Protein AF-A0A8T2W6U3-F1 (afdb_monomer_lite)

pLDDT: mean 84.53, std 18.84, range [21.73, 98.81]

Structure (mmCIF, N/CA/C/O backbone):
data_AF-A0A8T2W6U3-F1
#
_entry.id   AF-A0A8T2W6U3-F1
#
loop_
_atom_site.group_PDB
_atom_site.id
_atom_site.type_symbol
_atom_site.label_atom_id
_atom_site.label_alt_id
_atom_site.label_comp_id
_atom_site.label_asym_id
_atom_site.label_entity_id
_atom_site.label_seq_id
_atom_site.pdbx_PDB_ins_code
_atom_site.Cartn_x
_atom_site.Cartn_y
_atom_site.Cartn_z
_atom_site.occupancy
_atom_site.B_iso_or_equiv
_atom_site.auth_seq_id
_atom_site.auth_comp_id
_atom_site.auth_asym_id
_atom_site.auth_atom_id
_atom_site.pdbx_PDB_model_num
ATOM 1 N N . MET A 1 1 ? 49.501 7.247 -25.855 1.00 37.41 1 MET A N 1
ATOM 2 C CA . MET A 1 1 ? 49.713 7.485 -24.406 1.00 37.41 1 MET A CA 1
ATOM 3 C C . MET A 1 1 ? 48.364 7.408 -23.703 1.00 37.41 1 MET A C 1
ATOM 5 O O . MET A 1 1 ? 47.359 7.565 -24.384 1.00 37.41 1 MET A O 1
ATOM 9 N N . SER A 1 2 ? 48.318 7.166 -22.390 1.00 59.50 2 SER A N 1
ATOM 10 C CA . SER A 1 2 ? 47.102 7.402 -21.597 1.00 59.50 2 SER A CA 1
ATOM 11 C C . SER A 1 2 ? 46.832 8.908 -21.550 1.00 59.50 2 SER A C 1
ATOM 13 O O . SER A 1 2 ? 47.703 9.652 -21.095 1.00 59.50 2 SER A O 1
ATOM 15 N N . SER A 1 3 ? 45.672 9.353 -22.032 1.00 78.19 3 SER A N 1
ATOM 16 C CA . SER A 1 3 ? 45.240 10.744 -21.855 1.00 78.19 3 SER A CA 1
ATOM 17 C C . SER A 1 3 ? 45.003 11.037 -20.369 1.00 78.19 3 SER A C 1
ATOM 19 O O . SER A 1 3 ? 44.596 10.152 -19.619 1.00 78.19 3 SER A O 1
ATOM 21 N N . THR A 1 4 ? 45.242 12.278 -19.952 1.00 86.50 4 THR A N 1
ATOM 22 C CA . THR A 1 4 ? 44.777 12.844 -18.671 1.00 86.50 4 THR A CA 1
ATOM 23 C C . THR A 1 4 ? 43.730 13.945 -18.877 1.00 86.50 4 THR A C 1
ATOM 25 O O . THR A 1 4 ? 43.381 14.652 -17.934 1.00 86.50 4 THR A O 1
ATOM 28 N N . ASP A 1 5 ? 43.242 14.082 -20.112 1.00 91.81 5 ASP A N 1
ATOM 29 C CA . ASP A 1 5 ? 42.083 14.880 -20.496 1.00 91.81 5 ASP A CA 1
ATOM 30 C C . ASP A 1 5 ? 40.848 13.965 -20.565 1.00 91.81 5 ASP A C 1
ATOM 32 O O . ASP A 1 5 ? 40.813 13.018 -21.363 1.00 91.81 5 ASP A O 1
ATOM 36 N N . LEU A 1 6 ? 39.859 14.236 -19.708 1.00 92.06 6 LEU A N 1
ATOM 37 C CA . LEU A 1 6 ? 38.626 13.453 -19.583 1.00 92.06 6 LEU A CA 1
ATOM 38 C C . LEU A 1 6 ? 37.665 13.635 -20.767 1.00 92.06 6 LEU A C 1
ATOM 40 O O . LEU A 1 6 ? 36.980 12.682 -21.143 1.00 92.06 6 LEU A O 1
ATOM 44 N N . VAL A 1 7 ? 37.642 14.820 -21.383 1.00 91.06 7 VAL A N 1
ATOM 45 C CA . VAL A 1 7 ? 36.829 15.108 -22.574 1.00 91.06 7 VAL A CA 1
ATOM 46 C C . VAL A 1 7 ? 37.393 14.337 -23.763 1.00 91.06 7 VAL A C 1
ATOM 48 O O . VAL A 1 7 ? 36.640 13.682 -24.477 1.00 91.06 7 VAL A O 1
ATOM 51 N N . ALA A 1 8 ? 38.719 14.313 -23.927 1.00 91.62 8 ALA A N 1
ATOM 52 C CA . ALA A 1 8 ? 39.391 13.520 -24.953 1.00 91.62 8 ALA A CA 1
ATOM 53 C C . ALA A 1 8 ? 39.205 12.002 -24.753 1.00 91.62 8 ALA A C 1
ATOM 55 O O . ALA A 1 8 ? 39.053 11.274 -25.734 1.00 91.62 8 ALA A O 1
ATOM 56 N N . ILE A 1 9 ? 39.171 11.510 -23.505 1.00 92.25 9 ILE A N 1
ATOM 57 C CA . ILE A 1 9 ? 38.848 10.100 -23.206 1.00 92.25 9 ILE A CA 1
ATOM 58 C C . ILE A 1 9 ? 37.426 9.771 -23.669 1.00 92.25 9 ILE A C 1
ATOM 60 O O . ILE A 1 9 ? 37.243 8.844 -24.460 1.00 92.25 9 ILE A O 1
ATOM 64 N N . LEU A 1 10 ? 36.434 10.548 -23.230 1.00 91.56 10 LEU A N 1
ATOM 65 C CA . LEU A 1 10 ? 35.024 10.325 -23.553 1.00 91.56 10 LEU A CA 1
ATOM 66 C C . LEU A 1 10 ? 34.754 10.468 -25.063 1.00 91.56 10 LEU A C 1
ATOM 68 O O . LEU A 1 10 ? 34.147 9.584 -25.669 1.00 91.56 10 LEU A O 1
ATOM 72 N N . ARG A 1 11 ? 35.316 11.507 -25.696 1.00 91.88 11 ARG A N 1
ATOM 73 C CA . ARG A 1 11 ? 35.323 11.697 -27.155 1.00 91.88 11 ARG A CA 1
ATOM 74 C C . ARG A 1 11 ? 35.934 10.494 -27.878 1.00 91.88 11 ARG A C 1
ATOM 76 O O . ARG A 1 11 ? 35.353 10.046 -28.857 1.00 91.88 11 ARG A O 1
ATOM 83 N N . SER A 1 12 ? 37.031 9.908 -27.387 1.00 91.94 12 SER A N 1
ATOM 84 C CA . SER A 1 12 ? 37.654 8.745 -28.043 1.00 91.94 12 SER A CA 1
ATOM 85 C C . SER A 1 12 ? 36.781 7.481 -28.030 1.00 91.94 12 SER A C 1
ATOM 87 O O . SER A 1 12 ? 36.818 6.710 -28.990 1.00 91.94 12 SER A O 1
ATOM 89 N N . TYR A 1 13 ? 35.957 7.277 -26.994 1.00 92.62 13 TYR A N 1
ATOM 90 C CA . TYR A 1 13 ? 34.974 6.189 -26.974 1.00 92.62 13 TYR A CA 1
ATOM 91 C C . TYR A 1 13 ? 33.823 6.436 -27.958 1.00 92.62 13 TYR A C 1
ATOM 93 O O . TYR A 1 13 ? 33.434 5.512 -28.674 1.00 92.62 13 TYR A O 1
ATOM 101 N N . LEU A 1 14 ? 33.318 7.672 -28.021 1.00 92.69 14 LEU A N 1
ATOM 102 C CA . LEU A 1 14 ? 32.220 8.069 -28.907 1.00 92.69 14 LEU A CA 1
ATOM 103 C C . LEU A 1 14 ? 32.631 8.072 -30.386 1.00 92.69 14 LEU A C 1
ATOM 105 O O . LEU A 1 14 ? 31.943 7.480 -31.213 1.00 92.69 14 LEU A O 1
ATOM 109 N N . GLU A 1 15 ? 33.779 8.666 -30.722 1.00 91.81 15 GLU A N 1
ATOM 110 C CA . GLU A 1 15 ? 34.347 8.620 -32.075 1.00 91.81 15 GLU A CA 1
ATOM 111 C C . GLU A 1 15 ? 34.551 7.180 -32.545 1.00 91.81 15 GLU A C 1
ATOM 113 O O . GLU A 1 15 ? 34.224 6.863 -33.684 1.00 91.81 15 GLU A O 1
ATOM 118 N N . ARG A 1 16 ? 35.059 6.294 -31.675 1.00 91.06 16 ARG A N 1
ATOM 119 C CA . ARG A 1 16 ? 35.200 4.870 -31.994 1.00 91.06 16 ARG A CA 1
ATOM 120 C C . ARG A 1 16 ? 33.839 4.248 -32.324 1.00 91.06 16 ARG A C 1
ATOM 122 O O . ARG A 1 16 ? 33.692 3.681 -33.402 1.00 91.06 16 ARG A O 1
ATOM 129 N N . ALA A 1 17 ? 32.850 4.424 -31.446 1.00 92.31 17 ALA A N 1
ATOM 130 C CA . ALA A 1 17 ? 31.514 3.851 -31.611 1.00 92.31 17 ALA A CA 1
ATOM 131 C C . ALA A 1 17 ? 30.789 4.322 -32.886 1.00 92.31 17 ALA A C 1
ATOM 133 O O . ALA A 1 17 ? 30.080 3.547 -33.523 1.00 92.31 17 ALA A O 1
ATOM 134 N N . LEU A 1 18 ? 30.986 5.580 -33.290 1.00 94.06 18 LEU A N 1
ATOM 135 C CA . LEU A 1 18 ? 30.380 6.137 -34.503 1.00 94.06 18 LEU A CA 1
ATOM 136 C C . LEU A 1 18 ? 31.151 5.785 -35.791 1.00 94.06 18 LEU A C 1
ATOM 138 O O . LEU A 1 18 ? 30.539 5.675 -36.857 1.00 94.06 18 LEU A O 1
ATOM 142 N N . ARG A 1 19 ? 32.477 5.604 -35.707 1.00 91.56 19 ARG A N 1
ATOM 143 C CA . ARG A 1 19 ? 33.372 5.345 -36.852 1.00 91.56 19 ARG A CA 1
ATOM 144 C C . ARG A 1 19 ? 33.502 3.866 -37.213 1.00 91.56 19 ARG A C 1
ATOM 146 O O . ARG A 1 19 ? 33.702 3.552 -38.382 1.00 91.56 19 ARG A O 1
ATOM 153 N N . GLU A 1 20 ? 33.366 2.962 -36.244 1.00 89.81 20 GLU A N 1
ATOM 154 C CA . GLU A 1 20 ? 33.327 1.507 -36.482 1.00 89.81 20 GLU A CA 1
ATOM 155 C C . GLU A 1 20 ? 32.074 1.075 -37.278 1.00 89.81 20 GLU A C 1
ATOM 157 O O . GLU A 1 20 ? 32.047 -0.008 -37.861 1.00 89.81 20 GLU A O 1
ATOM 162 N N . VAL A 1 21 ? 31.062 1.947 -37.369 1.00 92.06 21 VAL A N 1
ATOM 163 C CA . VAL A 1 21 ? 29.782 1.710 -38.050 1.00 92.06 21 VAL A CA 1
ATOM 164 C C . VAL A 1 21 ? 29.672 2.601 -39.298 1.00 92.06 21 VAL A C 1
ATOM 166 O O . VAL A 1 21 ? 29.293 3.761 -39.169 1.00 92.06 21 VAL A O 1
ATOM 169 N N . PRO A 1 22 ? 29.986 2.118 -40.517 1.00 87.62 22 PRO A N 1
ATOM 170 C CA . PRO A 1 22 ? 29.985 2.951 -41.728 1.00 87.62 22 PRO A CA 1
ATOM 171 C C . PRO A 1 22 ? 28.589 3.125 -42.352 1.00 87.62 22 PRO A C 1
ATOM 173 O O . PRO A 1 22 ? 27.782 2.184 -42.335 1.00 87.62 22 PRO A O 1
ATOM 176 N N . GLY A 1 23 ? 28.348 4.277 -42.985 1.00 88.69 23 GLY A N 1
ATOM 177 C CA . GLY A 1 23 ? 27.086 4.658 -43.629 1.00 88.69 23 GLY A CA 1
ATOM 178 C C . GLY A 1 23 ? 26.101 5.330 -42.666 1.00 88.69 23 GLY A C 1
ATOM 179 O O . GLY A 1 23 ? 26.312 5.333 -41.456 1.00 88.69 23 GLY A O 1
ATOM 180 N N . MET A 1 24 ? 25.002 5.880 -43.196 1.00 92.69 24 MET A N 1
ATOM 181 C CA . MET A 1 24 ? 24.008 6.624 -42.404 1.00 92.69 24 MET A CA 1
ATOM 182 C C . MET A 1 24 ? 23.484 5.816 -41.202 1.00 92.69 24 MET A C 1
ATOM 184 O O . MET A 1 24 ? 23.013 4.683 -41.348 1.00 92.69 24 MET A O 1
ATOM 188 N N . LYS A 1 25 ? 23.554 6.416 -40.008 1.00 94.81 25 LYS A N 1
ATOM 189 C CA . LYS A 1 25 ? 23.233 5.762 -38.727 1.00 94.81 25 LYS A CA 1
ATOM 190 C C . LYS A 1 25 ? 22.375 6.636 -37.807 1.00 94.81 25 LYS A C 1
ATOM 192 O O . LYS A 1 25 ? 22.284 7.847 -37.990 1.00 94.81 25 LYS A O 1
ATOM 197 N N . VAL A 1 26 ? 21.764 6.020 -36.802 1.00 95.06 26 VAL A N 1
ATOM 198 C CA . VAL A 1 26 ? 20.996 6.665 -35.728 1.00 95.06 26 VAL A CA 1
ATOM 199 C C . VAL A 1 26 ? 21.716 6.437 -34.404 1.00 95.06 26 VAL A C 1
ATOM 201 O O . VAL A 1 26 ? 22.150 5.322 -34.124 1.00 95.06 26 VAL A O 1
ATOM 204 N N . LEU A 1 27 ? 21.848 7.480 -33.587 1.00 96.25 27 LEU A N 1
ATOM 205 C CA . LEU A 1 27 ? 22.480 7.414 -32.270 1.00 96.25 27 LEU A CA 1
ATOM 206 C C . LEU A 1 27 ? 21.404 7.320 -31.176 1.00 96.25 27 LEU A C 1
ATOM 208 O O . LEU A 1 27 ? 20.642 8.264 -30.964 1.00 96.25 27 LEU A O 1
ATOM 212 N N . LEU A 1 28 ? 21.336 6.176 -30.494 1.00 95.31 28 LEU A N 1
ATOM 213 C CA . LEU A 1 28 ? 20.403 5.911 -29.396 1.00 95.31 28 LEU A CA 1
ATOM 214 C C . LEU A 1 28 ? 21.106 6.141 -28.051 1.00 95.31 28 LEU A C 1
ATOM 216 O O . LEU A 1 28 ? 22.121 5.506 -27.767 1.00 95.31 28 LEU A O 1
ATOM 220 N N . LEU A 1 29 ? 20.558 7.043 -27.236 1.00 95.12 29 LEU A N 1
ATOM 221 C CA . LEU A 1 29 ? 21.126 7.499 -25.959 1.00 95.12 29 LEU A CA 1
ATOM 222 C C . LEU A 1 29 ? 20.099 7.382 -24.824 1.00 95.12 29 LEU A C 1
ATOM 224 O O . LEU A 1 29 ? 18.897 7.338 -25.064 1.00 95.12 29 LEU A O 1
ATOM 228 N N . ASP A 1 30 ? 20.548 7.398 -23.577 1.00 92.81 30 ASP A N 1
ATOM 229 C CA . ASP A 1 30 ? 19.705 7.600 -22.394 1.00 92.81 30 ASP A CA 1
ATOM 230 C C . ASP A 1 30 ? 19.841 9.038 -21.855 1.00 92.81 30 ASP A C 1
ATOM 232 O O . ASP A 1 30 ? 20.508 9.888 -22.447 1.00 92.81 30 ASP A O 1
ATOM 236 N N . THR A 1 31 ? 19.171 9.353 -20.744 1.00 88.00 31 THR A N 1
ATOM 237 C CA . THR A 1 31 ? 19.172 10.717 -20.185 1.00 88.00 31 THR A CA 1
ATOM 238 C C . THR A 1 31 ? 20.510 11.127 -19.546 1.00 88.00 31 THR A C 1
ATOM 240 O O . THR A 1 31 ? 20.814 12.318 -19.538 1.00 88.00 31 THR A O 1
ATOM 243 N N . GLU A 1 32 ? 21.337 10.199 -19.056 1.00 87.50 32 GLU A N 1
ATOM 244 C CA . GLU A 1 32 ? 22.705 10.500 -18.609 1.00 87.50 32 GLU A CA 1
ATOM 245 C C . GLU A 1 32 ? 23.675 10.542 -19.798 1.00 87.50 32 GLU A C 1
ATOM 247 O O . GLU A 1 32 ? 24.408 11.519 -19.958 1.00 87.50 32 GLU A O 1
ATOM 252 N N . THR A 1 33 ? 23.648 9.542 -20.686 1.00 92.06 33 THR A N 1
ATOM 253 C CA . THR A 1 33 ? 24.573 9.485 -21.834 1.00 92.06 33 THR A CA 1
ATOM 254 C C . THR A 1 33 ? 24.339 10.589 -22.857 1.00 92.06 33 THR A C 1
ATOM 256 O O . THR A 1 33 ? 25.305 11.080 -23.434 1.00 92.06 33 THR A O 1
ATOM 259 N N . MET A 1 34 ? 23.109 11.088 -23.019 1.00 89.62 34 MET A N 1
ATOM 260 C CA . MET A 1 34 ? 22.837 12.298 -23.805 1.00 89.62 34 MET A CA 1
ATOM 261 C C . MET A 1 34 ? 23.578 13.533 -23.266 1.00 89.62 34 MET A C 1
ATOM 263 O O . MET A 1 34 ? 24.044 14.356 -24.056 1.00 89.62 34 MET A O 1
ATOM 267 N N . ARG A 1 35 ? 23.758 13.641 -21.942 1.00 86.50 35 ARG A N 1
ATOM 268 C CA . ARG A 1 35 ? 24.527 14.727 -21.309 1.00 86.50 35 ARG A CA 1
ATOM 269 C C . ARG A 1 35 ? 26.023 14.531 -21.564 1.00 86.50 35 ARG A C 1
ATOM 271 O O . ARG A 1 35 ? 26.663 15.447 -22.074 1.00 86.50 35 ARG A O 1
ATOM 278 N N . SER A 1 36 ? 26.546 13.323 -21.332 1.00 87.38 36 SER A N 1
ATOM 279 C CA . SER A 1 36 ? 27.944 12.952 -21.624 1.00 87.38 36 SER A CA 1
ATOM 280 C C . SER A 1 36 ? 28.332 13.140 -23.100 1.00 87.38 36 SER A C 1
ATOM 282 O O . SER A 1 36 ? 29.425 13.621 -23.390 1.00 87.38 36 SER A O 1
ATOM 284 N N . VAL A 1 37 ? 27.443 12.827 -24.050 1.00 88.88 37 VAL A N 1
ATOM 285 C CA . VAL A 1 37 ? 27.660 13.120 -25.479 1.00 88.88 37 VAL A CA 1
ATOM 286 C C . VAL A 1 37 ? 27.727 14.626 -25.717 1.00 88.88 37 VAL A C 1
ATOM 288 O O . VAL A 1 37 ? 28.651 15.085 -26.382 1.00 88.88 37 VAL A O 1
ATOM 291 N N . SER A 1 38 ? 26.803 15.403 -25.140 1.00 84.50 38 SER A N 1
ATOM 292 C CA . SER A 1 38 ? 26.701 16.849 -25.389 1.00 84.50 38 SER A CA 1
ATOM 293 C C . SER A 1 38 ? 27.886 17.688 -24.893 1.00 84.50 38 SER A C 1
ATOM 295 O O . SER A 1 38 ? 28.074 18.803 -25.378 1.00 84.50 38 SER A O 1
ATOM 297 N N . THR A 1 39 ? 28.701 17.174 -23.963 1.00 83.50 39 THR A N 1
ATOM 298 C CA . THR A 1 39 ? 29.942 17.841 -23.533 1.00 83.50 39 THR A CA 1
ATOM 299 C C . THR A 1 39 ? 31.186 17.361 -24.289 1.00 83.50 39 THR A C 1
ATOM 301 O O . THR A 1 39 ? 32.190 18.072 -24.316 1.00 83.50 39 THR A O 1
ATOM 304 N N . ALA A 1 40 ? 31.132 16.189 -24.933 1.00 86.62 40 ALA A N 1
ATOM 305 C CA . ALA A 1 40 ? 32.263 15.591 -25.643 1.00 86.62 40 ALA A CA 1
ATOM 306 C C . ALA A 1 40 ? 32.225 15.790 -27.169 1.00 86.62 40 ALA A C 1
ATOM 308 O O . ALA A 1 40 ? 33.286 15.909 -27.788 1.00 86.62 40 ALA A O 1
ATOM 309 N N . LEU A 1 41 ? 31.037 15.845 -27.782 1.00 86.44 41 LEU A N 1
ATOM 310 C CA . LEU A 1 41 ? 30.820 16.029 -29.221 1.00 86.44 41 LEU A CA 1
ATOM 311 C C . LEU A 1 41 ? 29.821 17.161 -29.493 1.00 86.44 41 LEU A C 1
ATOM 313 O O . LEU A 1 41 ? 28.806 17.302 -28.815 1.00 86.44 41 LEU A O 1
ATOM 317 N N . SER A 1 42 ? 30.093 17.938 -30.537 1.00 81.81 42 SER A N 1
ATOM 318 C CA . SER A 1 42 ? 29.164 18.918 -31.094 1.00 81.81 42 SER A CA 1
ATOM 319 C C . SER A 1 42 ? 28.188 18.285 -32.089 1.00 81.81 42 SER A C 1
ATOM 321 O O . SER A 1 42 ? 28.404 17.181 -32.590 1.00 81.81 42 SER A O 1
ATOM 323 N N . GLN A 1 43 ? 27.132 19.021 -32.446 1.00 80.81 43 GLN A N 1
ATOM 324 C CA . GLN A 1 43 ? 26.220 18.614 -33.518 1.00 80.81 43 GLN A CA 1
ATOM 325 C C . GLN A 1 43 ? 26.947 18.460 -34.868 1.00 80.81 43 GLN A C 1
ATOM 327 O O . GLN A 1 43 ? 26.615 17.552 -35.624 1.00 80.81 43 GLN A O 1
ATOM 332 N N . SER A 1 44 ? 27.966 19.283 -35.146 1.00 82.75 44 SER A N 1
ATOM 333 C CA . SER A 1 44 ? 28.810 19.141 -36.340 1.00 82.75 44 SER A CA 1
ATOM 334 C C . SER A 1 44 ? 29.632 17.853 -36.300 1.00 82.75 44 SER A C 1
ATOM 336 O O . SER A 1 44 ? 29.567 17.086 -37.253 1.00 82.75 44 SER A O 1
ATOM 338 N N . ASP A 1 45 ? 30.317 17.563 -35.182 1.00 86.69 45 ASP A N 1
ATOM 339 C CA . ASP A 1 45 ? 31.090 16.316 -35.021 1.00 86.69 45 ASP A CA 1
ATOM 340 C C . ASP A 1 45 ? 30.187 15.078 -35.244 1.00 86.69 45 ASP A C 1
ATOM 342 O O . ASP A 1 45 ? 30.586 14.105 -35.881 1.00 86.69 45 ASP A O 1
ATOM 346 N N . ILE A 1 46 ? 28.946 15.120 -34.739 1.00 89.50 46 ILE A N 1
ATOM 347 C CA . ILE A 1 46 ? 27.943 14.050 -34.870 1.00 89.50 46 ILE A CA 1
ATOM 348 C C . ILE A 1 46 ? 27.489 13.876 -36.333 1.00 89.50 46 ILE A C 1
ATOM 350 O O . ILE A 1 46 ? 27.456 12.749 -36.832 1.00 89.50 46 ILE A O 1
ATOM 354 N N . LEU A 1 47 ? 27.193 14.972 -37.040 1.00 87.62 47 LEU A N 1
ATOM 355 C CA . LEU A 1 47 ? 26.806 14.948 -38.458 1.00 87.62 47 LEU A CA 1
ATOM 356 C C . LEU A 1 47 ? 27.961 14.492 -39.370 1.00 87.62 47 LEU A C 1
ATOM 358 O O . LEU A 1 47 ? 27.733 13.733 -40.311 1.00 87.62 47 LEU A O 1
ATOM 362 N N . GLU A 1 48 ? 29.201 14.887 -39.069 1.00 89.75 48 GLU A N 1
ATOM 363 C CA . GLU A 1 48 ? 30.405 14.436 -39.784 1.00 89.75 48 GLU A CA 1
ATOM 364 C C . GLU A 1 48 ? 30.662 12.929 -39.631 1.00 89.75 48 GLU A C 1
ATOM 366 O O . GLU A 1 48 ? 31.266 12.320 -40.513 1.00 89.75 48 GLU A O 1
ATOM 371 N N . GLN A 1 49 ? 30.175 12.295 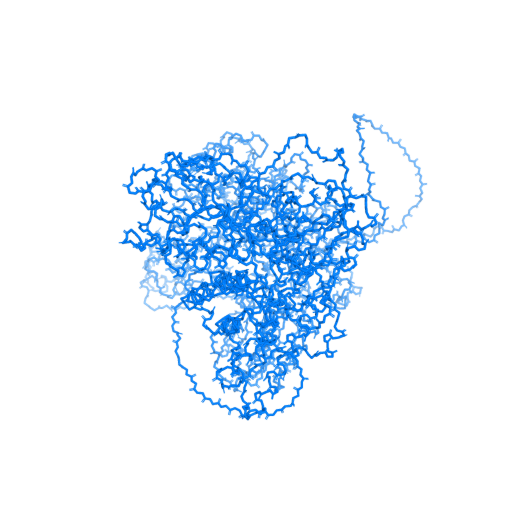-38.557 1.00 91.81 49 GLN A N 1
ATOM 372 C CA . GLN A 1 49 ? 30.169 10.833 -38.422 1.00 91.81 49 GLN A CA 1
ATOM 373 C C . GLN A 1 49 ? 28.908 10.169 -39.023 1.00 91.81 49 GLN A C 1
ATOM 375 O O . GLN A 1 49 ? 28.535 9.082 -38.588 1.00 91.81 49 GLN A O 1
ATOM 380 N N . GLU A 1 50 ? 28.252 10.776 -40.018 1.00 92.75 50 GLU A N 1
ATOM 381 C CA . GLU A 1 50 ? 27.077 10.237 -40.738 1.00 92.75 50 GLU A CA 1
ATOM 382 C C . GLU A 1 50 ? 25.859 9.902 -39.843 1.00 92.75 50 GLU A C 1
ATOM 384 O O . GLU A 1 50 ? 25.040 9.039 -40.183 1.00 92.75 50 GLU A O 1
ATOM 389 N N . VAL A 1 51 ? 25.722 10.553 -38.683 1.00 94.25 51 VAL A N 1
ATOM 390 C CA . VAL A 1 51 ? 24.555 10.367 -37.808 1.00 94.25 51 VAL A CA 1
ATOM 391 C C . VAL A 1 51 ? 23.384 11.194 -38.334 1.00 94.25 51 VAL A C 1
ATOM 393 O O . VAL A 1 51 ? 23.379 12.417 -38.240 1.00 94.25 51 VAL A O 1
ATOM 396 N N . TYR A 1 52 ? 22.375 10.512 -38.872 1.00 89.56 52 TYR A N 1
ATOM 397 C CA . TYR A 1 52 ? 21.158 11.119 -39.412 1.00 89.56 52 TYR A CA 1
ATOM 398 C C . TYR A 1 52 ? 20.223 11.640 -38.310 1.00 89.56 52 TYR A C 1
ATOM 400 O O . TYR A 1 52 ? 19.575 12.670 -38.475 1.00 89.56 52 TYR A O 1
ATOM 408 N N . LEU A 1 53 ? 20.148 10.928 -37.180 1.00 90.50 53 LEU A N 1
ATOM 409 C CA . LEU A 1 53 ? 19.218 11.232 -36.093 1.00 90.50 53 LEU A CA 1
ATOM 410 C C . LEU A 1 53 ? 19.796 10.818 -34.733 1.00 90.50 53 LEU A C 1
ATOM 412 O O . LEU A 1 53 ? 20.490 9.807 -34.628 1.00 90.50 53 LEU A O 1
ATOM 416 N N . VAL A 1 54 ? 19.469 11.576 -33.684 1.00 91.94 54 VAL A N 1
ATOM 417 C CA . VAL A 1 54 ? 19.772 11.240 -32.284 1.00 91.94 54 VAL A CA 1
ATOM 418 C C . VAL A 1 54 ? 18.448 11.072 -31.539 1.00 91.94 54 VAL A C 1
ATOM 420 O O . VAL A 1 54 ? 17.594 11.952 -31.616 1.00 91.94 54 VAL A O 1
ATOM 423 N N . GLN A 1 55 ? 18.256 9.958 -30.829 1.00 91.31 55 GLN A N 1
ATOM 424 C CA . GLN A 1 55 ? 17.012 9.657 -30.106 1.00 91.31 55 GLN A CA 1
ATOM 425 C C . GLN A 1 55 ? 17.280 9.134 -28.692 1.00 91.31 55 GLN A C 1
ATOM 427 O O . GLN A 1 55 ? 18.331 8.555 -28.415 1.00 91.31 55 GLN A O 1
ATOM 432 N N . LYS A 1 56 ? 16.293 9.282 -27.798 1.00 91.50 56 LYS A N 1
ATOM 433 C CA . LYS A 1 56 ? 16.310 8.621 -26.487 1.00 91.50 56 LYS A CA 1
ATOM 434 C C . LYS A 1 56 ? 15.824 7.175 -26.582 1.00 91.50 56 LYS A C 1
ATOM 436 O O . LYS A 1 56 ? 14.798 6.919 -27.214 1.00 91.50 56 LYS A O 1
ATOM 441 N N . ILE A 1 57 ? 16.508 6.243 -25.915 1.00 89.88 57 ILE A N 1
ATOM 442 C CA . ILE A 1 57 ? 16.139 4.819 -25.842 1.00 89.88 57 ILE A CA 1
ATOM 443 C C . ILE A 1 57 ? 14.836 4.599 -25.053 1.00 89.88 57 ILE A C 1
ATOM 445 O O . ILE A 1 57 ? 14.053 3.716 -25.403 1.00 89.88 57 ILE A O 1
ATOM 449 N N . ASN A 1 58 ? 14.557 5.463 -24.074 1.00 82.38 58 ASN A N 1
ATOM 450 C CA . ASN A 1 58 ? 13.358 5.452 -23.234 1.00 82.38 58 ASN A CA 1
ATOM 451 C C . ASN A 1 58 ? 12.314 6.523 -23.623 1.00 82.38 58 ASN A C 1
ATOM 453 O O . ASN A 1 58 ? 11.534 6.953 -22.781 1.00 82.38 58 ASN A O 1
ATOM 457 N N . SER A 1 59 ? 12.288 6.969 -24.888 1.00 79.75 59 SER A N 1
ATOM 458 C CA . SER A 1 59 ? 11.190 7.821 -25.377 1.00 79.75 59 SER A CA 1
ATOM 459 C C . SER A 1 59 ? 9.867 7.048 -25.427 1.00 79.75 59 SER A C 1
ATOM 461 O O . SER A 1 59 ? 9.841 5.894 -25.859 1.00 79.75 59 SER A O 1
ATOM 463 N N . GLU A 1 60 ? 8.771 7.700 -25.035 1.00 60.50 60 GLU A N 1
ATOM 464 C CA . GLU A 1 60 ? 7.400 7.193 -25.207 1.00 60.50 60 GLU A CA 1
ATOM 465 C C . GLU A 1 60 ? 6.885 7.391 -26.646 1.00 60.50 60 GLU A C 1
ATOM 467 O O . GLU A 1 60 ? 5.938 6.731 -27.076 1.00 60.50 60 GLU A O 1
ATOM 472 N N . GLU A 1 61 ? 7.526 8.274 -27.419 1.00 67.06 61 GLU A N 1
ATOM 473 C CA . GLU A 1 61 ? 7.206 8.500 -28.828 1.00 67.06 61 GLU A CA 1
ATOM 474 C C . GLU A 1 61 ? 7.612 7.293 -29.685 1.00 67.06 61 GLU A C 1
ATOM 476 O O . GLU A 1 61 ? 8.752 6.819 -29.642 1.00 67.06 61 GLU A O 1
ATOM 481 N N . LYS A 1 62 ? 6.680 6.803 -30.510 1.00 68.38 62 LYS A N 1
ATOM 482 C CA . LYS A 1 62 ? 6.925 5.664 -31.399 1.00 68.38 62 LYS A CA 1
ATOM 483 C C . LYS A 1 62 ? 7.960 6.029 -32.469 1.00 68.38 62 LYS A C 1
ATOM 485 O O . LYS A 1 62 ? 7.697 6.882 -33.314 1.00 68.38 62 LYS A O 1
ATOM 490 N N . ARG A 1 63 ? 9.101 5.332 -32.468 1.00 81.88 63 ARG A N 1
ATOM 491 C CA . ARG A 1 63 ? 10.155 5.484 -33.484 1.00 81.88 63 ARG A CA 1
ATOM 492 C C . ARG A 1 63 ? 9.639 5.168 -34.888 1.00 81.88 63 ARG A C 1
ATOM 494 O O . ARG A 1 63 ? 8.808 4.279 -35.085 1.00 81.88 63 ARG A O 1
ATOM 501 N N . GLU A 1 64 ? 10.181 5.882 -35.868 1.00 84.75 64 GLU A N 1
ATOM 502 C CA . GLU A 1 64 ? 9.997 5.561 -37.279 1.00 84.75 64 GLU A CA 1
ATOM 503 C C . GLU A 1 64 ? 10.759 4.278 -37.632 1.00 84.75 64 GLU A C 1
ATOM 505 O O . GLU A 1 64 ? 11.905 4.086 -37.225 1.00 84.75 64 GLU A O 1
ATOM 510 N N . HIS A 1 65 ? 10.131 3.399 -38.414 1.00 90.50 65 HIS A N 1
ATOM 511 C CA . HIS A 1 65 ? 10.766 2.174 -38.892 1.00 90.50 65 HIS A CA 1
ATOM 512 C C . HIS A 1 65 ? 11.647 2.500 -40.110 1.00 90.50 65 HIS A C 1
ATOM 514 O O . HIS A 1 65 ? 11.156 2.656 -41.230 1.00 90.50 65 HIS A O 1
ATOM 520 N N . LEU A 1 66 ? 12.955 2.614 -39.875 1.00 92.94 66 LEU A N 1
ATOM 521 C CA . LEU A 1 66 ? 13.992 3.011 -40.827 1.00 92.94 66 LEU A CA 1
ATOM 522 C C . LEU A 1 66 ? 15.010 1.862 -41.034 1.00 92.94 66 LEU A C 1
ATOM 524 O O . LEU A 1 66 ? 16.197 2.024 -40.743 1.00 92.94 66 LEU A O 1
ATOM 528 N N . PRO A 1 67 ? 14.596 0.695 -41.577 1.00 90.88 67 PRO A N 1
ATOM 529 C CA . PRO A 1 67 ? 15.427 -0.516 -41.664 1.00 90.88 67 PRO A CA 1
ATOM 530 C C . PRO A 1 67 ? 16.619 -0.404 -42.633 1.00 90.88 67 PRO A C 1
ATOM 532 O O . PRO A 1 67 ? 17.416 -1.329 -42.746 1.00 90.88 67 PRO A O 1
ATOM 535 N N . HIS A 1 68 ? 16.745 0.718 -43.345 1.00 91.38 68 HIS A N 1
ATOM 536 C CA . HIS A 1 68 ? 17.893 1.052 -44.189 1.00 91.38 68 HIS A CA 1
ATOM 537 C C . HIS A 1 68 ? 19.010 1.794 -43.424 1.00 91.38 68 HIS A C 1
ATOM 539 O O . HIS A 1 68 ? 20.090 1.992 -43.977 1.00 91.38 68 HIS A O 1
ATOM 545 N N . LEU A 1 69 ? 18.760 2.203 -42.174 1.00 94.94 69 LEU A N 1
ATOM 546 C CA . LEU A 1 69 ? 19.741 2.797 -41.264 1.00 94.94 69 LEU A CA 1
ATOM 547 C C . LEU A 1 69 ? 20.213 1.770 -40.228 1.00 94.94 69 LEU A C 1
ATOM 549 O O . LEU A 1 69 ? 19.520 0.795 -39.932 1.00 94.94 69 LEU A O 1
ATOM 553 N N . LYS A 1 70 ? 21.384 2.020 -39.639 1.00 95.81 70 LYS A N 1
ATOM 554 C CA . LYS A 1 70 ? 21.928 1.259 -38.499 1.00 95.81 70 LYS A CA 1
ATOM 555 C C . LYS A 1 70 ? 21.763 2.052 -37.207 1.00 95.81 70 LYS A C 1
ATOM 557 O O . LYS A 1 70 ? 21.871 3.275 -37.238 1.00 95.81 70 LYS A O 1
ATOM 562 N N . ALA A 1 71 ? 21.592 1.384 -36.075 1.00 96.12 71 ALA A N 1
ATOM 563 C CA . ALA A 1 71 ? 21.622 2.008 -34.758 1.00 96.12 71 ALA A CA 1
ATOM 564 C C . ALA A 1 71 ? 22.995 1.842 -34.090 1.00 96.12 71 ALA A C 1
ATOM 566 O O . ALA A 1 71 ? 23.543 0.741 -34.035 1.00 96.12 71 ALA A O 1
ATOM 567 N N . VAL A 1 72 ? 23.515 2.928 -33.521 1.00 97.69 72 VAL A N 1
ATOM 568 C CA . VAL A 1 72 ? 24.596 2.919 -32.529 1.00 97.69 72 VAL A CA 1
ATOM 569 C C . VAL A 1 72 ? 23.959 3.266 -31.190 1.00 97.69 72 VAL A C 1
ATOM 571 O O . VAL A 1 72 ? 23.480 4.383 -31.011 1.00 97.69 72 VAL A O 1
ATOM 574 N N . ALA A 1 73 ? 23.908 2.318 -30.260 1.00 96.50 73 ALA A N 1
ATOM 575 C CA . ALA A 1 73 ? 23.362 2.541 -28.926 1.00 96.50 73 ALA A CA 1
ATOM 576 C C . ALA A 1 73 ? 24.510 2.793 -27.946 1.00 96.50 73 ALA A C 1
ATOM 578 O O . ALA A 1 73 ? 25.280 1.878 -27.670 1.00 96.50 73 ALA A O 1
ATOM 579 N N . PHE A 1 74 ? 24.632 4.019 -27.432 1.00 96.44 74 PHE A N 1
ATOM 580 C CA . PHE A 1 74 ? 25.653 4.390 -26.448 1.00 96.44 74 PHE A CA 1
ATOM 581 C C . PHE A 1 74 ? 24.968 4.693 -25.112 1.00 96.44 74 PHE A C 1
ATOM 583 O O . PHE A 1 74 ? 24.458 5.792 -24.906 1.00 96.44 74 PHE A O 1
ATOM 590 N N . LEU A 1 75 ? 24.884 3.685 -24.241 1.00 95.75 75 LEU A N 1
ATOM 591 C CA . LEU A 1 75 ? 23.952 3.645 -23.105 1.00 95.75 75 LEU A CA 1
ATOM 592 C C . LEU A 1 75 ? 24.658 3.281 -21.797 1.00 95.75 75 LEU A C 1
ATOM 594 O O . LEU A 1 75 ? 25.589 2.478 -21.792 1.00 95.75 75 LEU A O 1
ATOM 598 N N . ARG A 1 76 ? 24.167 3.766 -20.653 1.00 93.88 76 ARG A N 1
ATOM 599 C CA . ARG A 1 76 ? 24.500 3.128 -19.368 1.00 93.88 76 ARG A CA 1
ATOM 600 C C . ARG A 1 76 ? 23.956 1.689 -19.362 1.00 93.88 76 ARG A C 1
ATOM 602 O O . ARG A 1 76 ? 22.834 1.491 -19.828 1.00 93.88 76 ARG A O 1
ATOM 609 N N . PRO A 1 77 ? 24.654 0.684 -18.801 1.00 91.56 77 PRO A N 1
ATOM 610 C CA . PRO A 1 77 ? 24.141 -0.689 -18.686 1.00 91.56 77 PRO A CA 1
ATOM 611 C C . PRO A 1 77 ? 23.058 -0.839 -17.594 1.00 91.56 77 PRO A C 1
ATOM 613 O O . PRO A 1 77 ? 22.938 -1.891 -16.961 1.00 91.56 77 PRO A O 1
ATOM 616 N N . THR A 1 78 ? 22.277 0.215 -17.325 1.00 87.88 78 THR A N 1
ATOM 617 C CA . THR A 1 78 ? 21.203 0.189 -16.331 1.00 87.88 78 THR A CA 1
ATOM 618 C C . THR A 1 78 ? 20.094 -0.753 -16.769 1.00 87.88 78 THR A C 1
ATOM 620 O O . THR A 1 78 ? 19.715 -0.811 -17.935 1.00 87.88 78 THR A O 1
ATOM 623 N N . ARG A 1 79 ? 19.531 -1.446 -15.786 1.00 81.19 79 ARG A N 1
ATOM 624 C CA . ARG A 1 79 ? 18.317 -2.256 -15.874 1.00 81.19 79 ARG A CA 1
ATOM 625 C C . ARG A 1 79 ? 17.225 -1.674 -16.807 1.00 81.19 79 ARG A C 1
ATOM 627 O O . ARG A 1 79 ? 16.856 -2.302 -17.795 1.00 81.19 79 ARG A O 1
ATOM 634 N N . GLU A 1 80 ? 16.819 -0.415 -16.598 1.00 83.88 80 GLU A N 1
ATOM 635 C CA . GLU A 1 80 ? 15.856 0.297 -17.467 1.00 83.88 80 GLU A CA 1
ATOM 636 C C . GLU A 1 80 ? 16.298 0.364 -18.943 1.00 83.88 80 GLU A C 1
ATOM 638 O O . GLU A 1 80 ? 15.505 0.070 -19.843 1.00 83.88 80 GLU A O 1
ATOM 643 N N . ASN A 1 81 ? 17.564 0.711 -19.206 1.00 90.75 81 ASN A N 1
ATOM 644 C CA . ASN A 1 81 ? 18.115 0.772 -20.560 1.00 90.75 81 ASN A CA 1
ATOM 645 C C . ASN A 1 81 ? 18.150 -0.612 -21.218 1.00 90.75 81 ASN A C 1
ATOM 647 O O . ASN A 1 81 ? 17.813 -0.723 -22.396 1.00 90.75 81 ASN A O 1
ATOM 651 N N . ILE A 1 82 ? 18.511 -1.663 -20.472 1.00 92.31 82 ILE A N 1
ATOM 652 C CA . ILE A 1 82 ? 18.493 -3.054 -20.951 1.00 92.31 82 ILE A CA 1
ATOM 653 C C . ILE A 1 82 ? 17.069 -3.456 -21.347 1.00 92.31 82 ILE A C 1
ATOM 655 O O . ILE A 1 82 ? 16.864 -3.958 -22.450 1.00 92.31 82 ILE A O 1
ATOM 659 N N . ALA A 1 83 ? 16.065 -3.165 -20.517 1.00 85.81 83 ALA A N 1
ATOM 660 C CA . ALA A 1 83 ? 14.671 -3.480 -20.821 1.00 85.81 83 ALA A CA 1
ATOM 661 C C . ALA A 1 83 ? 14.107 -2.670 -22.009 1.00 85.81 83 ALA A C 1
ATOM 663 O O . ALA A 1 83 ? 13.348 -3.209 -22.821 1.00 85.81 83 ALA A O 1
ATOM 664 N N . CYS A 1 84 ? 14.491 -1.396 -22.161 1.00 89.56 84 CYS A N 1
ATOM 665 C CA . CYS A 1 84 ? 14.119 -0.581 -23.324 1.00 89.56 84 CYS A CA 1
ATOM 666 C C . CYS A 1 84 ? 14.805 -1.066 -24.613 1.00 89.56 84 CYS A C 1
ATOM 668 O O . CYS A 1 84 ? 14.165 -1.144 -25.661 1.00 89.56 84 CYS A O 1
ATOM 670 N N . LEU A 1 85 ? 16.078 -1.458 -24.536 1.00 92.31 85 LEU A N 1
ATOM 671 C CA . LEU A 1 85 ? 16.837 -1.995 -25.663 1.00 92.31 85 LEU A CA 1
ATOM 672 C C . LEU A 1 85 ? 16.360 -3.402 -26.066 1.00 92.31 85 LEU A C 1
ATOM 674 O O . LEU A 1 85 ? 16.205 -3.675 -27.250 1.00 92.31 85 LEU A O 1
ATOM 678 N N . ARG A 1 86 ? 16.019 -4.271 -25.107 1.00 90.56 86 ARG A N 1
ATOM 679 C CA . ARG A 1 86 ? 15.391 -5.583 -25.356 1.00 90.56 86 ARG A CA 1
ATOM 680 C C . ARG A 1 86 ? 14.040 -5.449 -26.069 1.00 90.56 86 ARG A C 1
ATOM 682 O O . ARG A 1 86 ? 13.684 -6.304 -26.874 1.00 90.56 86 ARG A O 1
ATOM 689 N N . ARG A 1 87 ? 13.288 -4.378 -25.789 1.00 89.62 87 ARG A N 1
ATOM 690 C CA . ARG A 1 87 ? 12.031 -4.038 -26.481 1.00 89.62 87 ARG A CA 1
ATOM 691 C C . ARG A 1 87 ? 12.291 -3.600 -27.925 1.00 89.62 87 ARG A C 1
ATOM 693 O O . ARG A 1 87 ? 11.652 -4.118 -28.833 1.00 89.62 87 ARG A O 1
ATOM 700 N N . GLU A 1 88 ? 13.263 -2.710 -28.122 1.00 90.75 88 GLU A N 1
ATOM 701 C CA . GLU A 1 88 ? 13.723 -2.261 -29.443 1.00 90.75 88 GLU A CA 1
ATOM 702 C C . GLU A 1 88 ? 14.222 -3.436 -30.305 1.00 90.75 88 GLU A C 1
ATOM 704 O O . GLU A 1 88 ? 13.831 -3.543 -31.456 1.00 90.75 88 GLU A O 1
ATOM 709 N N . LEU A 1 89 ? 15.001 -4.373 -29.754 1.00 92.12 89 LEU A N 1
ATOM 710 C CA . LEU A 1 89 ? 15.513 -5.539 -30.494 1.00 92.12 89 LEU A CA 1
ATOM 711 C C . LEU A 1 89 ? 14.427 -6.571 -30.869 1.00 92.12 89 LEU A C 1
ATOM 713 O O . LEU A 1 89 ? 14.585 -7.302 -31.847 1.00 92.12 89 LEU A O 1
ATOM 717 N N . ARG A 1 90 ? 13.300 -6.610 -30.143 1.00 89.94 90 ARG A N 1
ATOM 718 C CA . ARG A 1 90 ? 12.133 -7.453 -30.480 1.00 89.94 90 ARG A CA 1
ATOM 719 C C . ARG A 1 90 ? 11.292 -6.867 -31.618 1.00 89.94 90 ARG A C 1
ATOM 721 O O . ARG A 1 90 ? 10.834 -7.609 -32.491 1.00 89.94 90 ARG A O 1
ATOM 728 N N . GLU A 1 91 ? 11.121 -5.546 -31.641 1.00 89.12 91 GLU A N 1
ATOM 729 C CA . GLU A 1 91 ? 10.433 -4.807 -32.710 1.00 89.12 91 GLU A CA 1
ATOM 730 C C . GLU A 1 91 ? 11.385 -3.804 -33.399 1.00 89.12 91 GLU A C 1
ATOM 732 O O . GLU A 1 91 ? 11.189 -2.591 -33.297 1.00 89.12 91 GLU A O 1
ATOM 737 N N . PRO A 1 92 ? 12.424 -4.291 -34.110 1.00 92.25 92 PRO A N 1
ATOM 738 C CA . PRO A 1 92 ? 13.526 -3.455 -34.572 1.00 92.25 92 PRO A CA 1
ATOM 739 C C . PRO A 1 92 ? 13.084 -2.395 -35.578 1.00 92.25 92 PRO A C 1
ATOM 741 O O . PRO A 1 92 ? 12.520 -2.694 -36.637 1.00 92.25 92 PRO A O 1
ATOM 744 N N . CYS A 1 93 ? 13.389 -1.140 -35.253 1.00 92.31 93 CYS A N 1
ATOM 745 C CA . CYS A 1 93 ? 13.219 0.005 -36.137 1.00 92.31 93 CYS A CA 1
ATOM 746 C C . CYS A 1 93 ? 14.376 0.165 -37.136 1.00 92.31 93 CYS A C 1
ATOM 748 O O . CYS A 1 93 ? 14.196 0.832 -38.151 1.00 92.31 93 CYS A O 1
ATOM 750 N N . PHE A 1 94 ? 15.531 -0.463 -36.894 1.00 94.25 94 PHE A N 1
ATOM 751 C CA . PHE A 1 94 ? 16.762 -0.292 -37.675 1.00 94.25 94 PHE A CA 1
ATOM 752 C C . PHE A 1 94 ? 17.300 -1.634 -38.200 1.00 94.25 94 PHE A C 1
ATOM 754 O O . PHE A 1 94 ? 16.968 -2.700 -37.687 1.00 94.25 94 PHE A O 1
ATOM 761 N N . GLY A 1 95 ? 18.123 -1.591 -39.253 1.00 92.94 95 GLY A N 1
ATOM 762 C CA . GLY A 1 95 ? 18.606 -2.784 -39.963 1.00 92.94 95 GLY A CA 1
ATOM 763 C C . GLY A 1 95 ? 19.789 -3.511 -39.310 1.00 92.94 95 GLY A C 1
ATOM 764 O O . GLY A 1 95 ? 20.117 -4.616 -39.728 1.00 92.94 95 GLY A O 1
ATOM 765 N N . ALA A 1 96 ? 20.441 -2.895 -38.321 1.00 96.06 96 ALA A N 1
ATOM 766 C CA . ALA A 1 96 ? 21.482 -3.489 -37.477 1.00 96.06 96 ALA A CA 1
ATOM 767 C C . ALA A 1 96 ? 21.681 -2.632 -36.216 1.00 96.06 96 ALA A C 1
ATOM 769 O O . ALA A 1 96 ? 21.454 -1.420 -36.261 1.00 96.06 96 ALA A O 1
ATOM 770 N N . TYR A 1 97 ? 22.157 -3.238 -35.128 1.00 97.12 97 TYR A N 1
ATOM 771 C CA . TYR A 1 97 ? 22.396 -2.593 -33.836 1.00 97.12 97 TYR A CA 1
ATOM 772 C C . TYR A 1 97 ? 23.836 -2.822 -33.372 1.00 97.12 97 TYR A C 1
ATOM 774 O O . TYR A 1 97 ? 24.316 -3.952 -33.317 1.00 97.12 97 TYR A O 1
ATOM 782 N N . HIS A 1 98 ? 24.518 -1.743 -33.002 1.00 97.44 98 HIS A N 1
ATOM 783 C CA . HIS A 1 98 ? 25.867 -1.764 -32.443 1.00 97.44 98 HIS A CA 1
ATOM 784 C C . HIS A 1 98 ? 25.812 -1.209 -31.018 1.00 97.44 98 HIS A C 1
ATOM 786 O O . HIS A 1 98 ? 25.452 -0.045 -30.821 1.00 97.44 98 HIS A O 1
ATOM 792 N N . LEU A 1 99 ? 26.096 -2.051 -30.023 1.00 96.88 99 LEU A N 1
ATOM 793 C CA . LEU A 1 99 ? 25.828 -1.756 -28.616 1.00 96.88 99 LEU A CA 1
ATOM 794 C C . LEU A 1 99 ? 27.117 -1.371 -27.882 1.00 96.88 99 LEU A C 1
ATOM 796 O O . LEU A 1 99 ? 28.056 -2.160 -27.804 1.00 96.88 99 LEU A O 1
ATOM 800 N N . TYR A 1 100 ? 27.153 -0.170 -27.312 1.00 96.56 100 TYR A N 1
ATOM 801 C CA . TYR A 1 100 ? 28.278 0.366 -26.552 1.00 96.56 100 TYR A CA 1
ATOM 802 C C . TYR A 1 100 ? 27.797 0.766 -25.152 1.00 96.56 100 TYR A C 1
ATOM 804 O O . TYR A 1 100 ? 27.140 1.792 -24.973 1.00 96.56 100 TYR A O 1
ATOM 812 N N . PHE A 1 101 ? 28.122 -0.045 -24.147 1.00 96.12 101 PHE A N 1
ATOM 813 C CA . PHE A 1 101 ? 27.760 0.229 -22.759 1.00 96.12 101 PHE A CA 1
ATOM 814 C C . PHE A 1 101 ? 28.825 1.082 -22.069 1.00 96.12 101 PHE A C 1
ATOM 816 O O . PHE A 1 101 ? 30.017 0.784 -22.148 1.00 96.12 101 PHE A O 1
ATOM 823 N N . THR A 1 102 ? 28.418 2.146 -21.371 1.00 93.44 102 THR A N 1
ATOM 824 C CA . THR A 1 102 ? 29.367 3.093 -20.750 1.00 93.44 102 THR A CA 1
ATOM 825 C C . THR A 1 102 ? 30.085 2.556 -19.515 1.00 93.44 102 THR A C 1
ATOM 827 O O . THR A 1 102 ? 30.994 3.207 -19.000 1.00 93.44 102 THR A O 1
ATOM 830 N N . ASN A 1 103 ? 29.702 1.370 -19.046 1.00 91.50 103 ASN A N 1
ATOM 831 C CA . ASN A 1 103 ? 30.295 0.667 -17.916 1.00 91.50 103 ASN A CA 1
ATOM 832 C C . ASN A 1 103 ? 30.237 -0.853 -18.147 1.00 91.50 103 ASN A C 1
ATOM 834 O O . ASN A 1 103 ? 29.705 -1.287 -19.172 1.00 91.50 103 ASN A O 1
ATOM 838 N N . ARG A 1 104 ? 30.745 -1.650 -17.196 1.00 87.50 104 ARG A N 1
ATOM 839 C CA . ARG A 1 104 ? 30.660 -3.119 -17.268 1.00 87.50 104 ARG A CA 1
ATOM 840 C C . ARG A 1 104 ? 29.201 -3.581 -17.361 1.00 87.50 104 ARG A C 1
ATOM 842 O O . ARG A 1 104 ? 28.369 -3.119 -16.578 1.00 87.50 104 ARG A O 1
ATOM 849 N N . ILE A 1 105 ? 28.900 -4.522 -18.251 1.00 87.50 105 ILE A N 1
ATOM 850 C CA . ILE A 1 105 ? 27.602 -5.212 -18.303 1.00 87.50 105 ILE A CA 1
ATOM 851 C C . ILE A 1 105 ? 27.699 -6.600 -17.646 1.00 87.50 105 ILE A C 1
ATOM 853 O O . ILE A 1 105 ? 28.729 -7.261 -17.691 1.00 87.50 105 ILE A O 1
ATOM 857 N N . GLU A 1 106 ? 26.635 -7.028 -16.968 1.00 82.81 106 GLU A N 1
ATOM 858 C CA . GLU A 1 106 ? 26.559 -8.349 -16.329 1.00 82.81 106 GLU A CA 1
ATOM 859 C C . GLU A 1 106 ? 26.106 -9.421 -17.329 1.00 82.81 106 GLU A C 1
ATOM 861 O O . GLU A 1 106 ? 25.208 -9.164 -18.132 1.00 82.81 106 GLU A O 1
ATOM 866 N N . ASP A 1 107 ? 26.639 -10.642 -17.217 1.00 81.62 107 ASP A N 1
ATOM 867 C CA . ASP A 1 107 ? 26.309 -11.779 -18.097 1.00 81.62 107 ASP A CA 1
ATOM 868 C C . ASP A 1 107 ? 24.795 -12.035 -18.214 1.00 81.62 107 ASP A C 1
ATOM 870 O O . ASP A 1 107 ? 24.285 -12.315 -19.297 1.00 81.62 107 ASP A O 1
ATOM 874 N N . MET A 1 108 ? 24.050 -11.862 -17.116 1.00 77.56 108 MET A N 1
ATOM 875 C CA . MET A 1 108 ? 22.586 -11.980 -17.101 1.00 77.56 108 MET A CA 1
ATOM 876 C C . MET A 1 108 ? 21.909 -10.924 -17.992 1.00 77.56 108 MET A C 1
ATOM 878 O O . MET A 1 108 ? 21.004 -11.247 -18.755 1.00 77.56 108 MET A O 1
ATOM 882 N N . ARG A 1 109 ? 22.396 -9.674 -17.966 1.00 82.00 109 ARG A N 1
ATOM 883 C CA . ARG A 1 109 ? 21.878 -8.575 -18.802 1.00 82.00 109 ARG A CA 1
ATOM 884 C C . ARG A 1 109 ? 22.277 -8.751 -20.273 1.00 82.00 109 ARG A C 1
ATOM 886 O O . ARG A 1 109 ? 21.521 -8.357 -21.156 1.00 82.00 109 ARG A O 1
ATOM 893 N N . LEU A 1 110 ? 23.429 -9.373 -20.549 1.00 85.62 110 LEU A N 1
ATOM 894 C CA . LEU A 1 110 ? 23.797 -9.820 -21.900 1.00 85.62 110 LEU A CA 1
ATOM 895 C C . LEU A 1 110 ? 22.853 -10.924 -22.403 1.00 85.62 110 LEU A C 1
ATOM 897 O O . LEU A 1 110 ? 22.409 -10.860 -23.550 1.00 85.62 110 LEU A O 1
ATOM 901 N N . GLN A 1 111 ? 22.496 -11.894 -21.553 1.00 83.62 111 GLN A N 1
ATOM 902 C CA . GLN A 1 111 ? 21.526 -12.935 -21.899 1.00 83.62 111 GLN A CA 1
ATOM 903 C C . GLN A 1 111 ? 20.132 -12.346 -22.178 1.00 83.62 111 GLN A C 1
ATOM 905 O O . GLN A 1 111 ? 19.532 -12.682 -23.197 1.00 83.62 111 GLN A O 1
ATOM 910 N N . ASP A 1 112 ? 19.640 -11.418 -21.348 1.00 78.31 112 ASP A N 1
ATOM 911 C CA . ASP A 1 112 ? 18.360 -10.729 -21.581 1.00 78.31 112 ASP A CA 1
ATOM 912 C C . ASP A 1 112 ? 18.301 -10.046 -22.961 1.00 78.31 112 ASP A C 1
ATOM 914 O O . ASP A 1 112 ? 17.265 -10.089 -23.632 1.00 78.31 112 ASP A O 1
ATOM 918 N N . LEU A 1 113 ? 19.408 -9.438 -23.406 1.00 86.50 113 LEU A N 1
ATOM 919 C CA . LEU A 1 113 ? 19.523 -8.821 -24.732 1.00 86.50 113 LEU A CA 1
ATOM 920 C C . LEU A 1 113 ? 19.575 -9.855 -25.862 1.00 86.50 113 LEU A C 1
ATOM 922 O O . LEU A 1 113 ? 18.901 -9.665 -26.875 1.00 86.50 113 LEU A O 1
ATOM 926 N N . ALA A 1 114 ? 20.304 -10.960 -25.683 1.00 87.00 114 ALA A N 1
ATOM 927 C CA . ALA A 1 114 ? 20.343 -12.061 -26.648 1.00 87.00 114 ALA A CA 1
ATOM 928 C C . ALA A 1 114 ? 18.959 -12.723 -26.828 1.00 87.00 114 ALA A C 1
ATOM 930 O O . ALA A 1 114 ? 18.560 -13.040 -27.943 1.00 87.00 114 ALA A O 1
ATOM 931 N N . GLU A 1 115 ? 18.169 -12.839 -25.755 1.00 84.12 115 GLU A N 1
ATOM 932 C CA . GLU A 1 115 ? 16.753 -13.244 -25.802 1.00 84.12 115 GLU A CA 1
ATOM 933 C C . GLU A 1 115 ? 15.806 -12.149 -26.353 1.00 84.12 115 GLU A C 1
ATOM 935 O O . GLU A 1 115 ? 14.604 -12.375 -26.543 1.00 84.12 115 GLU A O 1
ATOM 940 N N . GLY A 1 116 ? 16.307 -10.928 -26.544 1.00 82.12 116 GLY A N 1
ATOM 941 C CA . GLY A 1 116 ? 15.614 -9.839 -27.231 1.00 82.12 116 GLY A CA 1
ATOM 942 C C . GLY A 1 116 ? 15.808 -9.892 -28.745 1.00 82.12 116 GLY A C 1
ATOM 943 O O . GLY A 1 116 ? 14.838 -9.751 -29.491 1.00 82.12 116 GLY A O 1
ATOM 944 N N . ASP A 1 117 ? 17.042 -10.138 -29.191 1.00 91.19 117 ASP A N 1
ATOM 945 C CA . ASP A 1 117 ? 17.456 -10.113 -30.598 1.00 91.19 117 ASP A CA 1
ATOM 946 C C . ASP A 1 117 ? 17.064 -11.377 -31.385 1.00 91.19 117 ASP A C 1
ATOM 948 O O . ASP A 1 117 ? 17.876 -12.089 -31.970 1.00 91.19 117 ASP A O 1
ATOM 952 N N . SER A 1 118 ? 15.757 -11.623 -31.455 1.00 86.50 118 SER A N 1
ATOM 953 C CA . SER A 1 118 ? 15.128 -12.707 -32.228 1.00 86.50 118 SER A CA 1
ATOM 954 C C . SER A 1 118 ? 15.383 -12.680 -33.749 1.00 86.50 118 SER A C 1
ATOM 956 O O . SER A 1 118 ? 14.813 -13.497 -34.475 1.00 86.50 118 SER A O 1
ATOM 958 N N . ARG A 1 119 ? 16.181 -11.727 -34.249 1.00 89.56 119 ARG A N 1
ATOM 959 C CA . ARG A 1 119 ? 16.494 -11.528 -35.672 1.00 89.56 119 ARG A CA 1
ATOM 960 C C . ARG A 1 119 ? 17.997 -11.421 -35.969 1.00 89.56 119 ARG A C 1
ATOM 962 O O . ARG A 1 119 ? 18.335 -11.148 -37.117 1.00 89.56 119 ARG A O 1
ATOM 969 N N . GLU A 1 120 ? 18.861 -11.642 -34.975 1.00 92.94 120 GLU A N 1
ATOM 970 C CA . GLU A 1 120 ? 20.330 -11.615 -35.106 1.00 92.94 120 GLU A CA 1
ATOM 971 C C . GLU A 1 120 ? 20.865 -10.287 -35.700 1.00 92.94 120 GLU A C 1
ATOM 973 O O . GLU A 1 120 ? 21.755 -10.265 -36.553 1.00 92.94 120 GLU A O 1
ATOM 978 N N . LEU A 1 121 ? 20.289 -9.156 -35.270 1.00 94.50 121 LEU A N 1
ATOM 979 C CA . LEU A 1 121 ? 20.632 -7.805 -35.730 1.00 94.50 121 LEU A CA 1
ATOM 980 C C . LEU A 1 121 ? 21.688 -7.100 -34.862 1.00 94.50 121 LEU A C 1
ATOM 982 O O . LEU A 1 121 ? 22.197 -6.052 -35.272 1.00 94.50 121 LEU A O 1
ATOM 986 N N . VAL A 1 122 ? 22.030 -7.625 -33.680 1.00 96.75 122 VAL A N 1
ATOM 987 C CA . VAL A 1 122 ? 23.120 -7.115 -32.835 1.00 96.75 122 VAL A CA 1
ATOM 988 C C . VAL A 1 122 ? 24.464 -7.505 -33.450 1.00 96.75 122 VAL A C 1
ATOM 990 O O . VAL A 1 122 ? 24.967 -8.613 -33.288 1.00 96.75 122 VAL A O 1
ATOM 993 N N . ALA A 1 123 ? 25.074 -6.555 -34.155 1.00 94.31 123 ALA A N 1
ATOM 994 C CA . ALA A 1 123 ? 26.329 -6.749 -34.872 1.00 94.31 123 ALA A CA 1
ATOM 995 C C . ALA A 1 123 ? 27.564 -6.728 -33.952 1.00 94.31 123 ALA A C 1
ATOM 997 O O . ALA A 1 123 ? 28.585 -7.333 -34.281 1.00 94.31 123 ALA A O 1
ATOM 998 N N . CYS A 1 124 ? 27.498 -6.029 -32.814 1.00 93.00 124 CYS A N 1
ATOM 999 C CA . CYS A 1 124 ? 28.526 -6.074 -31.773 1.00 93.00 124 CYS A CA 1
ATOM 1000 C C . CYS A 1 124 ? 28.014 -5.583 -30.410 1.00 93.00 124 CYS A C 1
ATOM 1002 O O . CYS A 1 124 ? 27.056 -4.810 -30.329 1.00 93.00 124 CYS A O 1
ATOM 1004 N N . VAL A 1 125 ? 28.714 -5.999 -29.348 1.00 94.69 125 VAL A N 1
ATOM 1005 C CA . VAL A 1 125 ? 28.580 -5.456 -27.990 1.00 94.69 125 VAL A CA 1
ATOM 1006 C C . VAL A 1 125 ? 29.964 -5.080 -27.465 1.00 94.69 125 VAL A C 1
ATOM 1008 O O . VAL A 1 125 ? 30.908 -5.865 -27.566 1.00 94.69 125 VAL A O 1
ATOM 1011 N N . HIS A 1 126 ? 30.090 -3.879 -26.908 1.00 93.44 126 HIS A N 1
ATOM 1012 C CA . HIS A 1 126 ? 31.342 -3.329 -26.404 1.00 93.44 126 HIS A CA 1
ATOM 1013 C C . HIS A 1 126 ? 31.148 -2.592 -25.082 1.00 93.44 126 HIS A C 1
ATOM 1015 O O . HIS A 1 126 ? 30.180 -1.859 -24.897 1.00 93.44 126 HIS A O 1
ATOM 1021 N N . GLU A 1 127 ? 32.139 -2.700 -24.202 1.00 91.50 127 GLU A N 1
ATOM 1022 C CA . GLU A 1 127 ? 32.263 -1.844 -23.023 1.00 91.50 127 GLU A CA 1
ATOM 1023 C C . GLU A 1 127 ? 33.133 -0.617 -23.354 1.00 91.50 127 GLU A C 1
ATOM 1025 O O . GLU A 1 127 ? 34.123 -0.685 -24.100 1.00 91.50 127 GLU A O 1
ATOM 1030 N N . ALA A 1 128 ? 32.730 0.540 -22.835 1.00 89.44 128 ALA A N 1
ATOM 1031 C CA . ALA A 1 128 ? 33.290 1.845 -23.159 1.00 89.44 128 ALA A CA 1
ATOM 1032 C C . ALA A 1 128 ? 33.288 2.750 -21.915 1.00 89.44 128 ALA A C 1
ATOM 1034 O O . ALA A 1 128 ? 32.476 3.664 -21.817 1.00 89.44 128 ALA A O 1
ATOM 1035 N N . PHE A 1 129 ? 34.191 2.462 -20.969 1.00 90.12 129 PHE A N 1
ATOM 1036 C CA . PHE A 1 129 ? 34.275 3.047 -19.620 1.00 90.12 129 PHE A CA 1
ATOM 1037 C C . PHE A 1 129 ? 34.272 4.586 -19.594 1.00 90.12 129 PHE A C 1
ATOM 1039 O O . PHE A 1 129 ? 35.315 5.243 -19.611 1.00 90.12 129 PHE A O 1
ATOM 1046 N N . GLY A 1 130 ? 33.065 5.140 -19.552 1.00 89.81 130 GLY A N 1
ATOM 1047 C CA . GLY A 1 130 ? 32.720 6.541 -19.780 1.00 89.81 130 GLY A CA 1
ATOM 1048 C C . GLY A 1 130 ? 31.469 6.942 -19.001 1.00 89.81 130 GLY A C 1
ATOM 1049 O O . GLY A 1 130 ? 30.747 7.846 -19.409 1.00 89.81 130 GLY A O 1
ATOM 1050 N N . ASP A 1 131 ? 31.190 6.244 -17.897 1.00 92.56 131 ASP A N 1
ATOM 1051 C CA . ASP A 1 131 ? 30.034 6.445 -17.020 1.00 92.56 131 ASP A CA 1
ATOM 1052 C C . ASP A 1 131 ? 30.171 7.681 -16.100 1.00 92.56 131 ASP A C 1
ATOM 1054 O O . ASP A 1 131 ? 30.049 7.616 -14.873 1.00 92.56 131 ASP A O 1
ATOM 1058 N N . PHE A 1 132 ? 30.490 8.815 -16.721 1.00 92.81 132 PHE A N 1
ATOM 1059 C CA . PHE A 1 132 ? 30.649 10.132 -16.116 1.00 92.81 132 PHE A CA 1
ATOM 1060 C C . PHE A 1 132 ? 30.355 11.222 -17.159 1.00 92.81 132 PHE A C 1
ATOM 1062 O O . PHE A 1 132 ? 30.397 10.989 -18.369 1.00 92.81 132 PHE A O 1
ATOM 1069 N N . ILE A 1 133 ? 30.080 12.441 -16.697 1.00 91.38 133 ILE A N 1
ATOM 1070 C CA . ILE A 1 133 ? 30.000 13.633 -17.548 1.00 91.38 133 ILE A CA 1
ATOM 1071 C C . ILE A 1 133 ? 31.342 14.354 -17.438 1.00 91.38 133 ILE A C 1
ATOM 1073 O O . ILE A 1 133 ? 31.677 14.861 -16.367 1.00 91.38 133 ILE A O 1
ATOM 1077 N N . ALA A 1 134 ? 32.117 14.408 -18.523 1.00 91.12 134 ALA A N 1
ATOM 1078 C CA . ALA A 1 134 ? 33.297 15.268 -18.596 1.00 91.12 134 ALA A CA 1
ATOM 1079 C C . ALA A 1 134 ? 32.830 16.712 -18.833 1.00 91.12 134 ALA A C 1
ATOM 1081 O O . ALA A 1 134 ? 32.317 17.015 -19.905 1.00 91.12 134 ALA A O 1
ATOM 1082 N N . LEU A 1 135 ? 32.951 17.578 -17.828 1.00 88.94 135 LEU A N 1
ATOM 1083 C CA . LEU A 1 135 ? 32.547 18.987 -17.910 1.00 88.94 135 LEU A CA 1
ATOM 1084 C C . LEU A 1 135 ? 33.654 19.823 -18.564 1.00 88.94 135 LEU A C 1
ATOM 1086 O O . LEU A 1 135 ? 33.382 20.669 -19.414 1.00 88.94 135 LEU A O 1
ATOM 1090 N N . GLU A 1 136 ? 34.902 19.532 -18.190 1.00 88.44 136 GLU A N 1
ATOM 1091 C CA . GLU A 1 136 ? 36.138 20.117 -18.713 1.00 88.44 136 GLU A CA 1
ATOM 1092 C C . GLU A 1 136 ? 37.227 19.030 -18.761 1.00 88.44 136 GLU A C 1
ATOM 1094 O O . GLU A 1 136 ? 37.092 17.968 -18.147 1.00 88.44 136 GLU A O 1
ATOM 1099 N N . SER A 1 137 ? 38.354 19.296 -19.425 1.00 89.81 137 SER A N 1
ATOM 1100 C CA . SER A 1 137 ? 39.494 18.369 -19.527 1.00 89.81 137 SER A CA 1
ATOM 1101 C C . SER A 1 137 ? 39.974 17.793 -18.184 1.00 89.81 137 SER A C 1
ATOM 1103 O O . SER A 1 137 ? 40.477 16.671 -18.139 1.00 89.81 137 SER A O 1
ATOM 1105 N N . HIS A 1 138 ? 39.826 18.542 -17.087 1.00 92.81 138 HIS A N 1
ATOM 1106 C CA . HIS A 1 138 ? 40.211 18.163 -15.720 1.00 92.81 138 HIS A CA 1
ATOM 1107 C C . HIS A 1 138 ? 39.035 18.125 -14.729 1.00 92.81 138 HIS A C 1
ATOM 1109 O O . HIS A 1 138 ? 39.286 17.940 -13.539 1.00 92.81 138 HIS A O 1
ATOM 1115 N N . HIS A 1 139 ? 37.783 18.308 -15.171 1.00 93.56 139 HIS A N 1
ATOM 1116 C CA . HIS A 1 139 ? 36.604 18.376 -14.292 1.00 93.56 139 HIS A CA 1
ATOM 1117 C C . HIS A 1 139 ? 35.482 17.453 -14.776 1.00 93.56 139 HIS A C 1
ATOM 1119 O O . HIS A 1 139 ? 35.088 17.506 -15.940 1.00 93.56 139 HIS A O 1
ATOM 1125 N N . ALA A 1 140 ? 34.947 16.613 -13.888 1.00 93.75 140 ALA A N 1
ATOM 1126 C CA . ALA A 1 140 ? 33.855 15.697 -14.215 1.00 93.75 140 ALA A CA 1
ATOM 1127 C C . ALA A 1 140 ? 32.808 15.547 -13.103 1.00 93.75 140 ALA A C 1
ATOM 1129 O O . ALA A 1 140 ? 33.069 15.791 -11.925 1.00 93.75 140 ALA A O 1
ATOM 1130 N N . ALA A 1 141 ? 31.623 15.078 -13.487 1.00 92.38 141 ALA A N 1
ATOM 1131 C CA . ALA A 1 141 ? 30.544 14.708 -12.580 1.00 92.38 141 ALA A CA 1
ATOM 1132 C C . ALA A 1 141 ? 30.158 13.229 -12.738 1.00 92.38 141 ALA A C 1
ATOM 1134 O O . ALA A 1 141 ? 30.108 12.704 -13.850 1.00 92.38 141 ALA A O 1
ATOM 1135 N N . VAL A 1 142 ? 29.827 12.584 -11.620 1.00 92.12 142 VAL A N 1
ATOM 1136 C CA . VAL A 1 142 ? 29.172 11.270 -11.540 1.00 92.12 142 VAL A CA 1
ATOM 1137 C C . VAL A 1 142 ? 27.769 11.517 -10.972 1.00 92.12 142 VAL A C 1
ATOM 1139 O O . VAL A 1 142 ? 27.639 11.648 -9.754 1.00 92.12 142 VAL A O 1
ATOM 1142 N N . PRO A 1 143 ? 26.734 11.677 -11.822 1.00 83.12 143 PRO A N 1
ATOM 1143 C CA . PRO A 1 143 ? 25.424 12.137 -11.374 1.00 83.12 143 PRO A CA 1
ATOM 1144 C C . PRO A 1 143 ? 24.774 11.220 -10.333 1.00 83.12 143 PRO A C 1
ATOM 1146 O O . PRO A 1 143 ? 24.687 10.007 -10.521 1.00 83.12 143 PRO A O 1
ATOM 1149 N N . LEU A 1 144 ? 24.245 11.835 -9.274 1.00 79.06 144 LEU A N 1
ATOM 1150 C CA . LEU A 1 144 ? 23.296 11.219 -8.346 1.00 79.06 144 LEU A CA 1
ATOM 1151 C C . LEU A 1 144 ? 21.942 11.951 -8.397 1.00 79.06 144 LEU A C 1
ATOM 1153 O O . LEU A 1 144 ? 21.917 13.155 -8.681 1.00 79.06 144 LEU A O 1
ATOM 1157 N N . PRO A 1 145 ? 20.832 11.270 -8.050 1.00 70.31 145 PRO A N 1
ATOM 1158 C CA . PRO A 1 145 ? 19.614 11.930 -7.585 1.00 70.31 145 PRO A CA 1
ATOM 1159 C C . PRO A 1 145 ? 19.901 12.894 -6.422 1.00 70.31 145 PRO A C 1
ATOM 1161 O O . PRO A 1 145 ? 20.942 12.802 -5.764 1.00 70.31 145 PRO A O 1
ATOM 1164 N N . ARG A 1 146 ? 18.974 13.818 -6.159 1.00 66.06 146 ARG A N 1
ATOM 1165 C CA . ARG A 1 146 ? 19.056 14.713 -4.997 1.00 66.06 146 ARG A CA 1
ATOM 1166 C C . ARG A 1 146 ? 18.406 14.113 -3.743 1.00 66.06 146 ARG A C 1
ATOM 1168 O O . ARG A 1 146 ? 17.526 13.261 -3.897 1.00 66.06 146 ARG A O 1
ATOM 1175 N N . PRO A 1 147 ? 18.837 14.523 -2.533 1.00 63.34 147 PRO A N 1
ATOM 1176 C CA . PRO A 1 147 ? 19.892 15.513 -2.269 1.00 63.34 147 PRO A CA 1
ATOM 1177 C C . PRO A 1 147 ? 21.310 14.986 -2.562 1.00 63.34 147 PRO A C 1
ATOM 1179 O O . PRO A 1 147 ? 21.642 13.860 -2.202 1.00 63.34 147 PRO A O 1
ATOM 1182 N N . HIS A 1 148 ? 22.204 15.788 -3.153 1.00 66.50 148 HIS A N 1
ATOM 1183 C CA . HIS A 1 148 ? 23.588 15.338 -3.411 1.00 66.50 148 HIS A CA 1
ATOM 1184 C C . HIS A 1 148 ? 24.386 15.107 -2.109 1.00 66.50 148 HIS A C 1
ATOM 1186 O O . HIS A 1 148 ? 25.386 14.385 -2.099 1.00 66.50 148 HIS A O 1
ATOM 1192 N N . LEU A 1 149 ? 23.917 15.695 -1.002 1.00 66.62 149 LEU A N 1
ATOM 1193 C CA . LEU A 1 149 ? 24.434 15.546 0.362 1.00 66.62 149 LEU A CA 1
ATOM 1194 C C . LEU A 1 149 ? 23.702 14.462 1.189 1.00 66.62 149 LEU A C 1
ATOM 1196 O O . LEU A 1 149 ? 24.007 14.295 2.369 1.00 66.62 149 LEU A O 1
ATOM 1200 N N . ALA A 1 150 ? 22.754 13.710 0.606 1.00 54.03 150 ALA A N 1
ATOM 1201 C CA . ALA A 1 150 ? 21.829 12.796 1.308 1.00 54.03 150 ALA A CA 1
ATOM 1202 C C . ALA A 1 150 ? 22.472 11.647 2.109 1.00 54.03 150 ALA A C 1
ATOM 1204 O O . ALA A 1 150 ? 21.777 10.884 2.776 1.00 54.03 150 ALA A O 1
ATOM 1205 N N . LEU A 1 151 ? 23.791 11.486 2.037 1.00 53.66 151 LEU A N 1
ATOM 1206 C CA . LEU A 1 151 ? 24.527 10.340 2.567 1.00 53.66 151 LEU A CA 1
ATOM 1207 C C . LEU A 1 151 ? 25.037 10.569 4.003 1.00 53.66 151 LEU A C 1
ATOM 1209 O O . LEU A 1 151 ? 25.913 9.842 4.468 1.00 53.66 151 LEU A O 1
ATOM 1213 N N . ALA A 1 152 ? 24.474 11.549 4.718 1.00 47.31 152 ALA A N 1
ATOM 1214 C CA . ALA A 1 152 ? 24.757 11.818 6.127 1.00 47.31 152 ALA A CA 1
ATOM 1215 C C . ALA A 1 152 ? 24.333 10.645 7.052 1.00 47.31 152 ALA A C 1
ATOM 1217 O O . ALA A 1 152 ? 23.331 9.981 6.766 1.00 47.31 152 ALA A O 1
ATOM 1218 N N . PRO A 1 153 ? 24.996 10.418 8.211 1.00 45.22 153 PRO A N 1
ATOM 1219 C CA . PRO A 1 153 ? 24.864 9.175 8.996 1.00 45.22 153 PRO A CA 1
ATOM 1220 C C . PRO A 1 153 ? 23.485 8.829 9.579 1.00 45.22 153 PRO A C 1
ATOM 1222 O O . PRO A 1 153 ? 23.318 7.770 10.176 1.00 45.22 153 PRO A O 1
ATOM 1225 N N . MET A 1 154 ? 22.485 9.705 9.442 1.00 42.47 154 MET A N 1
ATOM 1226 C CA . MET A 1 154 ? 21.110 9.443 9.886 1.00 42.47 154 MET A CA 1
ATOM 1227 C C . MET A 1 154 ? 20.165 8.986 8.765 1.00 42.47 154 MET A C 1
ATOM 1229 O O . MET A 1 154 ? 19.045 8.574 9.072 1.00 42.47 154 MET A O 1
ATOM 1233 N N . ALA A 1 155 ? 20.597 9.015 7.501 1.00 41.31 155 ALA A N 1
ATOM 1234 C CA . ALA A 1 155 ? 19.814 8.563 6.348 1.00 41.31 155 ALA A CA 1
ATOM 1235 C C . ALA A 1 155 ? 19.986 7.062 6.025 1.00 41.31 155 ALA A C 1
ATOM 1237 O O . ALA A 1 155 ? 19.346 6.555 5.108 1.00 41.31 155 ALA A O 1
ATOM 1238 N N . TRP A 1 156 ? 20.833 6.337 6.763 1.00 44.19 156 TRP A N 1
ATOM 1239 C CA . TRP A 1 156 ? 21.113 4.920 6.512 1.00 44.19 156 TRP A CA 1
ATOM 1240 C C . TRP A 1 156 ? 20.128 3.998 7.234 1.00 44.19 156 TRP A C 1
ATOM 1242 O O . TRP A 1 156 ? 20.454 3.395 8.255 1.00 44.19 156 TRP A O 1
ATOM 1252 N N . ASP A 1 157 ? 18.936 3.870 6.662 1.00 35.19 157 ASP A N 1
ATOM 1253 C CA . ASP A 1 157 ? 18.166 2.630 6.770 1.00 35.19 157 ASP A CA 1
ATOM 1254 C C . ASP A 1 157 ? 18.263 1.842 5.447 1.00 35.19 157 ASP A C 1
ATOM 1256 O O . ASP A 1 157 ? 18.821 2.331 4.456 1.00 35.19 157 ASP A O 1
ATOM 1260 N N . TYR A 1 158 ? 17.838 0.579 5.460 1.00 41.62 158 TYR A N 1
ATOM 1261 C CA . TYR A 1 158 ? 18.203 -0.402 4.427 1.00 41.62 158 TYR A CA 1
ATOM 1262 C C . TYR A 1 158 ? 17.620 -0.099 3.030 1.00 41.62 158 TYR A C 1
ATOM 1264 O O . TYR A 1 158 ? 16.501 0.388 2.900 1.00 41.62 158 TYR A O 1
ATOM 1272 N N . GLY A 1 159 ? 18.380 -0.433 1.977 1.00 42.69 159 GLY A N 1
ATOM 1273 C CA . GLY A 1 159 ? 18.001 -0.229 0.571 1.00 42.69 159 GLY A CA 1
ATOM 1274 C C . GLY A 1 159 ? 18.864 0.829 -0.121 1.00 42.69 159 GLY A C 1
ATOM 1275 O O . GLY A 1 159 ? 20.062 0.615 -0.310 1.00 42.69 159 GLY A O 1
ATOM 1276 N N . ALA A 1 160 ? 18.268 1.982 -0.444 1.00 43.47 160 ALA A N 1
ATOM 1277 C CA . ALA A 1 160 ? 18.783 3.007 -1.370 1.00 43.47 160 ALA A CA 1
ATOM 1278 C C . ALA A 1 160 ? 20.220 3.527 -1.121 1.00 43.47 160 ALA A C 1
ATOM 1280 O O . ALA A 1 160 ? 20.859 4.064 -2.028 1.00 43.47 160 ALA A O 1
ATOM 1281 N N . SER A 1 161 ? 20.764 3.375 0.092 1.00 52.72 161 SER A N 1
ATOM 1282 C CA . SER A 1 161 ? 22.172 3.700 0.371 1.00 52.72 161 SER A CA 1
ATOM 1283 C C . SER A 1 161 ? 23.157 2.779 -0.366 1.00 52.72 161 SER A C 1
ATOM 1285 O O . SER A 1 161 ? 24.238 3.231 -0.742 1.00 52.72 161 SER A O 1
ATOM 1287 N N . SER A 1 162 ? 22.775 1.525 -0.634 1.00 61.34 162 SER A N 1
ATOM 1288 C CA . SER A 1 162 ? 23.553 0.576 -1.438 1.00 61.34 162 SER A CA 1
ATOM 1289 C C . SER A 1 162 ? 23.644 1.019 -2.900 1.00 61.34 162 SER A C 1
ATOM 1291 O O . SER A 1 162 ? 24.732 1.040 -3.472 1.00 61.34 162 SER A O 1
ATOM 1293 N N . ASP A 1 163 ? 22.525 1.452 -3.483 1.00 67.44 163 ASP A N 1
ATOM 1294 C CA . ASP A 1 163 ? 22.440 1.839 -4.896 1.00 67.44 163 ASP A CA 1
ATOM 1295 C C . ASP A 1 163 ? 23.226 3.126 -5.179 1.00 67.44 163 ASP A C 1
ATOM 1297 O O . ASP A 1 163 ? 23.940 3.221 -6.177 1.00 67.44 163 ASP A O 1
ATOM 1301 N N . MET A 1 164 ? 23.190 4.095 -4.254 1.00 76.50 164 MET A N 1
ATOM 1302 C CA . MET A 1 164 ? 24.025 5.300 -4.338 1.00 76.50 164 MET A CA 1
ATOM 1303 C C . MET A 1 164 ? 25.526 4.984 -4.236 1.00 76.50 164 MET A C 1
ATOM 1305 O O . MET A 1 164 ? 26.319 5.557 -4.981 1.00 76.50 164 MET A O 1
ATOM 1309 N N . ILE A 1 165 ? 25.933 4.057 -3.358 1.00 83.81 165 ILE A N 1
ATOM 1310 C CA . ILE A 1 165 ? 27.334 3.605 -3.276 1.00 83.81 165 ILE A CA 1
ATOM 1311 C C . ILE A 1 165 ? 27.733 2.871 -4.562 1.00 83.81 165 ILE A C 1
ATOM 1313 O O . ILE A 1 165 ? 28.819 3.118 -5.080 1.00 83.81 165 ILE A O 1
ATOM 1317 N N . SER A 1 166 ? 26.847 2.037 -5.114 1.00 84.88 166 SER A N 1
ATOM 1318 C CA . SER A 1 166 ? 27.063 1.348 -6.389 1.00 84.88 166 SER A CA 1
ATOM 1319 C C . SER A 1 166 ? 27.274 2.345 -7.534 1.00 84.88 166 SER A C 1
ATOM 1321 O O . SER A 1 166 ? 28.330 2.317 -8.161 1.00 84.88 166 SER A O 1
ATOM 1323 N N . ARG A 1 167 ? 26.372 3.322 -7.721 1.00 88.31 167 ARG A N 1
ATOM 1324 C CA . ARG A 1 167 ? 26.484 4.373 -8.755 1.00 88.31 167 ARG A CA 1
ATOM 1325 C C . ARG A 1 167 ? 27.781 5.186 -8.660 1.00 88.31 167 ARG A C 1
ATOM 1327 O O . ARG A 1 167 ? 28.361 5.546 -9.690 1.00 88.31 167 ARG A O 1
ATOM 1334 N N . LEU A 1 168 ? 28.237 5.477 -7.438 1.00 90.44 168 LEU A N 1
ATOM 1335 C CA . LEU A 1 168 ? 29.510 6.160 -7.186 1.00 90.44 168 LEU A CA 1
ATOM 1336 C C . LEU A 1 168 ? 30.716 5.282 -7.536 1.00 90.44 168 LEU A C 1
ATOM 1338 O O . LEU A 1 168 ? 31.649 5.762 -8.184 1.00 90.44 168 LEU A O 1
ATOM 1342 N N . THR A 1 169 ? 30.690 4.003 -7.157 1.00 91.88 169 THR A N 1
ATOM 1343 C CA . THR A 1 169 ? 31.727 3.028 -7.517 1.00 91.88 169 THR A CA 1
ATOM 1344 C C . THR A 1 169 ? 31.787 2.813 -9.030 1.00 91.88 169 THR A C 1
ATOM 1346 O O . THR A 1 169 ? 32.876 2.857 -9.594 1.00 91.88 169 THR A O 1
ATOM 1349 N N . GLU A 1 170 ? 30.641 2.669 -9.701 1.00 91.31 170 GLU A N 1
ATOM 1350 C CA . GLU A 1 170 ? 30.498 2.577 -11.160 1.00 91.31 170 GLU A CA 1
ATOM 1351 C C . GLU A 1 170 ? 31.184 3.753 -11.880 1.00 91.31 170 GLU A C 1
ATOM 1353 O O . GLU A 1 170 ? 32.012 3.545 -12.774 1.00 91.31 170 GLU A O 1
ATOM 1358 N N . GLY A 1 171 ? 30.867 4.992 -11.487 1.00 93.12 171 GLY A N 1
ATOM 1359 C CA . GLY A 1 171 ? 31.420 6.191 -12.124 1.00 93.12 171 GLY A CA 1
ATOM 1360 C C . GLY A 1 171 ? 32.913 6.385 -11.849 1.00 93.12 171 GLY A C 1
ATOM 1361 O O . GLY A 1 171 ? 33.682 6.686 -12.764 1.00 93.12 171 GLY A O 1
ATOM 1362 N N . LEU A 1 172 ? 33.359 6.144 -10.611 1.00 93.56 172 LEU A N 1
ATOM 1363 C CA . LEU A 1 172 ? 34.782 6.194 -10.261 1.00 93.56 172 LEU A CA 1
ATOM 1364 C C . LEU A 1 172 ? 35.596 5.094 -10.952 1.00 93.56 172 LEU A C 1
ATOM 1366 O O . LEU A 1 172 ? 36.700 5.368 -11.425 1.00 93.56 172 LEU A O 1
ATOM 1370 N N . ALA A 1 173 ? 35.052 3.880 -11.066 1.00 92.31 173 ALA A N 1
ATOM 1371 C CA . ALA A 1 173 ? 35.652 2.800 -11.841 1.00 92.31 173 ALA A CA 1
ATOM 1372 C C . ALA A 1 173 ? 35.829 3.218 -13.305 1.00 92.31 173 ALA A C 1
ATOM 1374 O O . ALA A 1 173 ? 36.925 3.069 -13.843 1.00 92.31 173 ALA A O 1
ATOM 1375 N N . SER A 1 174 ? 34.811 3.835 -13.919 1.00 93.00 174 SER A N 1
ATOM 1376 C CA . SER A 1 174 ? 34.917 4.356 -15.288 1.00 93.00 174 SER A CA 1
ATOM 1377 C C . SER A 1 174 ? 35.996 5.432 -15.449 1.00 93.00 174 SER A C 1
ATOM 1379 O O . SER A 1 174 ? 36.766 5.374 -16.406 1.00 93.00 174 SER A O 1
ATOM 1381 N N . ILE A 1 175 ? 36.131 6.371 -14.504 1.00 92.44 175 ILE A N 1
ATOM 1382 C CA . ILE A 1 175 ? 37.206 7.383 -14.533 1.00 92.44 175 ILE A CA 1
ATOM 1383 C C . ILE A 1 175 ? 38.593 6.717 -14.424 1.00 92.44 175 ILE A C 1
ATOM 1385 O O . ILE A 1 175 ? 39.502 7.040 -15.192 1.00 92.44 175 ILE A O 1
ATOM 1389 N N . VAL A 1 176 ? 38.763 5.748 -13.518 1.00 90.25 176 VAL A N 1
ATOM 1390 C CA . VAL A 1 176 ? 40.027 5.009 -13.329 1.00 90.25 176 VAL A CA 1
ATOM 1391 C C . VAL A 1 176 ? 40.394 4.169 -14.563 1.00 90.25 176 VAL A C 1
ATOM 1393 O O . VAL A 1 176 ? 41.543 4.206 -15.016 1.00 90.25 176 VAL A O 1
ATOM 1396 N N . LEU A 1 177 ? 39.424 3.452 -15.139 1.00 89.94 177 LEU A N 1
ATOM 1397 C CA . LEU A 1 177 ? 39.589 2.636 -16.347 1.00 89.94 177 LEU A CA 1
ATOM 1398 C C . LEU A 1 177 ? 39.857 3.503 -17.587 1.00 89.94 177 LEU A C 1
ATOM 1400 O O . LEU A 1 177 ? 40.726 3.164 -18.390 1.00 89.94 177 LEU A O 1
ATOM 1404 N N . GLY A 1 178 ? 39.194 4.657 -17.714 1.00 89.06 178 GLY A N 1
ATOM 1405 C CA . GLY A 1 178 ? 39.448 5.644 -18.766 1.00 89.06 178 GLY A CA 1
ATOM 1406 C C . GLY A 1 178 ? 40.868 6.222 -18.720 1.00 89.06 178 GLY A C 1
ATOM 1407 O O . GLY A 1 178 ? 41.537 6.299 -19.752 1.00 89.06 178 GLY A O 1
ATOM 1408 N N . LEU A 1 179 ? 41.369 6.545 -17.522 1.00 89.62 179 LEU A N 1
ATOM 1409 C CA . LEU A 1 179 ? 42.744 7.022 -17.304 1.00 89.62 179 LEU A CA 1
ATOM 1410 C C . LEU A 1 179 ? 43.810 5.917 -17.466 1.00 89.62 179 LEU A C 1
ATOM 1412 O O . LEU A 1 179 ? 44.989 6.231 -17.641 1.00 89.62 179 LEU A O 1
ATOM 1416 N N . ARG A 1 180 ? 43.418 4.633 -17.434 1.00 87.19 180 ARG A N 1
ATOM 1417 C CA . ARG A 1 180 ? 44.288 3.445 -17.592 1.00 87.19 180 ARG A CA 1
ATOM 1418 C C . ARG A 1 180 ? 45.498 3.441 -16.650 1.00 87.19 180 ARG A C 1
ATOM 1420 O O . ARG A 1 180 ? 46.635 3.181 -17.055 1.00 87.19 180 ARG A O 1
ATOM 1427 N N . LYS A 1 181 ? 45.255 3.767 -15.379 1.00 84.31 181 LYS A N 1
ATOM 1428 C CA . LYS A 1 181 ? 46.260 3.784 -14.307 1.00 84.31 181 LYS A CA 1
ATOM 1429 C C . LYS A 1 181 ? 45.692 3.128 -13.051 1.00 84.31 181 LYS A C 1
ATOM 1431 O O . LYS A 1 181 ? 44.533 3.333 -12.711 1.00 84.31 181 LYS A O 1
ATOM 1436 N N . ARG A 1 182 ? 46.527 2.384 -12.321 1.00 83.12 182 ARG A N 1
ATOM 1437 C CA . ARG A 1 182 ? 46.174 1.815 -11.013 1.00 83.12 182 ARG A CA 1
ATOM 1438 C C . ARG A 1 182 ? 46.447 2.842 -9.914 1.00 83.12 182 ARG A C 1
ATOM 1440 O O . ARG A 1 182 ? 47.596 3.232 -9.726 1.00 83.12 182 ARG A O 1
ATOM 1447 N N . PHE A 1 183 ? 45.407 3.268 -9.204 1.00 87.94 183 PHE A N 1
ATOM 1448 C CA . PHE A 1 183 ? 45.499 4.284 -8.152 1.00 87.94 183 PHE A CA 1
ATOM 1449 C C . PHE A 1 183 ? 45.711 3.665 -6.765 1.00 87.94 183 PHE A C 1
ATOM 1451 O O . PHE A 1 183 ? 45.185 2.593 -6.468 1.00 87.94 183 PHE A O 1
ATOM 1458 N N . SER A 1 184 ? 46.438 4.373 -5.898 1.00 88.50 184 SER A N 1
ATOM 1459 C CA . SER A 1 184 ? 46.299 4.224 -4.445 1.00 88.50 184 SER A CA 1
ATOM 1460 C C . SER A 1 184 ? 45.060 5.005 -4.005 1.00 88.50 184 SER A C 1
ATOM 1462 O O . SER A 1 184 ? 44.863 6.134 -4.460 1.00 88.50 184 SER A O 1
ATOM 1464 N N . ILE A 1 185 ? 44.213 4.410 -3.162 1.00 92.56 185 ILE A N 1
ATOM 1465 C CA . ILE A 1 185 ? 42.933 5.001 -2.750 1.00 92.56 185 ILE A CA 1
ATOM 1466 C C . ILE A 1 185 ? 43.032 5.454 -1.294 1.00 92.56 185 ILE A C 1
ATOM 1468 O O . ILE A 1 185 ? 43.233 4.638 -0.391 1.00 92.56 185 ILE A O 1
ATOM 1472 N N . LYS A 1 186 ? 42.834 6.756 -1.072 1.00 93.38 186 LYS A N 1
ATOM 1473 C CA . LYS A 1 186 ? 42.665 7.353 0.253 1.00 93.38 186 LYS A CA 1
ATOM 1474 C C . LYS A 1 186 ? 41.296 8.003 0.403 1.00 93.38 186 LYS A C 1
ATOM 1476 O O . LYS A 1 186 ? 40.738 8.516 -0.565 1.00 93.38 186 LYS A O 1
ATOM 1481 N N . TYR A 1 187 ? 40.787 8.034 1.629 1.00 93.00 187 TYR A N 1
ATOM 1482 C CA . TYR A 1 187 ? 39.519 8.678 1.963 1.00 93.00 187 TYR A CA 1
ATOM 1483 C C . TYR A 1 187 ? 39.622 9.515 3.240 1.00 93.00 187 TYR A C 1
ATOM 1485 O O . TYR A 1 187 ? 40.433 9.238 4.126 1.00 93.00 187 TYR A O 1
ATOM 1493 N N . GLN A 1 188 ? 38.799 10.557 3.320 1.00 89.56 188 GLN A N 1
ATOM 1494 C CA . GLN A 1 188 ? 38.710 11.442 4.477 1.00 89.56 188 GLN A CA 1
ATOM 1495 C C . GLN A 1 188 ? 38.104 10.724 5.691 1.00 89.56 188 GLN A C 1
ATOM 1497 O O . GLN A 1 188 ? 37.022 10.135 5.618 1.00 89.56 188 GLN A O 1
ATOM 1502 N N . ARG A 1 189 ? 38.798 10.792 6.829 1.00 84.50 189 ARG A N 1
ATOM 1503 C CA . ARG A 1 189 ? 38.306 10.294 8.118 1.00 84.50 189 ARG A CA 1
ATOM 1504 C C . ARG A 1 189 ? 37.049 11.058 8.545 1.00 84.50 189 ARG A C 1
ATOM 1506 O O . ARG A 1 189 ? 36.909 12.237 8.253 1.00 84.50 189 ARG A O 1
ATOM 1513 N N . GLY A 1 190 ? 36.125 10.376 9.222 1.00 76.94 190 GLY A N 1
ATOM 1514 C CA . GLY A 1 190 ? 34.826 10.950 9.599 1.00 76.94 190 GLY A CA 1
ATOM 1515 C C . GLY A 1 190 ? 33.810 10.997 8.450 1.00 76.94 190 GLY A C 1
ATOM 1516 O O . GLY A 1 190 ? 32.666 11.397 8.660 1.00 76.94 190 GLY A O 1
ATOM 1517 N N . SER A 1 191 ? 34.179 10.574 7.235 1.00 82.38 191 SER A N 1
ATOM 1518 C CA . SER A 1 191 ? 33.246 10.355 6.127 1.00 82.38 191 SER A CA 1
ATOM 1519 C C . SER A 1 191 ? 33.082 8.868 5.827 1.00 82.38 191 SER A C 1
ATOM 1521 O O . SER A 1 191 ? 33.770 8.298 4.980 1.00 82.38 191 SER A O 1
ATOM 1523 N N . ASP A 1 192 ? 32.115 8.244 6.494 1.00 79.75 192 ASP A N 1
ATOM 1524 C CA . ASP A 1 192 ? 31.799 6.825 6.302 1.00 79.75 192 ASP A CA 1
ATOM 1525 C C . ASP A 1 192 ? 31.305 6.537 4.871 1.00 79.75 192 ASP A C 1
ATOM 1527 O O . ASP A 1 192 ? 31.472 5.427 4.370 1.00 79.75 192 ASP A O 1
ATOM 1531 N N . ILE A 1 193 ? 30.732 7.531 4.177 1.00 81.12 193 ILE A N 1
ATOM 1532 C CA . ILE A 1 193 ? 30.412 7.414 2.749 1.00 81.12 193 ILE A CA 1
ATOM 1533 C C . ILE A 1 193 ? 31.684 7.390 1.895 1.00 81.12 193 ILE A C 1
ATOM 1535 O O . ILE A 1 193 ? 31.826 6.503 1.053 1.00 81.12 193 ILE A O 1
ATOM 1539 N N . SER A 1 194 ? 32.649 8.281 2.155 1.00 88.31 194 SER A N 1
ATOM 1540 C CA . SER A 1 194 ? 33.948 8.250 1.469 1.00 88.31 194 SER A CA 1
ATOM 1541 C C . SER A 1 194 ? 34.681 6.934 1.740 1.00 88.31 194 SER A C 1
ATOM 1543 O O . SER A 1 194 ? 35.259 6.356 0.822 1.00 88.31 194 SER A O 1
ATOM 1545 N N . GLN A 1 195 ? 34.587 6.410 2.968 1.00 88.62 195 GLN A N 1
ATOM 1546 C CA . GLN A 1 195 ? 35.097 5.091 3.337 1.00 88.62 195 GLN A CA 1
ATOM 1547 C C . GLN A 1 195 ? 34.426 3.964 2.543 1.00 88.62 195 GLN A C 1
ATOM 1549 O O . GLN A 1 195 ? 35.126 3.153 1.940 1.00 88.62 195 GLN A O 1
ATOM 1554 N N . ARG A 1 196 ? 33.088 3.899 2.521 1.00 87.19 196 ARG A N 1
ATOM 1555 C CA . ARG A 1 196 ? 32.339 2.829 1.837 1.00 87.19 196 ARG A CA 1
ATOM 1556 C C . ARG A 1 196 ? 32.597 2.818 0.332 1.00 87.19 196 ARG A C 1
ATOM 1558 O O . ARG A 1 196 ? 32.827 1.750 -0.226 1.00 87.19 196 ARG A O 1
ATOM 1565 N N . VAL A 1 197 ? 32.623 3.985 -0.315 1.00 90.12 197 VAL A N 1
ATOM 1566 C CA . VAL A 1 197 ? 32.936 4.104 -1.750 1.00 90.12 197 VAL A CA 1
ATOM 1567 C C . VAL A 1 197 ? 34.396 3.721 -2.023 1.00 90.12 197 VAL A C 1
ATOM 1569 O O . VAL A 1 197 ? 34.664 2.963 -2.953 1.00 90.12 197 VAL A O 1
ATOM 1572 N N . ALA A 1 198 ? 35.344 4.145 -1.177 1.00 91.94 198 ALA A N 1
ATOM 1573 C CA . ALA A 1 198 ? 36.748 3.741 -1.290 1.00 91.94 198 ALA A CA 1
ATOM 1574 C C . ALA A 1 198 ? 36.943 2.220 -1.137 1.00 91.94 198 ALA A C 1
ATOM 1576 O O . ALA A 1 198 ? 37.691 1.611 -1.902 1.00 91.94 198 ALA A O 1
ATOM 1577 N N . GLN A 1 199 ? 36.256 1.600 -0.172 1.00 91.12 199 GLN A N 1
ATOM 1578 C CA . GLN A 1 199 ? 36.278 0.153 0.063 1.00 91.12 199 GLN A CA 1
ATOM 1579 C C . GLN A 1 199 ? 35.618 -0.626 -1.083 1.00 91.12 199 GLN A C 1
ATOM 1581 O O . GLN A 1 199 ? 36.181 -1.618 -1.541 1.00 91.12 199 GLN A O 1
ATOM 1586 N N . SER A 1 200 ? 34.468 -0.161 -1.580 1.00 90.38 200 SER A N 1
ATOM 1587 C CA . SER A 1 200 ? 33.742 -0.766 -2.704 1.00 90.38 200 SER A CA 1
ATOM 1588 C C . SER A 1 200 ? 34.573 -0.739 -3.993 1.00 90.38 200 SER A C 1
ATOM 1590 O O . SER A 1 200 ? 34.784 -1.782 -4.611 1.00 90.38 200 SER A O 1
ATOM 1592 N N . LEU A 1 201 ? 35.153 0.414 -4.341 1.00 91.81 201 LEU A N 1
ATOM 1593 C CA . LEU A 1 201 ? 36.038 0.551 -5.501 1.00 91.81 201 LEU A CA 1
ATOM 1594 C C . LEU A 1 201 ? 37.326 -0.278 -5.365 1.00 91.81 201 LEU A C 1
ATOM 1596 O O . LEU A 1 201 ? 37.775 -0.877 -6.342 1.00 91.81 201 LEU A O 1
ATOM 1600 N N . HIS A 1 202 ? 37.908 -0.356 -4.164 1.00 90.00 202 HIS A N 1
ATOM 1601 C CA . HIS A 1 202 ? 39.057 -1.225 -3.898 1.00 90.00 202 HIS A CA 1
ATOM 1602 C C . HIS A 1 202 ? 38.699 -2.714 -4.048 1.00 90.00 202 HIS A C 1
ATOM 1604 O O . HIS A 1 202 ? 39.498 -3.474 -4.592 1.00 90.00 202 HIS A O 1
ATOM 1610 N N . HIS A 1 203 ? 37.510 -3.142 -3.612 1.00 87.94 203 HIS A N 1
ATOM 1611 C CA . HIS A 1 203 ? 37.051 -4.523 -3.778 1.00 87.94 203 HIS A CA 1
ATOM 1612 C C . HIS A 1 203 ? 36.851 -4.875 -5.258 1.00 87.94 203 HIS A C 1
ATOM 1614 O O . HIS A 1 203 ? 37.416 -5.860 -5.735 1.00 87.94 203 HIS A O 1
ATOM 1620 N N . LEU A 1 204 ? 36.152 -4.016 -6.006 1.00 87.06 204 LEU A N 1
ATOM 1621 C CA . LEU A 1 204 ? 35.941 -4.167 -7.446 1.00 87.06 204 LEU A CA 1
ATOM 1622 C C . LEU A 1 204 ? 37.276 -4.270 -8.207 1.00 87.06 204 LEU A C 1
ATOM 1624 O O . LEU A 1 204 ? 37.505 -5.229 -8.942 1.00 87.06 204 LEU A O 1
ATOM 1628 N N . ALA A 1 205 ? 38.193 -3.321 -7.990 1.00 84.62 205 ALA A N 1
ATOM 1629 C CA . ALA A 1 205 ? 39.469 -3.263 -8.708 1.00 84.62 205 ALA A CA 1
ATOM 1630 C C . ALA A 1 205 ? 40.529 -4.271 -8.214 1.00 84.62 205 ALA A C 1
ATOM 1632 O O . ALA A 1 205 ? 41.450 -4.617 -8.956 1.00 84.62 205 ALA A O 1
ATOM 1633 N N . GLY A 1 206 ? 40.445 -4.718 -6.957 1.00 78.50 206 GLY A N 1
ATOM 1634 C CA . GLY A 1 206 ? 41.430 -5.601 -6.324 1.00 78.50 206 GLY A CA 1
ATOM 1635 C C . GLY A 1 206 ? 41.060 -7.086 -6.328 1.00 78.50 206 GLY A C 1
ATOM 1636 O O . GLY A 1 206 ? 41.959 -7.928 -6.398 1.00 78.50 206 GLY A O 1
ATOM 1637 N N . VAL A 1 207 ? 39.761 -7.400 -6.260 1.00 75.56 207 VAL A N 1
ATOM 1638 C CA . VAL A 1 207 ? 39.220 -8.759 -6.102 1.00 75.56 207 VAL A CA 1
ATOM 1639 C C . VAL A 1 207 ? 38.373 -9.159 -7.309 1.00 75.56 207 VAL A C 1
ATOM 1641 O O . VAL A 1 207 ? 38.749 -10.097 -8.005 1.00 75.56 207 VAL A O 1
ATOM 1644 N N . GLU A 1 208 ? 37.269 -8.458 -7.584 1.00 75.81 208 GLU A N 1
ATOM 1645 C CA . GLU A 1 208 ? 36.280 -8.907 -8.582 1.00 75.81 208 GLU A CA 1
ATOM 1646 C C . GLU A 1 208 ? 36.764 -8.810 -10.033 1.00 75.81 208 GLU A C 1
ATOM 1648 O O . GLU A 1 208 ? 36.455 -9.675 -10.846 1.00 75.81 208 GLU A O 1
ATOM 1653 N N . GLN A 1 209 ? 37.457 -7.723 -10.383 1.00 78.94 209 GLN A N 1
ATOM 1654 C CA . GLN A 1 209 ? 37.771 -7.346 -11.769 1.00 78.94 209 GLN A CA 1
ATOM 1655 C C . GLN A 1 209 ? 39.260 -7.045 -11.962 1.00 78.94 209 GLN A C 1
ATOM 1657 O O . GLN A 1 209 ? 39.650 -6.259 -12.823 1.00 78.94 209 GLN A O 1
ATOM 1662 N N . ARG A 1 210 ? 40.113 -7.687 -11.157 1.00 80.94 210 ARG A N 1
ATOM 1663 C CA . ARG A 1 210 ? 41.560 -7.434 -11.085 1.00 80.94 210 ARG A CA 1
ATOM 1664 C C . ARG A 1 210 ? 42.262 -7.356 -12.448 1.00 80.94 210 ARG A C 1
ATOM 1666 O O . ARG A 1 210 ? 43.185 -6.560 -12.595 1.00 80.94 210 ARG A O 1
ATOM 1673 N N . GLU A 1 211 ? 41.845 -8.152 -13.430 1.00 82.50 211 GLU A N 1
ATOM 1674 C CA . GLU A 1 211 ? 42.453 -8.170 -14.767 1.00 82.50 211 GLU A CA 1
ATOM 1675 C C . GLU A 1 211 ? 42.202 -6.872 -15.556 1.00 82.50 211 GLU A C 1
ATOM 1677 O O . GLU A 1 211 ? 43.130 -6.361 -16.184 1.00 82.50 211 GLU A O 1
ATOM 1682 N N . LEU A 1 212 ? 41.012 -6.263 -15.434 1.00 82.81 212 LEU A N 1
ATOM 1683 C CA . LEU A 1 212 ? 40.696 -4.964 -16.049 1.00 82.81 212 LEU A CA 1
ATOM 1684 C C . LEU A 1 212 ? 41.554 -3.817 -15.477 1.00 82.81 212 LEU A C 1
ATOM 1686 O O . LEU A 1 212 ? 41.810 -2.834 -16.171 1.00 82.81 212 LEU A O 1
ATOM 1690 N N . PHE A 1 213 ? 42.025 -3.953 -14.231 1.00 84.00 213 PHE A N 1
ATOM 1691 C CA . PHE A 1 213 ? 42.778 -2.927 -13.495 1.00 84.00 213 PHE A CA 1
ATOM 1692 C C . PHE A 1 213 ? 44.289 -3.220 -13.336 1.00 84.00 213 PHE A C 1
ATOM 1694 O O . PHE A 1 213 ? 45.002 -2.423 -12.716 1.00 84.00 213 PHE A O 1
ATOM 1701 N N . ASP A 1 214 ? 44.825 -4.327 -13.872 1.00 75.75 214 ASP A N 1
ATOM 1702 C CA . ASP A 1 214 ? 46.263 -4.653 -13.735 1.00 75.75 214 ASP A CA 1
ATOM 1703 C C . ASP A 1 214 ? 47.147 -3.774 -14.651 1.00 75.75 214 ASP A C 1
ATOM 1705 O O . ASP A 1 214 ? 48.310 -3.506 -14.336 1.00 75.75 214 ASP A O 1
ATOM 1709 N N . PHE A 1 215 ? 46.584 -3.293 -15.772 1.00 77.38 215 PHE A N 1
ATOM 1710 C CA . PHE A 1 215 ? 47.175 -2.366 -16.760 1.00 77.38 215 PHE A CA 1
ATOM 1711 C C . PHE A 1 215 ? 48.611 -2.699 -17.233 1.00 77.38 215 PHE A C 1
ATOM 1713 O O . PHE A 1 215 ? 49.321 -1.828 -17.735 1.00 77.38 215 PHE A O 1
ATOM 1720 N N . GLY A 1 216 ? 49.071 -3.944 -17.057 1.00 61.56 216 GLY A N 1
ATOM 1721 C CA . GLY A 1 216 ? 50.453 -4.355 -17.329 1.00 61.56 216 GLY A CA 1
ATOM 1722 C C . GLY A 1 216 ? 51.504 -3.704 -16.416 1.00 61.56 216 GLY A C 1
ATOM 1723 O O . GLY A 1 216 ? 52.687 -3.715 -16.751 1.00 61.56 216 GLY A O 1
ATOM 1724 N N . SER A 1 217 ? 51.112 -3.124 -15.274 1.00 55.25 217 SER A N 1
ATOM 1725 C CA . SER A 1 217 ? 51.957 -2.235 -14.458 1.00 55.25 217 SER A CA 1
ATOM 1726 C C . SER A 1 217 ? 52.988 -2.965 -13.574 1.00 55.25 217 SER A C 1
ATOM 1728 O O . SER A 1 217 ? 53.122 -2.685 -12.378 1.00 55.25 217 SER A O 1
ATOM 1730 N N . ARG A 1 218 ? 53.773 -3.878 -14.158 1.00 48.97 218 ARG A N 1
ATOM 1731 C CA . ARG A 1 218 ? 54.970 -4.455 -13.531 1.00 48.97 218 ARG A CA 1
ATOM 1732 C C . ARG A 1 218 ? 56.231 -3.773 -14.079 1.00 48.97 218 ARG A C 1
ATOM 1734 O O . ARG A 1 218 ? 56.569 -3.924 -15.245 1.00 48.97 218 ARG A O 1
ATOM 1741 N N . HIS A 1 219 ? 56.956 -3.088 -13.190 1.00 48.59 219 HIS A N 1
ATOM 1742 C CA . HIS A 1 219 ? 58.328 -2.572 -13.375 1.00 48.59 219 HIS A CA 1
ATOM 1743 C C . HIS A 1 219 ? 58.554 -1.233 -14.118 1.00 48.59 219 HIS A C 1
ATOM 1745 O O . HIS A 1 219 ? 59.683 -0.952 -14.518 1.00 48.59 219 HIS A O 1
ATOM 1751 N N . THR A 1 220 ? 57.576 -0.323 -14.187 1.00 50.81 220 THR A N 1
ATOM 1752 C CA . THR A 1 220 ? 57.880 1.113 -14.389 1.00 50.81 220 THR A CA 1
ATOM 1753 C C . THR A 1 220 ? 58.162 1.792 -13.046 1.00 50.81 220 THR A C 1
ATOM 1755 O O . THR A 1 220 ? 57.305 1.788 -12.168 1.00 50.81 220 THR A O 1
ATOM 1758 N N . GLY A 1 221 ? 59.335 2.414 -12.875 1.00 55.91 221 GLY A N 1
ATOM 1759 C CA . GLY A 1 221 ? 59.764 3.065 -11.621 1.00 55.91 221 GLY A CA 1
ATOM 1760 C C . GLY A 1 221 ? 59.077 4.402 -11.280 1.00 55.91 221 GLY A C 1
ATOM 1761 O O . GLY A 1 221 ? 59.702 5.267 -10.652 1.00 55.91 221 GLY A O 1
ATOM 1762 N N . GLU A 1 222 ? 57.841 4.596 -11.737 1.00 62.47 222 GLU A N 1
ATOM 1763 C CA . GLU A 1 222 ? 56.993 5.765 -11.474 1.00 62.47 222 GLU A CA 1
ATOM 1764 C C . GLU A 1 222 ? 56.324 5.673 -10.090 1.00 62.47 222 GLU A C 1
ATOM 1766 O O . GLU A 1 222 ? 56.352 4.626 -9.447 1.00 62.47 222 GLU A O 1
ATOM 1771 N N . SER A 1 223 ? 55.734 6.774 -9.611 1.00 73.75 223 SER A N 1
ATOM 1772 C CA . SER A 1 223 ? 54.864 6.719 -8.428 1.00 73.75 223 SER A CA 1
ATOM 1773 C C . SER A 1 223 ? 53.442 6.327 -8.823 1.00 73.75 223 SER A C 1
ATOM 1775 O O . SER A 1 223 ? 52.956 6.758 -9.873 1.00 73.75 223 SER A O 1
ATOM 1777 N N . ALA A 1 224 ? 52.767 5.555 -7.970 1.00 81.81 224 ALA A N 1
ATOM 1778 C CA . ALA A 1 224 ? 51.346 5.280 -8.124 1.00 81.81 224 ALA A CA 1
ATOM 1779 C C . ALA A 1 224 ? 50.545 6.590 -7.976 1.00 81.81 224 ALA A C 1
ATOM 1781 O O . ALA A 1 224 ? 50.790 7.348 -7.034 1.00 81.81 224 ALA A O 1
ATOM 1782 N N . PRO A 1 225 ? 49.603 6.894 -8.884 1.00 90.19 225 PRO A N 1
ATOM 1783 C CA . PRO A 1 225 ? 48.736 8.053 -8.737 1.00 90.19 225 PRO A CA 1
ATOM 1784 C C . PRO A 1 225 ? 47.763 7.879 -7.564 1.00 90.19 225 PRO A C 1
ATOM 1786 O O . PRO A 1 225 ? 47.465 6.761 -7.140 1.00 90.19 225 PRO A O 1
ATOM 1789 N N . LEU A 1 226 ? 47.265 8.998 -7.043 1.00 92.31 226 LEU A N 1
ATOM 1790 C CA . LEU A 1 226 ? 46.409 9.042 -5.857 1.00 92.31 226 LEU A CA 1
ATOM 1791 C C . LEU A 1 226 ? 44.960 9.348 -6.246 1.00 92.31 226 LEU A C 1
ATOM 1793 O O . LEU A 1 226 ? 44.705 10.343 -6.918 1.00 92.31 226 LEU A O 1
ATOM 1797 N N . LEU A 1 227 ? 44.022 8.515 -5.798 1.00 95.50 227 LEU A N 1
ATOM 1798 C CA . LEU A 1 227 ? 42.600 8.843 -5.743 1.00 95.50 227 LEU A CA 1
ATOM 1799 C C . LEU A 1 227 ? 42.269 9.228 -4.299 1.00 95.50 227 LEU A C 1
ATOM 1801 O O . LEU A 1 227 ? 42.491 8.436 -3.382 1.00 95.50 227 LEU A O 1
ATOM 1805 N N . LEU A 1 228 ? 41.762 10.442 -4.102 1.00 95.44 228 LEU A N 1
ATOM 1806 C CA . LEU A 1 228 ? 41.406 10.989 -2.799 1.00 95.44 228 LEU A CA 1
ATOM 1807 C C . LEU A 1 228 ? 39.902 11.280 -2.752 1.00 95.44 228 LEU A C 1
ATOM 1809 O O . LEU A 1 228 ? 39.420 12.151 -3.472 1.00 95.44 228 LEU A O 1
ATOM 1813 N N . ILE A 1 229 ? 39.164 10.556 -1.913 1.00 95.38 229 ILE A N 1
ATOM 1814 C CA . ILE A 1 229 ? 37.713 10.727 -1.753 1.00 95.38 229 ILE A CA 1
ATOM 1815 C C . ILE A 1 229 ? 37.449 11.579 -0.504 1.00 95.38 229 ILE A C 1
ATOM 1817 O O . ILE A 1 229 ? 37.856 11.209 0.601 1.00 95.38 229 ILE A O 1
ATOM 1821 N N . ILE A 1 230 ? 36.811 12.735 -0.696 1.00 92.19 230 ILE A N 1
ATOM 1822 C CA . ILE A 1 230 ? 36.531 13.740 0.339 1.00 92.19 230 ILE A CA 1
ATOM 1823 C C . ILE A 1 230 ? 35.042 14.105 0.379 1.00 92.19 230 ILE A C 1
ATOM 1825 O O . ILE A 1 230 ? 34.286 13.829 -0.554 1.00 92.19 230 ILE A O 1
ATOM 1829 N N . ASP A 1 231 ? 34.625 14.728 1.476 1.00 88.56 231 ASP A N 1
ATOM 1830 C CA . ASP A 1 231 ? 33.229 14.974 1.830 1.00 88.56 231 ASP A CA 1
ATOM 1831 C C . ASP A 1 231 ? 32.943 16.478 1.903 1.00 88.56 231 ASP A C 1
ATOM 1833 O O . ASP A 1 231 ? 33.587 17.210 2.659 1.00 88.56 231 ASP A O 1
ATOM 1837 N N . ARG A 1 232 ? 31.958 16.951 1.133 1.00 89.50 232 ARG A N 1
ATOM 1838 C CA . ARG A 1 232 ? 31.580 18.369 1.081 1.00 89.50 232 ARG A CA 1
ATOM 1839 C C . ARG A 1 232 ? 31.165 18.929 2.445 1.00 89.50 232 ARG A C 1
ATOM 1841 O O . ARG A 1 232 ? 31.280 20.135 2.649 1.00 89.50 232 ARG A O 1
ATOM 1848 N N . LYS A 1 233 ? 30.730 18.104 3.404 1.00 83.50 233 LYS A N 1
ATOM 1849 C CA . LYS A 1 233 ? 30.354 18.602 4.741 1.00 83.50 233 LYS A CA 1
ATOM 1850 C C . LYS A 1 233 ? 31.516 19.268 5.501 1.00 83.50 233 LYS A C 1
ATOM 1852 O O . LYS A 1 233 ? 31.257 20.077 6.387 1.00 83.50 233 LYS A O 1
ATOM 1857 N N . ASP A 1 234 ? 32.764 18.952 5.150 1.00 83.44 234 ASP A N 1
ATOM 1858 C CA . ASP A 1 234 ? 33.968 19.536 5.752 1.00 83.44 234 ASP A CA 1
ATOM 1859 C C . ASP A 1 234 ? 34.416 20.836 5.051 1.00 83.44 234 ASP A C 1
ATOM 1861 O O . ASP A 1 234 ? 35.262 21.552 5.582 1.00 83.44 234 ASP A O 1
ATOM 1865 N N . ASP A 1 235 ? 33.813 21.183 3.905 1.00 88.56 235 ASP A N 1
ATOM 1866 C CA . ASP A 1 235 ? 33.902 22.510 3.280 1.00 88.56 235 ASP A CA 1
ATOM 1867 C C . ASP A 1 235 ? 32.524 23.002 2.780 1.00 88.56 235 ASP A C 1
ATOM 1869 O O . ASP A 1 235 ? 32.264 23.064 1.570 1.00 88.56 235 ASP A O 1
ATOM 1873 N N . PRO A 1 236 ? 31.626 23.382 3.709 1.00 90.12 236 PRO A N 1
ATOM 1874 C CA . PRO A 1 236 ? 30.366 24.041 3.396 1.00 90.12 236 PRO A CA 1
ATOM 1875 C C . PRO A 1 236 ? 30.550 25.519 3.025 1.00 90.12 236 PRO A C 1
ATOM 1877 O O . PRO A 1 236 ? 29.593 26.151 2.590 1.00 90.12 236 PRO A O 1
ATOM 1880 N N . VAL A 1 237 ? 31.741 26.100 3.226 1.00 91.50 237 VAL A N 1
ATOM 1881 C CA . VAL A 1 237 ? 31.978 27.535 3.014 1.00 91.50 237 VAL A CA 1
ATOM 1882 C C . VAL A 1 237 ? 32.099 27.831 1.525 1.00 91.50 237 VAL A C 1
ATOM 1884 O O . VAL A 1 237 ? 31.387 28.698 1.031 1.00 91.50 237 VAL A O 1
ATOM 1887 N N . THR A 1 238 ? 32.929 27.083 0.789 1.00 92.00 238 THR A N 1
ATOM 1888 C CA . THR A 1 238 ? 33.141 27.309 -0.651 1.00 92.00 238 THR A CA 1
ATOM 1889 C C . THR A 1 238 ? 31.849 27.342 -1.496 1.00 92.00 238 THR A C 1
ATOM 1891 O O . THR A 1 238 ? 31.735 28.258 -2.310 1.00 92.00 238 THR A O 1
ATOM 1894 N N . PRO A 1 239 ? 30.849 26.441 -1.341 1.00 92.69 239 PRO A N 1
ATOM 1895 C CA . PRO A 1 239 ? 29.590 26.541 -2.092 1.00 92.69 239 PRO A CA 1
ATOM 1896 C C . PRO A 1 239 ? 28.640 27.641 -1.592 1.00 92.69 239 PRO A C 1
ATOM 1898 O O . PRO A 1 239 ? 27.715 27.989 -2.315 1.00 92.69 239 PRO A O 1
ATOM 1901 N N . LEU A 1 240 ? 28.824 28.189 -0.385 1.00 93.06 240 LEU A N 1
ATOM 1902 C CA . LEU A 1 240 ? 27.985 29.269 0.157 1.00 93.06 240 LEU A CA 1
ATOM 1903 C C . LEU A 1 240 ? 28.461 30.678 -0.235 1.00 93.06 240 LEU A C 1
ATOM 1905 O O . LEU A 1 240 ? 27.824 31.649 0.158 1.00 93.06 240 LEU A O 1
ATOM 1909 N N . LEU A 1 241 ? 29.550 30.822 -0.990 1.00 91.44 241 LEU A N 1
ATOM 1910 C CA . LEU A 1 241 ? 30.044 32.124 -1.447 1.00 91.44 241 LEU A CA 1
ATOM 1911 C C . LEU A 1 241 ? 29.581 32.429 -2.875 1.00 91.44 241 LEU A C 1
ATOM 1913 O O . LEU A 1 241 ? 29.561 31.548 -3.734 1.00 91.44 241 LEU A O 1
ATOM 1917 N N . SER A 1 242 ? 29.284 33.699 -3.153 1.00 90.25 242 SER A N 1
ATOM 1918 C CA . SER A 1 242 ? 29.080 34.189 -4.520 1.00 90.25 242 SER A CA 1
ATOM 1919 C C . SER A 1 242 ? 30.327 33.935 -5.380 1.00 90.25 242 SER A C 1
ATOM 1921 O O . SER A 1 242 ? 31.417 34.415 -5.063 1.00 90.25 242 SER A O 1
ATOM 1923 N N . GLN A 1 243 ? 30.171 33.196 -6.481 1.00 88.50 243 GLN A N 1
ATOM 1924 C CA . GLN A 1 243 ? 31.258 32.879 -7.414 1.00 88.50 243 GLN A CA 1
ATOM 1925 C C . GLN A 1 243 ? 31.245 33.876 -8.588 1.00 88.50 243 GLN A C 1
ATOM 1927 O O . GLN A 1 243 ? 30.253 33.965 -9.308 1.00 88.50 243 GLN A O 1
ATOM 1932 N N . TRP A 1 244 ? 32.339 34.623 -8.783 1.00 88.69 244 TRP A N 1
ATOM 1933 C CA . TRP A 1 244 ? 32.392 35.810 -9.665 1.00 88.69 244 TRP A CA 1
ATOM 1934 C C . TRP A 1 244 ? 33.124 35.620 -11.003 1.00 88.69 244 TRP A C 1
ATOM 1936 O O . TRP A 1 244 ? 33.354 36.592 -11.728 1.00 88.69 244 TRP A O 1
ATOM 1946 N N . THR A 1 245 ? 33.492 34.384 -11.340 1.00 89.75 245 THR A N 1
ATOM 1947 C CA . THR A 1 245 ? 34.016 34.016 -12.663 1.00 89.75 245 THR A CA 1
ATOM 1948 C C . THR A 1 245 ? 32.882 33.712 -13.642 1.00 89.75 245 THR A C 1
ATOM 1950 O O . THR A 1 245 ? 31.818 33.257 -13.225 1.00 89.75 245 THR A O 1
ATOM 1953 N N . TYR A 1 246 ? 33.073 33.969 -14.941 1.00 92.56 246 TYR A N 1
ATOM 1954 C CA . TYR A 1 246 ? 31.976 33.961 -15.922 1.00 92.56 246 TYR A CA 1
ATOM 1955 C C . TYR A 1 246 ? 31.143 32.671 -15.918 1.00 92.56 246 TYR A C 1
ATOM 1957 O O . TYR A 1 246 ? 29.925 32.711 -15.757 1.00 92.56 246 TYR A O 1
ATOM 1965 N N . GLN A 1 247 ? 31.804 31.518 -16.023 1.00 92.12 247 GLN A N 1
ATOM 1966 C CA . GLN A 1 247 ? 31.179 30.195 -15.958 1.00 92.12 247 GLN A CA 1
ATOM 1967 C C . GLN A 1 247 ? 30.401 29.981 -14.655 1.00 92.12 247 GLN A C 1
ATOM 1969 O O . GLN A 1 247 ? 29.269 29.491 -14.672 1.00 92.12 247 GLN A O 1
ATOM 1974 N N . ALA A 1 248 ? 30.995 30.370 -13.527 1.00 90.88 248 ALA A N 1
ATOM 1975 C CA . ALA A 1 248 ? 30.397 30.182 -12.219 1.00 90.88 248 ALA A CA 1
ATOM 1976 C C . ALA A 1 248 ? 29.183 31.102 -12.010 1.00 90.88 248 ALA A C 1
ATOM 1978 O O . ALA A 1 248 ? 28.166 30.639 -11.507 1.00 90.88 248 ALA A O 1
ATOM 1979 N N . MET A 1 249 ? 29.221 32.350 -12.488 1.00 92.25 249 MET A N 1
ATOM 1980 C CA . MET A 1 249 ? 28.071 33.265 -12.470 1.00 92.25 249 MET A CA 1
ATOM 1981 C C . MET A 1 249 ? 26.911 32.763 -13.337 1.00 92.25 249 MET A C 1
ATOM 1983 O O . MET A 1 249 ? 25.752 32.854 -12.933 1.00 92.25 249 MET A O 1
ATOM 1987 N N . LEU A 1 250 ? 27.198 32.186 -14.507 1.00 92.06 250 LEU A N 1
ATOM 1988 C CA . LEU A 1 250 ? 26.176 31.580 -15.368 1.00 92.06 250 LEU A CA 1
ATOM 1989 C C . LEU A 1 250 ? 25.495 30.377 -14.684 1.00 92.06 250 LEU A C 1
ATOM 1991 O O . LEU A 1 250 ? 24.295 30.168 -14.863 1.00 92.06 250 LEU A O 1
ATOM 1995 N N . HIS A 1 251 ? 26.226 29.628 -13.853 1.00 90.81 251 HIS A N 1
ATOM 1996 C CA . HIS A 1 251 ? 25.690 28.537 -13.031 1.00 90.81 251 HIS A CA 1
ATOM 1997 C C . HIS A 1 251 ? 24.936 29.023 -11.776 1.00 90.81 251 HIS A C 1
ATOM 1999 O O . HIS A 1 251 ? 23.856 28.529 -11.461 1.00 90.81 251 HIS A O 1
ATOM 2005 N N . GLU A 1 252 ? 25.485 30.007 -11.068 1.00 88.88 252 GLU A N 1
ATOM 2006 C CA . GLU A 1 252 ? 24.983 30.535 -9.793 1.00 88.88 252 GLU A CA 1
ATOM 2007 C C . GLU A 1 252 ? 23.742 31.426 -9.973 1.00 88.88 252 GLU A C 1
ATOM 2009 O O . GLU A 1 252 ? 22.767 31.323 -9.228 1.00 88.88 252 GLU A O 1
ATOM 2014 N N . ILE A 1 253 ? 23.757 32.295 -10.988 1.00 89.75 253 ILE A N 1
ATOM 2015 C CA . ILE A 1 253 ? 22.764 33.360 -11.176 1.00 89.75 253 ILE A CA 1
ATOM 2016 C C . ILE A 1 253 ? 21.745 32.976 -12.255 1.00 89.75 253 ILE A C 1
ATOM 2018 O O . ILE A 1 253 ? 20.544 33.010 -11.985 1.00 89.75 253 ILE A O 1
ATOM 2022 N N . LEU A 1 254 ? 22.203 32.557 -13.444 1.00 88.69 254 LEU A N 1
ATOM 2023 C CA . LEU A 1 254 ? 21.322 32.144 -14.555 1.00 88.69 254 LEU A CA 1
ATOM 2024 C C . LEU A 1 254 ? 20.972 30.642 -14.546 1.00 88.69 254 LEU A C 1
ATOM 2026 O O . LEU A 1 254 ? 20.268 30.170 -15.439 1.00 88.69 254 LEU A O 1
ATOM 2030 N N . ARG A 1 255 ? 21.415 29.895 -13.523 1.00 82.88 255 ARG A N 1
ATOM 2031 C CA . ARG A 1 255 ? 21.111 28.467 -13.299 1.00 82.88 255 ARG A CA 1
ATOM 2032 C C . ARG A 1 255 ? 21.429 27.569 -14.502 1.00 82.88 255 ARG A C 1
ATOM 2034 O O . ARG A 1 255 ? 20.613 26.718 -14.868 1.00 82.88 255 ARG A O 1
ATOM 2041 N N . SER A 1 256 ? 22.604 27.755 -15.110 1.00 81.69 256 SER A N 1
ATOM 2042 C CA . SER A 1 256 ? 23.069 26.901 -16.208 1.00 81.69 256 SER A CA 1
ATOM 2043 C C . SER A 1 256 ? 23.049 25.411 -15.834 1.00 81.69 256 SER A C 1
ATOM 2045 O O . SER A 1 256 ? 23.244 25.034 -14.677 1.00 81.69 256 SER A O 1
ATOM 2047 N N . ARG A 1 257 ? 22.791 24.541 -16.813 1.00 72.81 257 ARG A N 1
ATOM 2048 C CA . ARG A 1 257 ? 22.824 23.077 -16.655 1.00 72.81 257 ARG A CA 1
ATOM 2049 C C . ARG A 1 257 ? 23.425 22.459 -17.904 1.00 72.81 257 ARG A C 1
ATOM 2051 O O . ARG A 1 257 ? 23.028 22.830 -19.001 1.00 72.81 257 ARG A O 1
ATOM 2058 N N . ASP A 1 258 ? 24.383 21.549 -17.736 1.00 70.00 258 ASP A N 1
ATOM 2059 C CA . ASP A 1 258 ? 25.062 20.847 -18.840 1.00 70.00 258 ASP A CA 1
ATOM 2060 C C . ASP A 1 258 ? 25.553 21.810 -19.942 1.00 70.00 258 ASP A C 1
ATOM 2062 O O . ASP A 1 258 ? 25.318 21.622 -21.133 1.00 70.00 258 ASP A O 1
ATOM 2066 N N . ASN A 1 259 ? 26.183 22.905 -19.503 1.00 75.38 259 ASN A N 1
ATOM 2067 C CA . ASN A 1 259 ? 26.666 24.022 -20.320 1.00 75.38 259 ASN A CA 1
ATOM 2068 C C . ASN A 1 259 ? 25.591 24.753 -21.165 1.00 75.38 259 ASN A C 1
ATOM 2070 O O . ASN A 1 259 ? 25.924 25.490 -22.093 1.00 75.38 259 ASN A O 1
ATOM 2074 N N . ARG A 1 260 ? 24.301 24.620 -20.827 1.00 80.75 260 ARG A N 1
ATOM 2075 C CA . ARG A 1 260 ? 23.183 25.376 -21.421 1.00 80.75 260 ARG A CA 1
ATOM 2076 C C . ARG A 1 260 ? 22.632 26.424 -20.460 1.00 80.75 260 ARG A C 1
ATOM 2078 O O . ARG A 1 260 ? 22.526 26.172 -19.260 1.00 80.75 260 ARG A O 1
ATOM 2085 N N . VAL A 1 261 ? 22.212 27.569 -20.997 1.00 87.56 261 VAL A N 1
ATOM 2086 C CA . VAL A 1 261 ? 21.466 28.620 -20.286 1.00 87.56 261 VAL A CA 1
ATOM 2087 C C . VAL A 1 261 ? 20.161 28.898 -21.030 1.00 87.56 261 VAL A C 1
ATOM 2089 O O . VAL A 1 261 ? 20.174 29.196 -22.222 1.00 87.56 261 VAL A O 1
ATOM 2092 N N . SER A 1 262 ? 19.027 28.829 -20.330 1.00 85.38 262 SER A N 1
ATOM 2093 C CA . SER A 1 262 ? 17.746 29.318 -20.855 1.00 85.38 262 SER A CA 1
ATOM 2094 C C . SER A 1 262 ? 17.665 30.828 -20.680 1.00 85.38 262 SER A C 1
ATOM 2096 O O . SER A 1 262 ? 17.834 31.319 -19.565 1.00 85.38 262 SER A O 1
ATOM 2098 N N . LEU A 1 263 ? 17.319 31.541 -21.751 1.00 86.44 263 LEU A N 1
ATOM 2099 C CA . LEU A 1 263 ? 16.901 32.944 -21.728 1.00 86.44 263 LEU A CA 1
ATOM 2100 C C . LEU A 1 263 ? 15.408 33.108 -22.079 1.00 86.44 263 LEU A C 1
ATOM 2102 O O . LEU A 1 263 ? 14.933 34.226 -22.204 1.00 86.44 263 LEU A O 1
ATOM 2106 N N . LYS A 1 264 ? 14.628 32.019 -22.186 1.00 85.44 264 LYS A N 1
ATOM 2107 C CA . LYS A 1 264 ? 13.183 32.023 -22.535 1.00 85.44 264 LYS A CA 1
ATOM 2108 C C . LYS A 1 264 ? 12.305 32.908 -21.632 1.00 85.44 264 LYS A C 1
ATOM 2110 O O . LYS A 1 264 ? 11.212 33.289 -22.031 1.00 85.44 264 LYS A O 1
ATOM 2115 N N . GLN A 1 265 ? 12.773 33.214 -20.424 1.00 81.12 265 GLN A N 1
ATOM 2116 C CA . GLN A 1 265 ? 12.132 34.101 -19.450 1.00 81.12 265 GLN A CA 1
ATOM 2117 C C . GLN A 1 265 ? 12.430 35.604 -19.649 1.00 81.12 265 GLN A C 1
ATOM 2119 O O . GLN A 1 265 ? 11.876 36.429 -18.926 1.00 81.12 265 GLN A O 1
ATOM 2124 N N . VAL A 1 266 ? 13.311 35.962 -20.588 1.00 81.56 266 VAL A N 1
ATOM 2125 C CA . VAL A 1 266 ? 13.727 37.343 -20.873 1.00 81.56 266 VAL A CA 1
ATOM 2126 C C . VAL A 1 266 ? 12.734 37.995 -21.833 1.00 81.56 266 VAL A C 1
ATOM 2128 O O . VAL A 1 266 ? 12.452 37.477 -22.915 1.00 81.56 266 VAL A O 1
ATOM 2131 N N . VAL A 1 267 ? 12.181 39.144 -21.444 1.00 77.75 267 VAL A N 1
ATOM 2132 C CA . VAL A 1 267 ? 11.156 39.839 -22.234 1.00 77.75 267 VAL A CA 1
ATOM 2133 C C . VAL A 1 267 ? 11.791 40.450 -23.484 1.00 77.75 267 VAL A C 1
ATOM 2135 O O . VAL A 1 267 ? 12.662 41.304 -23.381 1.00 77.75 267 VAL A O 1
ATOM 2138 N N . GLY A 1 268 ? 11.324 40.034 -24.663 1.00 75.62 268 GLY A N 1
ATOM 2139 C CA . GLY A 1 268 ? 11.802 40.542 -25.955 1.00 75.62 268 GLY A CA 1
ATOM 2140 C C . GLY A 1 268 ? 12.979 39.775 -26.569 1.00 75.62 268 GLY A C 1
ATOM 2141 O O . GLY A 1 268 ? 13.382 40.109 -27.681 1.00 75.62 268 GLY A O 1
ATOM 2142 N N . ILE A 1 269 ? 13.498 38.731 -25.908 1.00 83.19 269 ILE A N 1
ATOM 2143 C CA . ILE A 1 269 ? 14.623 37.945 -26.434 1.00 83.19 269 ILE A CA 1
ATOM 2144 C C . ILE A 1 269 ? 14.303 37.336 -27.809 1.00 83.19 269 ILE A C 1
ATOM 2146 O O . ILE A 1 269 ? 13.222 36.787 -28.042 1.00 83.19 269 ILE A O 1
ATOM 2150 N N . ARG A 1 270 ? 15.273 37.403 -28.726 1.00 80.19 270 ARG A N 1
ATOM 2151 C CA . ARG A 1 270 ? 15.183 36.749 -30.038 1.00 80.19 270 ARG A CA 1
ATOM 2152 C C . ARG A 1 270 ? 15.070 35.218 -29.877 1.00 80.19 270 ARG A C 1
ATOM 2154 O O . ARG A 1 270 ? 15.812 34.663 -29.060 1.00 80.19 270 ARG A O 1
ATOM 2161 N N . PRO A 1 271 ? 14.220 34.506 -30.649 1.00 82.06 271 PRO A N 1
ATOM 2162 C CA . PRO A 1 271 ? 14.046 33.053 -30.523 1.00 82.06 271 PRO A CA 1
ATOM 2163 C C . PRO A 1 271 ? 15.350 32.250 -30.626 1.00 82.06 271 PRO A C 1
ATOM 2165 O O . PRO A 1 271 ? 15.520 31.255 -29.926 1.00 82.06 271 PRO A O 1
ATOM 2168 N N . GLU A 1 272 ? 16.297 32.714 -31.442 1.00 80.00 272 GLU A N 1
ATOM 2169 C CA . GLU A 1 272 ? 17.599 32.079 -31.679 1.00 80.00 272 GLU A CA 1
ATOM 2170 C C . GLU A 1 272 ? 18.562 32.227 -30.485 1.00 80.00 272 GLU A C 1
ATOM 2172 O O . GLU A 1 272 ? 19.535 31.486 -30.379 1.00 80.00 272 GLU A O 1
ATOM 2177 N N . LEU A 1 273 ? 18.291 33.175 -29.579 1.00 82.12 273 LEU A N 1
ATOM 2178 C CA . LEU A 1 273 ? 19.057 33.424 -28.351 1.00 82.12 273 LEU A CA 1
ATOM 2179 C C . LEU A 1 273 ? 18.352 32.884 -27.096 1.00 82.12 273 LEU A C 1
ATOM 2181 O O . LEU A 1 273 ? 18.924 32.916 -26.009 1.00 82.12 273 LEU A O 1
ATOM 2185 N N . ALA A 1 274 ? 17.130 32.358 -27.228 1.00 84.56 274 ALA A N 1
ATOM 2186 C CA . ALA A 1 274 ? 16.328 31.877 -26.106 1.00 84.56 274 ALA A CA 1
ATOM 2187 C C . ALA A 1 274 ? 16.944 30.655 -25.385 1.00 84.56 274 ALA A C 1
ATOM 2189 O O . ALA A 1 274 ? 16.590 30.367 -24.240 1.00 84.56 274 ALA A O 1
ATOM 2190 N N . GLU A 1 275 ? 17.880 29.938 -26.013 1.00 84.81 275 GLU A N 1
ATOM 2191 C CA . GLU A 1 275 ? 18.683 28.897 -25.364 1.00 84.81 275 GLU A CA 1
ATOM 2192 C C . GLU A 1 275 ? 20.148 28.973 -25.816 1.00 84.81 275 GLU A C 1
ATOM 2194 O O . GLU A 1 275 ? 20.498 28.611 -26.938 1.00 84.81 275 GLU A O 1
ATOM 2199 N N . ALA A 1 276 ? 21.018 29.449 -24.927 1.00 85.12 276 ALA A N 1
ATOM 2200 C CA . ALA A 1 276 ? 22.436 29.624 -25.193 1.00 85.12 276 ALA A CA 1
ATOM 2201 C C . ALA A 1 276 ? 23.222 28.361 -24.811 1.00 85.12 276 ALA A C 1
ATOM 2203 O O . ALA A 1 276 ? 23.310 28.003 -23.634 1.00 85.12 276 ALA A O 1
ATOM 2204 N N . VAL A 1 277 ? 23.836 27.709 -25.801 1.00 81.94 277 VAL A N 1
ATOM 2205 C CA . VAL A 1 277 ? 24.809 26.626 -25.580 1.00 81.94 277 VAL A CA 1
ATOM 2206 C C . VAL A 1 277 ? 26.213 27.218 -25.444 1.00 81.94 277 VAL A C 1
ATOM 2208 O O . VAL A 1 277 ? 26.641 28.050 -26.253 1.00 81.94 277 VAL A O 1
ATOM 2211 N N . LEU A 1 278 ? 26.936 26.778 -24.420 1.00 84.75 278 LEU A N 1
ATOM 2212 C CA . LEU A 1 278 ? 28.318 27.136 -24.122 1.00 84.75 278 LEU A CA 1
ATOM 2213 C C . LEU A 1 278 ? 29.186 25.894 -24.347 1.00 84.75 278 LEU A C 1
ATOM 2215 O O . LEU A 1 278 ? 28.828 24.796 -23.930 1.00 84.75 278 LEU A O 1
ATOM 2219 N N . SER A 1 279 ? 30.327 26.034 -25.015 1.00 80.81 279 SER A N 1
ATOM 2220 C CA . SER A 1 279 ? 31.269 24.924 -25.181 1.00 80.81 279 SER A CA 1
ATOM 2221 C C . SER A 1 279 ? 32.668 25.472 -25.432 1.00 80.81 279 SER A C 1
ATOM 2223 O O . SER A 1 279 ? 32.860 26.134 -26.452 1.00 80.81 279 SER A O 1
ATOM 2225 N N . PRO A 1 280 ? 33.665 25.193 -24.573 1.00 82.25 280 PRO A N 1
ATOM 2226 C CA . PRO A 1 280 ? 35.029 25.670 -24.796 1.00 82.25 280 PRO A CA 1
ATOM 2227 C C . PRO A 1 280 ? 35.693 25.035 -26.035 1.00 82.25 280 PRO A C 1
ATOM 2229 O O . PRO A 1 280 ? 36.747 25.493 -26.462 1.00 82.25 280 PRO A O 1
ATOM 2232 N N . LEU A 1 281 ? 35.076 24.006 -26.633 1.00 76.56 281 LEU A N 1
ATOM 2233 C CA . LEU A 1 281 ? 35.537 23.360 -27.867 1.00 76.56 281 LEU A CA 1
ATOM 2234 C C . LEU A 1 281 ? 35.110 24.107 -29.141 1.00 76.56 281 LEU A C 1
ATOM 2236 O O . LEU A 1 281 ? 35.777 23.992 -30.165 1.00 76.56 281 LEU A O 1
ATOM 2240 N N . GLN A 1 282 ? 33.993 24.842 -29.097 1.00 76.56 282 GLN A N 1
ATOM 2241 C CA . GLN A 1 282 ? 33.421 25.540 -30.261 1.00 76.56 282 GLN A CA 1
ATOM 2242 C C . GLN A 1 282 ? 33.414 27.062 -30.106 1.00 76.56 282 GLN A C 1
ATOM 2244 O O . GLN A 1 282 ? 33.385 27.795 -31.092 1.00 76.56 282 GLN A O 1
ATOM 2249 N N . ASP A 1 283 ? 33.427 27.543 -28.867 1.00 87.06 283 ASP A N 1
ATOM 2250 C CA . ASP A 1 283 ? 33.277 28.945 -28.532 1.00 87.06 283 ASP A CA 1
ATOM 2251 C C . ASP A 1 283 ? 34.592 29.505 -27.990 1.00 87.06 283 ASP A C 1
ATOM 2253 O O . ASP A 1 283 ? 34.899 29.426 -26.799 1.00 87.06 283 ASP A O 1
ATOM 2257 N N . ALA A 1 284 ? 35.384 30.080 -28.894 1.00 89.31 284 ALA A N 1
ATOM 2258 C CA . ALA A 1 284 ? 36.673 30.677 -28.562 1.00 89.31 284 ALA A CA 1
ATOM 2259 C C . ALA A 1 284 ? 36.556 31.904 -27.635 1.00 89.31 284 ALA A C 1
ATOM 2261 O O . ALA A 1 284 ? 37.534 32.252 -26.969 1.00 89.31 284 ALA A O 1
ATOM 2262 N N . PHE A 1 285 ? 35.387 32.557 -27.561 1.00 92.38 285 PHE A N 1
ATOM 2263 C CA . PHE A 1 285 ? 35.162 33.627 -26.593 1.00 92.38 285 PHE A CA 1
ATOM 2264 C C . PHE A 1 285 ? 34.929 33.040 -25.200 1.00 92.38 285 PHE A C 1
ATOM 2266 O O . PHE A 1 285 ? 35.601 33.442 -24.248 1.00 92.38 285 PHE A O 1
ATOM 2273 N N . TYR A 1 286 ? 34.036 32.059 -25.074 1.00 91.75 286 TYR A N 1
ATOM 2274 C CA . TYR A 1 286 ? 33.784 31.378 -23.808 1.00 91.75 286 TYR A CA 1
ATOM 2275 C C . TYR A 1 286 ? 35.041 30.671 -23.284 1.00 91.75 286 TYR A C 1
ATOM 2277 O O . TYR A 1 286 ? 35.434 30.915 -22.148 1.00 91.75 286 TYR A O 1
ATOM 2285 N N . ALA A 1 287 ? 35.742 29.896 -24.119 1.00 89.31 287 ALA A N 1
ATOM 2286 C CA . ALA A 1 287 ? 36.975 29.191 -23.748 1.00 89.31 287 ALA A CA 1
ATOM 2287 C C . ALA A 1 287 ? 38.054 30.122 -23.167 1.00 89.31 287 ALA A C 1
ATOM 2289 O O . ALA A 1 287 ? 38.760 29.765 -22.228 1.00 89.31 287 ALA A O 1
ATOM 2290 N N . LYS A 1 288 ? 38.173 31.338 -23.716 1.00 91.19 288 LYS A N 1
ATOM 2291 C CA . LYS A 1 288 ? 39.142 32.345 -23.267 1.00 91.19 288 LYS A CA 1
ATOM 2292 C C . LYS A 1 288 ? 38.718 33.056 -21.976 1.00 91.19 288 LYS A C 1
ATOM 2294 O O . LYS A 1 288 ? 39.586 33.475 -21.215 1.00 91.19 288 LYS A O 1
ATOM 2299 N N . ASN A 1 289 ? 37.415 33.230 -21.746 1.00 92.69 289 ASN A N 1
ATOM 2300 C CA . ASN A 1 289 ? 36.883 34.101 -20.691 1.00 92.69 289 ASN A CA 1
ATOM 2301 C C . ASN A 1 289 ? 36.088 33.363 -19.592 1.00 92.69 289 ASN A C 1
ATOM 2303 O O . ASN A 1 289 ? 35.626 34.012 -18.660 1.00 92.69 289 ASN A O 1
ATOM 2307 N N . MET A 1 290 ? 35.937 32.034 -19.645 1.00 91.25 290 MET A N 1
ATOM 2308 C CA . MET A 1 290 ? 35.154 31.248 -18.671 1.00 91.25 290 MET A CA 1
ATOM 2309 C C . MET A 1 290 ? 35.595 31.453 -17.210 1.00 91.25 290 MET A C 1
ATOM 2311 O O . MET A 1 290 ? 34.747 31.529 -16.321 1.00 91.25 290 MET A O 1
ATOM 2315 N N . TYR A 1 291 ? 36.899 31.639 -16.979 1.00 90.19 291 TYR A N 1
ATOM 2316 C CA . TYR A 1 291 ? 37.487 31.933 -15.665 1.00 90.19 291 TYR A CA 1
ATOM 2317 C C . TYR A 1 291 ? 37.730 33.433 -15.399 1.00 90.19 291 TYR A C 1
ATOM 2319 O O . TYR A 1 291 ? 38.251 33.784 -14.341 1.00 90.19 291 TYR A O 1
ATOM 2327 N N . ALA A 1 292 ? 37.399 34.326 -16.338 1.00 89.38 292 ALA A N 1
ATOM 2328 C CA . ALA A 1 292 ? 37.568 35.767 -16.153 1.00 89.38 292 ALA A CA 1
ATOM 2329 C C . ALA A 1 292 ? 36.524 36.309 -15.162 1.00 89.38 292 ALA A C 1
ATOM 2331 O O . ALA A 1 292 ? 35.397 35.808 -15.111 1.00 89.38 292 ALA A O 1
ATOM 2332 N N . ASN A 1 293 ? 36.886 37.325 -14.371 1.00 86.81 293 ASN A N 1
ATOM 2333 C CA . ASN A 1 293 ? 35.968 37.918 -13.395 1.00 86.81 293 ASN A CA 1
ATOM 2334 C C . ASN A 1 293 ? 34.936 38.811 -14.097 1.00 86.81 293 ASN A C 1
ATOM 2336 O O . ASN A 1 293 ? 35.213 39.360 -15.160 1.00 86.81 293 ASN A O 1
ATOM 2340 N N . PHE A 1 294 ? 33.782 39.037 -13.469 1.00 84.94 294 PHE A N 1
ATOM 2341 C CA . PHE A 1 294 ? 32.683 39.867 -13.994 1.00 84.94 294 PHE A CA 1
ATOM 2342 C C . PHE A 1 294 ? 33.112 41.175 -14.704 1.00 84.94 294 PHE A C 1
ATOM 2344 O O . PHE A 1 294 ? 32.666 41.451 -15.817 1.00 84.94 294 PHE A O 1
ATOM 2351 N N . GLY A 1 295 ? 34.027 41.954 -14.112 1.00 82.44 295 GLY A N 1
ATOM 2352 C CA . GLY A 1 295 ? 34.545 43.189 -14.724 1.00 82.44 295 GLY A CA 1
ATOM 2353 C C . GLY A 1 295 ? 35.437 42.956 -15.954 1.00 82.44 295 GLY A C 1
ATOM 2354 O O . GLY A 1 295 ? 35.329 43.680 -16.945 1.00 82.44 295 GLY A O 1
ATOM 2355 N N . ASP A 1 296 ? 36.271 41.914 -15.926 1.00 86.31 296 ASP A N 1
ATOM 2356 C CA . ASP A 1 296 ? 37.124 41.513 -17.052 1.00 86.31 296 ASP A CA 1
ATOM 2357 C C . ASP A 1 296 ? 36.277 41.025 -18.238 1.00 86.31 296 ASP A C 1
ATOM 2359 O O . ASP A 1 296 ? 36.554 41.363 -19.390 1.00 86.31 296 ASP A O 1
ATOM 2363 N N . VAL A 1 297 ? 35.196 40.289 -17.952 1.00 89.06 297 VAL A N 1
ATOM 2364 C CA . VAL A 1 297 ? 34.206 39.832 -18.940 1.00 89.06 297 VAL A CA 1
ATOM 2365 C C . VAL A 1 297 ? 33.517 41.020 -19.609 1.00 89.06 297 VAL A C 1
ATOM 2367 O O . VAL A 1 297 ? 33.401 41.036 -20.832 1.00 89.06 297 VAL A O 1
ATOM 2370 N N . GLY A 1 298 ? 33.122 42.047 -18.848 1.00 86.69 298 GLY A N 1
ATOM 2371 C CA . GLY A 1 298 ? 32.548 43.276 -19.409 1.00 86.69 298 GLY A CA 1
ATOM 2372 C C . GLY A 1 298 ? 33.486 43.971 -20.407 1.00 86.69 298 GLY A C 1
ATOM 2373 O O . GLY A 1 298 ? 33.063 44.343 -21.503 1.00 86.69 298 GLY A O 1
ATOM 2374 N N . MET A 1 299 ? 34.782 44.068 -20.085 1.00 87.12 299 MET A N 1
ATOM 2375 C CA . MET A 1 299 ? 35.798 44.610 -21.002 1.00 87.12 299 MET A CA 1
ATOM 2376 C C . MET A 1 299 ? 36.032 43.713 -22.229 1.00 87.12 299 MET A C 1
ATOM 2378 O O . MET A 1 299 ? 36.199 44.215 -23.346 1.00 87.12 299 MET A O 1
ATOM 2382 N N . ALA A 1 300 ? 36.017 42.389 -22.050 1.00 90.88 300 ALA A N 1
ATOM 2383 C CA . ALA A 1 300 ? 36.127 41.429 -23.145 1.00 90.88 300 ALA A CA 1
ATOM 2384 C C . ALA A 1 300 ? 34.919 41.502 -24.098 1.00 90.88 300 ALA A C 1
ATOM 2386 O O . ALA A 1 300 ? 35.100 41.413 -25.312 1.00 90.88 300 ALA A O 1
ATOM 2387 N N . ILE A 1 301 ? 33.711 41.725 -23.571 1.00 90.50 301 ILE A N 1
ATOM 2388 C CA . ILE A 1 301 ? 32.487 41.893 -24.363 1.00 90.50 301 ILE A CA 1
ATOM 2389 C C . ILE A 1 301 ? 32.481 43.233 -25.099 1.00 90.50 301 ILE A C 1
ATOM 2391 O O . ILE A 1 301 ? 32.207 43.226 -26.297 1.00 90.50 301 ILE A O 1
ATOM 2395 N N . LYS A 1 302 ? 32.882 44.354 -24.473 1.00 88.38 302 LYS A N 1
ATOM 2396 C CA . LYS A 1 302 ? 33.063 45.611 -25.227 1.00 88.38 302 LYS A CA 1
ATOM 2397 C C . LYS A 1 302 ? 34.068 45.428 -26.368 1.00 88.38 302 LYS A C 1
ATOM 2399 O O . LYS A 1 302 ? 33.758 45.774 -27.499 1.00 88.38 302 LYS A O 1
ATOM 2404 N N . SER A 1 303 ? 35.197 44.760 -26.120 1.00 89.06 303 SER A N 1
ATOM 2405 C CA . SER A 1 303 ? 36.192 44.452 -27.165 1.00 89.06 303 SER A CA 1
ATOM 2406 C C . SER A 1 303 ? 35.625 43.602 -28.318 1.00 89.06 303 SER A C 1
ATOM 2408 O O . SER A 1 303 ? 36.038 43.759 -29.466 1.00 89.06 303 SER A O 1
ATOM 2410 N N . LEU A 1 304 ? 34.684 42.697 -28.025 1.00 88.12 304 LEU A N 1
ATOM 2411 C CA . LEU A 1 304 ? 34.010 41.843 -29.009 1.00 88.12 304 LEU A CA 1
ATOM 2412 C C . LEU A 1 304 ? 32.963 42.621 -29.833 1.00 88.12 304 LEU A C 1
ATOM 2414 O O . LEU A 1 304 ? 32.842 42.409 -31.039 1.00 88.12 304 LEU A O 1
ATOM 2418 N N . VAL A 1 305 ? 32.237 43.549 -29.204 1.00 87.69 305 VAL A N 1
ATOM 2419 C CA . VAL A 1 305 ? 31.275 44.438 -29.876 1.00 87.69 305 VAL A CA 1
ATOM 2420 C C . VAL A 1 305 ? 31.994 45.504 -30.711 1.00 87.69 305 VAL A C 1
ATOM 2422 O O . VAL A 1 305 ? 31.601 45.745 -31.852 1.00 87.69 305 VAL A O 1
ATOM 2425 N N . ASP A 1 306 ? 33.086 46.080 -30.203 1.00 86.31 306 ASP A N 1
ATOM 2426 C CA . ASP A 1 306 ? 33.930 47.051 -30.912 1.00 86.31 306 ASP A CA 1
ATOM 2427 C C . ASP A 1 306 ? 34.524 46.449 -32.204 1.00 86.31 306 ASP A C 1
ATOM 2429 O O . ASP A 1 306 ? 34.607 47.134 -33.226 1.00 86.31 306 ASP A O 1
ATOM 2433 N N . ALA A 1 307 ? 34.866 45.153 -32.207 1.00 84.00 307 ALA A N 1
ATOM 2434 C CA . ALA A 1 307 ? 35.315 44.443 -33.408 1.00 84.00 307 ALA A CA 1
ATOM 2435 C C . ALA A 1 307 ? 34.215 44.362 -34.487 1.00 84.00 307 ALA A C 1
ATOM 2437 O O . ALA A 1 307 ? 34.444 44.747 -35.635 1.00 84.00 307 ALA A O 1
ATOM 2438 N N . VAL A 1 308 ? 32.997 43.948 -34.114 1.00 83.44 308 VAL A N 1
ATOM 2439 C CA . VAL A 1 308 ? 31.834 43.891 -35.026 1.00 83.44 308 VAL A CA 1
ATOM 2440 C C . VAL A 1 308 ? 31.428 45.292 -35.515 1.00 83.44 308 VAL A C 1
ATOM 2442 O O . VAL A 1 308 ? 31.075 45.477 -36.680 1.00 83.44 308 VAL A O 1
ATOM 2445 N N . SER A 1 309 ? 31.523 46.299 -34.644 1.00 80.94 309 SER A N 1
ATOM 2446 C CA . SER A 1 309 ? 31.301 47.722 -34.946 1.00 80.94 309 SER A CA 1
ATOM 2447 C C . SER A 1 309 ? 32.277 48.250 -36.010 1.00 80.94 309 SER A C 1
ATOM 2449 O O . SER A 1 309 ? 31.866 48.921 -36.967 1.00 80.94 309 SER A O 1
ATOM 2451 N N . ALA A 1 310 ? 33.559 47.876 -35.906 1.00 79.38 310 ALA A N 1
ATOM 2452 C CA . ALA A 1 310 ? 34.589 48.212 -36.885 1.00 79.38 310 ALA A CA 1
ATOM 2453 C C . ALA A 1 310 ? 34.370 47.514 -38.242 1.00 79.38 310 ALA A C 1
ATOM 2455 O O . ALA A 1 310 ? 34.454 48.174 -39.282 1.00 79.38 310 ALA A O 1
ATOM 2456 N N . GLU A 1 311 ? 34.033 46.218 -38.252 1.00 74.38 311 GLU A N 1
ATOM 2457 C CA . GLU A 1 311 ? 33.690 45.474 -39.477 1.00 74.38 311 GLU A CA 1
ATOM 2458 C C . GLU A 1 311 ? 32.470 46.083 -40.191 1.00 74.38 311 GLU A C 1
ATOM 2460 O O . GLU A 1 311 ? 32.503 46.316 -41.403 1.00 74.38 311 GLU A O 1
ATOM 2465 N N . GLY A 1 312 ? 31.427 46.440 -39.433 1.00 67.25 312 GLY A N 1
ATOM 2466 C CA . GLY A 1 312 ? 30.214 47.095 -39.934 1.00 67.25 312 GLY A CA 1
ATOM 2467 C C . GLY A 1 312 ? 30.390 48.554 -40.383 1.00 67.25 312 GLY A C 1
ATOM 2468 O O . GLY A 1 312 ? 29.424 49.167 -40.837 1.00 67.25 312 GLY A O 1
ATOM 2469 N N . ARG A 1 313 ? 31.598 49.130 -40.265 1.00 61.00 313 ARG A N 1
ATOM 2470 C CA . ARG A 1 313 ? 31.925 50.547 -40.544 1.00 61.00 313 ARG A CA 1
ATOM 2471 C C . ARG A 1 313 ? 31.105 51.572 -39.741 1.00 61.00 313 ARG A C 1
ATOM 2473 O O . ARG A 1 313 ? 31.087 52.748 -40.102 1.00 61.00 313 ARG A O 1
ATOM 2480 N N . GLN A 1 314 ? 30.455 51.162 -38.652 1.00 63.44 314 GLN A N 1
ATOM 2481 C CA . GLN A 1 314 ? 29.652 52.033 -37.789 1.00 63.44 314 GLN A CA 1
ATOM 2482 C C . GLN A 1 314 ? 30.370 52.284 -36.462 1.00 63.44 314 GLN A C 1
ATOM 2484 O O . GLN A 1 314 ? 29.871 51.912 -35.406 1.00 63.44 314 GLN A O 1
ATOM 2489 N N . ALA A 1 315 ? 31.537 52.934 -36.522 1.00 59.56 315 ALA A N 1
ATOM 2490 C CA . ALA A 1 315 ? 32.312 53.292 -35.337 1.00 59.56 315 ALA A CA 1
ATOM 2491 C C . ALA A 1 315 ? 31.468 54.143 -34.367 1.00 59.56 315 ALA A C 1
ATOM 2493 O O . ALA A 1 315 ? 31.228 55.332 -34.592 1.00 59.56 315 ALA A O 1
ATOM 2494 N N . ARG A 1 316 ? 31.004 53.499 -33.296 1.00 69.75 316 ARG A N 1
ATOM 2495 C CA . ARG A 1 316 ? 30.083 54.024 -32.288 1.00 69.75 316 ARG A CA 1
ATOM 2496 C C . ARG A 1 316 ? 30.649 53.659 -30.922 1.00 69.75 316 ARG A C 1
ATOM 2498 O O . ARG A 1 316 ? 31.023 52.511 -30.717 1.00 69.75 316 ARG A O 1
ATOM 2505 N N . ASP A 1 317 ? 30.755 54.630 -30.021 1.00 75.50 317 ASP A N 1
ATOM 2506 C CA . ASP A 1 317 ? 31.275 54.383 -28.676 1.00 75.50 317 ASP A CA 1
ATOM 2507 C C . ASP A 1 317 ? 30.144 53.935 -27.744 1.00 75.50 317 ASP A C 1
ATOM 2509 O O . ASP A 1 317 ? 29.176 54.667 -27.532 1.00 75.50 317 ASP A O 1
ATOM 2513 N N . PHE A 1 318 ? 30.260 52.717 -27.218 1.00 81.00 318 PHE A N 1
ATOM 2514 C CA . PHE A 1 318 ? 29.272 52.113 -26.326 1.00 81.00 318 PHE A CA 1
ATOM 2515 C C . PHE A 1 318 ? 29.593 52.431 -24.864 1.00 81.00 318 PHE A C 1
ATOM 2517 O O . PHE A 1 318 ? 30.693 52.131 -24.391 1.00 81.00 318 PHE A O 1
ATOM 2524 N N . GLN A 1 319 ? 28.639 53.028 -24.148 1.00 77.19 319 GLN A N 1
ATOM 2525 C CA . GLN A 1 319 ? 28.824 53.497 -22.771 1.00 77.19 319 GLN A CA 1
ATOM 2526 C C . GLN A 1 319 ? 28.217 52.533 -21.734 1.00 77.19 319 GLN A C 1
ATOM 2528 O O . GLN A 1 319 ? 28.705 52.469 -20.608 1.00 77.19 319 GLN A O 1
ATOM 2533 N N . SER A 1 320 ? 27.214 51.735 -22.116 1.00 83.94 320 SER A N 1
ATOM 2534 C CA . SER A 1 320 ? 26.554 50.727 -21.272 1.00 83.94 320 SER A CA 1
ATOM 2535 C C . SER A 1 320 ? 26.420 49.354 -21.955 1.00 83.94 320 SER A C 1
ATOM 2537 O O . SER A 1 320 ? 26.641 49.212 -23.161 1.00 83.94 320 SER A O 1
ATOM 2539 N N . LEU A 1 321 ? 26.038 48.326 -21.185 1.00 83.31 321 LEU A N 1
ATOM 2540 C CA . LEU A 1 321 ? 25.656 47.010 -21.724 1.00 83.31 321 LEU A CA 1
ATOM 2541 C C . LEU A 1 321 ? 24.348 47.074 -22.525 1.00 83.31 321 LEU A C 1
ATOM 2543 O O . LEU A 1 321 ? 24.231 46.394 -23.543 1.00 83.31 321 LEU A O 1
ATOM 2547 N N . ASP A 1 322 ? 23.405 47.930 -22.128 1.00 84.25 322 ASP A N 1
ATOM 2548 C CA . ASP A 1 322 ? 22.127 48.094 -22.826 1.00 84.25 322 ASP A CA 1
ATOM 2549 C C . ASP A 1 322 ? 22.311 48.768 -24.202 1.00 84.25 322 ASP A C 1
ATOM 2551 O O . ASP A 1 322 ? 21.637 48.392 -25.163 1.00 84.25 322 ASP A O 1
ATOM 2555 N N . ASP A 1 323 ? 23.286 49.682 -24.352 1.00 84.31 323 ASP A N 1
ATOM 2556 C CA . ASP A 1 323 ? 23.699 50.220 -25.664 1.00 84.31 323 ASP A CA 1
ATOM 2557 C C . ASP A 1 323 ? 24.231 49.111 -26.587 1.00 84.31 323 ASP A C 1
ATOM 2559 O O . ASP A 1 323 ? 23.932 49.087 -27.784 1.00 84.31 323 ASP A O 1
ATOM 2563 N N . MET A 1 324 ? 25.039 48.195 -26.036 1.00 86.62 324 MET A N 1
ATOM 2564 C CA . MET A 1 324 ? 25.631 47.080 -26.782 1.00 86.62 324 MET A CA 1
ATOM 2565 C C . MET A 1 324 ? 24.575 46.047 -27.187 1.00 86.62 324 MET A C 1
ATOM 2567 O O . MET A 1 324 ? 24.578 45.602 -28.335 1.00 86.62 324 MET A O 1
ATOM 2571 N N . ALA A 1 325 ? 23.644 45.710 -26.289 1.00 84.75 325 ALA A N 1
ATOM 2572 C CA . ALA A 1 325 ? 22.500 44.854 -26.594 1.00 84.75 325 ALA A CA 1
ATOM 2573 C C . ALA A 1 325 ? 21.637 45.475 -27.702 1.00 84.75 325 ALA A C 1
ATOM 2575 O O . ALA A 1 325 ? 21.464 44.866 -28.759 1.00 84.75 325 ALA A O 1
ATOM 2576 N N . SER A 1 326 ? 21.230 46.737 -27.529 1.00 84.50 326 SER A N 1
ATOM 2577 C CA . SER A 1 326 ? 20.443 47.494 -28.513 1.00 84.50 326 SER A CA 1
ATOM 2578 C C . SER A 1 326 ? 21.123 47.575 -29.885 1.00 84.50 326 SER A C 1
ATOM 2580 O O . SER A 1 326 ? 20.454 47.549 -30.918 1.00 84.50 326 SER A O 1
ATOM 2582 N N . PHE A 1 327 ? 22.454 47.678 -29.935 1.00 84.31 327 PHE A N 1
ATOM 2583 C CA . PHE A 1 327 ? 23.204 47.668 -31.193 1.00 84.31 327 PHE A CA 1
ATOM 2584 C C . PHE A 1 327 ? 23.166 46.299 -31.879 1.00 84.31 327 PHE A C 1
ATOM 2586 O O . PHE A 1 327 ? 22.855 46.222 -33.068 1.00 84.31 327 PHE A O 1
ATOM 2593 N N . VAL A 1 328 ? 23.434 45.220 -31.140 1.00 82.38 328 VAL A N 1
ATOM 2594 C CA . VAL A 1 328 ? 23.461 43.860 -31.697 1.00 82.38 328 VAL A CA 1
ATOM 2595 C C . VAL A 1 328 ? 22.060 43.391 -32.121 1.00 82.38 328 VAL A C 1
ATOM 2597 O O . VAL A 1 328 ? 21.912 42.751 -33.164 1.00 82.38 328 VAL A O 1
ATOM 2600 N N . GLU A 1 329 ? 21.013 43.808 -31.407 1.00 77.81 329 GLU A N 1
ATOM 2601 C CA . GLU A 1 329 ? 19.606 43.607 -31.788 1.00 77.81 329 GLU A CA 1
ATOM 2602 C C . GLU A 1 329 ? 19.194 44.307 -33.093 1.00 77.81 329 GLU A C 1
ATOM 2604 O O . GLU A 1 329 ? 18.168 43.946 -33.675 1.00 77.81 329 GLU A O 1
ATOM 2609 N N . ASN A 1 330 ? 19.990 45.255 -33.594 1.00 77.94 330 ASN A N 1
ATOM 2610 C CA . ASN A 1 330 ? 19.736 45.980 -34.842 1.00 77.94 330 ASN A CA 1
ATOM 2611 C C . ASN A 1 330 ? 20.691 45.592 -35.990 1.00 77.94 330 ASN A C 1
ATOM 2613 O O . ASN A 1 330 ? 20.668 46.226 -37.046 1.00 77.94 330 ASN A O 1
ATOM 2617 N N . LEU A 1 331 ? 21.510 44.541 -35.833 1.00 74.00 331 LEU A N 1
ATOM 2618 C CA . LEU A 1 331 ? 22.375 44.050 -36.913 1.00 74.00 331 LEU A CA 1
ATOM 2619 C C . LEU A 1 331 ? 21.569 43.306 -38.004 1.00 74.00 331 LEU A C 1
ATOM 2621 O O . LEU A 1 331 ? 20.849 42.353 -37.677 1.00 74.00 331 LEU A O 1
ATOM 2625 N N . PRO A 1 332 ? 21.699 43.693 -39.293 1.00 64.94 332 PRO A N 1
ATOM 2626 C CA . PRO A 1 332 ? 21.055 43.008 -40.410 1.00 64.94 332 PRO A CA 1
ATOM 2627 C C . PRO A 1 332 ? 21.862 41.770 -40.831 1.00 64.94 332 PRO A C 1
ATOM 2629 O O . PRO A 1 332 ? 22.959 41.903 -41.367 1.00 64.94 332 PRO A O 1
ATOM 2632 N N . GLU A 1 333 ? 21.273 40.592 -40.608 1.00 60.53 333 GLU A N 1
ATOM 2633 C CA . GLU A 1 333 ? 21.851 39.249 -40.807 1.00 60.53 333 GLU A CA 1
ATOM 2634 C C . GLU A 1 333 ? 23.105 38.954 -39.950 1.00 60.53 333 GLU A C 1
ATOM 2636 O O . GLU A 1 333 ? 24.025 39.759 -39.814 1.00 60.53 333 GLU A O 1
ATOM 2641 N N . MET A 1 334 ? 23.134 37.776 -39.311 1.00 61.44 334 MET A N 1
ATOM 2642 C CA . MET A 1 334 ? 24.211 37.396 -38.388 1.00 61.44 334 MET A CA 1
ATOM 2643 C C . MET A 1 334 ? 25.153 36.370 -39.016 1.00 61.44 334 MET A C 1
ATOM 2645 O O . MET A 1 334 ? 24.809 35.199 -39.170 1.00 61.44 334 MET A O 1
ATOM 2649 N N . SER A 1 335 ? 26.385 36.793 -39.295 1.00 73.88 335 SER A N 1
ATOM 2650 C CA . SER A 1 335 ? 27.524 35.883 -39.434 1.00 73.88 335 SER A CA 1
ATOM 2651 C C . SER A 1 335 ? 27.824 35.159 -38.111 1.00 73.88 335 SER A C 1
ATOM 2653 O O . SER A 1 335 ? 27.370 35.564 -37.038 1.00 73.88 335 SER A O 1
ATOM 2655 N N . HIS A 1 336 ? 28.658 34.115 -38.165 1.00 76.31 336 HIS A N 1
ATOM 2656 C CA . HIS A 1 336 ? 29.067 33.352 -36.979 1.00 76.31 336 HIS A CA 1
ATOM 2657 C C . HIS A 1 336 ? 29.637 34.240 -35.856 1.00 76.31 336 HIS A C 1
ATOM 2659 O O . HIS A 1 336 ? 29.300 34.041 -34.691 1.00 76.31 336 HIS A O 1
ATOM 2665 N N . GLN A 1 337 ? 30.464 35.242 -36.187 1.00 77.69 337 GLN A N 1
ATOM 2666 C CA . GLN A 1 337 ? 31.009 36.174 -35.190 1.00 77.69 337 GLN A CA 1
ATOM 2667 C C . GLN A 1 337 ? 29.897 37.000 -34.534 1.00 77.69 337 GLN A C 1
ATOM 2669 O O . GLN A 1 337 ? 29.804 37.037 -33.312 1.00 77.69 337 GLN A O 1
ATOM 2674 N N . GLN A 1 338 ? 28.993 37.582 -35.329 1.00 82.00 338 GLN A N 1
ATOM 2675 C CA . GLN A 1 338 ? 27.861 38.361 -34.810 1.00 82.00 338 GLN A CA 1
ATOM 2676 C C . GLN A 1 338 ? 26.932 37.514 -33.923 1.00 82.00 338 GLN A C 1
ATOM 2678 O O . GLN A 1 338 ? 26.450 38.015 -32.910 1.00 82.00 338 GLN A O 1
ATOM 2683 N N . GLY A 1 339 ? 26.731 36.229 -34.243 1.00 83.19 339 GLY A N 1
ATOM 2684 C CA . GLY A 1 339 ? 25.974 35.293 -33.404 1.00 83.19 339 GLY A CA 1
ATOM 2685 C C . GLY A 1 339 ? 26.640 34.998 -32.051 1.00 83.19 339 GLY A C 1
ATOM 2686 O O . GLY A 1 339 ? 25.962 34.998 -31.022 1.00 83.19 339 GLY A O 1
ATOM 2687 N N . VAL A 1 340 ? 27.966 34.811 -32.022 1.00 85.75 340 VAL A N 1
ATOM 2688 C CA . VAL A 1 340 ? 28.737 34.668 -30.768 1.00 85.75 340 VAL A CA 1
ATOM 2689 C C . VAL A 1 340 ? 28.656 35.956 -29.939 1.00 85.75 340 VAL A C 1
ATOM 2691 O O . VAL A 1 340 ? 28.366 35.892 -28.742 1.00 85.75 340 VAL A O 1
ATOM 2694 N N . THR A 1 341 ? 28.815 37.125 -30.568 1.00 88.56 341 THR A N 1
ATOM 2695 C CA . THR A 1 341 ? 28.659 38.432 -29.911 1.00 88.56 341 THR A CA 1
ATOM 2696 C C . THR A 1 341 ? 27.263 38.604 -29.315 1.00 88.56 341 THR A C 1
ATOM 2698 O O . THR A 1 341 ? 27.149 38.933 -28.137 1.00 88.56 341 THR A O 1
ATOM 2701 N N . ALA A 1 342 ? 26.201 38.311 -30.073 1.00 87.56 342 ALA A N 1
ATOM 2702 C CA . ALA A 1 342 ? 24.817 38.400 -29.605 1.00 87.56 342 ALA A CA 1
ATOM 2703 C C . ALA A 1 342 ? 24.548 37.513 -28.385 1.00 87.56 342 ALA A C 1
ATOM 2705 O O . ALA A 1 342 ? 23.978 37.977 -27.397 1.00 87.56 342 ALA A O 1
ATOM 2706 N N . LYS A 1 343 ? 25.025 36.263 -28.419 1.00 89.94 343 LYS A N 1
ATOM 2707 C CA . LYS A 1 343 ? 24.901 35.324 -27.302 1.00 89.94 343 LYS A CA 1
ATOM 2708 C C . LYS A 1 343 ? 25.578 35.850 -26.034 1.00 89.94 343 LYS A C 1
ATOM 2710 O O . LYS A 1 343 ? 24.965 35.839 -24.970 1.00 89.94 343 LYS A O 1
ATOM 2715 N N . HIS A 1 344 ? 26.822 36.322 -26.125 1.00 92.31 344 HIS A N 1
ATOM 2716 C CA . HIS A 1 344 ? 27.560 36.767 -24.938 1.00 92.31 344 HIS A CA 1
ATOM 2717 C C . HIS A 1 344 ? 27.108 38.126 -24.403 1.00 92.31 344 HIS A C 1
ATOM 2719 O O . HIS A 1 344 ? 27.068 38.288 -23.184 1.00 92.31 344 HIS A O 1
ATOM 2725 N N . VAL A 1 345 ? 26.692 39.055 -25.270 1.00 91.50 345 VAL A N 1
ATOM 2726 C CA . VAL A 1 345 ? 26.058 40.315 -24.851 1.00 91.50 345 VAL A CA 1
ATOM 2727 C C . VAL A 1 345 ? 24.762 40.027 -24.088 1.00 91.50 345 VAL A C 1
ATOM 2729 O O . VAL A 1 345 ? 24.649 40.452 -22.943 1.00 91.50 345 VAL A O 1
ATOM 2732 N N . ALA A 1 346 ? 23.842 39.226 -24.642 1.00 89.81 346 ALA A N 1
ATOM 2733 C CA . ALA A 1 346 ? 22.576 38.894 -23.978 1.00 89.81 346 ALA A CA 1
ATOM 2734 C C . ALA A 1 346 ? 22.781 38.217 -22.607 1.00 89.81 346 ALA A C 1
ATOM 2736 O O . ALA A 1 346 ? 22.162 38.607 -21.617 1.00 89.81 346 ALA A O 1
ATOM 2737 N N . LEU A 1 347 ? 23.707 37.251 -22.521 1.00 92.44 347 LEU A N 1
ATOM 2738 C CA . LEU A 1 347 ? 24.068 36.600 -21.256 1.00 92.44 347 LEU A CA 1
ATOM 2739 C C . LEU A 1 347 ? 24.657 37.578 -20.223 1.00 92.44 347 LEU A C 1
ATOM 2741 O O . LEU A 1 347 ? 24.436 37.400 -19.028 1.00 92.44 347 LEU A O 1
ATOM 2745 N N . MET A 1 348 ? 25.418 38.587 -20.655 1.00 91.69 348 MET A N 1
ATOM 2746 C CA . MET A 1 348 ? 26.041 39.564 -19.756 1.00 91.69 348 MET A CA 1
ATOM 2747 C C . MET A 1 348 ? 25.064 40.645 -19.286 1.00 91.69 348 MET A C 1
ATOM 2749 O O . MET A 1 348 ? 25.105 41.016 -18.114 1.00 91.69 348 MET A O 1
ATOM 2753 N N . THR A 1 349 ? 24.170 41.118 -20.157 1.00 90.38 349 THR A N 1
ATOM 2754 C CA . THR A 1 349 ? 23.102 42.059 -19.788 1.00 90.38 349 THR A CA 1
ATOM 2755 C C . THR A 1 349 ? 22.213 41.456 -18.698 1.00 90.38 349 THR A C 1
ATOM 2757 O O . THR A 1 349 ? 22.059 42.055 -17.636 1.00 90.38 349 THR A O 1
ATOM 2760 N N . GLU A 1 350 ? 21.752 40.213 -18.879 1.00 91.25 350 GLU A N 1
ATOM 2761 C CA . GLU A 1 350 ? 20.969 39.493 -17.862 1.00 91.25 350 GLU A CA 1
ATOM 2762 C C . GLU A 1 350 ? 21.742 39.250 -16.557 1.00 91.25 350 GLU A C 1
ATOM 2764 O O . GLU A 1 350 ? 21.171 39.363 -15.469 1.00 91.25 350 GLU A O 1
ATOM 2769 N N . LEU A 1 351 ? 23.049 38.961 -16.631 1.00 91.81 351 LEU A N 1
ATOM 2770 C CA . LEU A 1 351 ? 23.894 38.883 -15.437 1.00 91.81 351 LEU A CA 1
ATOM 2771 C C . LEU A 1 351 ? 23.974 40.230 -14.703 1.00 91.81 351 LEU A C 1
ATOM 2773 O O . LEU A 1 351 ? 23.843 40.237 -13.480 1.00 91.81 351 LEU A O 1
ATOM 2777 N N . SER A 1 352 ? 24.141 41.355 -15.409 1.00 91.75 352 SER A N 1
ATOM 2778 C CA . SER A 1 352 ? 24.189 42.691 -14.790 1.00 91.75 352 SER A CA 1
ATOM 2779 C C . SER A 1 352 ? 22.858 43.044 -14.133 1.00 91.75 352 SER A C 1
ATOM 2781 O O . SER A 1 352 ? 22.810 43.290 -12.926 1.00 91.75 352 SER A O 1
ATOM 2783 N N . HIS A 1 353 ? 21.750 42.923 -14.873 1.00 91.50 353 HIS A N 1
ATOM 2784 C CA . HIS A 1 353 ? 20.405 43.181 -14.353 1.00 91.50 353 HIS A CA 1
ATOM 2785 C C . HIS A 1 353 ? 20.070 42.279 -13.152 1.00 91.50 353 HIS A C 1
ATOM 2787 O O . HIS A 1 353 ? 19.384 42.706 -12.223 1.00 91.50 353 HIS A O 1
ATOM 2793 N N . ALA A 1 354 ? 20.554 41.031 -13.114 1.00 90.19 354 ALA A N 1
ATOM 2794 C CA . ALA A 1 354 ? 20.397 40.143 -11.960 1.00 90.19 354 ALA A CA 1
ATOM 2795 C C . ALA A 1 354 ? 21.289 40.525 -10.759 1.00 90.19 354 ALA A C 1
ATOM 2797 O O . ALA A 1 354 ? 20.807 40.485 -9.623 1.00 90.19 354 ALA A O 1
ATOM 2798 N N . VAL A 1 355 ? 22.548 40.916 -10.993 1.00 91.50 355 VAL A N 1
ATOM 2799 C CA . VAL A 1 355 ? 23.492 41.394 -9.962 1.00 91.50 355 VAL A CA 1
ATOM 2800 C C . VAL A 1 355 ? 22.985 42.673 -9.297 1.00 91.50 355 VAL A C 1
ATOM 2802 O O . VAL A 1 355 ? 23.006 42.774 -8.069 1.00 91.50 355 VAL A O 1
ATOM 2805 N N . GLU A 1 356 ? 22.486 43.621 -10.088 1.00 91.06 356 GLU A N 1
ATOM 2806 C CA . GLU A 1 356 ? 21.945 44.900 -9.625 1.00 91.06 356 GLU A CA 1
ATOM 2807 C C . GLU A 1 356 ? 20.645 44.702 -8.833 1.00 91.06 356 GLU A C 1
ATOM 2809 O O . GLU A 1 356 ? 20.561 45.096 -7.666 1.00 91.06 356 GLU A O 1
ATOM 2814 N N . ARG A 1 357 ? 19.662 44.002 -9.421 1.00 90.19 357 ARG A N 1
ATOM 2815 C CA . ARG A 1 357 ? 18.342 43.723 -8.821 1.00 90.19 357 ARG A CA 1
ATOM 2816 C C . ARG A 1 357 ? 18.421 43.033 -7.457 1.00 90.19 357 ARG A C 1
ATOM 2818 O O . ARG A 1 357 ? 17.621 43.353 -6.586 1.00 90.19 357 ARG A O 1
ATOM 2825 N N . ARG A 1 358 ? 19.364 42.102 -7.267 1.00 88.69 358 ARG A N 1
ATOM 2826 C CA . ARG A 1 358 ? 19.572 41.363 -6.001 1.00 88.69 358 ARG A CA 1
ATOM 2827 C C . ARG A 1 358 ? 20.641 41.989 -5.088 1.00 88.69 358 ARG A C 1
ATOM 2829 O O . ARG A 1 358 ? 20.932 41.439 -4.030 1.00 88.69 358 ARG A O 1
ATOM 2836 N N . GLN A 1 359 ? 21.238 43.121 -5.478 1.00 91.31 359 GLN A N 1
ATOM 2837 C CA . GLN A 1 359 ? 22.364 43.771 -4.785 1.00 91.31 359 GLN A CA 1
ATOM 2838 C C . GLN A 1 359 ? 23.561 42.829 -4.514 1.00 91.31 359 GLN A C 1
ATOM 2840 O O . GLN A 1 359 ? 24.226 42.943 -3.480 1.00 91.31 359 GLN A O 1
ATOM 2845 N N . LEU A 1 360 ? 23.869 41.907 -5.438 1.00 91.75 360 LEU A N 1
ATOM 2846 C CA . LEU A 1 360 ? 24.827 40.814 -5.200 1.00 91.75 360 LEU A CA 1
ATOM 2847 C C . LEU A 1 360 ? 26.242 41.296 -4.859 1.00 91.75 360 LEU A C 1
ATOM 2849 O O . LEU A 1 360 ? 26.910 40.664 -4.046 1.00 91.75 360 LEU A O 1
ATOM 2853 N N . MET A 1 361 ? 26.675 42.446 -5.386 1.00 90.00 361 MET A N 1
ATOM 2854 C CA . MET A 1 361 ? 27.952 43.074 -5.007 1.00 90.00 361 MET A CA 1
ATOM 2855 C C . MET A 1 361 ? 28.028 43.343 -3.493 1.00 90.00 361 MET A C 1
ATOM 2857 O O . MET A 1 361 ? 29.039 43.080 -2.846 1.00 90.00 361 MET A O 1
ATOM 2861 N N . ARG A 1 362 ? 26.941 43.859 -2.905 1.00 91.38 362 ARG A N 1
ATOM 2862 C CA . ARG A 1 362 ? 26.863 44.208 -1.480 1.00 91.38 362 ARG A CA 1
ATOM 2863 C C . ARG A 1 362 ? 26.754 42.960 -0.608 1.00 91.38 362 ARG A C 1
ATOM 2865 O O . ARG A 1 362 ? 27.450 42.856 0.397 1.00 91.38 362 ARG A O 1
ATOM 2872 N N . VAL A 1 363 ? 25.908 42.018 -1.024 1.00 93.56 363 VAL A N 1
ATOM 2873 C CA . VAL A 1 363 ? 25.740 40.708 -0.383 1.00 93.56 363 VAL A CA 1
ATOM 2874 C C . VAL A 1 363 ? 27.084 39.968 -0.337 1.00 93.56 363 VAL A C 1
ATOM 2876 O O . VAL A 1 363 ? 27.556 39.621 0.743 1.00 93.56 363 VAL A O 1
ATOM 2879 N N . SER A 1 364 ? 27.770 39.841 -1.476 1.00 91.19 364 SER A N 1
ATOM 2880 C CA . SER A 1 364 ? 29.067 39.164 -1.571 1.00 91.19 364 SER A CA 1
ATOM 2881 C C . SER A 1 364 ? 30.187 39.845 -0.780 1.00 91.19 364 SER A C 1
ATOM 2883 O O . SER A 1 364 ? 31.081 39.151 -0.298 1.00 91.19 364 SER A O 1
ATOM 2885 N N . GLY A 1 365 ? 30.145 41.169 -0.599 1.00 90.69 365 GLY A N 1
ATOM 2886 C CA . GLY A 1 365 ? 31.089 41.866 0.280 1.00 90.69 365 GLY A CA 1
ATOM 2887 C C . GLY A 1 365 ? 31.028 41.345 1.721 1.00 90.69 365 GLY A C 1
ATOM 2888 O O . GLY A 1 365 ? 32.063 41.033 2.305 1.00 90.69 365 GLY A O 1
ATOM 2889 N N . VAL A 1 366 ? 29.818 41.161 2.261 1.00 93.50 366 VAL A N 1
ATOM 2890 C CA . VAL A 1 366 ? 29.603 40.630 3.621 1.00 93.50 366 VAL A CA 1
ATOM 2891 C C . VAL A 1 366 ? 29.925 39.131 3.702 1.00 93.50 366 VAL A C 1
ATOM 2893 O O . VAL A 1 366 ? 30.470 38.674 4.703 1.00 93.50 366 VAL A O 1
ATOM 2896 N N . GLU A 1 367 ? 29.676 38.359 2.641 1.00 93.38 367 GLU A N 1
ATOM 2897 C CA . GLU A 1 367 ? 30.089 36.947 2.554 1.00 93.38 367 GLU A CA 1
ATOM 2898 C C . GLU A 1 367 ? 31.612 36.782 2.671 1.00 93.38 367 GLU A C 1
ATOM 2900 O O . GLU A 1 367 ? 32.099 35.975 3.470 1.00 93.38 367 GLU A O 1
ATOM 2905 N N . GLN A 1 368 ? 32.369 37.579 1.910 1.00 87.94 368 GLN A N 1
ATOM 2906 C CA . GLN A 1 368 ? 33.831 37.573 1.952 1.00 87.94 368 GLN A CA 1
ATOM 2907 C C . GLN A 1 368 ? 34.355 38.170 3.269 1.00 87.94 368 GLN A C 1
ATOM 2909 O O . GLN A 1 368 ? 35.363 37.691 3.774 1.00 87.94 368 GLN A O 1
ATOM 2914 N N . GLU A 1 369 ? 33.667 39.125 3.905 1.00 89.06 369 GLU A N 1
ATOM 2915 C CA . GLU A 1 369 ? 34.018 39.565 5.266 1.00 89.06 369 GLU A CA 1
ATOM 2916 C C . GLU A 1 369 ? 33.862 38.408 6.278 1.00 89.06 369 GLU A C 1
ATOM 2918 O O . GLU A 1 369 ? 34.794 38.083 7.017 1.00 89.06 369 GLU A O 1
ATOM 2923 N N . ILE A 1 370 ? 32.736 37.687 6.256 1.00 90.00 370 ILE A N 1
ATOM 2924 C CA . ILE A 1 370 ? 32.473 36.565 7.175 1.00 90.00 370 ILE A CA 1
ATOM 2925 C C . ILE A 1 370 ? 33.444 35.394 6.972 1.00 90.00 370 ILE A C 1
ATOM 2927 O O . ILE A 1 370 ? 33.837 34.763 7.956 1.00 90.00 370 ILE A O 1
ATOM 2931 N N . ALA A 1 371 ? 33.865 35.103 5.739 1.00 86.88 371 ALA A N 1
ATOM 2932 C CA . ALA A 1 371 ? 34.872 34.078 5.465 1.00 86.88 371 ALA A CA 1
ATOM 2933 C C . ALA A 1 371 ? 36.305 34.578 5.751 1.00 86.88 371 ALA A C 1
ATOM 2935 O O . ALA A 1 371 ? 37.067 33.951 6.501 1.00 86.88 371 ALA A O 1
ATOM 2936 N N . CYS A 1 372 ? 36.673 35.737 5.202 1.00 82.94 372 CYS A N 1
ATOM 2937 C CA . CYS A 1 372 ? 38.057 36.176 5.017 1.00 82.94 372 CYS A CA 1
ATOM 2938 C C . CYS A 1 372 ? 38.516 37.306 5.953 1.00 82.94 372 CYS A C 1
ATOM 2940 O O . CYS A 1 372 ? 39.725 37.496 6.097 1.00 82.94 372 CYS A O 1
ATOM 2942 N N . ALA A 1 373 ? 37.641 37.971 6.710 1.00 81.44 373 ALA A N 1
ATOM 2943 C CA . ALA A 1 373 ? 38.071 38.877 7.781 1.00 81.44 373 ALA A CA 1
ATOM 2944 C C . ALA A 1 373 ? 38.492 38.120 9.061 1.00 81.44 373 ALA A C 1
ATOM 2946 O O . ALA A 1 373 ? 38.413 36.882 9.158 1.00 81.44 373 ALA A O 1
ATOM 2947 N N . ALA A 1 374 ? 38.971 38.871 10.057 1.00 79.12 374 ALA A N 1
ATOM 2948 C CA . ALA A 1 374 ? 39.093 38.399 11.437 1.00 79.12 374 ALA A CA 1
ATOM 2949 C C . ALA A 1 374 ? 37.694 38.170 12.049 1.00 79.12 374 ALA A C 1
ATOM 2951 O O . ALA A 1 374 ? 36.697 38.647 11.522 1.00 79.12 374 ALA A O 1
ATOM 2952 N N . ALA A 1 375 ? 37.587 37.406 13.139 1.00 81.00 375 ALA A N 1
ATOM 2953 C CA . ALA A 1 375 ? 36.283 37.155 13.756 1.00 81.00 375 ALA A CA 1
ATOM 2954 C C . ALA A 1 375 ? 35.829 38.374 14.584 1.00 81.00 375 ALA A C 1
ATOM 2956 O O . ALA A 1 375 ? 36.362 38.616 15.665 1.00 81.00 375 ALA A O 1
ATOM 2957 N N . ASN A 1 376 ? 34.849 39.128 14.083 1.00 89.38 376 ASN A N 1
ATOM 2958 C CA . ASN A 1 376 ? 34.179 40.209 14.803 1.00 89.38 376 ASN A CA 1
ATOM 2959 C C . ASN A 1 376 ? 32.658 39.978 14.807 1.00 89.38 376 ASN A C 1
ATOM 2961 O O . ASN A 1 376 ? 31.957 40.302 13.849 1.00 89.38 376 ASN A O 1
ATOM 2965 N N . LEU A 1 377 ? 32.153 39.392 15.899 1.00 91.06 377 LEU A N 1
ATOM 2966 C CA . LEU A 1 377 ? 30.742 39.016 16.037 1.00 91.06 377 LEU A CA 1
ATOM 2967 C C . LEU A 1 377 ? 29.795 40.219 15.906 1.00 91.06 377 LEU A C 1
ATOM 2969 O O . LEU A 1 377 ? 28.708 40.061 15.363 1.00 91.06 377 LEU A O 1
ATOM 2973 N N . GLY A 1 378 ? 30.202 41.401 16.383 1.00 91.56 378 GLY A N 1
ATOM 2974 C CA . GLY A 1 378 ? 29.381 42.614 16.346 1.00 91.56 378 GLY A CA 1
ATOM 2975 C C . GLY A 1 378 ? 29.191 43.139 14.925 1.00 91.56 378 GLY A C 1
ATOM 2976 O O . GLY A 1 378 ? 28.072 43.150 14.423 1.00 91.56 378 GLY A O 1
ATOM 2977 N N . THR A 1 379 ? 30.284 43.500 14.243 1.00 92.56 379 THR A N 1
ATOM 2978 C CA . THR A 1 379 ? 30.192 44.107 12.901 1.00 92.56 379 THR A CA 1
ATOM 2979 C C . THR A 1 379 ? 29.588 43.153 11.876 1.00 92.56 379 THR A C 1
ATOM 2981 O O . THR A 1 379 ? 28.754 43.571 11.076 1.00 92.56 379 THR A O 1
ATOM 2984 N N . HIS A 1 380 ? 29.930 41.859 11.936 1.00 94.38 380 HIS A N 1
ATOM 2985 C CA . HIS A 1 380 ? 29.352 40.866 11.030 1.00 94.38 380 HIS A CA 1
ATOM 2986 C C . HIS A 1 380 ? 27.860 40.634 11.330 1.00 94.38 380 HIS A C 1
ATOM 2988 O O . HIS A 1 380 ? 27.090 40.393 10.402 1.00 94.38 380 HIS A O 1
ATOM 2994 N N . TYR A 1 381 ? 27.429 40.712 12.599 1.00 96.38 381 TYR A N 1
ATOM 2995 C CA . TYR A 1 381 ? 26.007 40.620 12.938 1.00 96.38 381 TYR A CA 1
ATOM 2996 C C . TYR A 1 381 ? 25.250 41.820 12.385 1.00 96.38 381 TYR A C 1
ATOM 2998 O O . TYR A 1 381 ? 24.267 41.615 11.683 1.00 96.38 381 TYR A O 1
ATOM 3006 N N . ASP A 1 382 ? 25.717 43.045 12.638 1.00 94.94 382 ASP A N 1
ATOM 3007 C CA . ASP A 1 382 ? 25.038 44.264 12.192 1.00 94.94 382 ASP A CA 1
ATOM 3008 C C . ASP A 1 382 ? 24.904 44.301 10.658 1.00 94.94 382 ASP A C 1
ATOM 3010 O O . ASP A 1 382 ? 23.804 44.521 10.145 1.00 94.94 382 ASP A O 1
ATOM 3014 N N . ALA A 1 383 ? 25.974 43.969 9.923 1.00 94.81 383 ALA A N 1
ATOM 3015 C CA . ALA A 1 383 ? 25.976 43.907 8.459 1.00 94.81 383 ALA A CA 1
ATOM 3016 C C . ALA A 1 383 ? 24.982 42.871 7.890 1.00 94.81 383 ALA A C 1
ATOM 3018 O O . ALA A 1 383 ? 24.231 43.170 6.956 1.00 94.81 383 ALA A O 1
ATOM 3019 N N . VAL A 1 384 ? 24.918 41.663 8.467 1.00 96.44 384 VAL A N 1
ATOM 3020 C CA . VAL A 1 384 ? 23.929 40.648 8.056 1.00 96.44 384 VAL A CA 1
ATOM 3021 C C . VAL A 1 384 ? 22.517 41.050 8.486 1.00 96.44 384 VAL A C 1
ATOM 3023 O O . VAL A 1 384 ? 21.572 40.875 7.721 1.00 96.44 384 VAL A O 1
ATOM 3026 N N . SER A 1 385 ? 22.351 41.635 9.673 1.00 96.00 385 SER A N 1
ATOM 3027 C CA . SER A 1 385 ? 21.057 42.078 10.210 1.00 96.00 385 SER A CA 1
ATOM 3028 C C . SER A 1 385 ? 20.438 43.204 9.371 1.00 96.00 385 SER A C 1
ATOM 3030 O O . SER A 1 385 ? 19.213 43.287 9.257 1.00 96.00 385 SER A O 1
ATOM 3032 N N . GLU A 1 386 ? 21.260 44.054 8.751 1.00 94.88 386 GLU A N 1
ATOM 3033 C CA . GLU A 1 386 ? 20.812 45.071 7.797 1.00 94.88 386 GLU A CA 1
ATOM 3034 C C . GLU A 1 386 ? 20.327 44.439 6.477 1.00 94.88 386 GLU A C 1
ATOM 3036 O O . GLU A 1 386 ? 19.226 44.734 6.008 1.00 94.88 386 GLU A O 1
ATOM 3041 N N . LEU A 1 387 ? 21.104 43.510 5.903 1.00 94.50 387 LEU A N 1
ATOM 3042 C CA . LEU A 1 387 ? 20.762 42.825 4.648 1.00 94.50 387 LEU A CA 1
ATOM 3043 C C . LEU A 1 387 ? 19.541 41.900 4.785 1.00 94.50 387 LEU A C 1
ATOM 3045 O O . LEU A 1 387 ? 18.690 41.872 3.896 1.00 94.50 387 LEU A O 1
ATOM 3049 N N . VAL A 1 388 ? 19.398 41.195 5.909 1.00 94.44 388 VAL A N 1
ATOM 3050 C CA . VAL A 1 388 ? 18.246 40.318 6.189 1.00 94.44 388 VAL A CA 1
ATOM 3051 C C . VAL A 1 388 ? 16.941 41.114 6.306 1.00 94.44 388 VAL A C 1
ATOM 3053 O O . VAL A 1 388 ? 15.906 40.664 5.807 1.00 94.44 388 VAL A O 1
ATOM 3056 N N . ARG A 1 389 ? 16.982 42.326 6.878 1.00 91.81 389 ARG A N 1
ATOM 3057 C CA . ARG A 1 389 ? 15.819 43.233 6.942 1.00 91.81 389 ARG A CA 1
ATOM 3058 C C . ARG A 1 389 ? 15.533 43.982 5.636 1.00 91.81 389 ARG A C 1
ATOM 3060 O O . ARG A 1 389 ? 14.472 44.587 5.517 1.00 91.81 389 ARG A O 1
ATOM 3067 N N . SER A 1 390 ? 16.432 43.948 4.651 1.00 89.69 390 SER A N 1
ATOM 3068 C CA . SER A 1 390 ? 16.203 44.596 3.355 1.00 89.69 390 SER A CA 1
ATOM 3069 C C . SER A 1 390 ? 15.047 43.940 2.596 1.00 89.69 390 SER A C 1
ATOM 3071 O O . SER A 1 390 ? 15.011 42.719 2.434 1.00 89.69 390 SER A O 1
ATOM 3073 N N . GLY A 1 391 ? 14.130 44.752 2.067 1.00 85.81 391 GLY A N 1
ATOM 3074 C CA . GLY A 1 391 ? 13.080 44.303 1.144 1.00 85.81 391 GLY A CA 1
ATOM 3075 C C . GLY A 1 391 ? 13.559 44.071 -0.297 1.00 85.81 391 GLY A C 1
ATOM 3076 O O . GLY A 1 391 ? 12.754 43.690 -1.137 1.00 85.81 391 GLY A O 1
ATOM 3077 N N . VAL A 1 392 ? 14.841 44.328 -0.595 1.00 87.31 392 VAL A N 1
ATOM 3078 C CA . VAL A 1 392 ? 15.429 44.213 -1.949 1.00 87.31 392 VAL A CA 1
ATOM 3079 C C . VAL A 1 392 ? 16.274 42.940 -2.115 1.00 87.31 392 VAL A C 1
ATOM 3081 O O . VAL A 1 392 ? 16.435 42.442 -3.224 1.00 87.31 392 VAL A O 1
ATOM 3084 N N . VAL A 1 393 ? 16.822 42.402 -1.022 1.00 89.81 393 VAL A N 1
ATOM 3085 C CA . VAL A 1 393 ? 17.645 41.180 -1.046 1.00 89.81 393 VAL A CA 1
ATOM 3086 C C . VAL A 1 393 ? 16.729 39.954 -1.119 1.00 89.81 393 VAL A C 1
ATOM 3088 O O . VAL A 1 393 ? 15.764 39.867 -0.360 1.00 89.81 393 VAL A O 1
ATOM 3091 N N . ASP A 1 394 ? 17.032 39.002 -2.004 1.00 89.19 394 ASP A N 1
ATOM 3092 C CA . ASP A 1 394 ? 16.239 37.776 -2.173 1.00 89.19 394 ASP A CA 1
ATOM 3093 C C . ASP A 1 394 ? 16.346 36.842 -0.953 1.00 89.19 394 ASP A C 1
ATOM 3095 O O . ASP A 1 394 ? 17.386 36.766 -0.293 1.00 89.19 394 ASP A O 1
ATOM 3099 N N . SER A 1 395 ? 15.286 36.080 -0.671 1.00 89.88 395 SER A N 1
ATOM 3100 C CA . SER A 1 395 ? 15.241 35.120 0.440 1.00 89.88 395 SER A CA 1
ATOM 3101 C C . SER A 1 395 ? 16.406 34.121 0.435 1.00 89.88 395 SER A C 1
ATOM 3103 O O . SER A 1 395 ? 16.915 33.780 1.503 1.00 89.88 395 SER A O 1
ATOM 3105 N N . ARG A 1 396 ? 16.889 33.688 -0.739 1.00 87.75 396 ARG A N 1
ATOM 3106 C CA . ARG A 1 396 ? 18.038 32.774 -0.863 1.00 87.75 396 ARG A CA 1
ATOM 3107 C C . ARG A 1 396 ? 19.361 33.448 -0.506 1.00 87.75 396 ARG A C 1
ATOM 3109 O O . ARG A 1 396 ? 20.182 32.839 0.177 1.00 87.75 396 ARG A O 1
ATOM 3116 N N . ASP A 1 397 ? 19.545 34.708 -0.896 1.00 91.88 397 ASP A N 1
ATOM 3117 C CA . ASP A 1 397 ? 20.727 35.497 -0.525 1.00 91.88 397 ASP A CA 1
ATOM 3118 C C . ASP A 1 397 ? 20.748 35.773 0.994 1.00 91.88 397 ASP A C 1
ATOM 3120 O O . ASP A 1 397 ? 21.795 35.662 1.636 1.00 91.88 397 ASP A O 1
ATOM 3124 N N . LYS A 1 398 ? 19.578 36.017 1.610 1.00 93.31 398 LYS A N 1
ATOM 3125 C CA . LYS A 1 398 ? 19.436 36.108 3.078 1.00 93.31 398 LYS A CA 1
ATOM 3126 C C . LYS A 1 398 ? 19.817 34.798 3.774 1.00 93.31 398 LYS A C 1
ATOM 3128 O O . LYS A 1 398 ? 20.619 34.817 4.705 1.00 93.31 398 LYS A O 1
ATOM 3133 N N . LEU A 1 399 ? 19.277 33.663 3.321 1.00 92.19 399 LEU A N 1
ATOM 3134 C CA . LEU A 1 399 ? 19.583 32.335 3.877 1.00 92.19 399 LEU A CA 1
ATOM 3135 C C . LEU A 1 399 ? 21.084 32.024 3.824 1.00 92.19 399 LEU A C 1
ATOM 3137 O O . LEU A 1 399 ? 21.642 31.532 4.804 1.00 92.19 399 LEU A O 1
ATOM 3141 N N . ARG A 1 400 ? 21.745 32.367 2.713 1.00 92.31 400 ARG A N 1
ATOM 3142 C CA . ARG A 1 400 ? 23.184 32.173 2.497 1.00 92.31 400 ARG A CA 1
ATOM 3143 C C . ARG A 1 400 ? 24.050 32.979 3.466 1.00 92.31 400 ARG A C 1
ATOM 3145 O O . ARG A 1 400 ? 24.937 32.411 4.104 1.00 92.31 400 ARG A O 1
ATOM 3152 N N . LEU A 1 401 ? 23.745 34.266 3.647 1.00 94.75 401 LEU A N 1
ATOM 3153 C CA . LEU A 1 401 ? 24.415 35.122 4.635 1.00 94.75 401 LEU A CA 1
ATOM 3154 C C . LEU A 1 401 ? 24.263 34.579 6.062 1.00 94.75 401 LEU A C 1
ATOM 3156 O O . LEU A 1 401 ? 25.237 34.533 6.815 1.00 94.75 401 LEU A O 1
ATOM 3160 N N . ILE A 1 402 ? 23.059 34.129 6.433 1.00 95.25 402 ILE A N 1
ATOM 3161 C CA . ILE A 1 402 ? 22.801 33.585 7.772 1.00 95.25 402 ILE A CA 1
ATOM 3162 C C . ILE A 1 402 ? 23.503 32.232 7.963 1.00 95.25 402 ILE A C 1
ATOM 3164 O O . ILE A 1 402 ? 24.044 31.983 9.038 1.00 95.25 402 ILE A O 1
ATOM 3168 N N . ALA A 1 403 ? 23.566 31.384 6.931 1.00 94.19 403 ALA A N 1
ATOM 3169 C CA . ALA A 1 403 ? 24.307 30.123 6.955 1.00 94.19 403 ALA A CA 1
ATOM 3170 C C . ALA A 1 403 ? 25.815 30.336 7.190 1.00 94.19 403 ALA A C 1
ATOM 3172 O O . ALA A 1 403 ? 26.390 29.710 8.082 1.00 94.19 403 ALA A O 1
ATOM 3173 N N . LEU A 1 404 ? 26.441 31.265 6.457 1.00 93.69 404 LEU A N 1
ATOM 3174 C CA . LEU A 1 404 ? 27.849 31.637 6.647 1.00 93.69 404 LEU A CA 1
ATOM 3175 C C . LEU A 1 404 ? 28.107 32.230 8.036 1.00 93.69 404 LEU A C 1
ATOM 3177 O O . LEU A 1 404 ? 29.041 31.811 8.722 1.00 93.69 404 LEU A O 1
ATOM 3181 N N . PHE A 1 405 ? 27.272 33.180 8.472 1.00 95.06 405 PHE A N 1
ATOM 3182 C CA . PHE A 1 405 ? 27.375 33.783 9.801 1.00 95.06 405 PHE A CA 1
ATOM 3183 C C . PHE A 1 405 ? 27.263 32.722 10.901 1.00 95.06 405 PHE A C 1
ATOM 3185 O O . PHE A 1 405 ? 28.055 32.710 11.844 1.00 95.06 405 PHE A O 1
ATOM 3192 N N . ALA A 1 406 ? 26.311 31.798 10.766 1.00 92.81 406 ALA A N 1
ATOM 3193 C CA . ALA A 1 406 ? 26.083 30.765 11.758 1.00 92.81 406 ALA A CA 1
ATOM 3194 C C . ALA A 1 406 ? 27.220 29.737 11.815 1.00 92.81 406 ALA A C 1
ATOM 3196 O O . ALA A 1 406 ? 27.608 29.354 12.914 1.00 92.81 406 ALA A O 1
ATOM 3197 N N . LEU A 1 407 ? 27.796 29.338 10.673 1.00 90.19 407 LEU A N 1
ATOM 3198 C CA . LEU A 1 407 ? 29.003 28.502 10.638 1.00 90.19 407 LEU A CA 1
ATOM 3199 C C . LEU A 1 407 ? 30.197 29.213 11.295 1.00 90.19 407 LEU A C 1
ATOM 3201 O O . LEU A 1 407 ? 30.945 28.592 12.046 1.00 90.19 407 LEU A O 1
ATOM 3205 N N . ARG A 1 408 ? 30.371 30.520 11.051 1.00 89.88 408 ARG A N 1
ATOM 3206 C CA . ARG A 1 408 ? 31.479 31.311 11.615 1.00 89.88 408 ARG A CA 1
ATOM 3207 C C . ARG A 1 408 ? 31.367 31.531 13.126 1.00 89.88 408 ARG A C 1
ATOM 3209 O O . ARG A 1 408 ? 32.394 31.661 13.788 1.00 89.88 408 ARG A O 1
ATOM 3216 N N . TYR A 1 409 ? 30.149 31.564 13.664 1.00 90.38 409 TYR A N 1
ATOM 3217 C CA . TYR A 1 409 ? 29.872 31.857 15.074 1.00 90.38 409 TYR A CA 1
ATOM 3218 C C . TYR A 1 409 ? 29.103 30.736 15.794 1.00 90.38 409 TYR A C 1
ATOM 3220 O O . TYR A 1 409 ? 28.378 30.987 16.758 1.00 90.38 409 TYR A O 1
ATOM 3228 N N . GLU A 1 410 ? 29.306 29.487 15.362 1.00 85.38 410 GLU A N 1
ATOM 3229 C CA . GLU A 1 410 ? 28.615 28.279 15.846 1.00 85.38 410 GLU A CA 1
ATOM 3230 C C . GLU A 1 410 ? 28.715 28.049 17.371 1.00 85.38 410 GLU A C 1
ATOM 3232 O O . GLU A 1 410 ? 27.817 27.467 17.993 1.00 85.38 410 GLU A O 1
ATOM 3237 N N . ARG A 1 411 ? 29.789 28.553 17.993 1.00 82.62 411 ARG A N 1
ATOM 3238 C CA . ARG A 1 411 ? 30.019 28.511 19.445 1.00 82.62 411 ARG A CA 1
ATOM 3239 C C . ARG A 1 411 ? 29.453 29.751 20.141 1.00 82.62 411 ARG A C 1
ATOM 3241 O O . ARG A 1 411 ? 28.554 29.634 20.970 1.00 82.62 411 ARG A O 1
ATOM 3248 N N . ASP A 1 412 ? 29.946 30.928 19.761 1.00 84.31 412 ASP A N 1
ATOM 3249 C CA . ASP A 1 412 ? 29.814 32.150 20.568 1.00 84.31 412 ASP A CA 1
ATOM 3250 C C . ASP A 1 412 ? 28.643 33.063 20.153 1.00 84.31 412 ASP A C 1
ATOM 3252 O O . ASP A 1 412 ? 28.235 33.936 20.916 1.00 84.31 412 ASP A O 1
ATOM 3256 N N . GLY A 1 413 ? 28.073 32.867 18.958 1.00 85.19 413 GLY A N 1
ATOM 3257 C CA . GLY A 1 413 ? 27.021 33.716 18.381 1.00 85.19 413 GLY A CA 1
ATOM 3258 C C . GLY A 1 413 ? 25.606 33.141 18.447 1.00 85.19 413 GLY A C 1
ATOM 3259 O O . GLY A 1 413 ? 24.730 33.622 17.730 1.00 85.19 413 GLY A O 1
ATOM 3260 N N . ARG A 1 414 ? 25.350 32.105 19.263 1.00 86.69 414 ARG A N 1
ATOM 3261 C CA . ARG A 1 414 ? 24.066 31.361 19.291 1.00 86.69 414 ARG A CA 1
ATOM 3262 C C . ARG A 1 414 ? 22.826 32.273 19.418 1.00 86.69 414 ARG A C 1
ATOM 3264 O O . ARG A 1 414 ? 21.812 32.014 18.769 1.00 86.69 414 ARG A O 1
ATOM 3271 N N . GLY A 1 415 ? 22.908 33.359 20.194 1.00 89.88 415 GLY A N 1
ATOM 3272 C CA . GLY A 1 415 ? 21.825 34.345 20.335 1.00 89.88 415 GLY A CA 1
ATOM 3273 C C . GLY A 1 415 ? 21.612 35.203 19.080 1.00 89.88 415 GLY A C 1
ATOM 3274 O O . GLY A 1 415 ? 20.486 35.336 18.604 1.00 89.88 415 GLY A O 1
ATOM 3275 N N . GLN A 1 416 ? 22.698 35.725 18.507 1.00 94.88 416 GLN A N 1
ATOM 3276 C CA . GLN A 1 416 ? 22.714 36.501 17.263 1.00 94.88 416 GLN A CA 1
ATOM 3277 C C . GLN A 1 416 ? 22.171 35.681 16.089 1.00 94.88 416 GLN A C 1
ATOM 3279 O O . GLN A 1 416 ? 21.332 36.174 15.340 1.00 94.88 416 GLN A O 1
ATOM 3284 N N . ILE A 1 417 ? 22.581 34.411 15.975 1.00 93.31 417 ILE A N 1
ATOM 3285 C CA . ILE A 1 417 ? 22.042 33.467 14.989 1.00 93.31 417 ILE A CA 1
ATOM 3286 C C . ILE A 1 417 ? 20.520 33.390 15.146 1.00 93.31 417 ILE A C 1
ATOM 3288 O O . ILE A 1 417 ? 19.800 33.644 14.186 1.00 93.31 417 ILE A O 1
ATOM 3292 N N . SER A 1 418 ? 20.009 33.132 16.356 1.00 92.44 418 SER A N 1
ATOM 3293 C CA . SER A 1 418 ? 18.560 33.062 16.589 1.00 92.44 418 SER A CA 1
ATOM 3294 C C . SER A 1 418 ? 17.826 34.358 16.212 1.00 92.44 418 SER A C 1
ATOM 3296 O O . SER A 1 418 ? 16.742 34.284 15.639 1.00 92.44 418 SER A O 1
ATOM 3298 N N . ALA A 1 419 ? 18.408 35.530 16.486 1.00 94.19 419 ALA A N 1
ATOM 3299 C CA . ALA A 1 419 ? 17.821 36.820 16.122 1.00 94.19 419 ALA A CA 1
ATOM 3300 C C . ALA A 1 419 ? 17.765 37.044 14.598 1.00 94.19 419 ALA A C 1
ATOM 3302 O O . ALA A 1 419 ? 16.750 37.521 14.090 1.00 94.19 419 ALA A O 1
ATOM 3303 N N . LEU A 1 420 ? 18.809 36.649 13.855 1.00 95.62 420 LEU A N 1
ATOM 3304 C CA . LEU A 1 420 ? 18.808 36.690 12.387 1.00 95.62 420 LEU A CA 1
ATOM 3305 C C . LEU A 1 420 ? 17.768 35.734 11.787 1.00 95.62 420 LEU A C 1
ATOM 3307 O O . LEU A 1 420 ? 17.066 36.108 10.852 1.00 95.62 420 LEU A O 1
ATOM 3311 N N . MET A 1 421 ? 17.629 34.527 12.349 1.00 93.81 421 MET A N 1
ATOM 3312 C CA . MET A 1 421 ? 16.622 33.551 11.912 1.00 93.81 421 MET A CA 1
ATOM 3313 C C . MET A 1 421 ? 15.189 34.080 12.088 1.00 93.81 421 MET A C 1
ATOM 3315 O O . MET A 1 421 ? 14.355 33.874 11.209 1.00 93.81 421 MET A O 1
ATOM 3319 N N . THR A 1 422 ? 14.902 34.777 13.195 1.00 93.31 422 THR A N 1
ATOM 3320 C CA . THR A 1 422 ? 13.596 35.417 13.424 1.00 93.31 422 THR A CA 1
ATOM 3321 C C . THR A 1 422 ? 13.366 36.579 12.457 1.00 93.31 422 THR A C 1
ATOM 3323 O O . THR A 1 422 ? 12.344 36.599 11.778 1.00 93.31 422 THR A O 1
ATOM 3326 N N . ALA A 1 423 ? 14.335 37.490 12.312 1.00 92.31 423 ALA A N 1
ATOM 3327 C CA . ALA A 1 423 ? 14.224 38.633 11.401 1.00 92.31 423 ALA A CA 1
ATOM 3328 C C . ALA A 1 423 ? 14.060 38.212 9.924 1.00 92.31 423 ALA A C 1
ATOM 3330 O O . ALA A 1 423 ? 13.419 38.913 9.145 1.00 92.31 423 ALA A O 1
ATOM 3331 N N . ALA A 1 424 ? 14.610 37.058 9.532 1.00 92.31 424 ALA A N 1
ATOM 3332 C CA . ALA A 1 424 ? 14.396 36.478 8.211 1.00 92.31 424 ALA A CA 1
ATOM 3333 C C . ALA A 1 424 ? 12.964 35.945 8.026 1.00 92.31 424 ALA A C 1
ATOM 3335 O O . ALA A 1 424 ? 12.364 36.190 6.982 1.00 92.31 424 ALA A O 1
ATOM 3336 N N . ALA A 1 425 ? 12.400 35.269 9.034 1.00 91.00 425 ALA A N 1
ATOM 3337 C CA . ALA A 1 425 ? 11.014 34.794 8.999 1.00 91.00 425 ALA A CA 1
ATOM 3338 C C . ALA A 1 425 ? 10.009 35.961 8.959 1.00 91.00 425 ALA A C 1
ATOM 3340 O O . ALA A 1 425 ? 9.084 35.956 8.151 1.00 91.00 425 ALA A O 1
ATOM 3341 N N . GLU A 1 426 ? 10.233 36.998 9.774 1.00 88.38 426 GLU A N 1
ATOM 3342 C CA . GLU A 1 426 ? 9.482 38.265 9.727 1.00 88.38 426 GLU A CA 1
ATOM 3343 C C . GLU A 1 426 ? 9.617 38.953 8.356 1.00 88.38 426 GLU A C 1
ATOM 3345 O O . GLU A 1 426 ? 8.658 39.519 7.838 1.00 88.38 426 GLU A O 1
ATOM 3350 N N . GLY A 1 427 ? 10.799 38.852 7.739 1.00 82.00 427 GLY A N 1
ATOM 3351 C CA . GLY A 1 427 ? 11.105 39.326 6.389 1.00 82.00 427 GLY A CA 1
ATOM 3352 C C . GLY A 1 427 ? 10.640 38.419 5.241 1.00 82.00 427 GLY A C 1
ATOM 3353 O O . GLY A 1 427 ? 11.123 38.604 4.123 1.00 82.00 427 GLY A O 1
ATOM 3354 N N . GLY A 1 428 ? 9.750 37.451 5.494 1.00 82.12 428 GLY A N 1
ATOM 3355 C CA . GLY A 1 428 ? 9.104 36.622 4.467 1.00 82.12 428 GLY A CA 1
ATOM 3356 C C . GLY A 1 428 ? 9.892 35.397 3.982 1.00 82.12 428 GLY A C 1
ATOM 3357 O O . GLY A 1 428 ? 9.507 34.795 2.981 1.00 82.12 428 GLY A O 1
ATOM 3358 N N . VAL A 1 429 ? 10.981 35.010 4.654 1.00 87.31 429 VAL A N 1
ATOM 3359 C CA . VAL A 1 429 ? 11.712 33.767 4.347 1.00 87.31 429 VAL A CA 1
ATOM 3360 C C . VAL A 1 429 ? 10.980 32.568 4.958 1.00 87.31 429 VAL A C 1
ATOM 3362 O O . VAL A 1 429 ? 10.659 32.570 6.146 1.00 87.31 429 VAL A O 1
ATOM 3365 N N . ASP A 1 430 ? 10.741 31.524 4.162 1.00 83.25 430 ASP A N 1
ATOM 3366 C CA . ASP A 1 430 ? 9.983 30.340 4.581 1.00 83.25 430 ASP A CA 1
ATOM 3367 C C . ASP A 1 430 ? 10.665 29.602 5.768 1.00 83.25 430 ASP A C 1
ATOM 3369 O O . ASP A 1 430 ? 11.845 29.230 5.685 1.00 83.25 430 ASP A O 1
ATOM 3373 N N . PRO A 1 431 ? 9.939 29.336 6.879 1.00 80.62 431 PRO A N 1
ATOM 3374 C CA . PRO A 1 431 ? 10.408 28.519 8.001 1.00 80.62 431 PRO A CA 1
ATOM 3375 C C . PRO A 1 431 ? 10.965 27.134 7.630 1.00 80.62 431 PRO A C 1
ATOM 3377 O O . PRO A 1 431 ? 11.802 26.601 8.367 1.00 80.62 431 PRO A O 1
ATOM 3380 N N . ALA A 1 432 ? 10.534 26.535 6.515 1.00 71.94 432 ALA A N 1
ATOM 3381 C CA . ALA A 1 432 ? 11.117 25.305 5.992 1.00 71.94 432 ALA A CA 1
ATOM 3382 C C . ALA A 1 432 ? 12.560 25.531 5.524 1.00 71.94 432 ALA A C 1
ATOM 3384 O O . ALA A 1 432 ? 13.452 24.808 5.977 1.00 71.94 432 ALA A O 1
ATOM 3385 N N . GLN A 1 433 ? 12.805 26.574 4.728 1.00 82.25 433 GLN A N 1
ATOM 3386 C CA . GLN A 1 433 ? 14.144 26.935 4.259 1.00 82.25 433 GLN A CA 1
ATOM 3387 C C . GLN A 1 433 ? 15.069 27.329 5.414 1.00 82.25 433 GLN A C 1
ATOM 3389 O O . GLN A 1 433 ? 16.203 26.865 5.518 1.00 82.25 433 GLN A O 1
ATOM 3394 N N . LEU A 1 434 ? 14.552 28.100 6.374 1.00 87.62 434 LEU A N 1
ATOM 3395 C CA . LEU A 1 434 ? 15.280 28.464 7.592 1.00 87.62 434 LEU A CA 1
ATOM 3396 C C . LEU A 1 434 ? 15.723 27.235 8.413 1.00 87.62 434 LEU A C 1
ATOM 3398 O O . LEU A 1 434 ? 16.731 27.275 9.120 1.00 87.62 434 LEU A O 1
ATOM 3402 N N . SER A 1 435 ? 15.031 26.100 8.320 1.00 85.00 435 SER A N 1
ATOM 3403 C CA . SER A 1 435 ? 15.479 24.891 9.016 1.00 85.00 435 SER A CA 1
ATOM 3404 C C . SER A 1 435 ? 16.700 24.208 8.374 1.00 85.00 435 SER A C 1
ATOM 3406 O O . SER A 1 435 ? 17.421 23.512 9.092 1.00 85.00 435 SER A O 1
ATOM 3408 N N . ALA A 1 436 ? 17.016 24.487 7.101 1.00 86.50 436 ALA A N 1
ATOM 3409 C CA . ALA A 1 436 ? 18.231 24.011 6.430 1.00 86.50 436 ALA A CA 1
ATOM 3410 C C . ALA A 1 436 ? 19.503 24.485 7.144 1.00 86.50 436 ALA A C 1
ATOM 3412 O O . ALA A 1 436 ? 20.398 23.685 7.406 1.00 86.50 436 ALA A O 1
ATOM 3413 N N . VAL A 1 437 ? 19.535 25.754 7.577 1.00 89.50 437 VAL A N 1
ATOM 3414 C CA . VAL A 1 437 ? 20.639 26.331 8.369 1.00 89.50 437 VAL A CA 1
ATOM 3415 C C . VAL A 1 437 ? 20.894 25.516 9.644 1.00 89.50 437 VAL A C 1
ATOM 3417 O O . VAL A 1 437 ? 22.038 25.311 10.040 1.00 89.50 437 VAL A O 1
ATOM 3420 N N . ARG A 1 438 ? 19.840 24.988 10.282 1.00 86.19 438 ARG A N 1
ATOM 3421 C CA . ARG A 1 438 ? 19.962 24.186 11.512 1.00 86.19 438 ARG A CA 1
ATOM 3422 C C . ARG A 1 438 ? 20.507 22.779 11.244 1.00 86.19 438 ARG A C 1
ATOM 3424 O O . ARG A 1 438 ? 21.257 22.271 12.074 1.00 86.19 438 ARG A O 1
ATOM 3431 N N . SER A 1 439 ? 20.160 22.163 10.112 1.00 83.69 439 SER A N 1
ATOM 3432 C CA . SER A 1 439 ? 20.748 20.883 9.686 1.00 83.69 439 SER A CA 1
ATOM 3433 C C . SER A 1 439 ? 22.202 21.052 9.239 1.00 83.69 439 SER A C 1
ATOM 3435 O O . SER A 1 439 ? 23.059 20.306 9.704 1.00 83.69 439 SER A O 1
ATOM 3437 N N . LEU A 1 440 ? 22.512 22.084 8.452 1.00 87.00 440 LEU A N 1
ATOM 3438 C CA . LEU A 1 440 ? 23.879 22.455 8.071 1.00 87.00 440 LEU A CA 1
ATOM 3439 C C . LEU A 1 440 ? 24.803 22.558 9.300 1.00 87.00 440 LEU A C 1
ATOM 3441 O O . LEU A 1 440 ? 25.824 21.879 9.361 1.00 87.00 440 LEU A O 1
ATOM 3445 N N . LEU A 1 441 ? 24.414 23.327 10.325 1.00 85.00 441 LEU A N 1
ATOM 3446 C CA . LEU A 1 441 ? 25.183 23.441 11.576 1.00 85.00 441 LEU A CA 1
ATOM 3447 C C . LEU A 1 441 ? 25.341 22.106 12.314 1.00 85.00 441 LEU A C 1
ATOM 3449 O O . LEU A 1 441 ? 26.371 21.863 12.935 1.00 85.00 441 LEU A O 1
ATOM 3453 N N . LYS A 1 442 ? 24.331 21.233 12.264 1.00 81.56 442 LYS A N 1
ATOM 3454 C CA . LYS A 1 442 ? 24.368 19.934 12.943 1.00 81.56 442 LYS A CA 1
ATOM 3455 C C . LYS A 1 442 ? 25.390 18.976 12.315 1.00 81.56 442 LYS A C 1
ATOM 3457 O O . LYS A 1 442 ? 26.025 18.230 13.055 1.00 81.56 442 LYS A O 1
ATOM 3462 N N . HIS A 1 443 ? 25.523 18.956 10.985 1.00 78.62 443 HIS A N 1
ATOM 3463 C CA . HIS A 1 443 ? 26.377 17.981 10.279 1.00 78.62 443 HIS A CA 1
ATOM 3464 C C . HIS A 1 443 ? 27.740 18.538 9.846 1.00 78.62 443 HIS A C 1
ATOM 3466 O O . HIS A 1 443 ? 28.685 17.763 9.729 1.00 78.62 443 HIS A O 1
ATOM 3472 N N . CYS A 1 444 ? 27.857 19.853 9.637 1.00 81.62 444 CYS A N 1
ATOM 3473 C CA . CYS A 1 444 ? 29.108 20.529 9.270 1.00 81.62 444 CYS A CA 1
ATOM 3474 C C . CYS A 1 444 ? 29.776 21.270 10.442 1.00 81.62 444 CYS A C 1
ATOM 3476 O O . CYS A 1 444 ? 30.861 21.829 10.272 1.00 81.62 444 CYS A O 1
ATOM 3478 N N . GLY A 1 445 ? 29.130 21.343 11.610 1.00 74.25 445 GLY A N 1
ATOM 3479 C CA . GLY A 1 445 ? 29.582 22.142 12.751 1.00 74.25 445 GLY A CA 1
ATOM 3480 C C . GLY A 1 445 ? 30.341 21.381 13.846 1.00 74.25 445 GLY A C 1
ATOM 3481 O O . GLY A 1 445 ? 30.432 20.154 13.861 1.00 74.25 445 GLY A O 1
ATOM 3482 N N . CYS A 1 446 ? 30.874 22.128 14.811 1.00 66.44 446 CYS A N 1
ATOM 3483 C CA . CYS A 1 446 ? 31.540 21.627 16.015 1.00 66.44 446 CYS A CA 1
ATOM 3484 C C . CYS A 1 446 ? 30.535 21.166 17.090 1.00 66.44 446 CYS A C 1
ATOM 3486 O O . CYS A 1 446 ? 30.389 21.813 18.129 1.00 66.44 446 CYS A O 1
ATOM 3488 N N . GLY A 1 447 ? 29.852 20.043 16.852 1.00 54.53 447 GLY A N 1
ATOM 3489 C CA . GLY A 1 447 ? 28.968 19.404 17.835 1.00 54.53 447 GLY A CA 1
ATOM 3490 C C . GLY A 1 447 ? 29.702 18.880 19.083 1.00 54.53 447 GLY A C 1
ATOM 3491 O O . GLY A 1 447 ? 30.829 18.397 18.997 1.00 54.53 447 GLY A O 1
ATOM 3492 N N . GLU A 1 448 ? 29.046 18.953 20.246 1.00 46.22 448 GLU A N 1
ATOM 3493 C CA . GLU A 1 448 ? 29.683 18.792 21.570 1.00 46.22 448 GLU A CA 1
ATOM 3494 C C . GLU A 1 448 ? 30.011 17.334 21.987 1.00 46.22 448 GLU A C 1
ATOM 3496 O O . GLU A 1 448 ? 30.714 17.151 22.976 1.00 46.22 448 GLU A O 1
ATOM 3501 N N . GLU A 1 449 ? 29.580 16.301 21.243 1.00 46.72 449 GLU A N 1
ATOM 3502 C CA . GLU A 1 449 ? 29.782 14.880 21.627 1.00 46.72 449 GLU A CA 1
ATOM 3503 C C . GLU A 1 449 ? 30.607 14.014 20.651 1.00 46.72 449 GLU A C 1
ATOM 3505 O O . GLU A 1 449 ? 31.002 12.911 21.019 1.00 46.72 449 GLU A O 1
ATOM 3510 N N . ASN A 1 450 ? 30.907 14.474 19.430 1.00 45.03 450 ASN A N 1
ATOM 3511 C CA . ASN A 1 450 ? 31.888 13.839 18.531 1.00 45.03 450 ASN A CA 1
ATOM 3512 C C . ASN A 1 450 ? 32.268 14.805 17.395 1.00 45.03 450 ASN A C 1
ATOM 3514 O O . ASN A 1 450 ? 31.429 15.139 16.559 1.00 45.03 450 ASN A O 1
ATOM 3518 N N . SER A 1 451 ? 33.533 15.233 17.326 1.00 46.75 451 SER A N 1
ATOM 3519 C CA . SER A 1 451 ? 34.013 16.100 16.238 1.00 46.75 451 SER A CA 1
ATOM 3520 C C . SER A 1 451 ? 34.214 15.290 14.957 1.00 46.75 451 SER A C 1
ATOM 3522 O O . SER A 1 451 ? 35.241 14.637 14.789 1.00 46.75 451 SER A O 1
ATOM 3524 N N . VAL A 1 452 ? 33.228 15.332 14.058 1.00 55.75 452 VAL A N 1
ATOM 3525 C CA . VAL A 1 452 ? 33.268 14.631 12.758 1.00 55.75 452 VAL A CA 1
ATOM 3526 C C . VAL A 1 452 ? 34.197 15.331 11.757 1.00 55.75 452 VAL A C 1
ATOM 3528 O O . VAL A 1 452 ? 34.853 14.660 10.963 1.00 55.75 452 VAL A O 1
ATOM 3531 N N . ARG A 1 453 ? 34.261 16.668 11.815 1.00 65.25 453 ARG A N 1
ATOM 3532 C CA . ARG A 1 453 ? 35.029 17.524 10.901 1.00 65.25 453 ARG A CA 1
ATOM 3533 C C . ARG A 1 453 ? 36.534 17.418 11.178 1.00 65.25 453 ARG A C 1
ATOM 3535 O O . ARG A 1 453 ? 36.960 17.547 12.327 1.00 65.25 453 ARG A O 1
ATOM 3542 N N . VAL A 1 454 ? 37.327 17.212 10.128 1.00 60.25 454 VAL A N 1
ATOM 3543 C CA . VAL A 1 454 ? 38.789 17.008 10.180 1.00 60.25 454 VAL A CA 1
ATOM 3544 C C . VAL A 1 454 ? 39.547 18.317 10.413 1.00 60.25 454 VAL A C 1
ATOM 3546 O O . VAL A 1 454 ? 40.571 18.332 11.095 1.00 60.25 454 VAL A O 1
ATOM 3549 N N . SER A 1 455 ? 39.055 19.425 9.858 1.00 61.69 455 SER A N 1
ATOM 3550 C CA . SER A 1 455 ? 39.689 20.744 9.946 1.00 61.69 455 SER A CA 1
ATOM 3551 C C . SER A 1 455 ? 38.776 21.810 10.547 1.00 61.69 455 SER A C 1
ATOM 3553 O O . SER A 1 455 ? 37.551 21.694 10.591 1.00 61.69 455 SER A O 1
ATOM 3555 N N . ASP A 1 456 ? 39.383 22.904 10.992 1.00 69.19 456 ASP A N 1
ATOM 3556 C CA . ASP A 1 456 ? 38.668 24.161 11.187 1.00 69.19 456 ASP A CA 1
ATOM 3557 C C . ASP A 1 456 ? 38.235 24.729 9.821 1.00 69.19 456 ASP A C 1
ATOM 3559 O O . ASP A 1 456 ? 38.944 24.557 8.829 1.00 69.19 456 ASP A O 1
ATOM 3563 N N . LEU A 1 457 ? 37.084 25.401 9.769 1.00 74.38 457 LEU A N 1
ATOM 3564 C CA . LEU A 1 457 ? 36.599 26.080 8.564 1.00 74.38 457 LEU A CA 1
ATOM 3565 C C . LEU A 1 457 ? 37.277 27.440 8.346 1.00 74.38 457 LEU A C 1
ATOM 3567 O O . LEU A 1 457 ? 37.289 27.939 7.223 1.00 74.38 457 LEU A O 1
ATOM 3571 N N . PHE A 1 458 ? 37.821 28.057 9.404 1.00 75.25 458 PHE A N 1
ATOM 3572 C CA . PHE A 1 458 ? 38.255 29.458 9.368 1.00 75.25 458 PHE A CA 1
ATOM 3573 C C . PHE A 1 458 ? 39.671 29.722 9.912 1.00 75.25 458 PHE A C 1
ATOM 3575 O O . PHE A 1 458 ? 40.133 30.866 9.815 1.00 75.25 458 PHE A O 1
ATOM 3582 N N . SER A 1 459 ? 40.377 28.724 10.467 1.00 61.75 459 SER A N 1
ATOM 3583 C CA . SER A 1 459 ? 41.704 28.919 11.083 1.00 61.75 459 SER A CA 1
ATOM 3584 C C . SER A 1 459 ? 42.915 28.438 10.259 1.00 61.75 459 SER A C 1
ATOM 3586 O O . SER A 1 459 ? 42.802 27.847 9.191 1.00 61.75 459 SER A O 1
ATOM 3588 N N . ASP A 1 460 ? 44.088 28.855 10.746 1.00 47.53 460 ASP A N 1
ATOM 3589 C CA . ASP A 1 460 ? 45.437 28.838 10.158 1.00 47.53 460 ASP A CA 1
ATOM 3590 C C . ASP A 1 460 ? 45.593 29.179 8.656 1.00 47.53 460 ASP A C 1
ATOM 3592 O O . ASP A 1 460 ? 45.800 28.353 7.764 1.00 47.53 460 ASP A O 1
ATOM 3596 N N . ARG A 1 461 ? 45.651 30.489 8.403 1.00 48.50 461 ARG A N 1
ATOM 3597 C CA . ARG A 1 461 ? 45.885 31.101 7.089 1.00 48.50 461 ARG A CA 1
ATOM 3598 C C . ARG A 1 461 ? 47.353 31.097 6.619 1.00 48.50 461 ARG A C 1
ATOM 3600 O O . ARG A 1 461 ? 47.643 31.720 5.594 1.00 48.50 461 ARG A O 1
ATOM 3607 N N . SER A 1 462 ? 48.260 30.366 7.283 1.00 44.59 462 SER A N 1
ATOM 3608 C CA . SER A 1 462 ? 49.699 30.240 6.951 1.00 44.59 462 SER A CA 1
ATOM 3609 C C . SER A 1 462 ? 50.002 29.816 5.501 1.00 44.59 462 SER A C 1
ATOM 3611 O O . SER A 1 462 ? 51.081 30.121 4.977 1.00 44.59 462 SER A O 1
ATOM 3613 N N . PHE A 1 463 ? 49.064 29.141 4.825 1.00 47.41 463 PHE A N 1
ATOM 3614 C CA . PHE A 1 463 ? 49.165 28.807 3.396 1.00 47.41 463 PHE A CA 1
ATOM 3615 C C . PHE A 1 463 ? 48.446 29.792 2.466 1.00 47.41 463 PHE A C 1
ATOM 3617 O O . PHE A 1 463 ? 48.986 30.119 1.408 1.00 47.41 463 PHE A O 1
ATOM 3624 N N . SER A 1 464 ? 47.278 30.315 2.853 1.00 47.94 464 SER A N 1
ATOM 3625 C CA . SER A 1 464 ? 46.490 31.218 1.994 1.00 47.94 464 SER A CA 1
ATOM 3626 C C . SER A 1 464 ? 47.240 32.505 1.625 1.00 47.94 464 SER A C 1
ATOM 3628 O O . SER A 1 464 ? 47.145 32.954 0.488 1.00 47.94 464 SER A O 1
ATOM 3630 N N . SER A 1 465 ? 48.096 33.031 2.510 1.00 46.62 465 SER A N 1
ATOM 3631 C CA . SER A 1 465 ? 48.981 34.168 2.209 1.00 46.62 465 SER A CA 1
ATOM 3632 C C . SER A 1 465 ? 49.946 33.898 1.042 1.00 46.62 465 SER A C 1
ATOM 3634 O O . SER A 1 465 ? 50.259 34.799 0.260 1.00 46.62 465 SER A O 1
ATOM 3636 N N . ARG A 1 466 ? 50.391 32.646 0.879 1.00 48.31 466 ARG A N 1
ATOM 3637 C CA . ARG A 1 466 ? 51.312 32.223 -0.189 1.00 48.31 466 ARG A CA 1
ATOM 3638 C C . ARG A 1 466 ? 50.568 32.019 -1.501 1.00 48.31 466 ARG A C 1
ATOM 3640 O O . ARG A 1 466 ? 51.049 32.461 -2.539 1.00 48.31 466 ARG A O 1
ATOM 3647 N N . PHE A 1 467 ? 49.382 31.412 -1.457 1.00 44.75 467 PHE A N 1
ATOM 3648 C CA . PHE A 1 467 ? 48.569 31.218 -2.659 1.00 44.75 467 PHE A CA 1
ATOM 3649 C C . PHE A 1 467 ? 47.982 32.539 -3.174 1.00 44.75 467 PHE A C 1
ATOM 3651 O O . PHE A 1 467 ? 48.043 32.807 -4.370 1.00 44.75 467 PHE A O 1
ATOM 3658 N N . ALA A 1 468 ? 47.577 33.443 -2.276 1.00 47.25 468 ALA A N 1
ATOM 3659 C CA . ALA A 1 468 ? 47.247 34.826 -2.623 1.00 47.25 468 ALA A CA 1
ATOM 3660 C C . ALA A 1 468 ? 48.424 35.556 -3.300 1.00 47.25 468 ALA A C 1
ATOM 3662 O O . ALA A 1 468 ? 48.202 36.417 -4.144 1.00 47.25 468 ALA A O 1
ATOM 3663 N N . THR A 1 469 ? 49.676 35.203 -2.985 1.00 44.00 469 THR A N 1
ATOM 3664 C CA . THR A 1 469 ? 50.861 35.762 -3.664 1.00 44.00 469 THR A CA 1
ATOM 3665 C C . THR A 1 469 ? 51.037 35.215 -5.090 1.00 44.00 469 THR A C 1
ATOM 3667 O O . THR A 1 469 ? 51.510 35.951 -5.951 1.00 44.00 469 THR A O 1
ATOM 3670 N N . LEU A 1 470 ? 50.606 33.979 -5.377 1.00 40.91 470 LEU A N 1
ATOM 3671 C CA . LEU A 1 470 ? 50.570 33.421 -6.740 1.00 40.91 470 LEU A CA 1
ATOM 3672 C C . LEU A 1 470 ? 49.401 33.986 -7.565 1.00 40.91 470 LEU A C 1
ATOM 3674 O O . LEU A 1 470 ? 49.609 34.402 -8.703 1.00 40.91 470 LEU A O 1
ATOM 3678 N N . ALA A 1 471 ? 48.205 34.109 -6.980 1.00 42.56 471 ALA A N 1
ATOM 3679 C CA . ALA A 1 471 ? 47.068 34.779 -7.621 1.00 42.56 471 ALA A CA 1
ATOM 3680 C C . ALA A 1 471 ? 47.413 36.238 -8.005 1.00 42.56 471 ALA A C 1
ATOM 3682 O O . ALA A 1 471 ? 47.170 36.674 -9.132 1.00 42.56 471 ALA A O 1
ATOM 3683 N N . LYS A 1 472 ? 48.112 36.960 -7.114 1.00 42.62 472 LYS A N 1
ATOM 3684 C CA . LYS A 1 472 ? 48.665 38.308 -7.364 1.00 42.62 472 LYS A CA 1
ATOM 3685 C C . LYS A 1 472 ? 49.717 38.389 -8.479 1.00 42.62 472 LYS A C 1
ATOM 3687 O O . LYS A 1 472 ? 50.057 39.499 -8.876 1.00 42.62 472 LYS A O 1
ATOM 3692 N N . GLN A 1 473 ? 50.253 37.272 -8.981 1.00 41.06 473 GLN A N 1
ATOM 3693 C CA . GLN A 1 473 ? 51.185 37.283 -10.118 1.00 41.06 473 GLN A CA 1
ATOM 3694 C C . GLN A 1 473 ? 50.488 37.189 -11.482 1.00 41.06 473 GLN A C 1
ATOM 3696 O O . GLN A 1 473 ? 51.064 37.648 -12.466 1.00 41.06 473 GLN A O 1
ATOM 3701 N N . HIS A 1 474 ? 49.263 36.655 -11.553 1.00 37.84 474 HIS A N 1
ATOM 3702 C CA . HIS A 1 474 ? 48.474 36.624 -12.794 1.00 37.84 474 HIS A CA 1
ATOM 3703 C C . HIS A 1 474 ? 47.409 37.734 -12.868 1.00 37.84 474 HIS A C 1
ATOM 3705 O O . HIS A 1 474 ? 47.095 38.196 -13.965 1.00 37.84 474 HIS A O 1
ATOM 3711 N N . ILE A 1 475 ? 46.907 38.236 -11.732 1.00 38.94 475 ILE A N 1
ATOM 3712 C CA . ILE A 1 475 ? 45.979 39.379 -11.705 1.00 38.94 475 ILE A CA 1
ATOM 3713 C C . ILE A 1 475 ? 46.761 40.700 -11.797 1.00 38.94 475 ILE A C 1
ATOM 3715 O O . ILE A 1 475 ? 47.443 41.111 -10.856 1.00 38.94 475 ILE A O 1
ATOM 3719 N N . ARG A 1 476 ? 46.630 41.413 -12.925 1.00 33.69 476 ARG A N 1
ATOM 3720 C CA . ARG A 1 476 ? 47.163 42.777 -13.098 1.00 33.69 476 ARG A CA 1
ATOM 3721 C C . ARG A 1 476 ? 46.307 43.825 -12.368 1.00 33.69 476 ARG A C 1
ATOM 3723 O O . ARG A 1 476 ? 45.611 44.614 -12.997 1.00 33.69 476 ARG A O 1
ATOM 3730 N N . GLY A 1 477 ? 46.477 43.899 -11.050 1.00 36.88 477 GLY A N 1
ATOM 3731 C CA . GLY A 1 477 ? 46.045 45.032 -10.222 1.00 36.88 477 GLY A CA 1
ATOM 3732 C C . GLY A 1 477 ? 44.844 44.759 -9.314 1.00 36.88 477 GLY A C 1
ATOM 3733 O O . GLY A 1 477 ? 43.998 43.944 -9.642 1.00 36.88 477 GLY A O 1
ATOM 3734 N N . VAL A 1 478 ? 44.820 45.498 -8.193 1.00 40.69 478 VAL A N 1
ATOM 3735 C CA . VAL A 1 478 ? 43.777 45.606 -7.145 1.00 40.69 478 VAL A CA 1
ATOM 3736 C C . VAL A 1 478 ? 43.275 44.277 -6.552 1.00 40.69 478 VAL A C 1
ATOM 3738 O O . VAL A 1 478 ? 42.765 43.403 -7.239 1.00 40.69 478 VAL A O 1
ATOM 3741 N N . GLU A 1 479 ? 43.357 44.134 -5.226 1.00 47.84 479 GLU A N 1
ATOM 3742 C CA . GLU A 1 479 ? 42.750 42.990 -4.534 1.00 47.84 479 GLU A CA 1
ATOM 3743 C C . GLU A 1 479 ? 41.224 43.012 -4.709 1.00 47.84 479 GLU A C 1
ATOM 3745 O O . GLU A 1 479 ? 40.543 43.900 -4.194 1.00 47.84 479 GLU A O 1
ATOM 3750 N N . ASN A 1 480 ? 40.682 42.036 -5.443 1.00 66.00 480 ASN A N 1
ATOM 3751 C CA . ASN A 1 480 ? 39.244 41.909 -5.642 1.00 66.00 480 ASN A CA 1
ATOM 3752 C C . ASN A 1 480 ? 38.565 41.509 -4.322 1.00 66.00 480 ASN A C 1
ATOM 3754 O O . ASN A 1 480 ? 38.684 40.372 -3.861 1.00 66.00 480 ASN A O 1
ATOM 3758 N N . VAL A 1 481 ? 37.828 42.451 -3.729 1.00 70.00 481 VAL A N 1
ATOM 3759 C CA . VAL A 1 481 ? 37.120 42.273 -2.450 1.00 70.00 481 VAL A CA 1
ATOM 3760 C C . VAL A 1 481 ? 36.113 41.117 -2.504 1.00 70.00 481 VAL A C 1
ATOM 3762 O O . VAL A 1 481 ? 35.855 40.488 -1.483 1.00 70.00 481 VAL A O 1
ATOM 3765 N N . TYR A 1 482 ? 35.600 40.789 -3.691 1.00 77.38 482 TYR A N 1
ATOM 3766 C CA . TYR A 1 482 ? 34.562 39.777 -3.894 1.00 77.38 482 TYR A CA 1
ATOM 3767 C C . TYR A 1 482 ? 35.105 38.346 -4.078 1.00 77.38 482 TYR A C 1
ATOM 3769 O O . TYR A 1 482 ? 34.319 37.403 -4.129 1.00 77.38 482 TYR A O 1
ATOM 3777 N N . THR A 1 483 ? 36.431 38.158 -4.148 1.00 76.12 483 THR A N 1
ATOM 3778 C CA . THR A 1 483 ? 37.082 36.847 -4.357 1.00 76.12 483 THR A CA 1
ATOM 3779 C C . THR A 1 483 ? 38.329 36.687 -3.473 1.00 76.12 483 THR A C 1
ATOM 3781 O O . THR A 1 483 ? 39.447 36.554 -3.976 1.00 76.12 483 THR A O 1
ATOM 3784 N N . GLN A 1 484 ? 38.160 36.749 -2.148 1.00 81.06 484 GLN A N 1
ATOM 3785 C CA . GLN A 1 484 ? 39.259 36.598 -1.177 1.00 81.06 484 GLN A CA 1
ATOM 3786 C C . GLN A 1 484 ? 39.433 35.156 -0.673 1.00 81.06 484 GLN A C 1
ATOM 3788 O O . GLN A 1 484 ? 40.538 34.767 -0.283 1.00 81.06 484 GLN A O 1
ATOM 3793 N N . HIS A 1 485 ? 38.355 34.368 -0.652 1.00 83.94 485 HIS A N 1
ATOM 3794 C CA . HIS A 1 485 ? 38.376 32.974 -0.204 1.00 83.94 485 HIS A CA 1
ATOM 3795 C C . HIS A 1 485 ? 39.193 32.081 -1.140 1.00 83.94 485 HIS A C 1
ATOM 3797 O O . HIS A 1 485 ? 39.097 32.183 -2.360 1.00 83.94 485 HIS A O 1
ATOM 3803 N N . VAL A 1 486 ? 39.963 31.161 -0.556 1.00 83.00 486 VAL A N 1
ATOM 3804 C CA . VAL A 1 486 ? 40.719 30.133 -1.282 1.00 83.00 486 VAL A CA 1
ATOM 3805 C C . VAL A 1 486 ? 40.197 28.769 -0.826 1.00 83.00 486 VAL A C 1
ATOM 3807 O O . VAL A 1 486 ? 40.346 28.460 0.360 1.00 83.00 486 VAL A O 1
ATOM 3810 N N . PRO A 1 487 ? 39.620 27.939 -1.718 1.00 87.56 487 PRO A N 1
ATOM 3811 C CA . PRO A 1 487 ? 39.053 26.648 -1.337 1.00 87.56 487 PRO A CA 1
ATOM 3812 C C . PRO A 1 487 ? 40.057 25.752 -0.580 1.00 87.56 487 PRO A C 1
ATOM 3814 O O . PRO A 1 487 ? 41.178 25.545 -1.068 1.00 87.56 487 PRO A O 1
ATOM 3817 N N . PRO A 1 488 ? 39.674 25.160 0.573 1.00 86.25 488 PRO A N 1
ATOM 3818 C CA . PRO A 1 488 ? 40.508 24.240 1.354 1.00 86.25 488 PRO A CA 1
ATOM 3819 C C . PRO A 1 488 ? 41.169 23.128 0.528 1.00 86.25 488 PRO A C 1
ATOM 3821 O O . PRO A 1 488 ? 42.310 22.752 0.819 1.00 86.25 488 PRO A O 1
ATOM 3824 N N . LEU A 1 489 ? 40.497 22.678 -0.542 1.00 90.31 489 LEU A N 1
ATOM 3825 C CA . LEU A 1 489 ? 40.987 21.763 -1.580 1.00 90.31 489 LEU A CA 1
ATOM 3826 C C . LEU A 1 489 ? 42.438 22.039 -2.006 1.00 90.31 489 LEU A C 1
ATOM 3828 O O . LEU A 1 489 ? 43.237 21.108 -2.093 1.00 90.31 489 LEU A O 1
ATOM 3832 N N . ILE A 1 490 ? 42.822 23.302 -2.212 1.00 88.62 490 ILE A N 1
ATOM 3833 C CA . ILE A 1 490 ? 44.170 23.668 -2.678 1.00 88.62 490 ILE A CA 1
ATOM 3834 C C . ILE A 1 490 ? 45.240 23.310 -1.636 1.00 88.62 490 ILE A C 1
ATOM 3836 O O . ILE A 1 490 ? 46.298 22.779 -1.978 1.00 88.62 490 ILE A O 1
ATOM 3840 N N . SER A 1 491 ? 44.938 23.490 -0.347 1.00 84.81 491 SER A N 1
ATOM 3841 C CA . SER A 1 491 ? 45.829 23.080 0.748 1.00 84.81 491 SER A CA 1
ATOM 3842 C C . SER A 1 491 ? 45.913 21.555 0.914 1.00 84.81 491 SER A C 1
ATOM 3844 O O . SER A 1 491 ? 46.908 21.040 1.431 1.00 84.81 491 SER A O 1
ATOM 3846 N N . ILE A 1 492 ? 44.869 20.826 0.507 1.00 88.56 492 ILE A N 1
ATOM 3847 C CA . ILE A 1 492 ? 44.813 19.359 0.531 1.00 88.56 492 ILE A CA 1
ATOM 3848 C C . ILE A 1 492 ? 45.645 18.811 -0.635 1.00 88.56 492 ILE A C 1
ATOM 3850 O O . ILE A 1 492 ? 46.495 17.948 -0.419 1.00 88.56 492 ILE A O 1
ATOM 3854 N N . LEU A 1 493 ? 45.494 19.378 -1.837 1.00 90.81 493 LEU A N 1
ATOM 3855 C CA . LEU A 1 493 ? 46.307 19.061 -3.014 1.00 90.81 493 LEU A CA 1
ATOM 3856 C C . LEU A 1 493 ? 47.797 19.364 -2.799 1.00 90.81 493 LEU A C 1
ATOM 3858 O O . LEU A 1 493 ? 48.634 18.531 -3.146 1.00 90.81 493 LEU A O 1
ATOM 3862 N N . GLU A 1 494 ? 48.146 20.490 -2.164 1.00 88.44 494 GLU A N 1
ATOM 3863 C CA . GLU A 1 494 ? 49.544 20.814 -1.838 1.00 88.44 494 GLU A CA 1
ATOM 3864 C C . GLU A 1 494 ? 50.152 19.805 -0.853 1.00 88.44 494 GLU A C 1
ATOM 3866 O O . GLU A 1 494 ? 51.296 19.368 -1.020 1.00 88.44 494 GLU A O 1
ATOM 3871 N N . ARG A 1 495 ? 49.381 19.390 0.161 1.00 87.56 495 ARG A N 1
ATOM 3872 C CA . ARG A 1 495 ? 49.778 18.326 1.093 1.00 87.56 495 ARG A CA 1
ATOM 3873 C C . ARG A 1 495 ? 49.919 16.981 0.374 1.00 87.56 495 ARG A C 1
ATOM 3875 O O . ARG A 1 495 ? 50.904 16.283 0.605 1.00 87.56 495 ARG A O 1
ATOM 3882 N N . ALA A 1 496 ? 49.009 16.644 -0.535 1.00 88.44 496 ALA A N 1
ATOM 3883 C CA . ALA A 1 496 ? 49.022 15.397 -1.297 1.00 88.44 496 ALA A CA 1
ATOM 3884 C C . ALA A 1 496 ? 50.219 15.294 -2.257 1.00 88.44 496 ALA A C 1
ATOM 3886 O O . ALA A 1 496 ? 50.986 14.333 -2.175 1.00 88.44 496 ALA A O 1
ATOM 3887 N N . ALA A 1 497 ? 50.449 16.316 -3.086 1.00 87.25 497 ALA A N 1
ATOM 3888 C CA . ALA A 1 497 ? 51.578 16.381 -4.017 1.00 87.25 497 ALA A CA 1
ATOM 3889 C C . ALA A 1 497 ? 52.944 16.345 -3.305 1.00 87.25 497 ALA A C 1
ATOM 3891 O O . ALA A 1 497 ? 53.929 15.868 -3.861 1.00 87.25 497 ALA A O 1
ATOM 3892 N N . LYS A 1 498 ? 53.017 16.805 -2.048 1.00 86.56 498 LYS A N 1
ATOM 3893 C CA . LYS A 1 498 ? 54.249 16.784 -1.239 1.00 86.56 498 LYS A CA 1
ATOM 3894 C C . LYS A 1 498 ? 54.446 15.508 -0.416 1.00 86.56 498 LYS A C 1
ATOM 3896 O O . LYS A 1 498 ? 55.444 15.426 0.297 1.00 86.56 498 LYS A O 1
ATOM 3901 N N . GLY A 1 499 ? 53.522 14.543 -0.469 1.00 82.00 499 GLY A N 1
ATOM 3902 C CA . GLY A 1 499 ? 53.552 13.358 0.400 1.00 82.00 499 GLY A CA 1
ATOM 3903 C C . GLY A 1 499 ? 53.364 13.697 1.887 1.00 82.00 499 GLY A C 1
ATOM 3904 O O . GLY A 1 499 ? 53.940 13.042 2.748 1.00 82.00 499 GLY A O 1
ATOM 3905 N N . LYS A 1 500 ? 52.611 14.765 2.183 1.00 84.00 500 LYS A N 1
ATOM 3906 C CA . LYS A 1 500 ? 52.359 15.330 3.522 1.00 84.00 500 LYS A CA 1
ATOM 3907 C C . LYS A 1 500 ? 50.864 15.444 3.851 1.00 84.00 500 LYS A C 1
ATOM 3909 O O . LYS A 1 500 ? 50.466 16.306 4.635 1.00 84.00 500 LYS A O 1
ATOM 3914 N N . LEU A 1 501 ? 50.025 14.595 3.251 1.00 84.00 501 LEU A N 1
ATOM 3915 C CA . LEU A 1 501 ? 48.709 14.305 3.826 1.00 84.00 501 LEU A CA 1
ATOM 3916 C C . LEU A 1 501 ? 48.926 13.642 5.186 1.00 84.00 501 LEU A C 1
ATOM 3918 O O . LEU A 1 501 ? 49.766 12.756 5.311 1.00 84.00 501 LEU A O 1
ATOM 3922 N N . VAL A 1 502 ? 48.170 14.068 6.191 1.00 82.69 502 VAL A N 1
ATOM 3923 C CA . VAL A 1 502 ? 48.203 13.451 7.516 1.00 82.69 502 VAL A CA 1
ATOM 3924 C C . VAL A 1 502 ? 47.471 12.112 7.422 1.00 82.69 502 VAL A C 1
ATOM 3926 O O . VAL A 1 502 ? 46.277 12.080 7.132 1.00 82.69 502 VAL A O 1
ATOM 3929 N N . ASP A 1 503 ? 48.167 10.995 7.644 1.00 79.38 503 ASP A N 1
ATOM 3930 C CA . ASP A 1 503 ? 47.565 9.654 7.545 1.00 79.38 503 ASP A CA 1
ATOM 3931 C C . ASP A 1 503 ? 46.440 9.425 8.569 1.00 79.38 503 ASP A C 1
ATOM 3933 O O . ASP A 1 503 ? 45.518 8.659 8.310 1.00 79.38 503 ASP A O 1
ATOM 3937 N N . ALA A 1 504 ? 46.478 10.134 9.703 1.00 79.56 504 ALA A N 1
ATOM 3938 C CA . ALA A 1 504 ? 45.414 10.131 10.707 1.00 79.56 504 ALA A CA 1
ATOM 3939 C C . ALA A 1 504 ? 44.142 10.893 10.276 1.00 79.56 504 ALA A C 1
ATOM 3941 O O . ALA A 1 504 ? 43.114 10.738 10.936 1.00 79.56 504 ALA A O 1
ATOM 3942 N N . ASP A 1 505 ? 44.206 11.665 9.187 1.00 83.19 505 ASP A N 1
ATOM 3943 C CA . ASP A 1 505 ? 43.109 12.465 8.621 1.00 83.19 505 ASP A CA 1
ATOM 3944 C C . ASP A 1 505 ? 42.615 11.871 7.286 1.00 83.19 505 ASP A C 1
ATOM 3946 O O . ASP A 1 505 ? 41.428 11.933 6.968 1.00 83.19 505 ASP A O 1
ATOM 3950 N N . TYR A 1 506 ? 43.528 11.267 6.512 1.00 89.44 506 TYR A N 1
ATOM 3951 C CA . TYR A 1 506 ? 43.284 10.685 5.188 1.00 89.44 506 TYR A CA 1
ATOM 3952 C C . TYR A 1 506 ? 43.807 9.244 5.130 1.00 89.44 506 TYR A C 1
ATOM 3954 O O . TYR A 1 506 ? 44.974 8.984 4.794 1.00 89.44 506 TYR A O 1
ATOM 3962 N N . LEU A 1 507 ? 42.912 8.317 5.468 1.00 89.56 507 LEU A N 1
ATOM 3963 C CA . LEU A 1 507 ? 43.167 6.889 5.651 1.00 89.56 507 LEU A CA 1
ATOM 3964 C C . LEU A 1 507 ? 43.365 6.184 4.300 1.00 89.56 507 LEU A C 1
ATOM 3966 O O . LEU A 1 507 ? 42.708 6.530 3.321 1.00 89.56 507 LEU A O 1
ATOM 3970 N N . SER A 1 508 ? 44.246 5.177 4.248 1.00 87.06 508 SER A N 1
ATOM 3971 C CA . SER A 1 508 ? 44.395 4.291 3.079 1.00 87.06 508 SER A CA 1
ATOM 3972 C C . SER A 1 508 ? 43.545 3.032 3.231 1.00 87.06 508 SER A C 1
ATOM 3974 O O . SER A 1 508 ? 43.475 2.465 4.323 1.00 87.06 508 SER A O 1
ATOM 3976 N N . VAL A 1 509 ? 42.940 2.557 2.139 1.00 82.25 509 VAL A N 1
ATOM 3977 C CA . VAL A 1 509 ? 42.124 1.326 2.153 1.00 82.25 509 VAL A CA 1
ATOM 3978 C C . VAL A 1 509 ? 42.980 0.075 2.398 1.00 82.25 509 VAL A C 1
ATOM 3980 O O . VAL A 1 509 ? 42.551 -0.827 3.115 1.00 82.25 509 VAL A O 1
ATOM 3983 N N . ASP A 1 510 ? 44.217 0.054 1.887 1.00 64.69 510 ASP A N 1
ATOM 3984 C CA . ASP A 1 510 ? 45.128 -1.102 1.965 1.00 64.69 510 ASP A CA 1
ATOM 3985 C C . ASP A 1 510 ? 45.487 -1.515 3.412 1.00 64.69 510 ASP A C 1
ATOM 3987 O O . ASP A 1 510 ? 45.909 -2.642 3.655 1.00 64.69 510 ASP A O 1
ATOM 3991 N N . GLY A 1 511 ? 45.333 -0.613 4.391 1.00 47.91 511 GLY A N 1
ATOM 3992 C CA . GLY A 1 511 ? 45.739 -0.840 5.786 1.00 47.91 511 GLY A CA 1
ATOM 3993 C C . GLY A 1 511 ? 44.781 -1.695 6.626 1.00 47.91 511 GLY A C 1
ATOM 3994 O O . GLY A 1 511 ? 45.085 -1.985 7.780 1.00 47.91 511 GLY A O 1
ATOM 3995 N N . ILE A 1 512 ? 43.620 -2.080 6.088 1.00 43.78 512 ILE A N 1
ATOM 3996 C CA . ILE A 1 512 ? 42.538 -2.722 6.861 1.00 43.78 512 ILE A CA 1
ATOM 3997 C C . ILE A 1 512 ? 42.697 -4.258 6.923 1.00 43.78 512 ILE A C 1
ATOM 3999 O O . ILE A 1 512 ? 42.135 -4.911 7.800 1.00 43.78 512 ILE A O 1
ATOM 4003 N N . SER A 1 513 ? 43.505 -4.866 6.047 1.00 30.06 513 SER A N 1
ATOM 4004 C CA . SER A 1 513 ? 43.593 -6.330 5.891 1.00 30.06 513 SER A CA 1
ATOM 4005 C C . SER A 1 513 ? 44.465 -7.074 6.920 1.00 30.06 513 SER A C 1
ATOM 4007 O O . SER A 1 513 ? 44.687 -8.273 6.764 1.00 30.06 513 SER A O 1
ATOM 4009 N N . SER A 1 514 ? 44.984 -6.410 7.959 1.00 28.53 514 SER A N 1
ATOM 4010 C CA . SER A 1 514 ? 45.881 -7.025 8.957 1.00 28.53 514 SER A CA 1
ATOM 4011 C C . SER A 1 514 ? 45.561 -6.595 10.396 1.00 28.53 514 SER A C 1
ATOM 4013 O O . SER A 1 514 ? 46.347 -5.892 11.031 1.00 28.53 514 SER A O 1
ATOM 4015 N N . GLY A 1 515 ? 44.402 -7.009 10.920 1.00 26.22 515 GLY A N 1
ATOM 4016 C CA . GLY A 1 515 ? 43.963 -6.608 12.265 1.00 26.22 515 GLY A CA 1
ATOM 4017 C C . GLY A 1 515 ? 42.673 -7.267 12.759 1.00 26.22 515 GLY A C 1
ATOM 4018 O O . GLY A 1 515 ? 41.742 -6.575 13.158 1.00 26.22 515 GLY A O 1
ATOM 4019 N N . GLY A 1 516 ? 42.585 -8.599 12.723 1.00 27.31 516 GLY A N 1
ATOM 4020 C CA . GLY A 1 516 ? 41.437 -9.310 13.295 1.00 27.31 516 GLY A CA 1
ATOM 4021 C C . GLY A 1 516 ? 41.401 -9.244 14.830 1.00 27.31 516 GLY A C 1
ATOM 4022 O O . GLY A 1 516 ? 42.412 -9.487 15.480 1.00 27.31 516 GLY A O 1
ATOM 4023 N N . SER A 1 517 ? 40.214 -9.004 15.397 1.00 30.91 517 SER A N 1
ATOM 4024 C CA . SER A 1 517 ? 39.887 -9.173 16.826 1.00 30.91 517 SER A CA 1
ATOM 4025 C C . SER A 1 517 ? 40.631 -8.289 17.851 1.00 30.91 517 SER A C 1
ATOM 4027 O O . SER A 1 517 ? 41.351 -8.800 18.709 1.00 30.91 517 SER A O 1
ATOM 4029 N N . SER A 1 518 ? 40.313 -6.990 17.892 1.00 27.31 518 SER A N 1
ATOM 4030 C CA . SER A 1 518 ? 40.008 -6.312 19.170 1.00 27.31 518 SER A CA 1
ATOM 4031 C C . SER A 1 518 ? 39.337 -4.952 18.956 1.00 27.31 518 SER A C 1
ATOM 4033 O O . SER A 1 518 ? 39.945 -4.072 18.354 1.00 27.31 518 SER A O 1
ATOM 4035 N N . LEU A 1 519 ? 38.109 -4.787 19.468 1.00 28.34 519 LEU A N 1
ATOM 4036 C CA . LEU A 1 519 ? 37.595 -3.568 20.123 1.00 28.34 519 LEU A CA 1
ATOM 4037 C C . LEU A 1 519 ? 36.123 -3.768 20.521 1.00 28.34 519 LEU A C 1
ATOM 4039 O O . LEU A 1 519 ? 35.195 -3.255 19.901 1.00 28.34 519 LEU A O 1
ATOM 4043 N N . MET A 1 520 ? 35.912 -4.521 21.599 1.00 24.36 520 MET A N 1
ATOM 4044 C CA . MET A 1 520 ? 34.664 -4.489 22.357 1.00 24.36 520 MET A CA 1
ATOM 4045 C C . MET A 1 520 ? 35.019 -4.232 23.822 1.00 24.36 520 MET A C 1
ATOM 4047 O O . MET A 1 520 ? 35.991 -4.790 24.319 1.00 24.36 520 MET A O 1
ATOM 4051 N N . MET A 1 521 ? 34.206 -3.416 24.497 1.00 26.70 521 MET A N 1
ATOM 4052 C CA . MET A 1 521 ? 34.265 -3.148 25.939 1.00 26.70 521 MET A CA 1
ATOM 4053 C C . MET A 1 521 ? 35.508 -2.387 26.459 1.00 26.70 521 MET A C 1
ATOM 4055 O O . MET A 1 521 ? 36.546 -2.964 26.765 1.00 26.70 521 MET A O 1
ATOM 4059 N N . SER A 1 522 ? 35.332 -1.089 26.729 1.00 23.20 522 SER A N 1
ATOM 4060 C CA . SER A 1 522 ? 35.694 -0.533 28.042 1.00 23.20 522 SER A CA 1
ATOM 4061 C C . SER A 1 522 ? 34.928 0.764 28.324 1.00 23.20 522 SER A C 1
ATOM 4063 O O . SER A 1 522 ? 35.020 1.726 27.566 1.00 23.20 522 SER A O 1
ATOM 4065 N N . MET A 1 523 ? 34.190 0.790 29.434 1.00 27.09 523 MET A N 1
ATOM 4066 C CA . MET A 1 523 ? 33.697 2.007 30.085 1.00 27.09 523 MET A CA 1
ATOM 4067 C C . MET A 1 523 ? 34.174 1.985 31.538 1.00 27.09 523 MET A C 1
ATOM 4069 O O . MET A 1 523 ? 33.674 1.184 32.324 1.00 27.09 523 MET A O 1
ATOM 4073 N N . THR A 1 524 ? 35.076 2.893 31.911 1.00 26.66 524 THR A N 1
ATOM 4074 C CA . THR A 1 524 ? 35.362 3.249 33.312 1.00 26.66 524 THR A CA 1
ATOM 4075 C C . THR A 1 524 ? 35.839 4.700 33.407 1.00 26.66 524 THR A C 1
ATOM 4077 O O . THR A 1 524 ? 36.535 5.188 32.519 1.00 26.66 524 THR A O 1
ATOM 4080 N N . ASN A 1 525 ? 35.473 5.378 34.496 1.00 26.80 525 ASN A N 1
ATOM 4081 C CA . ASN A 1 525 ? 35.829 6.774 34.788 1.00 26.80 525 ASN A CA 1
ATOM 4082 C C . ASN A 1 525 ? 37.308 6.937 35.198 1.00 26.80 525 ASN A C 1
ATOM 4084 O O . ASN A 1 525 ? 37.884 5.996 35.741 1.00 26.80 525 ASN A O 1
ATOM 4088 N N . GLY A 1 526 ? 37.865 8.158 35.114 1.00 23.83 526 GLY A N 1
ATOM 4089 C CA . GLY A 1 526 ? 39.003 8.531 35.980 1.00 23.83 526 GLY A CA 1
ATOM 4090 C C . GLY A 1 526 ? 39.982 9.609 35.490 1.00 23.83 526 GLY A C 1
ATOM 4091 O O . GLY A 1 526 ? 41.037 9.285 34.969 1.00 23.83 526 GLY A O 1
ATOM 4092 N N . SER A 1 527 ? 39.650 10.879 35.740 1.00 24.80 527 SER A N 1
ATOM 4093 C CA . SER A 1 527 ? 40.540 11.976 36.193 1.00 24.80 527 SER A CA 1
ATOM 4094 C C . SER A 1 527 ? 42.070 12.008 35.915 1.00 24.80 527 SER A C 1
ATOM 4096 O O . SER A 1 527 ? 42.828 11.140 36.335 1.00 24.80 527 SER A O 1
ATOM 4098 N N . SER A 1 528 ? 42.506 13.210 35.499 1.00 25.55 528 SER A N 1
ATOM 4099 C CA . SER A 1 528 ? 43.709 13.962 35.945 1.00 25.55 528 SER A CA 1
ATOM 4100 C C . SER A 1 528 ? 45.144 13.588 35.497 1.00 25.55 528 SER A C 1
ATOM 4102 O O . SER A 1 528 ? 45.763 12.657 35.991 1.00 25.55 528 SER A O 1
ATOM 4104 N N . SER A 1 529 ? 45.715 14.520 34.714 1.00 26.92 529 SER A N 1
ATOM 4105 C CA . SER A 1 529 ? 47.060 15.131 34.839 1.00 26.92 529 SER A CA 1
ATOM 4106 C C . SER A 1 529 ? 48.362 14.300 34.791 1.00 26.92 529 SER A C 1
ATOM 4108 O O . SER A 1 529 ? 48.812 13.783 35.807 1.00 26.92 529 SER A O 1
ATOM 4110 N N . GLY A 1 530 ? 49.113 14.509 33.699 1.00 24.58 530 GLY A N 1
ATOM 4111 C CA . GLY A 1 530 ? 50.479 15.063 33.769 1.00 24.58 530 GLY A CA 1
ATOM 4112 C C . GLY A 1 530 ? 51.679 14.102 33.751 1.00 24.58 530 GLY A C 1
ATOM 4113 O O . GLY A 1 530 ? 51.638 13.012 34.302 1.00 24.58 530 GLY A O 1
ATOM 4114 N N . GLY A 1 531 ? 52.804 14.584 33.201 1.00 24.16 531 GLY A N 1
ATOM 4115 C CA . GLY A 1 531 ? 54.141 14.083 33.557 1.00 24.16 531 GLY A CA 1
ATOM 4116 C C . GLY A 1 531 ? 54.929 13.339 32.472 1.00 24.16 531 GLY A C 1
ATOM 4117 O O . GLY A 1 531 ? 54.697 12.173 32.186 1.00 24.16 531 GLY A O 1
ATOM 4118 N N . LEU A 1 532 ? 55.944 14.030 31.950 1.00 26.39 532 LEU A N 1
ATOM 4119 C CA . LEU A 1 532 ? 57.123 13.507 31.248 1.00 26.39 532 LEU A CA 1
ATOM 4120 C C . LEU A 1 532 ? 57.707 12.207 31.850 1.00 26.39 532 LEU A C 1
ATOM 4122 O O . LEU A 1 532 ? 57.894 12.124 33.061 1.00 26.39 532 LEU A O 1
ATOM 4126 N N . GLY A 1 533 ? 58.163 11.277 31.003 1.00 25.23 533 GLY A N 1
ATOM 4127 C CA . GLY A 1 533 ? 59.018 10.163 31.432 1.00 25.23 533 GLY A CA 1
ATOM 4128 C C . GLY A 1 533 ? 59.535 9.315 30.267 1.00 25.23 533 GLY A C 1
ATOM 4129 O O . GLY A 1 533 ? 58.747 8.737 29.527 1.00 25.23 533 GLY A O 1
ATOM 4130 N N . SER A 1 534 ? 60.856 9.235 30.092 1.00 26.53 534 SER A N 1
ATOM 4131 C CA . SER A 1 534 ? 61.503 8.419 29.056 1.00 26.53 534 SER A CA 1
ATOM 4132 C C . SER A 1 534 ? 62.203 7.194 29.646 1.00 26.53 534 SER A C 1
ATOM 4134 O O . SER A 1 534 ? 62.792 7.252 30.721 1.00 26.53 534 SER A O 1
ATOM 4136 N N . SER A 1 535 ? 62.199 6.082 28.912 1.00 26.09 535 SER A N 1
ATOM 4137 C CA . SER A 1 535 ? 63.317 5.125 28.848 1.00 26.09 535 SER A CA 1
ATOM 4138 C C . SER A 1 535 ? 63.062 4.094 27.744 1.00 26.09 535 SER A C 1
ATOM 4140 O O . SER A 1 535 ? 61.950 3.970 27.236 1.00 26.09 535 SER A O 1
ATOM 4142 N N . SER A 1 536 ? 64.124 3.422 27.303 1.00 26.84 536 SER A N 1
ATOM 4143 C CA . SER A 1 536 ? 64.122 2.533 26.137 1.00 26.84 536 SER A CA 1
ATOM 4144 C C . SER A 1 536 ? 64.406 1.084 26.526 1.00 26.84 536 SER A C 1
ATOM 4146 O O . SER A 1 536 ? 65.023 0.806 27.553 1.00 26.84 536 SER A O 1
ATOM 4148 N N . THR A 1 537 ? 64.028 0.151 25.657 1.00 26.78 537 THR A N 1
ATOM 4149 C CA . THR A 1 537 ? 64.753 -1.116 25.482 1.00 26.78 537 THR A CA 1
ATOM 4150 C C . THR A 1 537 ? 64.556 -1.602 24.045 1.00 26.78 537 THR A C 1
ATOM 4152 O O . THR A 1 537 ? 63.498 -1.396 23.456 1.00 26.78 537 THR A O 1
ATOM 4155 N N . ASN A 1 538 ? 65.606 -2.167 23.446 1.00 27.56 538 ASN A N 1
ATOM 4156 C CA . ASN A 1 538 ? 65.679 -2.394 22.000 1.00 27.56 538 ASN A CA 1
ATOM 4157 C C . ASN A 1 538 ? 65.291 -3.821 21.591 1.00 27.56 538 ASN A C 1
ATOM 4159 O O . ASN A 1 538 ? 65.719 -4.786 22.219 1.00 27.56 538 ASN A O 1
ATOM 4163 N N . VAL A 1 539 ? 64.645 -3.936 20.429 1.00 26.88 539 VAL A N 1
ATOM 4164 C CA . VAL A 1 539 ? 64.697 -5.112 19.543 1.00 26.88 539 VAL A CA 1
ATOM 4165 C C . VAL A 1 539 ? 65.029 -4.580 18.132 1.00 26.88 539 VAL A C 1
ATOM 4167 O O . VAL A 1 539 ? 64.471 -3.550 17.749 1.00 26.88 539 VAL A O 1
ATOM 4170 N N . PRO A 1 540 ? 65.986 -5.168 17.385 1.00 30.73 540 PRO A N 1
ATOM 4171 C CA . PRO A 1 540 ? 66.506 -4.574 16.146 1.00 30.73 540 PRO A CA 1
ATOM 4172 C C . PRO A 1 540 ? 65.529 -4.685 14.962 1.00 30.73 540 PRO A C 1
ATOM 4174 O O . PRO A 1 540 ? 64.717 -5.605 14.905 1.00 30.73 540 PRO A O 1
ATOM 4177 N N . GLY A 1 541 ? 65.618 -3.744 14.013 1.00 25.91 541 GLY A N 1
ATOM 4178 C CA . GLY A 1 541 ? 64.631 -3.565 12.935 1.00 25.91 541 GLY A CA 1
ATOM 4179 C C . GLY A 1 541 ? 65.155 -3.727 11.499 1.00 25.91 541 GLY A C 1
ATOM 4180 O O . GLY A 1 541 ? 66.112 -4.453 11.244 1.00 25.91 541 GLY A O 1
ATOM 4181 N N . ASN A 1 542 ? 64.521 -2.987 10.578 1.00 26.95 542 ASN A N 1
ATOM 4182 C CA . ASN A 1 542 ? 64.712 -2.954 9.117 1.00 26.95 542 ASN A CA 1
ATOM 4183 C C . ASN A 1 542 ? 64.225 -4.174 8.307 1.00 26.95 542 ASN A C 1
ATOM 4185 O O . ASN A 1 542 ? 65.010 -4.918 7.723 1.00 26.95 542 ASN A O 1
ATOM 4189 N N . ALA A 1 543 ? 62.911 -4.214 8.071 1.00 26.41 543 ALA A N 1
ATOM 4190 C CA . ALA A 1 543 ? 62.437 -4.201 6.683 1.00 26.41 543 ALA A CA 1
ATOM 4191 C C . ALA A 1 543 ? 62.209 -2.729 6.274 1.00 26.41 543 ALA A C 1
ATOM 4193 O O . ALA A 1 543 ? 61.783 -1.922 7.099 1.00 26.41 543 ALA A O 1
ATOM 4194 N N . SER A 1 544 ? 62.565 -2.348 5.045 1.00 28.20 544 SER A N 1
ATOM 4195 C CA . SER A 1 544 ? 62.644 -0.934 4.644 1.00 28.20 544 SER A CA 1
ATOM 4196 C C . SER A 1 544 ? 61.273 -0.252 4.552 1.00 28.20 544 SER A C 1
ATOM 4198 O O . SER A 1 544 ? 60.415 -0.682 3.782 1.00 28.20 544 SER A O 1
ATOM 4200 N N . LEU A 1 545 ? 61.117 0.884 5.244 1.00 35.41 545 LEU A N 1
ATOM 4201 C CA . LEU A 1 545 ? 60.170 1.928 4.847 1.00 35.41 545 LEU A CA 1
ATOM 4202 C C . LEU A 1 545 ? 60.631 2.504 3.501 1.00 35.41 545 LEU A C 1
ATOM 4204 O O . LEU A 1 545 ? 61.462 3.412 3.448 1.00 35.41 545 LEU A O 1
ATOM 4208 N N . THR A 1 546 ? 60.113 1.951 2.405 1.00 35.75 546 THR A N 1
ATOM 4209 C CA . THR A 1 546 ? 60.362 2.478 1.062 1.00 35.75 546 THR A CA 1
ATOM 4210 C C . THR A 1 546 ? 59.838 3.905 0.974 1.00 35.75 546 THR A C 1
ATOM 4212 O O . THR A 1 546 ? 58.645 4.135 1.179 1.00 35.75 546 THR A O 1
ATOM 4215 N N . SER A 1 547 ? 60.701 4.860 0.628 1.00 40.62 547 SER A N 1
ATOM 4216 C CA . SER A 1 547 ? 60.291 6.234 0.351 1.00 40.62 547 SER A CA 1
ATOM 4217 C C . SER A 1 547 ? 59.440 6.274 -0.920 1.00 40.62 547 SER A C 1
ATOM 4219 O O . SER A 1 547 ? 59.946 6.373 -2.040 1.00 40.62 547 SER A O 1
ATOM 4221 N N . LEU A 1 548 ? 58.120 6.174 -0.739 1.00 54.94 548 LEU A N 1
ATOM 4222 C CA . LEU A 1 548 ? 57.149 6.369 -1.807 1.00 54.94 548 LEU A CA 1
ATOM 4223 C C . LEU A 1 548 ? 57.386 7.754 -2.415 1.00 54.94 548 LEU A C 1
ATOM 4225 O O . LEU A 1 548 ? 57.219 8.781 -1.755 1.00 54.94 548 LEU A O 1
ATOM 4229 N N . LYS A 1 549 ? 57.818 7.775 -3.680 1.00 63.97 549 LYS A N 1
ATOM 4230 C CA . LYS A 1 549 ? 57.913 9.009 -4.466 1.00 63.97 549 LYS A CA 1
ATOM 4231 C C . LYS A 1 549 ? 56.535 9.688 -4.448 1.00 63.97 549 LYS A C 1
ATOM 4233 O O . LYS A 1 549 ? 55.539 8.968 -4.538 1.00 63.97 549 LYS A O 1
ATOM 4238 N N . PRO A 1 550 ? 56.437 11.025 -4.382 1.00 70.19 550 PRO A N 1
ATOM 4239 C CA . PRO A 1 550 ? 55.139 11.691 -4.452 1.00 70.19 550 PRO A CA 1
ATOM 4240 C C . PRO A 1 550 ? 54.374 11.286 -5.729 1.00 70.19 550 PRO A C 1
ATOM 4242 O O . PRO A 1 550 ? 55.011 11.061 -6.768 1.00 70.19 550 PRO A O 1
ATOM 4245 N N . PRO A 1 551 ? 53.035 11.152 -5.666 1.00 84.81 551 PRO A N 1
ATOM 4246 C CA . PRO A 1 551 ? 52.218 10.853 -6.839 1.00 84.81 551 PRO A CA 1
ATOM 4247 C C . PRO A 1 551 ? 52.369 11.980 -7.866 1.00 84.81 551 PRO A C 1
ATOM 4249 O O . PRO A 1 551 ? 52.457 13.140 -7.483 1.00 84.81 551 PRO A O 1
ATOM 4252 N N . LYS A 1 552 ? 52.373 11.661 -9.167 1.00 87.50 552 LYS A N 1
ATOM 4253 C CA . LYS A 1 552 ? 52.387 12.679 -10.243 1.00 87.50 552 LYS A CA 1
ATOM 4254 C C . LYS A 1 552 ? 51.001 13.063 -10.759 1.00 87.50 552 LYS A C 1
ATOM 4256 O O . LYS A 1 552 ? 50.843 14.124 -11.349 1.00 87.50 552 LYS A O 1
ATOM 4261 N N . LEU A 1 553 ? 50.011 12.199 -10.559 1.00 91.81 553 LEU A N 1
ATOM 4262 C CA . LEU A 1 553 ? 48.616 12.424 -10.925 1.00 91.81 553 LEU A CA 1
ATOM 4263 C C . LEU A 1 553 ? 47.766 12.223 -9.671 1.00 91.81 553 LEU A C 1
ATOM 4265 O O . LEU A 1 553 ? 47.927 11.217 -8.974 1.00 91.81 553 LEU A O 1
ATOM 4269 N N . ILE A 1 554 ? 46.887 13.183 -9.392 1.00 94.69 554 ILE A N 1
ATOM 4270 C CA . ILE A 1 554 ? 45.956 13.145 -8.265 1.00 94.69 554 ILE A CA 1
ATOM 4271 C C . ILE A 1 554 ? 44.542 13.402 -8.788 1.00 94.69 554 ILE A C 1
ATOM 4273 O O . ILE A 1 554 ? 44.283 14.436 -9.402 1.00 94.69 554 ILE A O 1
ATOM 4277 N N . VAL A 1 555 ? 43.638 12.460 -8.532 1.00 96.56 555 VAL A N 1
ATOM 4278 C CA . VAL A 1 555 ? 42.194 12.614 -8.728 1.00 96.56 555 VAL A CA 1
ATOM 4279 C C . VAL A 1 555 ? 41.579 12.884 -7.358 1.00 96.56 555 VAL A C 1
ATOM 4281 O O . VAL A 1 555 ? 41.814 12.117 -6.424 1.00 96.56 555 VAL A O 1
ATOM 4284 N N . VAL A 1 556 ? 40.792 13.950 -7.225 1.00 97.06 556 VAL A N 1
ATOM 4285 C CA . VAL A 1 556 ? 39.983 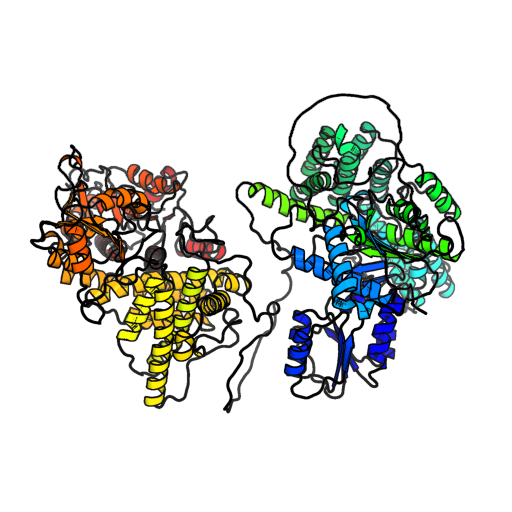14.210 -6.026 1.00 97.06 556 VAL A CA 1
ATOM 4286 C C . VAL A 1 556 ? 38.515 14.027 -6.376 1.00 97.06 556 VAL A C 1
ATOM 4288 O O . VAL A 1 556 ? 38.043 14.645 -7.326 1.00 97.06 556 VAL A O 1
ATOM 4291 N N . PHE A 1 557 ? 37.797 13.207 -5.609 1.00 96.62 557 PHE A N 1
ATOM 4292 C CA . PHE A 1 557 ? 36.348 13.063 -5.724 1.00 96.62 557 PHE A CA 1
ATOM 4293 C C . PHE A 1 557 ? 35.652 13.678 -4.510 1.00 96.62 557 PHE A C 1
ATOM 4295 O O . PHE A 1 557 ? 35.910 13.256 -3.384 1.00 96.62 557 PHE A O 1
ATOM 4302 N N . ILE A 1 558 ? 34.756 14.639 -4.739 1.00 94.19 558 ILE A N 1
ATOM 4303 C CA . ILE A 1 558 ? 33.979 15.301 -3.687 1.00 94.19 558 ILE A CA 1
ATOM 4304 C C . ILE A 1 558 ? 32.555 14.730 -3.643 1.00 94.19 558 ILE A C 1
ATOM 4306 O O . ILE A 1 558 ? 31.699 15.037 -4.485 1.00 94.19 558 ILE A O 1
ATOM 4310 N N . VAL A 1 559 ? 32.284 13.907 -2.628 1.00 89.88 559 VAL A N 1
ATOM 4311 C CA . VAL A 1 559 ? 30.920 13.498 -2.260 1.00 89.88 559 VAL A CA 1
ATOM 4312 C C . VAL A 1 559 ? 30.166 14.752 -1.811 1.00 89.88 559 VAL A C 1
ATOM 4314 O O . VAL A 1 559 ? 30.698 15.540 -1.034 1.00 89.88 559 VAL A O 1
ATOM 4317 N N . GLY A 1 560 ? 28.959 14.985 -2.333 1.00 86.25 560 GLY A N 1
ATOM 4318 C CA . GLY A 1 560 ? 28.247 16.260 -2.154 1.00 86.25 560 GLY A CA 1
ATOM 4319 C C . GLY A 1 560 ? 28.546 17.352 -3.189 1.00 86.25 560 GLY A C 1
ATOM 4320 O O . GLY A 1 560 ? 27.854 18.366 -3.205 1.00 86.25 560 GLY A O 1
ATOM 4321 N N . GLY A 1 561 ? 29.515 17.140 -4.087 1.00 90.19 561 GLY A N 1
ATOM 4322 C CA . GLY A 1 561 ? 29.676 17.939 -5.306 1.00 90.19 561 GLY A CA 1
ATOM 4323 C C . GLY A 1 561 ? 30.765 19.011 -5.245 1.00 90.19 561 GLY A C 1
ATOM 4324 O O . GLY A 1 561 ? 31.382 19.254 -4.208 1.00 90.19 561 GLY A O 1
ATOM 4325 N N . THR A 1 562 ? 31.019 19.630 -6.395 1.00 93.19 562 THR A N 1
ATOM 4326 C CA . THR A 1 562 ? 32.162 20.520 -6.694 1.00 93.19 562 THR A CA 1
ATOM 4327 C C . THR A 1 562 ? 31.683 21.907 -7.110 1.00 93.19 562 THR A C 1
ATOM 4329 O O . THR A 1 562 ? 30.670 21.996 -7.798 1.00 93.19 562 THR A O 1
ATOM 4332 N N . THR A 1 563 ? 32.412 22.976 -6.805 1.00 93.25 563 THR A N 1
ATOM 4333 C CA . THR A 1 563 ? 32.108 24.315 -7.349 1.00 93.25 563 THR A CA 1
ATOM 4334 C C . THR A 1 563 ? 32.913 24.606 -8.623 1.00 93.25 563 THR A C 1
ATOM 4336 O O . THR A 1 563 ? 33.912 23.942 -8.904 1.00 93.25 563 THR A O 1
ATOM 4339 N N . TYR A 1 564 ? 32.501 25.605 -9.413 1.00 91.94 564 TYR A N 1
ATOM 4340 C CA . TYR A 1 564 ? 33.292 26.029 -10.577 1.00 91.94 564 TYR A CA 1
ATOM 4341 C C . TYR A 1 564 ? 34.521 26.852 -10.168 1.00 91.94 564 TYR A C 1
ATOM 4343 O O . TYR A 1 564 ? 35.538 26.800 -10.853 1.00 91.94 564 TYR A O 1
ATOM 4351 N N . GLU A 1 565 ? 34.493 27.521 -9.012 1.00 88.56 565 GLU A N 1
ATOM 4352 C CA . GLU A 1 565 ? 35.687 28.166 -8.450 1.00 88.56 565 GLU A CA 1
ATOM 4353 C C . GLU A 1 565 ? 36.769 27.138 -8.039 1.00 88.56 565 GLU A C 1
ATOM 4355 O O . GLU A 1 565 ? 37.963 27.393 -8.195 1.00 88.56 565 GLU A O 1
ATOM 4360 N N . GLU A 1 566 ? 36.385 25.928 -7.608 1.00 93.38 566 GLU A N 1
ATOM 4361 C CA . GLU A 1 566 ? 37.323 24.807 -7.423 1.00 93.38 566 GLU A CA 1
ATOM 4362 C C . GLU A 1 566 ? 37.859 24.265 -8.756 1.00 93.38 566 GLU A C 1
ATOM 4364 O O . GLU A 1 566 ? 39.058 23.999 -8.864 1.00 93.38 566 GLU A O 1
ATOM 4369 N N . ALA A 1 567 ? 37.003 24.122 -9.775 1.00 93.12 567 ALA A N 1
ATOM 4370 C CA . ALA A 1 567 ? 37.408 23.670 -11.110 1.00 93.12 567 ALA A CA 1
ATOM 4371 C C . ALA A 1 567 ? 38.419 24.638 -11.752 1.00 93.12 567 ALA A C 1
ATOM 4373 O O . ALA A 1 567 ? 39.468 24.205 -12.234 1.00 93.12 567 ALA A O 1
ATOM 4374 N N . LYS A 1 568 ? 38.162 25.947 -11.648 1.00 90.69 568 LYS A N 1
ATOM 4375 C CA . LYS A 1 568 ? 39.086 27.040 -11.979 1.00 90.69 568 LYS A CA 1
ATOM 4376 C C . LYS A 1 568 ? 40.408 26.920 -11.220 1.00 90.69 568 LYS A C 1
ATOM 4378 O O . LYS A 1 568 ? 41.466 26.919 -11.840 1.00 90.69 568 LYS A O 1
ATOM 4383 N N . ALA A 1 569 ? 40.382 26.790 -9.893 1.00 90.19 569 ALA A N 1
ATOM 4384 C CA . ALA A 1 569 ? 41.614 26.725 -9.105 1.00 90.19 569 ALA A CA 1
ATOM 4385 C C . ALA A 1 569 ? 42.449 25.460 -9.426 1.00 90.19 569 ALA A C 1
ATOM 4387 O O . ALA A 1 569 ? 43.681 25.496 -9.402 1.00 90.19 569 ALA A O 1
ATOM 4388 N N . VAL A 1 570 ? 41.803 24.355 -9.816 1.00 93.50 570 VAL A N 1
ATOM 4389 C CA . VAL A 1 570 ? 42.466 23.162 -10.374 1.00 93.50 570 VAL A CA 1
ATOM 4390 C C . VAL A 1 570 ? 43.018 23.416 -11.787 1.00 93.50 570 VAL A C 1
ATOM 4392 O O . VAL A 1 570 ? 44.122 22.958 -12.093 1.00 93.50 570 VAL A O 1
ATOM 4395 N N . ALA A 1 571 ? 42.329 24.192 -12.629 1.00 91.31 571 ALA A N 1
ATOM 4396 C CA . ALA A 1 571 ? 42.832 24.628 -13.935 1.00 91.31 571 ALA A CA 1
ATOM 4397 C C . ALA A 1 571 ? 44.069 25.540 -13.813 1.00 91.31 571 ALA A C 1
ATOM 4399 O O . ALA A 1 571 ? 45.034 25.372 -14.560 1.00 91.31 571 ALA A O 1
ATOM 4400 N N . GLU A 1 572 ? 44.087 26.458 -12.843 1.00 89.44 572 GLU A N 1
ATOM 4401 C CA . GLU A 1 572 ? 45.233 27.322 -12.523 1.00 89.44 572 GLU A CA 1
ATOM 4402 C C . GLU A 1 572 ? 46.435 26.510 -12.011 1.00 89.44 572 GLU A C 1
ATOM 4404 O O . GLU A 1 572 ? 47.570 26.743 -12.444 1.00 89.44 572 GLU A O 1
ATOM 4409 N N . LEU A 1 573 ? 46.200 25.514 -11.144 1.00 89.88 573 LEU A N 1
ATOM 4410 C CA . LEU A 1 573 ? 47.234 24.575 -10.695 1.00 89.88 573 LEU A CA 1
ATOM 4411 C C . LEU A 1 573 ? 47.809 23.756 -11.855 1.00 89.88 573 LEU A C 1
ATOM 4413 O O . LEU A 1 573 ? 49.029 23.663 -11.969 1.00 89.88 573 LEU A O 1
ATOM 4417 N N . ASN A 1 574 ? 46.961 23.200 -12.726 1.00 93.00 574 ASN A N 1
ATOM 4418 C CA . ASN A 1 574 ? 47.395 22.461 -13.915 1.00 93.00 574 ASN A CA 1
ATOM 4419 C C . ASN A 1 574 ? 48.182 23.362 -14.882 1.00 93.00 574 ASN A C 1
ATOM 4421 O O . ASN A 1 574 ? 49.289 23.017 -15.278 1.00 93.00 574 ASN A O 1
ATOM 4425 N N . SER A 1 575 ? 47.680 24.562 -15.175 1.00 89.44 575 SER A N 1
ATOM 4426 C CA . SER A 1 575 ? 48.363 25.533 -16.044 1.00 89.44 575 SER A CA 1
ATOM 4427 C C . SER A 1 575 ? 49.734 25.939 -15.495 1.00 89.44 575 SER A C 1
ATOM 4429 O O . SER A 1 575 ? 50.680 26.139 -16.253 1.00 89.44 575 SER A O 1
ATOM 4431 N N . SER A 1 576 ? 49.861 26.048 -14.171 1.00 86.00 576 SER A N 1
ATOM 4432 C CA . SER A 1 576 ? 51.136 26.333 -13.504 1.00 86.00 576 SER A CA 1
ATOM 4433 C C . SER A 1 576 ? 52.058 25.107 -13.492 1.00 86.00 576 SER A C 1
ATOM 4435 O O . SER A 1 576 ? 53.260 25.246 -13.705 1.00 86.00 576 SER A O 1
ATOM 4437 N N . ALA A 1 577 ? 51.507 23.899 -13.328 1.00 86.06 577 ALA A N 1
ATOM 4438 C CA . ALA A 1 577 ? 52.240 22.640 -13.438 1.00 86.06 577 ALA A CA 1
ATOM 4439 C C . ALA A 1 577 ? 52.864 22.448 -14.828 1.00 86.06 577 ALA A C 1
ATOM 4441 O O . ALA A 1 577 ? 54.037 22.074 -14.915 1.00 86.06 577 ALA A O 1
ATOM 4442 N N . ASP A 1 578 ? 52.101 22.765 -15.879 1.00 87.06 578 ASP A N 1
ATOM 4443 C CA . ASP A 1 578 ? 52.498 22.684 -17.287 1.00 87.06 578 ASP A CA 1
ATOM 4444 C C . ASP A 1 578 ? 53.562 23.747 -17.650 1.00 87.06 578 ASP A C 1
ATOM 4446 O O . ASP A 1 578 ? 54.447 23.481 -18.465 1.00 87.06 578 ASP A O 1
ATOM 4450 N N . ARG A 1 579 ? 53.562 24.918 -16.986 1.00 87.50 579 ARG A N 1
ATOM 4451 C CA . ARG A 1 579 ? 54.663 25.911 -17.050 1.00 87.50 579 ARG A CA 1
ATOM 4452 C C . ARG A 1 579 ? 55.883 25.557 -16.182 1.00 87.50 579 ARG A C 1
ATOM 4454 O O . ARG A 1 579 ? 56.913 26.218 -16.285 1.00 87.50 579 ARG A O 1
ATOM 4461 N N . GLY A 1 580 ? 55.797 24.528 -15.333 1.00 82.75 580 GLY A N 1
ATOM 4462 C CA . GLY A 1 580 ? 56.860 24.152 -14.392 1.00 82.75 580 GLY A CA 1
ATOM 4463 C C . GLY A 1 580 ? 56.973 25.066 -13.163 1.00 82.75 580 GLY A C 1
ATOM 4464 O O . GLY A 1 580 ? 58.035 25.140 -12.546 1.00 82.75 580 GLY A O 1
ATOM 4465 N N . GLU A 1 581 ? 55.900 25.769 -12.803 1.00 80.12 581 GLU A N 1
ATOM 4466 C CA . GLU A 1 581 ? 55.870 26.782 -11.747 1.00 80.12 581 GLU A CA 1
ATOM 4467 C C . GLU A 1 581 ? 55.370 26.242 -10.393 1.00 80.12 581 GLU A C 1
ATOM 4469 O O . GLU A 1 581 ? 54.502 25.369 -10.295 1.00 80.12 581 GLU A O 1
ATOM 4474 N N . GLY A 1 582 ? 55.891 26.827 -9.309 1.00 80.38 582 GLY A N 1
ATOM 4475 C CA . GLY A 1 582 ? 55.425 26.575 -7.945 1.00 80.38 582 GLY A CA 1
ATOM 4476 C C . GLY A 1 582 ? 55.643 25.139 -7.454 1.00 80.38 582 GLY A C 1
ATOM 4477 O O . GLY A 1 582 ? 56.559 24.436 -7.874 1.00 80.38 582 GLY A O 1
ATOM 4478 N N . TRP A 1 583 ? 54.804 24.698 -6.513 1.00 83.88 583 TRP A N 1
ATOM 4479 C CA . TRP A 1 583 ? 54.847 23.326 -5.988 1.00 83.88 583 TRP A CA 1
ATOM 4480 C C . TRP A 1 583 ? 54.146 22.300 -6.886 1.00 83.88 583 TRP A C 1
ATOM 4482 O O . TRP A 1 583 ? 54.271 21.102 -6.641 1.00 83.88 583 TRP A O 1
ATOM 4492 N N . ALA A 1 584 ? 53.408 22.770 -7.893 1.00 83.31 584 ALA A N 1
ATOM 4493 C CA . ALA A 1 584 ? 52.649 21.954 -8.829 1.00 83.31 584 ALA A CA 1
ATOM 4494 C C . ALA A 1 584 ? 53.484 21.486 -10.037 1.00 83.31 584 ALA A C 1
ATOM 4496 O O . ALA A 1 584 ? 53.014 20.651 -10.796 1.00 83.31 584 ALA A O 1
ATOM 4497 N N . ALA A 1 585 ? 54.708 21.992 -10.228 1.00 85.00 585 ALA A N 1
ATOM 4498 C CA . ALA A 1 585 ? 55.567 21.691 -11.376 1.00 85.00 585 ALA A CA 1
ATOM 4499 C C . ALA A 1 585 ? 55.633 20.184 -11.729 1.00 85.00 585 ALA A C 1
ATOM 4501 O O . ALA A 1 585 ? 56.140 19.370 -10.954 1.00 85.00 585 ALA A O 1
ATOM 4502 N N . GLY A 1 586 ? 55.141 19.811 -12.917 1.00 83.56 586 GLY A N 1
ATOM 4503 C CA . GLY A 1 586 ? 55.127 18.419 -13.395 1.00 83.56 586 GLY A CA 1
ATOM 4504 C C . GLY A 1 586 ? 54.089 17.487 -12.743 1.00 83.56 586 GLY A C 1
ATOM 4505 O O . GLY A 1 586 ? 54.210 16.265 -12.883 1.00 83.56 586 GLY A O 1
ATOM 4506 N N . MET A 1 587 ? 53.098 18.041 -12.039 1.00 88.56 587 MET A N 1
ATOM 4507 C CA . MET A 1 587 ? 51.902 17.349 -11.543 1.00 88.56 587 MET A CA 1
ATOM 4508 C C . MET A 1 587 ? 50.751 17.394 -12.557 1.00 88.56 587 MET A C 1
ATOM 4510 O O . MET A 1 587 ? 50.714 18.247 -13.438 1.00 88.56 587 MET A O 1
ATOM 4514 N N . ARG A 1 588 ? 49.744 16.537 -12.367 1.00 93.44 588 ARG A N 1
ATOM 4515 C CA . ARG A 1 588 ? 48.406 16.702 -12.949 1.00 93.44 588 ARG A CA 1
ATOM 4516 C C . ARG A 1 588 ? 47.331 16.494 -11.885 1.00 93.44 588 ARG A C 1
ATOM 4518 O O . ARG A 1 588 ? 47.403 15.544 -11.103 1.00 93.44 588 ARG A O 1
ATOM 4525 N N . PHE A 1 589 ? 46.322 17.353 -11.895 1.00 95.25 589 PHE A N 1
ATOM 4526 C CA . PHE A 1 589 ? 45.177 17.314 -10.993 1.00 95.25 589 PHE A CA 1
ATOM 4527 C C . PHE A 1 589 ? 43.885 17.128 -11.787 1.00 95.25 589 PHE A C 1
ATOM 4529 O O . PHE A 1 589 ? 43.708 17.730 -12.847 1.00 95.25 589 PHE A O 1
ATOM 4536 N N . ILE A 1 590 ? 42.988 16.294 -11.266 1.00 97.00 590 ILE A N 1
ATOM 4537 C CA . ILE A 1 590 ? 41.643 16.071 -11.799 1.00 97.00 590 ILE A CA 1
ATOM 4538 C C . ILE A 1 590 ? 40.649 16.226 -10.648 1.00 97.00 590 ILE A C 1
ATOM 4540 O O . ILE A 1 590 ? 40.833 15.637 -9.581 1.00 97.00 590 ILE A O 1
ATOM 4544 N N . LEU A 1 591 ? 39.600 17.009 -10.879 1.00 97.12 591 LEU A N 1
ATOM 4545 C CA . LEU A 1 591 ? 38.494 17.227 -9.958 1.00 97.12 591 LEU A CA 1
ATOM 4546 C C . LEU A 1 591 ? 37.269 16.435 -10.423 1.00 97.12 591 LEU A C 1
ATOM 4548 O O . LEU A 1 591 ? 36.876 16.499 -11.586 1.00 97.12 591 LEU A O 1
ATOM 4552 N N . ALA A 1 592 ? 36.640 15.713 -9.508 1.00 95.81 592 ALA A N 1
ATOM 4553 C CA . ALA A 1 592 ? 35.394 15.007 -9.747 1.00 95.81 592 ALA A CA 1
ATOM 4554 C C . ALA A 1 592 ? 34.448 15.144 -8.546 1.00 95.81 592 ALA A C 1
ATOM 4556 O O . ALA A 1 592 ? 34.868 15.484 -7.440 1.00 95.81 592 ALA A O 1
ATOM 4557 N N . GLY A 1 593 ? 33.164 14.860 -8.741 1.00 93.50 593 GLY A N 1
ATOM 4558 C CA . GLY A 1 593 ? 32.184 14.814 -7.656 1.00 93.50 593 GLY A CA 1
ATOM 4559 C C . GLY A 1 593 ? 30.805 14.375 -8.132 1.00 93.50 593 GLY A C 1
ATOM 4560 O O . GLY A 1 593 ? 30.632 13.976 -9.281 1.00 93.50 593 GLY A O 1
ATOM 4561 N N . THR A 1 594 ? 29.809 14.469 -7.254 1.00 90.06 594 THR A N 1
ATOM 4562 C CA . THR A 1 594 ? 28.406 14.102 -7.563 1.00 90.06 594 THR A CA 1
ATOM 4563 C C . THR A 1 594 ? 27.709 15.051 -8.551 1.00 90.06 594 THR A C 1
ATOM 4565 O O . THR A 1 594 ? 26.721 14.679 -9.183 1.00 90.06 594 THR A O 1
ATOM 4568 N N . GLY A 1 595 ? 28.235 16.268 -8.714 1.00 88.44 595 GLY A N 1
ATOM 4569 C CA . GLY A 1 595 ? 27.746 17.286 -9.642 1.00 88.44 595 GLY A CA 1
ATOM 4570 C C . GLY A 1 595 ? 28.301 18.682 -9.321 1.00 88.44 595 GLY A C 1
ATOM 4571 O O . GLY A 1 595 ? 28.873 18.876 -8.242 1.00 88.44 595 GLY A O 1
ATOM 4572 N N . PRO A 1 596 ? 28.146 19.662 -10.231 1.00 88.69 596 PRO A N 1
ATOM 4573 C CA . PRO A 1 596 ? 28.362 21.073 -9.926 1.00 88.69 596 PRO A CA 1
ATOM 4574 C C . PRO A 1 596 ? 27.381 21.587 -8.863 1.00 88.69 596 PRO A C 1
ATOM 4576 O O . PRO A 1 596 ? 26.189 21.292 -8.925 1.00 88.69 596 PRO A O 1
ATOM 4579 N N . GLN A 1 597 ? 27.874 22.389 -7.921 1.00 88.50 597 GLN A N 1
ATOM 4580 C CA . GLN A 1 597 ? 27.083 23.046 -6.878 1.00 88.50 597 GLN A CA 1
ATOM 4581 C C . GLN A 1 597 ? 27.142 24.574 -7.019 1.00 88.50 597 GLN A C 1
ATOM 4583 O O . GLN A 1 597 ? 28.209 25.161 -7.223 1.00 88.50 597 GLN A O 1
ATOM 4588 N N . SER A 1 598 ? 25.980 25.212 -6.902 1.00 89.44 598 SER A N 1
ATOM 4589 C CA . SER A 1 598 ? 25.811 26.639 -6.605 1.00 89.44 598 SER A CA 1
ATOM 4590 C C . SER A 1 598 ? 25.310 26.798 -5.171 1.00 89.44 598 SER A C 1
ATOM 4592 O O . SER A 1 598 ? 24.859 25.826 -4.556 1.00 89.4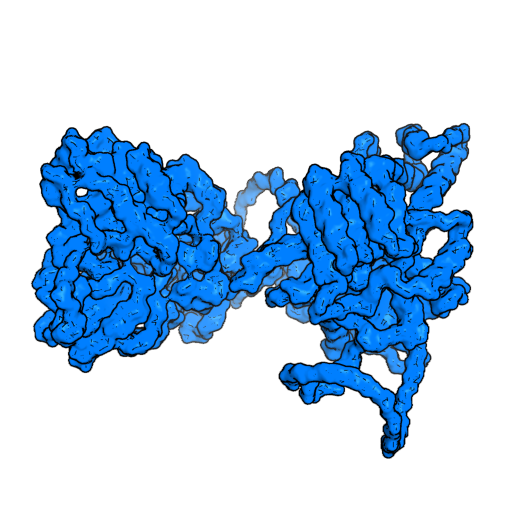4 598 SER A O 1
ATOM 4594 N N . SER A 1 599 ? 25.329 28.012 -4.621 1.00 89.62 599 SER A N 1
ATOM 4595 C CA . SER A 1 599 ? 24.829 28.216 -3.256 1.00 89.62 599 SER A CA 1
ATOM 4596 C C . SER A 1 599 ? 23.341 27.890 -3.143 1.00 89.62 599 SER A C 1
ATOM 4598 O O . SER A 1 599 ? 22.877 27.386 -2.124 1.00 89.62 599 SER A O 1
ATOM 4600 N N . ALA A 1 600 ? 22.598 28.153 -4.221 1.00 86.38 600 ALA A N 1
ATOM 4601 C CA . ALA A 1 600 ? 21.205 27.763 -4.374 1.00 86.38 600 ALA A CA 1
ATOM 4602 C C . ALA A 1 600 ? 21.000 26.247 -4.223 1.00 86.38 600 ALA A C 1
ATOM 4604 O O . ALA A 1 600 ? 20.116 25.832 -3.480 1.00 86.38 600 ALA A O 1
ATOM 4605 N N . THR A 1 601 ? 21.805 25.427 -4.903 1.00 87.06 601 THR A N 1
ATOM 4606 C CA . THR A 1 601 ? 21.620 23.969 -4.919 1.00 87.06 601 THR A CA 1
ATOM 4607 C C . THR A 1 601 ? 22.173 23.290 -3.673 1.00 87.06 601 THR A C 1
ATOM 4609 O O . THR A 1 601 ? 21.583 22.331 -3.186 1.00 87.06 601 THR A O 1
ATOM 4612 N N . PHE A 1 602 ? 23.245 23.842 -3.103 1.00 89.75 602 PHE A N 1
ATOM 4613 C CA . PHE A 1 602 ? 23.782 23.411 -1.818 1.00 89.75 602 PHE A CA 1
ATOM 4614 C C . PHE A 1 602 ? 22.792 23.669 -0.669 1.00 89.75 602 PHE A C 1
ATOM 4616 O O . PHE A 1 602 ? 22.637 22.822 0.207 1.00 89.75 602 PHE A O 1
ATOM 4623 N N . LEU A 1 603 ? 22.085 24.807 -0.677 1.00 87.94 603 LEU A N 1
ATOM 4624 C CA . LEU A 1 603 ? 21.011 25.067 0.287 1.00 87.94 603 LEU A CA 1
ATOM 4625 C C . LEU A 1 603 ? 19.785 24.174 0.038 1.00 87.94 603 LEU A C 1
ATOM 4627 O O . LEU A 1 603 ? 19.275 23.621 1.004 1.00 87.94 603 LEU A O 1
ATOM 4631 N N . GLU A 1 604 ? 19.368 23.960 -1.218 1.00 87.25 604 GLU A N 1
ATOM 4632 C CA . GLU A 1 604 ? 18.298 23.003 -1.575 1.00 87.25 604 GLU A CA 1
ATOM 4633 C C . GLU A 1 604 ? 18.580 21.590 -1.018 1.00 87.25 604 GLU A C 1
ATOM 4635 O O . GLU A 1 604 ? 17.698 20.985 -0.410 1.00 87.25 604 GLU A O 1
ATOM 4640 N N . ASP A 1 605 ? 19.821 21.096 -1.118 1.00 85.31 605 ASP A N 1
ATOM 4641 C CA . ASP A 1 605 ? 20.199 19.799 -0.537 1.00 85.31 605 ASP A CA 1
ATOM 4642 C C . ASP A 1 605 ? 20.012 19.765 1.001 1.00 85.31 605 ASP A C 1
ATOM 4644 O O . ASP A 1 605 ? 19.551 18.765 1.560 1.00 85.31 605 ASP A O 1
ATOM 4648 N N . TRP A 1 606 ? 20.333 20.858 1.711 1.00 86.06 606 TRP A N 1
ATOM 4649 C CA . TRP A 1 606 ? 20.106 20.969 3.161 1.00 86.06 606 TRP A CA 1
ATOM 4650 C C . TRP A 1 606 ? 18.641 21.210 3.536 1.00 86.06 606 TRP A C 1
ATOM 4652 O O . TRP A 1 606 ? 18.227 20.810 4.627 1.00 86.06 606 TRP A O 1
ATOM 4662 N N . GLU A 1 607 ? 17.842 21.827 2.665 1.00 84.62 607 GLU A N 1
ATOM 4663 C CA . GLU A 1 607 ? 16.390 21.938 2.825 1.00 84.62 607 GLU A CA 1
ATOM 4664 C C . GLU A 1 607 ? 15.765 20.539 2.833 1.00 84.62 607 GLU A C 1
ATOM 4666 O O . GLU A 1 607 ? 15.096 20.181 3.806 1.00 84.62 607 GLU A O 1
ATOM 4671 N N . GLU A 1 608 ? 16.076 19.705 1.838 1.00 78.75 608 GLU A N 1
ATOM 4672 C CA . GLU A 1 608 ? 15.605 18.317 1.751 1.00 78.75 608 GLU A CA 1
ATOM 4673 C C . GLU A 1 608 ? 16.077 17.467 2.950 1.00 78.75 608 GLU A C 1
ATOM 4675 O O . GLU A 1 608 ? 15.259 16.807 3.604 1.00 78.75 608 GLU A O 1
ATOM 4680 N N . ILE A 1 609 ? 17.358 17.558 3.340 1.00 77.81 609 ILE A N 1
ATOM 4681 C CA . ILE A 1 609 ? 17.882 16.888 4.548 1.00 77.81 609 ILE A CA 1
ATOM 4682 C C . ILE A 1 609 ? 17.170 17.375 5.819 1.00 77.81 609 ILE A C 1
ATOM 4684 O O . ILE A 1 609 ? 16.858 16.566 6.694 1.00 77.81 609 ILE A O 1
ATOM 4688 N N . SER A 1 610 ? 16.850 18.667 5.937 1.00 77.31 610 SER A N 1
ATOM 4689 C CA . SER A 1 610 ? 16.124 19.196 7.101 1.00 77.31 610 SER A CA 1
ATOM 4690 C C . SER A 1 610 ? 14.679 18.694 7.177 1.00 77.31 610 SER A C 1
ATOM 4692 O O . SER A 1 610 ? 14.137 18.546 8.278 1.00 77.31 610 SER A O 1
ATOM 4694 N N . VAL A 1 611 ? 14.035 18.443 6.029 1.00 71.38 611 VAL A N 1
ATOM 4695 C CA . VAL A 1 611 ? 12.706 17.822 5.962 1.00 71.38 611 VAL A CA 1
ATOM 4696 C C . VAL A 1 611 ? 12.819 16.382 6.444 1.00 71.38 611 VAL A C 1
ATOM 4698 O O . VAL A 1 611 ? 12.153 16.037 7.422 1.00 71.38 611 VAL A O 1
ATOM 4701 N N . MET A 1 612 ? 13.728 15.594 5.851 1.00 68.69 612 MET A N 1
ATOM 4702 C CA . MET A 1 612 ? 14.033 14.226 6.284 1.00 68.69 612 MET A CA 1
ATOM 4703 C C . MET A 1 612 ? 14.328 14.155 7.788 1.00 68.69 612 MET A C 1
ATOM 4705 O O . MET A 1 612 ? 13.785 13.299 8.475 1.00 68.69 612 MET A O 1
ATOM 4709 N N . GLU A 1 613 ? 15.126 15.074 8.334 1.00 69.69 613 GLU A N 1
ATOM 4710 C CA . GLU A 1 613 ? 15.491 15.105 9.753 1.00 69.69 613 GLU A CA 1
ATOM 4711 C C . GLU A 1 613 ? 14.346 15.452 10.704 1.00 69.69 613 GLU A C 1
ATOM 4713 O O . GLU A 1 613 ? 14.203 14.802 11.738 1.00 69.69 613 GLU A O 1
ATOM 4718 N N . ARG A 1 614 ? 13.556 16.497 10.424 1.00 65.38 614 ARG A N 1
ATOM 4719 C CA . ARG A 1 614 ? 12.421 16.894 11.288 1.00 65.38 614 ARG A CA 1
ATOM 4720 C C . ARG A 1 614 ? 11.396 15.770 11.365 1.00 65.38 614 ARG A C 1
ATOM 4722 O O . ARG A 1 614 ? 10.890 15.425 12.436 1.00 65.38 614 ARG A O 1
ATOM 4729 N N . TYR A 1 615 ? 11.155 15.177 10.208 1.00 55.38 615 TYR A N 1
ATOM 4730 C CA . TYR A 1 615 ? 10.329 14.010 10.019 1.00 55.38 615 TYR A CA 1
ATOM 4731 C C . TYR A 1 615 ? 10.893 12.768 10.746 1.00 55.38 615 TYR A C 1
ATOM 4733 O O . TYR A 1 615 ? 10.200 12.133 11.539 1.00 55.38 615 TYR A O 1
ATOM 4741 N N . GLN A 1 616 ? 12.187 12.474 10.598 1.00 52.78 616 GLN A N 1
ATOM 4742 C CA . GLN A 1 616 ? 12.846 11.399 11.343 1.00 52.78 616 GLN A CA 1
ATOM 4743 C C . GLN A 1 616 ? 12.839 11.638 12.859 1.00 52.78 616 GLN A C 1
ATOM 4745 O O . GLN A 1 616 ? 12.703 10.667 13.591 1.00 52.78 616 GLN A O 1
ATOM 4750 N N . LYS A 1 617 ? 12.970 12.885 13.341 1.00 52.44 617 LYS A N 1
ATOM 4751 C CA . LYS A 1 617 ? 12.952 13.252 14.773 1.00 52.44 617 LYS A CA 1
ATOM 4752 C C . LYS A 1 617 ? 11.579 13.061 15.405 1.00 52.44 617 LYS A C 1
ATOM 4754 O O . LYS A 1 617 ? 11.479 12.465 16.475 1.00 52.44 617 LYS A O 1
ATOM 4759 N N . THR A 1 618 ? 10.518 13.502 14.726 1.00 46.31 618 THR A N 1
ATOM 4760 C CA . THR A 1 618 ? 9.128 13.229 15.146 1.00 46.31 618 THR A CA 1
ATOM 4761 C C . THR A 1 618 ? 8.798 11.732 15.144 1.00 46.31 618 THR A C 1
ATOM 4763 O O . THR A 1 618 ? 7.839 11.313 15.789 1.00 46.31 618 THR A O 1
ATOM 4766 N N . HIS A 1 619 ? 9.627 10.908 14.498 1.00 47.66 619 HIS A N 1
ATOM 4767 C CA . HIS A 1 619 ? 9.547 9.446 14.481 1.00 47.66 619 HIS A CA 1
ATOM 4768 C C . HIS A 1 619 ? 10.815 8.774 15.055 1.00 47.66 619 HIS A C 1
ATOM 4770 O O . HIS A 1 619 ? 11.140 7.638 14.715 1.00 47.66 619 HIS A O 1
ATOM 4776 N N . GLN A 1 620 ? 11.543 9.450 15.958 1.00 36.59 620 GLN A N 1
ATOM 4777 C CA . GLN A 1 620 ? 12.746 8.894 16.605 1.00 36.59 620 GLN A CA 1
ATOM 4778 C C . GLN A 1 620 ? 12.444 8.223 17.954 1.00 36.59 620 GLN A C 1
ATOM 4780 O O . GLN A 1 620 ? 13.280 7.491 18.473 1.00 36.59 620 GLN A O 1
ATOM 4785 N N . GLY A 1 621 ? 11.224 8.400 18.478 1.00 34.44 621 GLY A N 1
ATOM 4786 C CA . GLY A 1 621 ? 10.637 7.527 19.503 1.00 34.44 621 GLY A CA 1
ATOM 4787 C C . GLY A 1 621 ? 9.847 6.335 18.932 1.00 34.44 621 GLY A C 1
ATOM 4788 O O . GLY A 1 621 ? 9.486 5.436 19.685 1.00 34.44 621 GLY A O 1
ATOM 4789 N N . GLN A 1 622 ? 9.562 6.322 17.621 1.00 38.81 622 GLN A N 1
ATOM 4790 C CA . GLN A 1 622 ? 8.792 5.286 16.909 1.00 38.81 622 GLN A CA 1
ATOM 4791 C C . GLN A 1 622 ? 9.225 5.233 15.426 1.00 38.81 622 GLN A C 1
ATOM 4793 O O . GLN A 1 622 ? 8.741 6.019 14.619 1.00 38.81 622 GLN A O 1
ATOM 4798 N N . GLY A 1 623 ? 10.152 4.337 15.067 1.00 26.47 623 GLY A N 1
ATOM 4799 C CA . GLY A 1 623 ? 10.922 4.404 13.808 1.00 26.47 623 GLY A CA 1
ATOM 4800 C C . GLY A 1 623 ? 10.153 4.357 12.466 1.00 26.47 623 GLY A C 1
ATOM 4801 O O . GLY A 1 623 ? 9.391 3.427 12.212 1.00 26.47 623 GLY A O 1
ATOM 4802 N N . ARG A 1 624 ? 10.418 5.366 11.617 1.00 28.72 624 ARG A N 1
ATOM 4803 C CA . ARG A 1 624 ? 10.838 5.347 10.181 1.00 28.72 624 ARG A CA 1
ATOM 4804 C C . ARG A 1 624 ? 10.436 4.152 9.259 1.00 28.72 624 ARG A C 1
ATOM 4806 O O . ARG A 1 624 ? 10.777 3.026 9.588 1.00 28.72 624 ARG A O 1
ATOM 4813 N N . LEU A 1 625 ? 9.772 4.279 8.084 1.00 30.23 625 LEU A N 1
ATOM 4814 C CA . LEU A 1 625 ? 8.994 5.392 7.464 1.00 30.23 625 LEU A CA 1
ATOM 4815 C C . LEU A 1 625 ? 9.874 6.556 6.863 1.00 30.23 625 LEU A C 1
ATOM 4817 O O . LEU A 1 625 ? 10.794 6.968 7.558 1.00 30.23 625 LEU A O 1
ATOM 4821 N N . ARG A 1 626 ? 9.745 7.196 5.660 1.00 40.81 626 ARG A N 1
ATOM 4822 C CA . ARG A 1 626 ? 8.722 7.461 4.579 1.00 40.81 626 ARG A CA 1
ATOM 4823 C C . ARG A 1 626 ? 9.373 7.727 3.184 1.00 40.81 626 ARG A C 1
ATOM 4825 O O . ARG A 1 626 ? 10.579 7.924 3.105 1.00 40.81 626 ARG A O 1
ATOM 4832 N N . HIS A 1 627 ? 8.521 7.966 2.169 1.00 31.30 627 HIS A N 1
ATOM 4833 C CA . HIS A 1 627 ? 8.743 8.764 0.935 1.00 31.30 627 HIS A CA 1
ATOM 4834 C C . HIS A 1 627 ? 9.280 10.213 1.088 1.00 31.30 627 HIS A C 1
ATOM 4836 O O . HIS A 1 627 ? 8.968 10.889 2.070 1.00 31.30 627 HIS A O 1
ATOM 4842 N N . MET A 1 628 ? 9.794 10.775 -0.024 1.00 29.39 628 MET A N 1
ATOM 4843 C CA . MET A 1 628 ? 9.273 12.052 -0.564 1.00 29.39 628 MET A CA 1
ATOM 4844 C C . MET A 1 628 ? 9.561 12.252 -2.070 1.00 29.39 628 MET A C 1
ATOM 4846 O O . MET A 1 628 ? 10.710 12.172 -2.481 1.00 29.39 628 MET A O 1
ATOM 4850 N N . SER A 1 629 ? 8.550 12.615 -2.874 1.00 27.05 629 SER A N 1
ATOM 4851 C CA . SER A 1 629 ? 8.695 13.630 -3.939 1.00 27.05 629 SER A CA 1
ATOM 4852 C C . SER A 1 629 ? 7.322 14.194 -4.345 1.00 27.05 629 SER A C 1
ATOM 4854 O O . SER A 1 629 ? 6.375 13.453 -4.592 1.00 27.05 629 SER A O 1
ATOM 4856 N N . LEU A 1 630 ? 7.206 15.522 -4.372 1.00 28.23 630 LEU A N 1
ATOM 4857 C CA . LEU A 1 630 ? 6.032 16.280 -4.815 1.00 28.23 630 LEU A CA 1
ATOM 4858 C C . LEU A 1 630 ? 6.560 17.596 -5.393 1.00 28.23 630 LEU A C 1
ATOM 4860 O O . LEU A 1 630 ? 6.922 18.463 -4.606 1.00 28.23 630 LEU A O 1
ATOM 4864 N N . LEU A 1 631 ? 6.663 17.706 -6.728 1.00 27.28 631 LEU A N 1
ATOM 4865 C CA . LEU A 1 631 ? 6.786 18.976 -7.488 1.00 27.28 631 LEU A CA 1
ATOM 4866 C C . LEU A 1 631 ? 6.946 18.810 -9.020 1.00 27.28 631 LEU A C 1
ATOM 4868 O O . LEU A 1 631 ? 6.896 19.803 -9.737 1.00 27.28 631 LEU A O 1
ATOM 4872 N N . THR A 1 632 ? 7.116 17.593 -9.556 1.00 27.31 632 THR A N 1
ATOM 4873 C CA . THR A 1 632 ? 7.473 17.369 -10.983 1.00 27.31 632 THR A CA 1
ATOM 4874 C C . THR A 1 632 ? 6.328 16.824 -11.858 1.00 27.31 632 THR A C 1
ATOM 4876 O O . THR A 1 632 ? 6.571 16.124 -12.836 1.00 27.31 632 THR A O 1
ATOM 4879 N N . ARG A 1 633 ? 5.062 17.125 -11.530 1.00 25.70 633 ARG A N 1
ATOM 4880 C CA . ARG A 1 633 ? 3.885 16.766 -12.354 1.00 25.70 633 ARG A CA 1
ATOM 4881 C C . ARG A 1 633 ? 3.106 18.005 -12.806 1.00 25.70 633 ARG A C 1
ATOM 4883 O O . ARG A 1 633 ? 2.034 18.309 -12.296 1.00 25.70 633 ARG A O 1
ATOM 4890 N N . ALA A 1 634 ? 3.660 18.690 -13.800 1.00 23.94 634 ALA A N 1
ATOM 4891 C CA . ALA A 1 634 ? 2.959 19.650 -14.646 1.00 23.94 634 ALA A CA 1
ATOM 4892 C C . ALA A 1 634 ? 3.392 19.407 -16.101 1.00 23.94 634 ALA A C 1
ATOM 4894 O O . ALA A 1 634 ? 4.557 19.095 -16.335 1.00 23.94 634 ALA A O 1
ATOM 4895 N N . ASN A 1 635 ? 2.461 19.559 -17.049 1.00 25.52 635 ASN A N 1
ATOM 4896 C CA . ASN A 1 635 ? 2.579 19.178 -18.466 1.00 25.52 635 ASN A CA 1
ATOM 4897 C C . ASN A 1 635 ? 2.700 17.659 -18.716 1.00 25.52 635 ASN A C 1
ATOM 4899 O O . ASN A 1 635 ? 3.802 17.135 -18.760 1.00 25.52 635 ASN A O 1
ATOM 4903 N N . PHE A 1 636 ? 1.567 16.983 -18.950 1.00 24.44 636 PHE A N 1
ATOM 4904 C CA . PHE A 1 636 ? 1.394 15.957 -20.000 1.00 24.44 636 PHE A CA 1
ATOM 4905 C C . PHE A 1 636 ? -0.084 15.536 -20.058 1.00 24.44 636 PHE A C 1
ATOM 4907 O O . PHE A 1 636 ? -0.545 14.725 -19.259 1.00 24.44 636 PHE A O 1
ATOM 4914 N N . LEU A 1 637 ? -0.854 16.141 -20.971 1.00 22.84 637 LEU A N 1
ATOM 4915 C CA . LEU A 1 637 ? -2.264 15.800 -21.193 1.00 22.84 637 LEU A CA 1
ATOM 4916 C C . LEU A 1 637 ? -2.743 16.336 -22.555 1.00 22.84 637 LEU A C 1
ATOM 4918 O O . LEU A 1 637 ? -3.050 17.519 -22.661 1.00 22.84 637 LEU A O 1
ATOM 4922 N N . VAL A 1 638 ? -2.782 15.485 -23.591 1.00 23.67 638 VAL A N 1
ATOM 4923 C CA . VAL A 1 638 ? -3.605 15.602 -24.822 1.00 23.67 638 VAL A CA 1
ATOM 4924 C C . VAL A 1 638 ? -3.346 14.389 -25.741 1.00 23.67 638 VAL A C 1
ATOM 4926 O O . VAL A 1 638 ? -2.284 13.786 -25.680 1.00 23.67 638 VAL A O 1
ATOM 4929 N N . ALA A 1 639 ? -4.316 14.078 -26.613 1.00 23.30 639 ALA A N 1
ATOM 4930 C CA . ALA A 1 639 ? -4.235 13.149 -27.755 1.00 23.30 639 ALA A CA 1
ATOM 4931 C C . ALA A 1 639 ? -4.107 11.632 -27.470 1.00 23.30 639 ALA A C 1
ATOM 4933 O O . ALA A 1 639 ? -3.041 11.035 -27.561 1.00 23.30 639 ALA A O 1
ATOM 4934 N N . ALA A 1 640 ? -5.263 10.972 -27.337 1.00 23.42 640 ALA A N 1
ATOM 4935 C CA . ALA A 1 640 ? -5.434 9.548 -27.644 1.00 23.42 640 ALA A CA 1
ATOM 4936 C C . ALA A 1 640 ? -6.648 9.354 -28.574 1.00 23.42 640 ALA A C 1
ATOM 4938 O O . ALA A 1 640 ? -7.685 9.979 -28.333 1.00 23.42 640 ALA A O 1
ATOM 4939 N N . LYS A 1 641 ? -6.551 8.499 -29.613 1.00 24.38 641 LYS A N 1
ATOM 4940 C CA . LYS A 1 641 ? -7.711 7.938 -30.355 1.00 24.38 641 LYS A CA 1
ATOM 4941 C C . LYS A 1 641 ? -7.354 6.811 -31.350 1.00 24.38 641 LYS A C 1
ATOM 4943 O O . LYS A 1 641 ? -6.417 6.951 -32.121 1.00 24.38 641 LYS A O 1
ATOM 4948 N N . THR A 1 642 ? -8.204 5.768 -31.375 1.00 25.28 642 THR A N 1
ATOM 4949 C CA . THR A 1 642 ? -8.509 4.817 -32.490 1.00 25.28 642 THR A CA 1
ATOM 4950 C C . THR A 1 642 ? -7.343 4.073 -33.180 1.00 25.28 642 THR A C 1
ATOM 4952 O O . THR A 1 642 ? -6.590 4.670 -33.935 1.00 25.28 642 THR A O 1
ATOM 4955 N N . SER A 1 643 ? -7.236 2.734 -33.147 1.00 24.05 643 SER A N 1
ATOM 4956 C CA . SER A 1 643 ? -8.176 1.777 -33.789 1.00 24.05 643 SER A CA 1
ATOM 4957 C C . SER A 1 643 ? -7.699 0.295 -33.670 1.00 24.05 643 SER A C 1
ATOM 4959 O O . SER A 1 643 ? -6.680 0.016 -33.047 1.00 24.05 643 SER A O 1
ATOM 4961 N N . SER A 1 644 ? -8.461 -0.664 -34.224 1.00 22.66 644 SER A N 1
ATOM 4962 C CA . SER A 1 644 ? -8.271 -2.143 -34.217 1.00 22.66 644 SER A CA 1
ATOM 4963 C C . SER A 1 644 ? -9.118 -2.759 -35.373 1.00 22.66 644 SER A C 1
ATOM 4965 O O . SER A 1 644 ? -9.828 -1.959 -35.992 1.00 22.66 644 SER A O 1
ATOM 4967 N N . PRO A 1 645 ? -9.198 -4.089 -35.670 1.00 44.38 645 PRO A N 1
ATOM 4968 C CA . PRO A 1 645 ? -8.441 -5.278 -35.210 1.00 44.38 645 PRO A CA 1
ATOM 4969 C C . PRO A 1 645 ? -7.973 -6.254 -36.346 1.00 44.38 645 PRO A C 1
ATOM 4971 O O . PRO A 1 645 ? -8.350 -6.097 -37.503 1.00 44.38 645 PRO A O 1
ATOM 4974 N N . ALA A 1 646 ? -7.237 -7.332 -36.008 1.00 22.17 646 ALA A N 1
ATOM 4975 C CA . ALA A 1 646 ? -7.119 -8.607 -36.769 1.00 22.17 646 ALA A CA 1
ATOM 4976 C C . ALA A 1 646 ? -6.528 -9.729 -35.865 1.00 22.17 646 ALA A C 1
ATOM 4978 O O . ALA A 1 646 ? -5.982 -9.402 -34.811 1.00 22.17 646 ALA A O 1
ATOM 4979 N N . ALA A 1 647 ? -6.644 -11.033 -36.200 1.00 21.73 647 ALA A N 1
ATOM 4980 C CA . ALA A 1 647 ? -6.365 -12.113 -35.224 1.00 21.73 647 ALA A CA 1
ATOM 4981 C C . ALA A 1 647 ? -5.871 -13.490 -35.750 1.00 21.73 647 ALA A C 1
ATOM 4983 O O . ALA A 1 647 ? -6.395 -13.993 -36.739 1.00 21.73 647 ALA A O 1
ATOM 4984 N N . ARG A 1 648 ? -5.033 -14.150 -34.911 1.00 25.00 648 ARG A N 1
ATOM 4985 C CA . ARG A 1 648 ? -4.773 -15.619 -34.769 1.00 25.00 648 ARG A CA 1
ATOM 4986 C C . ARG A 1 648 ? -4.035 -16.341 -35.934 1.00 25.00 648 ARG A C 1
ATOM 4988 O O . ARG A 1 648 ? -3.992 -15.781 -37.024 1.00 25.00 648 ARG A O 1
ATOM 4995 N N . PRO A 1 649 ? -3.428 -17.548 -35.731 1.00 25.23 649 PRO A N 1
ATOM 4996 C CA . PRO A 1 649 ? -3.595 -18.515 -34.622 1.00 25.23 649 PRO A CA 1
ATOM 4997 C C . PRO A 1 649 ? -2.319 -18.972 -33.853 1.00 25.23 649 PRO A C 1
ATOM 4999 O O . PRO A 1 649 ? -1.208 -18.532 -34.117 1.00 25.23 649 PRO A O 1
ATOM 5002 N N . LEU A 1 650 ? -2.540 -19.863 -32.872 1.00 23.14 650 LEU A N 1
ATOM 5003 C CA . LEU A 1 650 ? -1.589 -20.650 -32.046 1.00 23.14 650 LEU A CA 1
ATOM 5004 C C . LEU A 1 650 ? -1.419 -22.091 -32.637 1.00 23.14 650 LEU A C 1
ATOM 5006 O O . LEU A 1 650 ? -2.156 -22.363 -33.590 1.00 23.14 650 LEU A O 1
ATOM 5010 N N . PRO A 1 651 ? -0.562 -23.036 -32.134 1.00 36.66 651 PRO A N 1
ATOM 5011 C CA . PRO A 1 651 ? -0.074 -23.190 -30.742 1.00 36.66 651 PRO A CA 1
ATOM 5012 C C . PRO A 1 651 ? 1.375 -23.736 -30.517 1.00 36.66 651 PRO A C 1
ATOM 5014 O O . PRO A 1 651 ? 2.155 -23.887 -31.448 1.00 36.66 651 PRO A O 1
ATOM 5017 N N . LEU A 1 652 ? 1.652 -24.111 -29.249 1.00 22.72 652 LEU A N 1
ATOM 5018 C CA . LEU A 1 652 ? 2.714 -25.005 -28.721 1.00 22.72 652 LEU A CA 1
ATOM 5019 C C . LEU A 1 652 ? 4.156 -24.471 -28.544 1.00 22.72 652 LEU A C 1
ATOM 5021 O O . LEU A 1 652 ? 5.034 -24.754 -29.351 1.00 22.72 652 LEU A O 1
ATOM 5025 N N . LEU A 1 653 ? 4.450 -23.915 -27.357 1.00 23.64 653 LEU A N 1
ATOM 5026 C CA . LEU A 1 653 ? 5.159 -24.638 -26.272 1.00 23.64 653 LEU A CA 1
ATOM 5027 C C . LEU A 1 653 ? 5.164 -23.828 -24.952 1.00 23.64 653 LEU A C 1
ATOM 5029 O O . LEU A 1 653 ? 4.850 -22.641 -24.951 1.00 23.64 653 LEU A O 1
ATOM 5033 N N . LEU A 1 654 ? 5.458 -24.473 -23.812 1.00 23.19 654 LEU A N 1
ATOM 5034 C CA . LEU A 1 654 ? 5.404 -23.843 -22.480 1.00 23.19 654 LEU A CA 1
ATOM 5035 C C . LEU A 1 654 ? 6.757 -23.251 -22.047 1.00 23.19 654 LEU A C 1
ATOM 5037 O O . LEU A 1 654 ? 7.690 -24.025 -21.834 1.00 23.19 654 LEU A O 1
ATOM 5041 N N . ARG A 1 655 ? 6.805 -21.940 -21.749 1.00 23.72 655 ARG A N 1
ATOM 5042 C CA . ARG A 1 655 ? 7.241 -21.343 -20.454 1.00 23.72 655 ARG A CA 1
ATOM 5043 C C . ARG A 1 655 ? 7.390 -19.811 -20.530 1.00 23.72 655 ARG A C 1
ATOM 5045 O O . ARG A 1 655 ? 7.409 -19.252 -21.614 1.00 23.72 655 ARG A O 1
ATOM 5052 N N . ALA A 1 656 ? 7.532 -19.200 -19.346 1.00 22.78 656 ALA A N 1
ATOM 5053 C CA . ALA A 1 656 ? 7.897 -17.803 -19.066 1.00 22.78 656 ALA A CA 1
ATOM 5054 C C . ALA A 1 656 ? 6.923 -16.705 -19.552 1.00 22.78 656 ALA A C 1
ATOM 5056 O O . ALA A 1 656 ? 6.819 -16.393 -20.735 1.00 22.78 656 ALA A O 1
ATOM 5057 N N . ALA A 1 657 ? 6.264 -16.061 -18.585 1.00 24.50 657 ALA A N 1
ATOM 5058 C CA . ALA A 1 657 ? 5.695 -14.722 -18.739 1.00 24.50 657 ALA A CA 1
ATOM 5059 C C . ALA A 1 657 ? 6.825 -13.673 -18.528 1.00 24.50 657 ALA A C 1
ATOM 5061 O O . ALA A 1 657 ? 7.850 -14.015 -17.943 1.00 24.50 657 ALA A O 1
ATOM 5062 N N . SER A 1 658 ? 6.811 -12.523 -19.220 1.00 24.25 658 SER A N 1
ATOM 5063 C CA . SER A 1 658 ? 6.542 -11.166 -18.668 1.00 24.25 658 SER A CA 1
ATOM 5064 C C . SER A 1 658 ? 7.310 -10.809 -17.374 1.00 24.25 658 SER A C 1
ATOM 5066 O O . SER A 1 658 ? 7.196 -11.562 -16.416 1.00 24.25 658 SER A O 1
ATOM 5068 N N . ASN A 1 659 ? 8.018 -9.676 -17.244 1.00 30.77 659 ASN A N 1
ATOM 5069 C CA . ASN A 1 659 ? 8.008 -8.418 -18.029 1.00 30.77 659 ASN A CA 1
ATOM 5070 C C . ASN A 1 659 ? 9.454 -7.887 -18.289 1.00 30.77 659 ASN A C 1
ATOM 5072 O O . ASN A 1 659 ? 10.392 -8.675 -18.213 1.00 30.77 659 ASN A O 1
ATOM 5076 N N . ALA A 1 660 ? 9.791 -6.700 -18.827 1.00 23.33 660 ALA A N 1
ATOM 5077 C CA . ALA A 1 660 ? 9.175 -5.371 -19.049 1.00 23.33 660 ALA A CA 1
ATOM 5078 C C . ALA A 1 660 ? 9.186 -4.394 -17.846 1.00 23.33 660 ALA A C 1
ATOM 5080 O O . ALA A 1 660 ? 9.588 -4.763 -16.751 1.00 23.33 660 ALA A O 1
ATOM 5081 N N . THR A 1 661 ? 8.852 -3.115 -18.088 1.00 25.19 661 THR A N 1
ATOM 5082 C CA . THR A 1 661 ? 9.056 -1.985 -17.146 1.00 25.19 661 THR A CA 1
ATOM 5083 C C . THR A 1 661 ? 7.731 -1.339 -16.702 1.00 25.19 661 THR A C 1
ATOM 5085 O O . THR A 1 661 ? 6.852 -1.283 -17.559 1.00 25.19 661 THR A O 1
ATOM 5088 N N . MET A 1 662 ? 7.439 -0.735 -15.531 1.00 29.81 662 MET A N 1
ATOM 5089 C CA . MET A 1 662 ? 8.073 -0.249 -14.260 1.00 29.81 662 MET A CA 1
ATOM 5090 C C . MET A 1 662 ? 9.361 -0.943 -13.710 1.00 29.81 662 MET A C 1
ATOM 5092 O O . MET A 1 662 ? 9.743 -1.969 -14.243 1.00 29.81 662 MET A O 1
ATOM 5096 N N . PRO A 1 663 ? 10.140 -0.380 -12.748 1.00 32.28 663 PRO A N 1
ATOM 5097 C CA . PRO A 1 663 ? 11.612 -0.497 -12.721 1.00 32.28 663 PRO A CA 1
ATOM 5098 C C . PRO A 1 663 ? 12.152 -1.938 -12.637 1.00 32.28 663 PRO A C 1
ATOM 5100 O O . PRO A 1 663 ? 12.285 -2.507 -11.558 1.00 32.28 663 PRO A O 1
ATOM 5103 N N . ASP A 1 664 ? 12.527 -2.481 -13.799 1.00 42.62 664 ASP A N 1
ATOM 5104 C CA . ASP A 1 664 ? 13.131 -3.810 -13.983 1.00 42.62 664 ASP A CA 1
ATOM 5105 C C . ASP A 1 664 ? 12.344 -4.985 -13.382 1.00 42.62 664 ASP A C 1
ATOM 5107 O O . ASP A 1 664 ? 12.904 -5.920 -12.804 1.00 42.62 664 ASP A O 1
ATOM 5111 N N . LEU A 1 665 ? 11.018 -4.909 -13.474 1.00 39.66 665 LEU A N 1
ATOM 5112 C CA . LEU A 1 665 ? 10.127 -5.768 -12.708 1.00 39.66 665 LEU A CA 1
ATOM 5113 C C . LEU A 1 665 ? 10.004 -7.188 -13.277 1.00 39.66 665 LEU A C 1
ATOM 5115 O O . LEU A 1 665 ? 9.096 -7.510 -14.039 1.00 39.66 665 LEU A O 1
ATOM 5119 N N . ASN A 1 666 ? 10.890 -8.052 -12.780 1.00 50.66 666 ASN A N 1
ATOM 5120 C CA . ASN A 1 666 ? 10.641 -9.483 -12.566 1.00 50.66 666 ASN A CA 1
ATOM 5121 C C . ASN A 1 666 ? 10.585 -9.845 -11.057 1.00 50.66 666 ASN A C 1
ATOM 5123 O O . ASN A 1 666 ? 10.536 -11.019 -10.697 1.00 50.66 666 ASN A O 1
ATOM 5127 N N . GLU A 1 667 ? 10.588 -8.845 -10.167 1.00 69.12 667 GLU A N 1
ATOM 5128 C CA . GLU A 1 667 ? 10.506 -8.966 -8.701 1.00 69.12 667 GLU A CA 1
ATOM 5129 C C . GLU A 1 667 ? 9.532 -7.903 -8.143 1.00 69.12 667 GLU A C 1
ATOM 5131 O O . GLU A 1 667 ? 9.419 -6.836 -8.745 1.00 69.12 667 GLU A O 1
ATOM 5136 N N . PRO A 1 668 ? 8.836 -8.141 -7.013 1.00 80.69 668 PRO A N 1
ATOM 5137 C CA . PRO A 1 668 ? 7.895 -7.181 -6.423 1.00 80.69 668 PRO A CA 1
ATOM 5138 C C . PRO A 1 668 ? 8.552 -5.928 -5.838 1.00 80.69 668 PRO A C 1
ATOM 5140 O O . PRO A 1 668 ? 9.587 -6.007 -5.172 1.00 80.69 668 PRO A O 1
ATOM 5143 N N . ILE A 1 669 ? 7.887 -4.776 -5.989 1.00 81.94 669 ILE A N 1
ATOM 5144 C CA . ILE A 1 669 ? 8.253 -3.552 -5.268 1.00 81.94 669 ILE A CA 1
ATOM 5145 C C . ILE A 1 669 ? 7.816 -3.707 -3.807 1.00 81.94 669 ILE A C 1
ATOM 5147 O O . ILE A 1 669 ? 6.631 -3.632 -3.492 1.00 81.94 669 ILE A O 1
ATOM 5151 N N . MET A 1 670 ? 8.786 -3.916 -2.917 1.00 84.38 670 MET A N 1
ATOM 5152 C CA . MET A 1 670 ? 8.567 -4.107 -1.482 1.00 84.38 670 MET A CA 1
ATOM 5153 C C . MET A 1 670 ? 9.393 -3.085 -0.682 1.00 84.38 670 MET A C 1
ATOM 5155 O O . MET A 1 670 ? 10.531 -3.361 -0.304 1.00 84.38 670 MET A O 1
ATOM 5159 N N . GLU A 1 671 ? 8.836 -1.901 -0.398 1.00 82.56 671 GLU A N 1
ATOM 5160 C CA . GLU A 1 671 ? 9.445 -0.957 0.563 1.00 82.56 671 GLU A CA 1
ATOM 5161 C C . GLU A 1 671 ? 9.293 -1.455 2.017 1.00 82.56 671 GLU A C 1
ATOM 5163 O O . GLU A 1 671 ? 10.011 -1.029 2.922 1.00 82.56 671 GLU A O 1
ATOM 5168 N N . ASN A 1 672 ? 8.328 -2.346 2.255 1.00 88.19 672 ASN A N 1
ATOM 5169 C CA . ASN A 1 672 ? 7.937 -2.889 3.550 1.00 88.19 672 ASN A CA 1
ATOM 5170 C C . ASN A 1 672 ? 7.841 -4.424 3.471 1.00 88.19 672 ASN A C 1
ATOM 5172 O O . ASN A 1 672 ? 7.770 -4.996 2.387 1.00 88.19 672 ASN A O 1
ATOM 5176 N N . LYS A 1 673 ? 7.816 -5.130 4.612 1.00 88.00 673 LYS A N 1
ATOM 5177 C CA . LYS A 1 673 ? 7.710 -6.608 4.603 1.00 88.00 673 LYS A CA 1
ATOM 5178 C C . LYS A 1 673 ? 6.333 -7.099 4.151 1.00 88.00 673 LYS A C 1
ATOM 5180 O O . LYS A 1 673 ? 6.215 -8.195 3.615 1.00 88.00 673 LYS A O 1
ATOM 5185 N N . LEU A 1 674 ? 5.302 -6.300 4.408 1.00 94.38 674 LEU A N 1
ATOM 5186 C CA . LEU A 1 674 ? 3.934 -6.484 3.936 1.00 94.38 674 LEU A CA 1
ATOM 5187 C C . LEU A 1 674 ? 3.253 -5.116 3.823 1.00 94.38 674 LEU A C 1
ATOM 5189 O O . LEU A 1 674 ? 3.763 -4.135 4.363 1.00 94.38 674 LEU A O 1
ATOM 5193 N N . LEU A 1 675 ? 2.063 -5.077 3.229 1.00 96.06 675 LEU A N 1
ATOM 5194 C CA . LEU A 1 675 ? 1.097 -4.012 3.478 1.00 96.06 675 LEU A CA 1
ATOM 5195 C C . LEU A 1 675 ? -0.276 -4.622 3.717 1.00 96.06 675 LEU A C 1
ATOM 5197 O O . LEU A 1 675 ? -0.756 -5.446 2.944 1.00 96.06 675 LEU A O 1
ATOM 5201 N N . CYS A 1 676 ? -0.890 -4.226 4.825 1.00 96.44 676 CYS A N 1
ATOM 5202 C CA . CYS A 1 676 ? -2.235 -4.625 5.202 1.00 96.44 676 CYS A CA 1
ATOM 5203 C C . CYS A 1 676 ? -2.923 -3.432 5.860 1.00 96.44 676 CYS A C 1
ATOM 5205 O O . CYS A 1 676 ? -2.476 -2.956 6.905 1.00 96.44 676 CYS A O 1
ATOM 5207 N N . MET A 1 677 ? -4.015 -2.960 5.259 1.00 95.56 677 MET A N 1
ATOM 5208 C CA . MET A 1 677 ? -4.785 -1.807 5.745 1.00 95.56 677 MET A CA 1
ATOM 5209 C C . MET A 1 677 ? -6.271 -2.114 5.985 1.00 95.56 677 MET A C 1
ATOM 5211 O O . MET A 1 677 ? -7.036 -1.210 6.297 1.00 95.56 677 MET A O 1
ATOM 5215 N N . GLN A 1 678 ? -6.678 -3.388 5.899 1.00 95.75 678 GLN A N 1
ATOM 5216 C CA . GLN A 1 678 ? -8.088 -3.804 5.941 1.00 95.75 678 GLN A CA 1
ATOM 5217 C C . GLN A 1 678 ? -8.828 -3.588 7.276 1.00 95.75 678 GLN A C 1
ATOM 5219 O O . GLN A 1 678 ? -10.006 -3.925 7.363 1.00 95.75 678 GLN A O 1
ATOM 5224 N N . CYS A 1 679 ? -8.169 -3.086 8.326 1.00 95.94 679 CYS A N 1
ATOM 5225 C CA . CYS A 1 679 ? -8.778 -2.885 9.641 1.00 95.94 679 CYS A CA 1
ATOM 5226 C C . CYS A 1 679 ? -8.421 -1.548 10.296 1.00 95.94 679 CYS A C 1
ATOM 5228 O O . CYS A 1 679 ? -7.354 -0.985 10.064 1.00 95.94 679 CYS A O 1
ATOM 5230 N N . GLU A 1 680 ? -9.307 -1.080 11.175 1.00 95.12 680 GLU A N 1
ATOM 5231 C CA . GLU A 1 680 ? -9.191 0.195 11.902 1.00 95.12 680 GLU A CA 1
ATOM 5232 C C . GLU A 1 680 ? -7.898 0.303 12.727 1.00 95.12 680 GLU A C 1
ATOM 5234 O O . GLU A 1 680 ? -7.223 1.334 12.728 1.00 95.12 680 GLU A O 1
ATOM 5239 N N . GLN A 1 681 ? -7.509 -0.797 13.377 1.00 93.19 681 GLN A N 1
ATOM 5240 C CA . GLN A 1 681 ? -6.282 -0.887 14.174 1.00 93.19 681 GLN A CA 1
ATOM 5241 C C . GLN A 1 681 ? -5.015 -1.084 13.326 1.00 93.19 681 GLN A C 1
ATOM 5243 O O . GLN A 1 681 ? -3.978 -1.497 13.847 1.00 93.19 681 GLN A O 1
ATOM 5248 N N . THR A 1 682 ? -5.070 -0.814 12.019 1.00 90.75 682 THR A N 1
ATOM 5249 C CA . THR A 1 682 ? -3.866 -0.787 11.189 1.00 90.75 682 THR A CA 1
ATOM 5250 C C . THR A 1 682 ? -2.877 0.262 11.702 1.00 90.75 682 THR A C 1
ATOM 5252 O O . THR A 1 682 ? -3.259 1.322 12.211 1.00 90.75 682 THR A O 1
ATOM 5255 N N . LYS A 1 683 ? -1.577 -0.044 11.617 1.00 87.12 683 LYS A N 1
ATOM 5256 C CA . LYS A 1 683 ? -0.533 0.749 12.279 1.00 87.12 683 LYS A CA 1
ATOM 5257 C C . LYS A 1 683 ? -0.589 2.204 11.798 1.00 87.12 683 LYS A C 1
ATOM 5259 O O . LYS A 1 683 ? -0.648 2.475 10.600 1.00 87.12 683 LYS A O 1
ATOM 5264 N N . ASN A 1 684 ? -0.598 3.126 12.763 1.00 81.00 684 ASN A N 1
ATOM 5265 C CA . ASN A 1 684 ? -0.715 4.578 12.583 1.00 81.00 684 ASN A CA 1
ATOM 5266 C C . ASN A 1 684 ? -1.959 5.055 11.798 1.00 81.00 684 ASN A C 1
ATOM 5268 O O . ASN A 1 684 ? -2.003 6.217 11.404 1.00 81.00 684 ASN A O 1
ATOM 5272 N N . GLY A 1 685 ? -2.962 4.197 11.569 1.00 83.75 685 GLY A N 1
ATOM 5273 C CA . GLY A 1 685 ? -4.100 4.510 10.700 1.00 83.75 685 GLY A CA 1
ATOM 5274 C C . GLY A 1 685 ? -3.753 4.562 9.207 1.00 83.75 685 GLY A C 1
ATOM 5275 O O . GLY A 1 685 ? -4.522 5.132 8.442 1.00 83.75 685 GLY A O 1
ATOM 5276 N N . THR A 1 686 ? -2.613 3.997 8.784 1.00 84.94 686 THR A N 1
ATOM 5277 C CA . THR A 1 686 ? -2.179 3.997 7.372 1.00 84.94 686 THR A CA 1
ATOM 5278 C C . THR A 1 686 ? -1.880 2.602 6.826 1.00 84.94 686 THR A C 1
ATOM 5280 O O . THR A 1 686 ? -2.223 2.309 5.687 1.00 84.94 686 THR A O 1
ATOM 5283 N N . GLY A 1 687 ? -1.247 1.719 7.603 1.00 91.06 687 GLY A N 1
ATOM 5284 C CA . GLY A 1 687 ? -0.832 0.411 7.095 1.00 91.06 687 GLY A CA 1
ATOM 5285 C C . GLY A 1 687 ? 0.083 -0.357 8.042 1.00 91.06 687 GLY A C 1
ATOM 5286 O O . GLY A 1 687 ? 1.069 0.178 8.549 1.00 91.06 687 GLY A O 1
ATOM 5287 N N . CYS A 1 688 ? -0.195 -1.643 8.251 1.00 93.81 688 CYS A N 1
ATOM 5288 C CA . CYS A 1 688 ? 0.735 -2.560 8.898 1.00 93.81 688 CYS A CA 1
ATOM 5289 C C . CYS A 1 688 ? 1.840 -2.955 7.911 1.00 93.81 688 CYS A C 1
ATOM 5291 O O . CYS A 1 688 ? 1.539 -3.541 6.876 1.00 93.81 688 CYS A O 1
ATOM 5293 N N . THR A 1 689 ? 3.096 -2.644 8.249 1.00 93.00 689 THR A N 1
ATOM 5294 C CA . THR A 1 689 ? 4.244 -2.734 7.325 1.00 93.00 689 THR A CA 1
ATOM 5295 C C . THR A 1 689 ? 5.296 -3.797 7.663 1.00 93.00 689 THR A C 1
ATOM 5297 O O . THR A 1 689 ? 6.073 -4.213 6.805 1.00 93.00 689 THR A O 1
ATOM 5300 N N . THR A 1 690 ? 5.356 -4.251 8.916 1.00 89.00 690 THR A N 1
ATOM 5301 C CA . THR A 1 690 ? 6.364 -5.223 9.390 1.00 89.00 690 THR A CA 1
ATOM 5302 C C . THR A 1 690 ? 5.734 -6.483 9.971 1.00 89.00 690 THR A C 1
ATOM 5304 O O . THR A 1 690 ? 6.217 -7.585 9.732 1.00 89.00 690 THR A O 1
ATOM 5307 N N . VAL A 1 691 ? 4.646 -6.300 10.717 1.00 92.88 691 VAL A N 1
ATOM 5308 C CA . VAL A 1 691 ? 3.708 -7.309 11.213 1.00 92.88 691 VAL A CA 1
ATOM 5309 C C . VAL A 1 691 ? 2.358 -6.604 11.402 1.00 92.88 691 VAL A C 1
ATOM 5311 O O . VAL A 1 691 ? 2.313 -5.393 11.653 1.00 92.88 691 VAL A O 1
ATOM 5314 N N . GLY A 1 692 ? 1.252 -7.327 11.253 1.00 91.75 692 GLY A N 1
ATOM 5315 C CA . GLY A 1 692 ? -0.079 -6.846 11.604 1.00 91.75 692 GLY A CA 1
ATOM 5316 C C . GLY A 1 692 ? -0.192 -6.544 13.100 1.00 91.75 692 GLY A C 1
ATOM 5317 O O . GLY A 1 692 ? 0.361 -7.273 13.919 1.00 91.75 692 GLY A O 1
ATOM 5318 N N . VAL A 1 693 ? -0.966 -5.524 13.485 1.00 92.25 693 VAL A N 1
ATOM 5319 C CA . VAL A 1 693 ? -1.311 -5.281 14.908 1.00 92.25 693 VAL A CA 1
ATOM 5320 C C . VAL A 1 693 ? -2.125 -6.453 15.490 1.00 92.25 693 VAL A C 1
ATOM 5322 O O . VAL A 1 693 ? -2.049 -6.741 16.679 1.00 92.25 693 VAL A O 1
ATOM 5325 N N . CYS A 1 694 ? -2.818 -7.194 14.623 1.00 92.50 694 CYS A N 1
ATOM 5326 C CA . CYS A 1 694 ? -3.455 -8.488 14.880 1.00 92.50 694 CYS A CA 1
ATOM 5327 C C . CYS A 1 694 ? -2.493 -9.690 15.008 1.00 92.50 694 CYS A C 1
ATOM 5329 O O . CYS A 1 694 ? -2.948 -10.799 15.260 1.00 92.50 694 CYS A O 1
ATOM 5331 N N . GLY A 1 695 ? -1.187 -9.510 14.786 1.00 92.12 695 GLY A N 1
ATOM 5332 C CA . GLY A 1 695 ? -0.197 -10.592 14.734 1.00 92.12 695 GLY A CA 1
ATOM 5333 C C . GLY A 1 695 ? 0.018 -11.223 13.350 1.00 92.12 695 GLY A C 1
ATOM 5334 O O . GLY A 1 695 ? 0.896 -12.069 13.220 1.00 92.12 695 GLY A O 1
ATOM 5335 N N . LYS A 1 696 ? -0.718 -10.811 12.300 1.00 96.31 696 LYS A N 1
ATOM 5336 C CA . LYS A 1 696 ? -0.535 -11.353 10.935 1.00 96.31 696 LYS A CA 1
ATOM 5337 C C . LYS A 1 696 ? 0.893 -11.099 10.434 1.00 96.31 696 LYS A C 1
ATOM 5339 O O . LYS A 1 696 ? 1.306 -9.946 10.307 1.00 96.31 696 LYS A O 1
ATOM 5344 N N . THR A 1 697 ? 1.634 -12.163 10.146 1.00 97.25 697 THR A N 1
ATOM 5345 C CA . THR A 1 697 ? 3.029 -12.092 9.687 1.00 97.25 697 THR A CA 1
ATOM 5346 C C . THR A 1 697 ? 3.120 -11.720 8.194 1.00 97.25 697 THR A C 1
ATOM 5348 O O . THR A 1 697 ? 2.102 -11.772 7.494 1.00 97.25 697 THR A O 1
ATOM 5351 N N . PRO A 1 698 ? 4.304 -11.337 7.672 1.00 97.31 698 PRO A N 1
ATOM 5352 C CA . PRO A 1 698 ? 4.504 -11.112 6.237 1.00 97.31 698 PRO A CA 1
ATOM 5353 C C . PRO A 1 698 ? 4.102 -12.304 5.361 1.00 97.31 698 PRO A C 1
ATOM 5355 O O . PRO A 1 698 ? 3.508 -12.125 4.300 1.00 97.31 698 PRO A O 1
ATOM 5358 N N . GLU A 1 699 ? 4.385 -13.515 5.831 1.00 97.56 699 GLU A N 1
ATOM 5359 C CA . GLU A 1 699 ? 4.186 -14.773 5.113 1.00 97.56 699 GLU A CA 1
ATOM 5360 C C . GLU A 1 699 ? 2.689 -15.094 5.009 1.00 97.56 699 GLU A C 1
ATOM 5362 O O . GLU A 1 699 ? 2.170 -15.298 3.913 1.00 97.56 699 GLU A O 1
ATOM 5367 N N . ILE A 1 700 ? 1.961 -15.010 6.130 1.00 98.00 700 ILE A N 1
ATOM 5368 C CA . ILE A 1 700 ? 0.496 -15.141 6.153 1.00 98.00 700 ILE A CA 1
ATOM 5369 C C . ILE A 1 700 ? -0.174 -14.022 5.347 1.00 98.00 700 ILE A C 1
ATOM 5371 O O . ILE A 1 700 ? -1.190 -14.260 4.696 1.00 98.00 700 ILE A O 1
ATOM 5375 N N . ASN A 1 701 ? 0.388 -12.806 5.331 1.00 98.19 701 ASN A N 1
ATOM 5376 C CA . ASN A 1 701 ? -0.121 -11.754 4.455 1.00 98.19 701 ASN A CA 1
ATOM 5377 C C . ASN A 1 701 ? 0.017 -12.142 2.981 1.00 98.19 701 ASN A C 1
ATOM 5379 O O . ASN A 1 701 ? -0.973 -12.107 2.263 1.00 98.19 701 ASN A O 1
ATOM 5383 N N . ALA A 1 702 ? 1.209 -12.548 2.543 1.00 98.19 702 ALA A N 1
ATOM 5384 C CA . ALA A 1 702 ? 1.449 -12.943 1.160 1.00 98.19 702 ALA A CA 1
ATOM 5385 C C . ALA A 1 702 ? 0.551 -14.113 0.718 1.00 98.19 702 ALA A C 1
ATOM 5387 O O . ALA A 1 702 ? -0.012 -14.067 -0.373 1.00 98.19 702 ALA A O 1
ATOM 5388 N N . LEU A 1 703 ? 0.340 -15.119 1.573 1.00 98.50 703 LEU A N 1
ATOM 5389 C CA . LEU A 1 703 ? -0.570 -16.230 1.276 1.00 98.50 703 LEU A CA 1
ATOM 5390 C C . LEU A 1 703 ? -2.042 -15.782 1.152 1.00 98.50 703 LEU A C 1
ATOM 5392 O O . LEU A 1 703 ? -2.750 -16.277 0.277 1.00 98.50 703 LEU A O 1
ATOM 5396 N N . GLN A 1 704 ? -2.495 -14.803 1.946 1.00 98.56 704 GLN A N 1
ATOM 5397 C CA . GLN A 1 704 ? -3.831 -14.204 1.787 1.00 98.56 704 GLN A CA 1
ATOM 5398 C C . GLN A 1 704 ? -3.968 -13.396 0.483 1.00 98.56 704 GLN A C 1
ATOM 5400 O O . GLN A 1 704 ? -5.010 -13.473 -0.169 1.00 98.56 704 GLN A O 1
ATOM 5405 N N . GLU A 1 705 ? -2.934 -12.652 0.075 1.00 98.12 705 GLU A N 1
ATOM 5406 C CA . GLU A 1 705 ? -2.920 -11.935 -1.212 1.00 98.12 705 GLU A CA 1
ATOM 5407 C C . GLU A 1 705 ? -2.940 -12.925 -2.393 1.00 98.12 705 GLU A C 1
ATOM 5409 O O . GLU A 1 705 ? -3.706 -12.746 -3.343 1.00 98.12 705 GLU A O 1
ATOM 5414 N N . LEU A 1 706 ? -2.169 -14.018 -2.304 1.00 98.25 706 LEU A N 1
ATOM 5415 C CA . LEU A 1 706 ? -2.131 -15.078 -3.316 1.00 98.25 706 LEU A CA 1
ATOM 5416 C C . LEU A 1 706 ? -3.469 -15.821 -3.433 1.00 98.25 706 LEU A C 1
ATOM 5418 O O . LEU A 1 706 ? -3.911 -16.122 -4.544 1.00 98.25 706 LEU A O 1
ATOM 5422 N N . LEU A 1 707 ? -4.151 -16.075 -2.313 1.00 98.62 707 LEU A N 1
ATOM 5423 C CA . LEU A 1 707 ? -5.493 -16.658 -2.319 1.00 98.62 707 LEU A CA 1
ATOM 5424 C C . LEU A 1 707 ? -6.507 -15.725 -2.997 1.00 98.62 707 LEU A C 1
ATOM 5426 O O . LEU A 1 707 ? -7.234 -16.174 -3.879 1.00 98.62 707 LEU A O 1
ATOM 5430 N N . VAL A 1 708 ? -6.506 -14.421 -2.697 1.00 98.44 708 VAL A N 1
ATOM 5431 C CA . VAL A 1 708 ? -7.381 -13.457 -3.399 1.00 98.44 708 VAL A CA 1
ATOM 5432 C C . VAL A 1 708 ? -7.057 -13.372 -4.894 1.00 98.44 708 VAL A C 1
ATOM 5434 O O . VAL A 1 708 ? -7.961 -13.214 -5.715 1.00 98.44 708 VAL A O 1
ATOM 5437 N N . TYR A 1 709 ? -5.791 -13.523 -5.285 1.00 98.31 709 TYR A N 1
ATOM 5438 C CA . TYR A 1 709 ? -5.398 -13.607 -6.694 1.00 98.31 709 TYR A CA 1
ATOM 5439 C C . TYR A 1 709 ? -5.906 -14.895 -7.374 1.00 98.31 709 TYR A C 1
ATOM 5441 O O . TYR A 1 709 ? -6.358 -14.863 -8.521 1.00 98.31 709 TYR A O 1
ATOM 5449 N N . SER A 1 710 ? -5.930 -16.009 -6.636 1.00 98.38 710 SER A N 1
ATOM 5450 C CA . SER A 1 710 ? -6.475 -17.305 -7.075 1.00 98.38 710 SER A CA 1
ATOM 5451 C C . SER A 1 710 ? -8.000 -17.262 -7.226 1.00 98.38 710 SER A C 1
ATOM 5453 O O . SER A 1 710 ? -8.538 -17.701 -8.243 1.00 98.38 710 SER A O 1
ATOM 5455 N N . GLN A 1 711 ? -8.692 -16.646 -6.263 1.00 98.62 711 GLN A N 1
ATOM 5456 C CA . GLN A 1 711 ? -10.134 -16.383 -6.290 1.00 98.62 711 GLN A CA 1
ATOM 5457 C C . GLN A 1 711 ? -10.511 -15.494 -7.476 1.00 98.62 711 GLN A C 1
ATOM 5459 O O . GLN A 1 711 ? -11.410 -15.843 -8.231 1.00 98.62 711 GLN A O 1
ATOM 5464 N N . LYS A 1 712 ? -9.765 -14.408 -7.725 1.00 98.56 712 LYS A N 1
ATOM 5465 C CA . LYS A 1 712 ? -9.905 -13.580 -8.937 1.00 98.56 712 LYS A CA 1
ATOM 5466 C C . LYS A 1 712 ? -9.804 -14.404 -10.225 1.00 98.56 712 LYS A C 1
ATOM 5468 O O . LYS A 1 712 ? -10.585 -14.180 -11.149 1.00 98.56 712 LYS A O 1
ATOM 5473 N N . GLY A 1 713 ? -8.895 -15.379 -10.278 1.00 97.94 713 GLY A N 1
ATOM 5474 C CA . GLY A 1 713 ? -8.775 -16.317 -11.396 1.0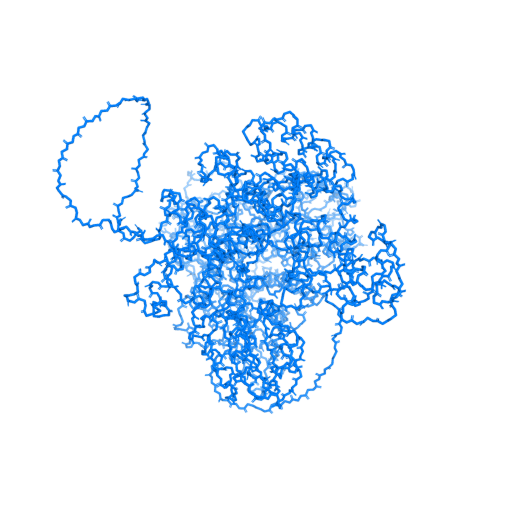0 97.94 713 GLY A CA 1
ATOM 5475 C C . GLY A 1 713 ? -10.019 -17.189 -11.567 1.00 97.94 713 GLY A C 1
ATOM 5476 O O . GLY A 1 713 ? -10.631 -17.170 -12.635 1.00 97.94 713 GLY A O 1
ATOM 5477 N N . LEU A 1 714 ? -10.429 -17.898 -10.510 1.00 98.50 714 LEU A N 1
ATOM 5478 C CA . LEU A 1 714 ? -11.634 -18.737 -10.488 1.00 98.50 714 LEU A CA 1
ATOM 5479 C C . LEU A 1 714 ? -12.894 -17.945 -10.881 1.00 98.50 714 LEU A C 1
ATOM 5481 O O . LEU A 1 714 ? -13.644 -18.370 -11.759 1.00 98.50 714 LEU A O 1
ATOM 5485 N N . SER A 1 715 ? -13.081 -16.760 -10.303 1.00 98.62 715 SER A N 1
ATOM 5486 C CA . SER A 1 715 ? -14.215 -15.874 -10.565 1.00 98.62 715 SER A CA 1
ATOM 5487 C C . SER A 1 715 ? -14.288 -15.384 -12.012 1.00 98.62 715 SER A C 1
ATOM 5489 O O . SER A 1 715 ? -15.383 -15.327 -12.564 1.00 98.62 715 SER A O 1
ATOM 5491 N N . CYS A 1 716 ? -13.157 -15.108 -12.677 1.00 98.50 716 CYS A N 1
ATOM 5492 C CA . CYS A 1 716 ? -13.157 -14.777 -14.110 1.00 98.50 716 CYS A CA 1
ATOM 5493 C C . CYS A 1 716 ? -13.719 -15.917 -14.976 1.00 98.50 716 CYS A C 1
ATOM 5495 O O . CYS A 1 716 ? -14.413 -15.662 -15.959 1.00 98.50 716 CYS A O 1
ATOM 5497 N N . TRP A 1 717 ? -13.421 -17.171 -14.624 1.00 98.31 717 TRP A N 1
ATOM 5498 C CA . TRP A 1 717 ? -13.952 -18.343 -15.324 1.00 98.31 717 TRP A CA 1
ATOM 5499 C C . TRP A 1 717 ? -15.413 -18.612 -14.966 1.00 98.31 717 TRP A C 1
ATOM 5501 O O . TRP A 1 717 ? -16.206 -18.905 -15.860 1.00 98.31 717 TRP A O 1
ATOM 5511 N N . ALA A 1 718 ? -15.787 -18.458 -13.694 1.00 98.06 718 ALA A N 1
ATOM 5512 C CA . ALA A 1 718 ? -17.160 -18.644 -13.237 1.00 98.06 718 ALA A CA 1
ATOM 5513 C C . ALA A 1 718 ? -18.124 -17.619 -13.864 1.00 98.06 718 ALA A C 1
ATOM 5515 O O . ALA A 1 718 ? -19.142 -18.001 -14.437 1.00 98.06 718 ALA A O 1
ATOM 5516 N N . GLN A 1 719 ? -17.754 -16.334 -13.852 1.00 97.62 719 GLN A N 1
ATOM 5517 C CA . GLN A 1 719 ? -18.514 -15.256 -14.488 1.00 97.62 719 GLN A CA 1
ATOM 5518 C C . GLN A 1 719 ? -18.699 -15.505 -15.994 1.00 97.62 719 GLN A C 1
ATOM 5520 O O . GLN A 1 719 ? -19.811 -15.414 -16.509 1.00 97.62 719 GLN A O 1
ATOM 5525 N N . PHE A 1 720 ? -17.635 -15.901 -16.698 1.00 97.88 720 PHE A N 1
ATOM 5526 C CA . PHE A 1 720 ? -17.711 -16.224 -18.125 1.00 97.88 720 PHE A CA 1
ATOM 5527 C C . PHE A 1 720 ? -18.595 -17.452 -18.411 1.00 97.88 720 PHE A C 1
ATOM 5529 O O . PHE A 1 720 ? -19.288 -17.489 -19.427 1.00 97.88 720 PHE A O 1
ATOM 5536 N N . ALA A 1 721 ? -18.620 -18.448 -17.521 1.00 97.69 721 ALA A N 1
ATOM 5537 C CA . ALA A 1 721 ? -19.547 -19.572 -17.629 1.00 97.69 721 ALA A CA 1
ATOM 5538 C C . ALA A 1 721 ? -21.009 -19.125 -17.465 1.00 97.69 721 ALA A C 1
ATOM 5540 O O . ALA A 1 721 ? -21.840 -19.508 -18.290 1.00 97.69 721 ALA A O 1
ATOM 5541 N N . TYR A 1 722 ? -21.312 -18.252 -16.497 1.00 95.62 722 TYR A N 1
ATOM 5542 C CA . TYR A 1 722 ? -22.646 -17.657 -16.347 1.00 95.62 722 TYR A CA 1
ATOM 5543 C C . TYR A 1 722 ? -23.061 -16.842 -17.587 1.00 95.62 722 TYR A C 1
ATOM 5545 O O . TYR A 1 722 ? -24.165 -17.030 -18.098 1.00 95.62 722 TYR A O 1
ATOM 5553 N N . GLU A 1 723 ? -22.166 -16.013 -18.134 1.00 96.00 723 GLU A N 1
ATOM 5554 C CA . GLU A 1 723 ? -22.397 -15.218 -19.355 1.00 96.00 723 GLU A CA 1
ATOM 5555 C C . GLU A 1 723 ? -22.686 -16.072 -20.603 1.00 96.00 723 GLU A C 1
ATOM 5557 O O . GLU A 1 723 ? -23.406 -15.632 -21.498 1.00 96.00 723 GLU A O 1
ATOM 5562 N N . ASN A 1 724 ? -22.164 -17.302 -20.657 1.00 96.94 724 ASN A N 1
ATOM 5563 C CA . ASN A 1 724 ? -22.426 -18.262 -21.734 1.00 96.94 724 ASN A CA 1
ATOM 5564 C C . ASN A 1 724 ? -23.511 -19.304 -21.372 1.00 96.94 724 ASN A C 1
ATOM 5566 O O . ASN A 1 724 ? -23.722 -20.255 -22.124 1.00 96.94 724 ASN A O 1
ATOM 5570 N N . GLY A 1 725 ? -24.205 -19.151 -20.237 1.00 96.00 725 GLY A N 1
ATOM 5571 C CA . GLY A 1 725 ? -25.290 -20.044 -19.810 1.00 96.00 725 GLY A CA 1
ATOM 5572 C C . GLY A 1 725 ? -24.855 -21.448 -19.364 1.00 96.00 725 GLY A C 1
ATOM 5573 O O . GLY A 1 725 ? -25.683 -22.359 -19.334 1.00 96.00 725 GLY A O 1
ATOM 5574 N N . VAL A 1 726 ? -23.579 -21.649 -19.021 1.00 96.69 726 VAL A N 1
ATOM 5575 C CA . VAL A 1 726 ? -23.050 -22.932 -18.533 1.00 96.69 726 VAL A CA 1
ATOM 5576 C C . VAL A 1 726 ? -23.282 -23.055 -17.019 1.00 96.69 726 VAL A C 1
ATOM 5578 O O . VAL A 1 726 ? -22.763 -22.237 -16.258 1.00 96.69 726 VAL A O 1
ATOM 5581 N N . PRO A 1 727 ? -24.028 -24.073 -16.543 1.00 92.31 727 PRO A N 1
ATOM 5582 C CA . PRO A 1 727 ? -24.320 -24.232 -15.123 1.00 92.31 727 PRO A CA 1
ATOM 5583 C C . PRO A 1 727 ? -23.098 -24.728 -14.337 1.00 92.31 727 PRO A C 1
ATOM 5585 O O . PRO A 1 727 ? -22.435 -25.696 -14.722 1.00 92.31 727 PRO A O 1
ATOM 5588 N N . LEU A 1 728 ? -22.846 -24.091 -13.193 1.00 95.00 728 LEU A N 1
ATOM 5589 C CA . LEU A 1 728 ? -21.762 -24.427 -12.267 1.00 95.00 728 LEU A CA 1
ATOM 5590 C C . LEU A 1 728 ? -22.293 -25.162 -11.023 1.00 95.00 728 LEU A C 1
ATOM 5592 O O . LEU A 1 728 ? -23.452 -24.969 -10.646 1.00 95.00 728 LEU A O 1
ATOM 5596 N N . PRO A 1 729 ? -21.479 -26.016 -10.374 1.00 91.88 729 PRO A N 1
ATOM 5597 C CA . PRO A 1 729 ? -21.891 -26.706 -9.157 1.00 91.88 729 PRO A CA 1
ATOM 5598 C C . PRO A 1 729 ? -22.024 -25.720 -7.977 1.00 91.88 729 PRO A C 1
ATOM 5600 O O . PRO A 1 729 ? -21.156 -24.860 -7.818 1.00 91.88 729 PRO A O 1
ATOM 5603 N N . PRO A 1 730 ? -23.042 -25.866 -7.100 1.00 90.94 730 PRO A N 1
ATOM 5604 C CA . PRO A 1 730 ? -23.222 -25.021 -5.912 1.00 90.94 730 PRO A CA 1
ATOM 5605 C C . PRO A 1 730 ? -21.967 -24.855 -5.049 1.00 90.94 730 PRO A C 1
ATOM 5607 O O . PRO A 1 730 ? -21.672 -23.760 -4.580 1.00 90.94 730 PRO A O 1
ATOM 5610 N N . THR A 1 731 ? -21.194 -25.935 -4.912 1.00 92.69 731 THR A N 1
ATOM 5611 C CA . THR A 1 731 ? -19.980 -26.005 -4.092 1.00 92.69 731 THR A CA 1
ATOM 5612 C C . THR A 1 731 ? -18.892 -25.019 -4.508 1.00 92.69 731 THR A C 1
ATOM 5614 O O . THR A 1 731 ? -18.073 -24.663 -3.670 1.00 92.69 731 THR A O 1
ATOM 5617 N N . LEU A 1 732 ? -18.880 -24.543 -5.760 1.00 95.62 732 LEU A N 1
ATOM 5618 C CA . LEU A 1 732 ? -17.928 -23.527 -6.217 1.00 95.62 732 LEU A CA 1
ATOM 5619 C C . LEU A 1 732 ? -18.182 -22.172 -5.542 1.00 95.62 732 LEU A C 1
ATOM 5621 O O . LEU A 1 732 ? -17.230 -21.499 -5.148 1.00 95.62 732 LEU A O 1
ATOM 5625 N N . ALA A 1 733 ? -19.451 -21.789 -5.372 1.00 95.56 733 ALA A N 1
ATOM 5626 C CA . ALA A 1 733 ? -19.812 -20.564 -4.665 1.00 95.56 733 ALA A CA 1
ATOM 5627 C C . ALA A 1 733 ? -19.562 -20.717 -3.159 1.00 95.56 733 ALA A C 1
ATOM 5629 O O . ALA A 1 733 ? -18.855 -19.896 -2.584 1.00 95.56 733 ALA A O 1
ATOM 5630 N N . SER A 1 734 ? -20.003 -21.829 -2.553 1.00 95.88 734 SER A N 1
ATOM 5631 C CA . SER A 1 734 ? -19.708 -22.163 -1.149 1.00 95.88 734 SER A CA 1
ATOM 5632 C C . SER A 1 734 ? -18.207 -22.101 -0.841 1.00 95.88 734 SER A C 1
ATOM 5634 O O . SER A 1 734 ? -17.796 -21.558 0.185 1.00 95.88 734 SER A O 1
ATOM 5636 N N . PHE A 1 735 ? -17.373 -22.615 -1.753 1.00 97.19 735 PHE A N 1
ATOM 5637 C CA . PHE A 1 735 ? -15.918 -22.547 -1.662 1.00 97.19 735 PHE A CA 1
ATOM 5638 C C . PHE A 1 735 ? -15.385 -21.109 -1.777 1.00 97.19 735 PHE A C 1
ATOM 5640 O O . PHE A 1 735 ? -14.513 -20.725 -0.996 1.00 97.19 735 PHE A O 1
ATOM 5647 N N . LEU A 1 736 ? -15.890 -20.290 -2.711 1.00 98.06 736 LEU A N 1
ATOM 5648 C CA . LEU A 1 736 ? -15.527 -18.869 -2.786 1.00 98.06 736 LEU A CA 1
ATOM 5649 C C . LEU A 1 736 ? -15.899 -18.143 -1.484 1.00 98.06 736 LEU A C 1
ATOM 5651 O O . LEU A 1 736 ? -15.069 -17.424 -0.935 1.00 98.06 736 LEU A O 1
ATOM 5655 N N . HIS A 1 737 ? -17.089 -18.389 -0.932 1.00 97.88 737 HIS A N 1
ATOM 5656 C CA . HIS A 1 737 ? -17.538 -17.779 0.320 1.00 97.88 737 HIS A CA 1
ATOM 5657 C C . HIS A 1 737 ? -16.646 -18.187 1.507 1.00 97.88 737 HIS A C 1
ATOM 5659 O O . HIS A 1 737 ? -16.118 -17.320 2.205 1.00 97.88 737 HIS A O 1
ATOM 5665 N N . ALA A 1 738 ? -16.395 -19.488 1.687 1.00 96.88 738 ALA A N 1
ATOM 5666 C CA . ALA A 1 738 ? -15.517 -20.034 2.725 1.00 96.88 738 ALA A CA 1
ATOM 5667 C C . ALA A 1 738 ? -14.062 -19.530 2.605 1.00 96.88 738 ALA A C 1
ATOM 5669 O O . ALA A 1 738 ? -13.514 -18.912 3.523 1.00 96.88 738 ALA A O 1
ATOM 5670 N N . SER A 1 739 ? -13.443 -19.708 1.435 1.00 98.19 739 SER A N 1
ATOM 5671 C CA . SER A 1 739 ? -12.052 -19.306 1.211 1.00 98.19 739 SER A CA 1
ATOM 5672 C C . SER A 1 739 ? -11.864 -17.787 1.295 1.00 98.19 739 SER A C 1
ATOM 5674 O O . SER A 1 739 ? -10.858 -17.332 1.840 1.00 98.19 739 SER A O 1
ATOM 5676 N N . THR A 1 740 ? -12.813 -16.961 0.839 1.00 98.56 740 THR A N 1
ATOM 5677 C CA . THR A 1 740 ? -12.754 -15.507 1.061 1.00 98.56 740 THR A CA 1
ATOM 5678 C C . THR A 1 740 ? -12.908 -15.174 2.549 1.00 98.56 740 THR A C 1
ATOM 5680 O O . THR A 1 740 ? -12.143 -14.346 3.056 1.00 98.56 740 THR A O 1
ATOM 5683 N N . PHE A 1 741 ? -13.810 -15.846 3.276 1.00 98.38 741 PHE A N 1
ATOM 5684 C CA . PHE A 1 741 ? -14.008 -15.651 4.717 1.00 98.38 741 PHE A CA 1
ATOM 5685 C C . PHE A 1 741 ? -12.733 -15.961 5.537 1.00 98.38 741 PHE A C 1
ATOM 5687 O O . PHE A 1 741 ? -12.406 -15.233 6.475 1.00 98.38 741 PHE A O 1
ATOM 5694 N N . SER A 1 742 ? -11.916 -16.935 5.122 1.00 98.25 742 SER A N 1
ATOM 5695 C CA . SER A 1 742 ? -10.610 -17.218 5.754 1.00 98.25 742 SER A CA 1
ATOM 5696 C C . SER A 1 742 ? -9.650 -16.009 5.823 1.00 98.25 742 SER A C 1
ATOM 5698 O O . SER A 1 742 ? -8.777 -15.947 6.692 1.00 98.25 742 SER A O 1
ATOM 5700 N N . THR A 1 743 ? -9.811 -15.023 4.928 1.00 98.25 743 THR A N 1
ATOM 5701 C CA . THR A 1 743 ? -8.883 -13.888 4.757 1.00 98.25 743 THR A CA 1
ATOM 5702 C C . THR A 1 743 ? -9.241 -12.636 5.575 1.00 98.25 743 THR A C 1
ATOM 5704 O O . THR A 1 743 ? -8.535 -11.621 5.508 1.00 98.25 743 THR A O 1
ATOM 5707 N N . LEU A 1 744 ? -10.321 -12.677 6.365 1.00 97.94 744 LEU A N 1
ATOM 5708 C CA . LEU A 1 744 ? -10.722 -11.557 7.222 1.00 97.94 744 LEU A CA 1
ATOM 5709 C C . LEU A 1 744 ? -9.756 -11.358 8.397 1.00 97.94 744 LEU A C 1
ATOM 5711 O O . LEU A 1 744 ? -9.026 -12.256 8.828 1.00 97.94 744 LEU A O 1
ATOM 5715 N N . THR A 1 745 ? -9.778 -10.148 8.955 1.00 97.88 745 THR A N 1
ATOM 5716 C CA . THR A 1 745 ? -9.062 -9.818 10.186 1.00 97.88 745 THR A CA 1
ATOM 5717 C C . THR A 1 745 ? -9.457 -10.795 11.287 1.00 97.88 745 THR A C 1
ATOM 5719 O O . THR A 1 745 ? -10.635 -10.916 11.631 1.00 97.88 745 THR A O 1
ATOM 5722 N N . ASN A 1 746 ? -8.446 -11.441 11.870 1.00 97.94 746 ASN A N 1
ATOM 5723 C CA . ASN A 1 746 ? -8.580 -12.373 12.983 1.00 97.94 746 ASN A CA 1
ATOM 5724 C C . ASN A 1 746 ? -9.394 -13.653 12.667 1.00 97.94 746 ASN A C 1
ATOM 5726 O O . ASN A 1 746 ? -9.986 -14.202 13.593 1.00 97.94 746 ASN A O 1
ATOM 5730 N N . VAL A 1 747 ? -9.447 -14.132 11.410 1.00 98.31 747 VAL A N 1
ATOM 5731 C CA . VAL A 1 747 ? -9.987 -15.475 11.079 1.00 98.31 747 VAL A CA 1
ATOM 5732 C C . VAL A 1 747 ? -8.879 -16.532 11.040 1.00 98.31 747 VAL A C 1
ATOM 5734 O O . VAL A 1 747 ? -8.819 -17.371 11.936 1.00 98.31 747 VAL A O 1
ATOM 5737 N N . ASN A 1 748 ? -8.005 -16.512 10.027 1.00 98.25 748 ASN A N 1
ATOM 5738 C CA . ASN A 1 748 ? -7.051 -17.599 9.792 1.00 98.25 748 ASN A CA 1
ATOM 5739 C C . ASN A 1 748 ? -5.594 -17.111 9.686 1.00 98.25 748 ASN A C 1
ATOM 5741 O O . ASN A 1 748 ? -5.289 -16.128 9.004 1.00 98.25 748 ASN A O 1
ATOM 5745 N N . PHE A 1 749 ? -4.705 -17.818 10.385 1.00 98.12 749 PHE A N 1
ATOM 5746 C CA . PHE A 1 749 ? -3.262 -17.584 10.467 1.00 98.12 749 PHE A CA 1
ATOM 5747 C C . PHE A 1 749 ? -2.442 -18.845 10.130 1.00 98.12 749 PHE A C 1
ATOM 5749 O O . PHE A 1 749 ? -1.232 -18.861 10.347 1.00 98.12 749 PHE A O 1
ATOM 5756 N N . ASP A 1 750 ? -3.078 -19.908 9.631 1.00 96.56 750 ASP A N 1
ATOM 5757 C CA . ASP A 1 750 ? -2.432 -21.175 9.287 1.00 96.56 750 ASP A CA 1
ATOM 5758 C C . ASP A 1 750 ? -2.044 -21.225 7.799 1.00 96.56 750 ASP A C 1
ATOM 5760 O O . ASP A 1 750 ? -2.892 -21.211 6.904 1.00 96.56 750 ASP A O 1
ATOM 5764 N N . ALA A 1 751 ? -0.738 -21.303 7.531 1.00 95.69 751 ALA A N 1
ATOM 5765 C CA . ALA A 1 751 ? -0.188 -21.377 6.180 1.00 95.69 751 ALA A CA 1
ATOM 5766 C C . ALA A 1 751 ? -0.641 -22.634 5.412 1.00 95.69 751 ALA A C 1
ATOM 5768 O O . ALA A 1 751 ? -0.821 -22.565 4.193 1.00 95.69 751 ALA A O 1
ATOM 5769 N N . ALA A 1 752 ? -0.875 -23.757 6.105 1.00 93.88 752 ALA A N 1
ATOM 5770 C CA . ALA A 1 752 ? -1.326 -24.998 5.477 1.00 93.88 752 ALA A CA 1
ATOM 5771 C C . ALA A 1 752 ? -2.735 -24.835 4.885 1.00 93.88 752 ALA A C 1
ATOM 5773 O O . ALA A 1 752 ? -2.951 -25.143 3.713 1.00 93.88 752 ALA A O 1
ATOM 5774 N N . ARG A 1 753 ? -3.658 -24.226 5.643 1.00 95.06 753 ARG A N 1
ATOM 5775 C CA . ARG A 1 753 ? -5.016 -23.913 5.168 1.00 95.06 753 ARG A CA 1
ATOM 5776 C C . ARG A 1 753 ? -5.000 -22.981 3.958 1.00 95.06 753 ARG A C 1
ATOM 5778 O O . ARG A 1 753 ? -5.724 -23.224 2.998 1.00 95.06 753 ARG A O 1
ATOM 5785 N N . PHE A 1 754 ? -4.141 -21.958 3.938 1.00 97.44 754 PHE A N 1
ATOM 5786 C CA . PHE A 1 754 ? -4.020 -21.096 2.754 1.00 97.44 754 PHE A CA 1
ATOM 5787 C C . PHE A 1 754 ? -3.520 -21.848 1.511 1.00 97.44 754 PHE A C 1
ATOM 5789 O O . PHE A 1 754 ? -4.053 -21.628 0.423 1.00 97.44 754 PHE A O 1
ATOM 5796 N N . ARG A 1 755 ? -2.571 -22.782 1.657 1.00 95.38 755 ARG A N 1
ATOM 5797 C CA . ARG A 1 755 ? -2.133 -23.671 0.565 1.00 95.38 755 ARG A CA 1
ATOM 5798 C C . ARG A 1 755 ? -3.264 -24.576 0.059 1.00 95.38 755 ARG A C 1
ATOM 5800 O O . ARG A 1 755 ? -3.377 -24.768 -1.153 1.00 95.38 755 ARG A O 1
ATOM 5807 N N . GLU A 1 756 ? -4.098 -25.107 0.952 1.00 95.06 756 GLU A N 1
ATOM 5808 C CA . GLU A 1 756 ? -5.270 -25.920 0.596 1.00 95.06 756 GLU A CA 1
ATOM 5809 C C . GLU A 1 756 ? -6.268 -25.112 -0.247 1.00 95.06 756 GLU A C 1
ATOM 5811 O O . GLU A 1 756 ? -6.553 -25.508 -1.380 1.00 95.06 756 GLU A O 1
ATOM 5816 N N . TYR A 1 757 ? -6.695 -23.928 0.217 1.00 97.56 757 TYR A N 1
ATOM 5817 C CA . TYR A 1 757 ? -7.599 -23.064 -0.555 1.00 97.56 757 TYR A CA 1
ATOM 5818 C C . TYR A 1 757 ? -7.007 -22.662 -1.920 1.00 97.56 757 TYR A C 1
ATOM 5820 O O . TYR A 1 757 ? -7.704 -22.718 -2.928 1.00 97.56 757 TYR A O 1
ATOM 5828 N N . ILE A 1 758 ? -5.719 -22.298 -1.997 1.00 97.75 758 ILE A N 1
ATOM 5829 C CA . ILE A 1 758 ? -5.065 -21.964 -3.280 1.00 97.75 758 ILE A CA 1
ATOM 5830 C C . ILE A 1 758 ? -5.097 -23.167 -4.240 1.00 97.75 758 ILE A C 1
ATOM 5832 O O . ILE A 1 758 ? -5.327 -23.003 -5.439 1.00 97.75 758 ILE A O 1
ATOM 5836 N N . THR A 1 759 ? -4.922 -24.385 -3.723 1.00 96.19 759 THR A N 1
ATOM 5837 C CA . THR A 1 759 ? -4.973 -25.617 -4.527 1.00 96.19 759 THR A CA 1
ATOM 5838 C C . THR A 1 759 ? -6.375 -25.898 -5.059 1.00 96.19 759 THR A C 1
ATOM 5840 O O . THR A 1 759 ? -6.527 -26.218 -6.240 1.00 96.19 759 THR A O 1
ATOM 5843 N N . GLU A 1 760 ? -7.404 -25.719 -4.233 1.00 96.62 760 GLU A N 1
ATOM 5844 C CA . GLU A 1 760 ? -8.790 -25.927 -4.650 1.00 96.62 760 GLU A CA 1
ATOM 5845 C C . GLU A 1 760 ? -9.307 -24.808 -5.577 1.00 96.62 760 GLU A C 1
ATOM 5847 O O . GLU A 1 760 ? -10.012 -25.114 -6.539 1.00 96.62 760 GLU A O 1
ATOM 5852 N N . CYS A 1 761 ? -8.855 -23.552 -5.423 1.00 97.19 761 CYS A N 1
ATOM 5853 C CA . CYS A 1 761 ? -9.106 -22.479 -6.397 1.00 97.19 761 CYS A CA 1
ATOM 5854 C C . CYS A 1 761 ? -8.715 -22.894 -7.825 1.00 97.19 761 CYS A C 1
ATOM 5856 O O . CYS A 1 761 ? -9.494 -22.708 -8.762 1.00 97.19 761 CYS A O 1
ATOM 5858 N N . HIS A 1 762 ? -7.511 -23.450 -7.997 1.00 96.25 762 HIS A N 1
ATOM 5859 C CA . HIS A 1 762 ? -7.016 -23.877 -9.307 1.00 96.25 762 HIS A CA 1
ATOM 5860 C C . HIS A 1 762 ? -7.721 -25.143 -9.816 1.00 96.25 762 HIS A C 1
ATOM 5862 O O . HIS A 1 762 ? -8.094 -25.196 -10.988 1.00 96.25 762 HIS A O 1
ATOM 5868 N N . ALA A 1 763 ? -7.989 -26.120 -8.943 1.00 95.75 763 ALA A N 1
ATOM 5869 C CA . ALA A 1 763 ? -8.729 -27.328 -9.315 1.00 95.75 763 ALA A CA 1
ATOM 5870 C C . ALA A 1 763 ? -10.166 -27.020 -9.787 1.00 95.75 763 ALA A C 1
ATOM 5872 O O . ALA A 1 763 ? -10.601 -27.535 -10.818 1.00 95.75 763 ALA A O 1
ATOM 5873 N N . LEU A 1 764 ? -10.884 -26.133 -9.088 1.00 96.94 764 LEU A N 1
ATOM 5874 C CA . LEU A 1 764 ? -12.218 -25.676 -9.492 1.00 96.94 764 LEU A CA 1
ATOM 5875 C C . LEU A 1 764 ? -12.176 -24.861 -10.792 1.00 96.94 764 LEU A C 1
ATOM 5877 O O . LEU A 1 764 ? -13.073 -24.991 -11.622 1.00 96.94 764 LEU A O 1
ATOM 5881 N N . ARG A 1 765 ? -11.128 -24.058 -11.017 1.00 96.62 765 ARG A N 1
ATOM 5882 C CA . ARG A 1 765 ? -10.966 -23.287 -12.262 1.00 96.62 765 ARG A CA 1
ATOM 5883 C C . ARG A 1 765 ? -10.823 -24.208 -13.476 1.00 96.62 765 ARG A C 1
ATOM 5885 O O . ARG A 1 765 ? -11.399 -23.929 -14.526 1.00 96.62 765 ARG A O 1
ATOM 5892 N N . ASP A 1 766 ? -10.095 -25.312 -13.325 1.00 95.00 766 ASP A N 1
ATOM 5893 C CA . ASP A 1 766 ? -9.932 -26.316 -14.380 1.00 95.00 766 ASP A CA 1
ATOM 5894 C C . ASP A 1 766 ? -11.215 -27.143 -14.613 1.00 95.00 766 ASP A C 1
ATOM 5896 O O . ASP A 1 766 ? -11.513 -27.481 -15.759 1.00 95.00 766 ASP A O 1
ATOM 5900 N N . ASP A 1 767 ? -12.040 -27.384 -13.584 1.00 96.62 767 ASP A N 1
ATOM 5901 C CA . ASP A 1 767 ? -13.392 -27.957 -13.742 1.00 96.62 767 ASP A CA 1
ATOM 5902 C C . ASP A 1 767 ? -14.347 -27.004 -14.493 1.00 96.62 767 ASP A C 1
ATOM 5904 O O . ASP A 1 767 ? -15.064 -27.439 -15.397 1.00 96.62 767 ASP A O 1
ATOM 5908 N N . VAL A 1 768 ? -14.318 -25.694 -14.209 1.00 97.88 768 VAL A N 1
ATOM 5909 C CA . VAL A 1 768 ? -15.089 -24.696 -14.980 1.00 97.88 768 VAL A CA 1
ATOM 5910 C C . VAL A 1 768 ? -14.629 -24.638 -16.440 1.00 97.88 768 VAL A C 1
ATOM 5912 O O . VAL A 1 768 ? -15.469 -24.638 -17.343 1.00 97.88 768 VAL A O 1
ATOM 5915 N N . GLU A 1 769 ? -13.316 -24.637 -16.699 1.00 96.75 769 GLU A N 1
ATOM 5916 C CA . GLU A 1 769 ? -12.789 -24.699 -18.067 1.00 96.75 769 GLU A CA 1
ATOM 5917 C C . GLU A 1 769 ? -13.246 -25.987 -18.777 1.00 96.75 769 GLU A C 1
ATOM 5919 O O . GLU A 1 769 ? -13.751 -25.918 -19.899 1.00 96.75 769 GLU A O 1
ATOM 5924 N N . ALA A 1 770 ? -13.179 -27.148 -18.117 1.00 96.75 770 ALA A N 1
ATOM 5925 C CA . ALA A 1 770 ? -13.652 -28.415 -18.675 1.00 96.75 770 ALA A CA 1
ATOM 5926 C C . ALA A 1 770 ? -15.157 -28.400 -19.011 1.00 96.75 770 ALA A C 1
ATOM 5928 O O . ALA A 1 770 ? -15.547 -28.891 -20.075 1.00 96.75 770 ALA A O 1
ATOM 5929 N N . ARG A 1 771 ? -16.004 -27.791 -18.166 1.00 97.81 771 ARG A N 1
ATOM 5930 C CA . ARG A 1 771 ? -17.446 -27.602 -18.436 1.00 97.81 771 ARG A CA 1
ATOM 5931 C C . ARG A 1 771 ? -17.695 -26.720 -19.658 1.00 97.81 771 ARG A C 1
ATOM 5933 O O . ARG A 1 771 ? -18.537 -27.065 -20.483 1.00 97.81 771 ARG A O 1
ATOM 5940 N N . LEU A 1 772 ? -16.947 -25.625 -19.808 1.00 98.00 772 LEU A N 1
ATOM 5941 C CA . LEU A 1 772 ? -17.024 -24.744 -20.979 1.00 98.00 772 LEU A CA 1
ATOM 5942 C C . LEU A 1 772 ? -16.661 -25.490 -22.274 1.00 98.00 772 LEU A C 1
ATOM 5944 O O . LEU A 1 772 ? -17.418 -25.419 -23.243 1.00 98.00 772 LEU A O 1
ATOM 5948 N N . ARG A 1 773 ? -15.570 -26.274 -22.285 1.00 97.06 773 ARG A N 1
ATOM 5949 C CA . ARG A 1 773 ? -15.212 -27.108 -23.453 1.00 97.06 773 ARG A CA 1
ATOM 5950 C C . ARG A 1 773 ? -16.277 -28.171 -23.741 1.00 97.06 773 ARG A C 1
ATOM 5952 O O . ARG A 1 773 ? -16.663 -28.349 -24.891 1.00 97.06 773 ARG A O 1
ATOM 5959 N N . ALA A 1 774 ? -16.811 -28.832 -22.711 1.00 97.06 774 ALA A N 1
ATOM 5960 C CA . ALA A 1 774 ? -17.883 -29.821 -22.860 1.00 97.06 774 ALA A CA 1
ATOM 5961 C C . ALA A 1 774 ? -19.199 -29.218 -23.401 1.00 97.06 774 ALA A C 1
ATOM 5963 O O . ALA A 1 774 ? -19.955 -29.912 -24.079 1.00 97.06 774 ALA A O 1
ATOM 5964 N N . ALA A 1 775 ? -19.448 -27.928 -23.154 1.00 96.94 775 ALA A N 1
ATOM 5965 C CA . ALA A 1 775 ? -20.548 -27.159 -23.737 1.00 96.94 775 ALA A CA 1
ATOM 5966 C C . ALA A 1 775 ? -20.257 -26.620 -25.160 1.00 96.94 775 ALA A C 1
ATOM 5968 O O . ALA A 1 775 ? -21.101 -25.937 -25.738 1.00 96.94 775 ALA A O 1
ATOM 5969 N N . GLY A 1 776 ? -19.087 -26.918 -25.741 1.00 95.94 776 GLY A N 1
ATOM 5970 C CA . GLY A 1 776 ? -18.684 -26.472 -27.082 1.00 95.94 776 GLY A CA 1
ATOM 5971 C C . GLY A 1 776 ? -18.125 -25.045 -27.148 1.00 95.94 776 GLY A C 1
ATOM 5972 O O . GLY A 1 776 ? -18.007 -24.481 -28.237 1.00 95.94 776 GLY A O 1
ATOM 5973 N N . ILE A 1 777 ? -17.788 -24.440 -26.006 1.00 96.81 777 ILE A N 1
ATOM 5974 C CA . ILE A 1 777 ? -17.258 -23.075 -25.931 1.00 96.81 777 ILE A CA 1
ATOM 5975 C C . ILE A 1 777 ? -15.729 -23.149 -25.960 1.00 96.81 777 ILE A C 1
ATOM 5977 O O . ILE A 1 777 ? -15.085 -23.430 -24.953 1.00 96.81 777 ILE A O 1
ATOM 5981 N N . GLU A 1 778 ? -15.142 -22.884 -27.128 1.00 91.44 778 GLU A N 1
ATOM 5982 C CA . GLU A 1 778 ? -13.683 -22.870 -27.371 1.00 91.44 778 GLU A CA 1
ATOM 5983 C C . GLU A 1 778 ? -13.006 -21.525 -27.021 1.00 91.44 778 GLU A C 1
ATOM 5985 O O . GLU A 1 778 ? -11.796 -21.340 -27.176 1.00 91.44 778 GLU A O 1
ATOM 5990 N N . THR A 1 779 ? -13.782 -20.538 -26.574 1.00 93.25 779 THR A N 1
ATOM 5991 C CA . THR A 1 779 ? -13.290 -19.246 -26.080 1.00 93.25 779 THR A CA 1
ATOM 5992 C C . THR A 1 779 ? -13.000 -19.297 -24.579 1.00 93.25 779 THR A C 1
ATOM 5994 O O . THR A 1 779 ? -13.534 -20.124 -23.846 1.00 93.25 779 THR A O 1
ATOM 5997 N N . SER A 1 780 ? -12.123 -18.413 -24.110 1.00 93.69 780 SER A N 1
ATOM 5998 C CA . SER A 1 780 ? -11.773 -18.257 -22.690 1.00 93.69 780 SER A CA 1
ATOM 5999 C C . SER A 1 780 ? -12.142 -16.841 -22.226 1.00 93.69 780 SER A C 1
ATOM 6001 O O . SER A 1 780 ? -12.317 -15.974 -23.093 1.00 93.69 780 SER A O 1
ATOM 6003 N N . PRO A 1 781 ? -12.219 -16.576 -20.907 1.00 95.50 781 PRO A N 1
ATOM 6004 C CA . PRO A 1 781 ? -12.598 -15.266 -20.387 1.00 95.50 781 PRO A CA 1
ATOM 6005 C C . PRO A 1 781 ? -11.682 -14.136 -20.873 1.00 95.50 781 PRO A C 1
ATOM 6007 O O . PRO A 1 781 ? -10.528 -14.350 -21.270 1.00 95.50 781 PRO A O 1
ATOM 6010 N N . ALA A 1 782 ? -12.189 -12.905 -20.804 1.00 90.69 782 ALA A N 1
ATOM 6011 C CA . ALA A 1 782 ? -11.403 -11.722 -21.120 1.00 90.69 782 ALA A CA 1
ATOM 6012 C C . ALA A 1 782 ? -10.182 -11.603 -20.189 1.00 90.69 782 ALA A C 1
ATOM 6014 O O . ALA A 1 782 ? -10.261 -11.806 -18.980 1.00 90.69 782 ALA A O 1
ATOM 6015 N N . ALA A 1 783 ? -9.040 -11.260 -20.780 1.00 92.88 783 ALA A N 1
ATOM 6016 C CA . ALA A 1 783 ? -7.776 -11.080 -20.076 1.00 92.88 783 ALA A CA 1
ATOM 6017 C C . ALA A 1 783 ? -7.008 -9.904 -20.705 1.00 92.88 783 ALA A C 1
ATOM 6019 O O . ALA A 1 783 ? -6.186 -10.131 -21.605 1.00 92.88 783 ALA A O 1
ATOM 6020 N N . PRO A 1 784 ? -7.342 -8.652 -20.330 1.00 87.25 784 PRO A N 1
ATOM 6021 C CA . PRO A 1 784 ? -6.562 -7.469 -20.691 1.00 87.25 784 PRO A CA 1
ATOM 6022 C C . PRO A 1 784 ? -5.117 -7.579 -20.178 1.00 87.25 784 PRO A C 1
ATOM 6024 O O . PRO A 1 784 ? -4.880 -7.946 -19.031 1.00 87.25 784 PRO A O 1
ATOM 6027 N N . ASN A 1 785 ? -4.148 -7.249 -21.034 1.00 75.81 785 ASN A N 1
ATOM 6028 C CA . ASN A 1 785 ? -2.715 -7.251 -20.692 1.00 75.81 785 ASN A CA 1
ATOM 6029 C C . ASN A 1 785 ? -2.229 -5.871 -20.203 1.00 75.81 785 ASN A C 1
ATOM 6031 O O . ASN A 1 785 ? -1.050 -5.688 -19.932 1.00 75.81 785 ASN A O 1
ATOM 6035 N N . ASP A 1 786 ? -3.130 -4.893 -20.176 1.00 78.69 786 ASP A N 1
ATOM 6036 C CA . ASP A 1 786 ? -2.887 -3.461 -19.998 1.00 78.69 786 ASP A CA 1
ATOM 6037 C C . ASP A 1 786 ? -3.329 -2.935 -18.618 1.00 78.69 786 ASP A C 1
ATOM 6039 O O . ASP A 1 786 ? -3.376 -1.727 -18.399 1.00 78.69 786 ASP A O 1
ATOM 6043 N N . LEU A 1 787 ? -3.644 -3.833 -17.677 1.00 83.75 787 LEU A N 1
ATOM 6044 C CA . LEU A 1 787 ? -3.946 -3.477 -16.288 1.00 83.75 787 LEU A CA 1
ATOM 6045 C C . LEU A 1 787 ? -2.649 -3.462 -15.460 1.00 83.75 787 LEU A C 1
ATOM 6047 O O . LEU A 1 787 ? -2.030 -4.517 -15.309 1.00 83.75 787 LEU A O 1
ATOM 6051 N N . PRO A 1 788 ? -2.234 -2.316 -14.885 1.00 78.75 788 PRO A N 1
ATOM 6052 C CA . PRO A 1 788 ? -0.919 -2.189 -14.254 1.00 78.75 788 PRO A CA 1
ATOM 6053 C C . PRO A 1 788 ? -0.776 -2.998 -12.959 1.00 78.75 788 PRO A C 1
ATOM 6055 O O . PRO A 1 788 ? 0.340 -3.248 -12.535 1.00 78.75 788 PRO A O 1
ATOM 6058 N N . TRP A 1 789 ? -1.877 -3.448 -12.345 1.00 89.75 789 TRP A N 1
ATOM 6059 C CA . TRP A 1 789 ? -1.856 -4.315 -11.158 1.00 89.75 789 TRP A CA 1
ATOM 6060 C C . TRP A 1 789 ? -1.723 -5.819 -11.464 1.00 89.75 789 TRP A C 1
ATOM 6062 O O . TRP A 1 789 ? -1.845 -6.634 -10.550 1.00 89.75 789 TRP A O 1
ATOM 6072 N N . PHE A 1 790 ? -1.487 -6.187 -12.729 1.00 90.00 790 PHE A N 1
ATOM 6073 C CA . PHE A 1 790 ? -1.194 -7.549 -13.196 1.00 90.00 790 PHE A CA 1
ATOM 6074 C C . PHE A 1 790 ? 0.103 -7.580 -14.028 1.00 90.00 790 PHE A C 1
ATOM 6076 O O . PHE A 1 790 ? 0.163 -8.169 -15.107 1.00 90.00 790 PHE A O 1
ATOM 6083 N N . ASP A 1 791 ? 1.128 -6.883 -13.542 1.00 81.38 791 ASP A N 1
ATOM 6084 C CA . ASP A 1 791 ? 2.421 -6.681 -14.198 1.00 81.38 791 ASP A CA 1
ATOM 6085 C C . ASP A 1 791 ? 3.448 -7.792 -13.909 1.00 81.38 791 ASP A C 1
ATOM 6087 O O . ASP A 1 791 ? 4.277 -8.079 -14.771 1.00 81.38 791 ASP A O 1
ATOM 6091 N N . LEU A 1 792 ? 3.391 -8.435 -12.738 1.00 84.38 792 LEU A N 1
ATOM 6092 C CA . LEU A 1 792 ? 4.351 -9.473 -12.326 1.00 84.38 792 LEU A CA 1
ATOM 6093 C C . LEU A 1 792 ? 3.861 -10.917 -12.492 1.00 84.38 792 LEU A C 1
ATOM 6095 O O . LEU A 1 792 ? 4.665 -11.811 -12.750 1.00 84.38 792 LEU A O 1
ATOM 6099 N N . LEU A 1 793 ? 2.557 -11.168 -12.355 1.00 86.25 793 LEU A N 1
ATOM 6100 C CA . LEU A 1 793 ? 1.944 -12.460 -12.679 1.00 86.25 793 LEU A CA 1
ATOM 6101 C C . LEU A 1 793 ? 0.950 -12.293 -13.826 1.00 86.25 793 LEU A C 1
ATOM 6103 O O . LEU A 1 793 ? 0.302 -11.256 -13.971 1.00 86.25 793 LEU A O 1
ATOM 6107 N N . ALA A 1 794 ? 0.823 -13.342 -14.641 1.00 86.38 794 ALA A N 1
ATOM 6108 C CA . ALA A 1 794 ? -0.131 -13.368 -15.740 1.00 86.38 794 ALA A CA 1
ATOM 6109 C C . ALA A 1 794 ? -1.554 -13.109 -15.222 1.00 86.38 794 ALA A C 1
ATOM 6111 O O . ALA A 1 794 ? -1.985 -13.766 -14.281 1.00 86.38 794 ALA A O 1
ATOM 6112 N N . HIS A 1 795 ? -2.278 -12.200 -15.885 1.00 95.75 795 HIS A N 1
ATOM 6113 C CA . HIS A 1 795 ? -3.670 -11.827 -15.601 1.00 95.75 795 HIS A CA 1
ATOM 6114 C C . HIS A 1 795 ? -4.523 -12.997 -15.052 1.00 95.75 795 HIS A C 1
ATOM 6116 O O . HIS A 1 795 ? -4.572 -14.032 -15.727 1.00 95.75 795 HIS A O 1
ATOM 6122 N N . PRO A 1 796 ? -5.275 -12.850 -13.936 1.00 96.25 796 PRO A N 1
ATOM 6123 C CA . PRO A 1 796 ? -5.898 -13.969 -13.215 1.00 96.25 796 PRO A CA 1
ATOM 6124 C C . PRO A 1 796 ? -6.690 -14.956 -14.085 1.00 96.25 796 PRO A C 1
ATOM 6126 O O . PRO A 1 796 ? -6.514 -16.163 -13.962 1.00 96.25 796 PRO A O 1
ATOM 6129 N N . ALA A 1 797 ? -7.480 -14.469 -15.049 1.00 94.81 797 ALA A N 1
ATOM 6130 C CA . ALA A 1 797 ? -8.208 -15.311 -16.009 1.00 94.81 797 ALA A CA 1
ATOM 6131 C C . ALA A 1 797 ? -7.337 -16.260 -16.873 1.00 94.81 797 ALA A C 1
ATOM 6133 O O . ALA A 1 797 ? -7.854 -17.220 -17.437 1.00 94.81 797 ALA A O 1
ATOM 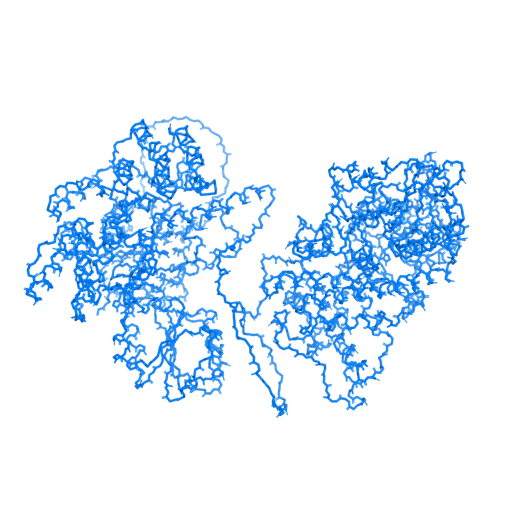6134 N N . ARG A 1 798 ? -6.027 -16.017 -17.014 1.00 92.81 798 ARG A N 1
ATOM 6135 C CA . ARG A 1 798 ? -5.068 -16.921 -17.684 1.00 92.81 798 ARG A CA 1
ATOM 6136 C C . ARG A 1 798 ? -4.121 -17.625 -16.717 1.00 92.81 798 ARG A C 1
ATOM 6138 O O . ARG A 1 798 ? -3.422 -18.546 -17.134 1.00 92.81 798 ARG A O 1
ATOM 6145 N N . TRP A 1 799 ? -4.060 -17.188 -15.465 1.00 89.75 799 TRP A N 1
ATOM 6146 C CA . TRP A 1 799 ? -3.164 -17.760 -14.475 1.00 89.75 799 TRP A CA 1
ATOM 6147 C C . TRP A 1 799 ? -3.603 -19.182 -14.119 1.00 89.75 799 TRP A C 1
ATOM 6149 O O . TRP A 1 799 ? -4.797 -19.465 -13.979 1.00 89.75 799 TRP A O 1
ATOM 6159 N N . ASN A 1 800 ? -2.637 -20.093 -14.001 1.00 86.44 800 ASN A N 1
ATOM 6160 C CA . ASN A 1 800 ? -2.885 -21.411 -13.439 1.00 86.44 800 ASN A CA 1
ATOM 6161 C C . ASN A 1 800 ? -1.636 -21.960 -12.750 1.00 86.44 800 ASN A C 1
ATOM 6163 O O . ASN A 1 800 ? -0.536 -21.879 -13.302 1.00 86.44 800 ASN A O 1
ATOM 6167 N N . LEU A 1 801 ? -1.821 -22.569 -11.583 1.00 86.62 801 LEU A N 1
ATOM 6168 C CA . LEU A 1 801 ? -0.815 -23.369 -10.901 1.00 86.62 801 LEU A CA 1
ATOM 6169 C C . LEU A 1 801 ? -1.340 -24.803 -10.841 1.00 86.62 801 LEU A C 1
ATOM 6171 O O . LEU A 1 801 ? -2.273 -25.103 -10.105 1.00 86.62 801 LEU A O 1
ATOM 6175 N N . SER A 1 802 ? -0.749 -25.698 -11.637 1.00 83.31 802 SER A N 1
ATOM 6176 C CA . SER A 1 802 ? -1.156 -27.109 -11.673 1.00 83.31 802 SER A CA 1
ATOM 6177 C C . SER A 1 802 ? -1.108 -27.733 -10.274 1.00 83.31 802 SER A C 1
ATOM 6179 O O . SER A 1 802 ? -0.132 -27.512 -9.553 1.00 83.31 802 SER A O 1
ATOM 6181 N N . VAL A 1 803 ? -2.073 -28.589 -9.931 1.00 80.19 803 VAL A N 1
ATOM 6182 C CA . VAL A 1 803 ? -2.127 -29.289 -8.629 1.00 80.19 803 VAL A CA 1
ATOM 6183 C C . VAL A 1 803 ? -0.808 -30.015 -8.304 1.00 80.19 803 VAL A C 1
ATOM 6185 O O . VAL A 1 803 ? -0.332 -29.963 -7.175 1.00 80.19 803 VAL A O 1
ATOM 6188 N N . SER A 1 804 ? -0.137 -30.598 -9.304 1.00 78.50 804 SER A N 1
ATOM 6189 C CA . SER A 1 804 ? 1.190 -31.224 -9.165 1.00 78.50 804 SER A CA 1
ATOM 6190 C C . SER A 1 804 ? 2.316 -30.261 -8.757 1.00 78.50 804 SER A C 1
ATOM 6192 O O . SER A 1 804 ? 3.262 -30.672 -8.087 1.00 78.50 804 SER A O 1
ATOM 6194 N N . TYR A 1 805 ? 2.226 -28.985 -9.144 1.00 82.94 805 TYR A N 1
ATOM 6195 C CA . TYR A 1 805 ? 3.135 -27.937 -8.673 1.00 82.94 805 TYR A CA 1
ATOM 6196 C C . TYR A 1 805 ? 2.785 -27.520 -7.240 1.00 82.94 805 TYR A C 1
ATOM 6198 O O . TYR A 1 805 ? 3.665 -27.468 -6.392 1.00 82.94 805 TYR A O 1
ATOM 6206 N N . LEU A 1 806 ? 1.508 -27.289 -6.929 1.00 84.75 806 LEU A N 1
ATOM 6207 C CA . LEU A 1 806 ? 1.086 -26.872 -5.583 1.00 84.75 806 LEU A CA 1
ATOM 6208 C C . LEU A 1 806 ? 1.340 -27.941 -4.506 1.00 84.75 806 LEU A C 1
ATOM 6210 O O . LEU A 1 806 ? 1.663 -27.602 -3.369 1.00 84.75 806 LEU A O 1
ATOM 6214 N N . ALA A 1 807 ? 1.311 -29.220 -4.885 1.00 80.94 807 ALA A N 1
ATOM 6215 C CA . ALA A 1 807 ? 1.709 -30.345 -4.039 1.00 80.94 807 ALA A CA 1
ATOM 6216 C C . ALA A 1 807 ? 3.231 -30.454 -3.786 1.00 80.94 807 ALA A C 1
ATOM 6218 O O . ALA A 1 807 ? 3.649 -31.286 -2.984 1.00 80.94 807 ALA A O 1
ATOM 6219 N N . THR A 1 808 ? 4.071 -29.668 -4.475 1.00 83.50 808 THR A N 1
ATOM 6220 C CA . THR A 1 808 ? 5.547 -29.771 -4.408 1.00 83.50 808 THR A CA 1
ATOM 6221 C C . THR A 1 808 ? 6.282 -28.436 -4.220 1.00 83.50 808 THR A C 1
ATOM 6223 O O . THR A 1 808 ? 7.457 -28.435 -3.858 1.00 83.50 808 THR A O 1
ATOM 6226 N N . ALA A 1 809 ? 5.612 -27.298 -4.419 1.00 82.19 809 ALA A N 1
ATOM 6227 C CA . ALA A 1 809 ? 6.146 -25.961 -4.174 1.00 82.19 809 ALA A CA 1
ATOM 6228 C C . ALA A 1 809 ? 6.450 -25.743 -2.684 1.00 82.19 809 ALA A C 1
ATOM 6230 O O . ALA A 1 809 ? 5.646 -26.125 -1.832 1.00 82.19 809 ALA A O 1
ATOM 6231 N N . THR A 1 810 ? 7.558 -25.082 -2.348 1.00 89.50 810 THR A N 1
ATOM 6232 C CA . THR A 1 810 ? 7.865 -24.715 -0.954 1.00 89.50 810 THR A CA 1
ATOM 6233 C C . THR A 1 810 ? 7.008 -23.531 -0.488 1.00 89.50 810 THR A C 1
ATOM 6235 O O . THR A 1 810 ? 6.399 -22.843 -1.313 1.00 89.50 810 THR A O 1
ATOM 6238 N N . ASP A 1 811 ? 6.920 -23.286 0.822 1.00 85.31 811 ASP A N 1
ATOM 6239 C CA . ASP A 1 811 ? 6.136 -22.154 1.339 1.00 85.31 811 ASP A CA 1
ATOM 6240 C C . ASP A 1 811 ? 6.745 -20.809 0.916 1.00 85.31 811 ASP A C 1
ATOM 6242 O O . ASP A 1 811 ? 6.010 -19.887 0.571 1.00 85.31 811 ASP A O 1
ATOM 6246 N N . GLU A 1 812 ? 8.075 -20.706 0.816 1.00 88.06 812 GLU A N 1
ATOM 6247 C CA . GLU A 1 812 ? 8.766 -19.508 0.324 1.00 88.06 812 GLU A CA 1
ATOM 6248 C C . GLU A 1 812 ? 8.407 -19.197 -1.136 1.00 88.06 812 GLU A C 1
ATOM 6250 O O . GLU A 1 812 ? 8.289 -18.029 -1.509 1.00 88.06 812 GLU A O 1
ATOM 6255 N N . ALA A 1 813 ? 8.189 -20.225 -1.965 1.00 85.81 813 ALA A N 1
ATOM 6256 C CA . ALA A 1 813 ? 7.768 -20.049 -3.352 1.00 85.81 813 ALA A CA 1
ATOM 6257 C C . ALA A 1 813 ? 6.343 -19.473 -3.449 1.00 85.81 813 ALA A C 1
ATOM 6259 O O . ALA A 1 813 ? 6.093 -18.595 -4.278 1.00 85.81 813 ALA A O 1
ATOM 6260 N N . LEU A 1 814 ? 5.422 -19.919 -2.585 1.00 90.31 814 LEU A N 1
ATOM 6261 C CA . LEU A 1 814 ? 4.066 -19.364 -2.510 1.00 90.31 814 LEU A CA 1
ATOM 6262 C C . LEU A 1 814 ? 4.069 -17.954 -1.896 1.00 90.31 814 LEU A C 1
ATOM 6264 O O . LEU A 1 814 ? 3.444 -17.048 -2.441 1.00 90.31 814 LEU A O 1
ATOM 6268 N N . VAL A 1 815 ? 4.837 -17.718 -0.829 1.00 95.06 815 VAL A N 1
ATOM 6269 C CA . VAL A 1 815 ? 5.017 -16.379 -0.239 1.00 95.06 815 VAL A CA 1
ATOM 6270 C C . VAL A 1 815 ? 5.573 -15.392 -1.270 1.00 95.06 815 VAL A C 1
ATOM 6272 O O . VAL A 1 815 ? 5.061 -14.279 -1.377 1.00 95.06 815 VAL A O 1
ATOM 6275 N N . LYS A 1 816 ? 6.547 -15.792 -2.098 1.00 89.88 816 LYS A N 1
ATOM 6276 C CA . LYS A 1 816 ? 7.068 -14.935 -3.173 1.00 89.88 816 LYS A CA 1
ATOM 6277 C C . LYS A 1 816 ? 6.004 -14.595 -4.223 1.00 89.88 816 LYS A C 1
ATOM 6279 O O . LYS A 1 816 ? 5.860 -13.426 -4.575 1.00 89.88 816 LYS A O 1
ATOM 6284 N N . MET A 1 817 ? 5.210 -15.568 -4.678 1.00 92.94 817 MET A N 1
ATOM 6285 C CA . MET A 1 817 ? 4.086 -15.289 -5.589 1.00 92.94 817 MET A CA 1
ATOM 6286 C C . MET A 1 817 ? 3.049 -14.353 -4.951 1.00 92.94 817 MET A C 1
ATOM 6288 O O . MET A 1 817 ? 2.519 -13.477 -5.626 1.00 92.94 817 MET A O 1
ATOM 6292 N N . GLY A 1 818 ? 2.797 -14.487 -3.647 1.00 95.94 818 GLY A N 1
ATOM 6293 C CA . GLY A 1 818 ? 1.926 -13.584 -2.896 1.00 95.94 818 GLY A CA 1
ATOM 6294 C C . GLY A 1 818 ? 2.449 -12.149 -2.816 1.00 95.94 818 GLY A C 1
ATOM 6295 O O . GLY A 1 818 ? 1.670 -11.205 -2.926 1.00 95.94 818 GLY A O 1
ATOM 6296 N N . GLN A 1 819 ? 3.767 -11.960 -2.698 1.00 95.06 819 GLN A N 1
ATOM 6297 C CA . GLN A 1 819 ? 4.398 -10.635 -2.754 1.00 95.06 819 GLN A CA 1
ATOM 6298 C C . GLN A 1 819 ? 4.229 -9.982 -4.138 1.00 95.06 819 GLN A C 1
ATOM 6300 O O . GLN A 1 819 ? 3.883 -8.801 -4.202 1.00 95.06 819 GLN A O 1
ATOM 6305 N N . MET A 1 820 ? 4.366 -10.755 -5.225 1.00 93.25 820 MET A N 1
ATOM 6306 C CA . MET A 1 820 ? 4.192 -10.307 -6.624 1.00 93.25 820 MET A CA 1
ATOM 6307 C C . MET A 1 820 ? 2.800 -9.745 -6.951 1.00 93.25 820 MET A C 1
ATOM 6309 O O . MET A 1 820 ? 2.654 -9.021 -7.930 1.00 93.25 820 MET A O 1
ATOM 6313 N N . VAL A 1 821 ? 1.781 -10.047 -6.143 1.00 94.06 821 VAL A N 1
ATOM 6314 C CA . VAL A 1 821 ? 0.396 -9.562 -6.331 1.00 94.06 821 VAL A CA 1
ATOM 6315 C C . VAL A 1 821 ? -0.117 -8.735 -5.153 1.00 94.06 821 VAL A C 1
ATOM 6317 O O . VAL A 1 821 ? -1.284 -8.336 -5.128 1.00 94.06 821 VAL A O 1
ATOM 6320 N N . SER A 1 822 ? 0.757 -8.480 -4.179 1.00 95.56 822 SER A N 1
ATOM 6321 C CA . SER A 1 822 ? 0.401 -7.862 -2.908 1.00 95.56 822 SER A CA 1
ATOM 6322 C C . SER A 1 822 ? -0.031 -6.405 -3.044 1.00 95.56 822 SER A C 1
ATOM 6324 O O . SER A 1 822 ? 0.407 -5.668 -3.931 1.00 95.56 822 SER A O 1
ATOM 6326 N N . LEU A 1 823 ? -0.834 -5.959 -2.082 1.00 95.06 823 LEU A N 1
ATOM 6327 C CA . LEU A 1 823 ? -1.156 -4.554 -1.873 1.00 95.06 823 LEU A CA 1
ATOM 6328 C C . LEU A 1 823 ? 0.086 -3.646 -1.747 1.00 95.06 823 LEU A C 1
ATOM 6330 O O . LEU A 1 823 ? 0.019 -2.491 -2.158 1.00 95.06 823 LEU A O 1
ATOM 6334 N N . GLU A 1 824 ? 1.211 -4.148 -1.217 1.00 93.25 824 GLU A N 1
ATOM 6335 C CA . GLU A 1 824 ? 2.460 -3.374 -1.127 1.00 93.25 824 GLU A CA 1
ATOM 6336 C C . GLU A 1 824 ? 2.975 -3.027 -2.525 1.00 93.25 824 GLU A C 1
ATOM 6338 O O . GLU A 1 824 ? 3.103 -1.850 -2.847 1.00 93.25 824 GLU A O 1
ATOM 6343 N N . HIS A 1 825 ? 3.154 -4.030 -3.388 1.00 91.88 825 HIS A N 1
ATOM 6344 C CA . HIS A 1 825 ? 3.551 -3.821 -4.783 1.00 91.88 825 HIS A CA 1
ATOM 6345 C C . HIS A 1 825 ? 2.527 -2.955 -5.539 1.00 91.88 825 HIS A C 1
ATOM 6347 O O . HIS A 1 825 ? 2.877 -1.956 -6.174 1.00 91.88 825 HIS A O 1
ATOM 6353 N N . ARG A 1 826 ? 1.228 -3.253 -5.383 1.00 93.75 826 ARG A N 1
ATOM 6354 C CA . ARG A 1 826 ? 0.139 -2.514 -6.049 1.00 93.75 826 ARG A CA 1
ATOM 6355 C C . ARG A 1 826 ? 0.095 -1.022 -5.695 1.00 93.75 826 ARG A C 1
ATOM 6357 O O . ARG A 1 826 ? -0.289 -0.227 -6.552 1.00 93.75 826 ARG A O 1
ATOM 6364 N N . ARG A 1 827 ? 0.545 -0.600 -4.506 1.00 90.69 827 ARG A N 1
ATOM 6365 C CA . ARG A 1 827 ? 0.593 0.829 -4.120 1.00 90.69 827 ARG A CA 1
ATOM 6366 C C . ARG A 1 827 ? 1.556 1.676 -4.963 1.00 90.69 827 ARG A C 1
ATOM 6368 O O . ARG A 1 827 ? 1.458 2.898 -4.946 1.00 90.69 827 ARG A O 1
ATOM 6375 N N . HIS A 1 828 ? 2.490 1.040 -5.673 1.00 86.19 828 HIS A N 1
ATOM 6376 C CA . HIS A 1 828 ? 3.505 1.713 -6.488 1.00 86.19 828 HIS A CA 1
ATOM 6377 C C . HIS A 1 828 ? 3.125 1.837 -7.972 1.00 86.19 828 HIS A C 1
ATOM 6379 O O . HIS A 1 828 ? 3.742 2.620 -8.695 1.00 86.19 828 HIS A O 1
ATOM 6385 N N . ILE A 1 829 ? 2.112 1.087 -8.422 1.00 85.88 829 ILE A N 1
ATOM 6386 C CA . ILE A 1 829 ? 1.719 0.952 -9.840 1.00 85.88 829 ILE A CA 1
ATOM 6387 C C . ILE A 1 829 ? 0.245 1.312 -10.103 1.00 85.88 829 ILE A C 1
ATOM 6389 O O . ILE A 1 829 ? -0.138 1.528 -11.252 1.00 85.88 829 ILE A O 1
ATOM 6393 N N . VAL A 1 830 ? -0.582 1.401 -9.056 1.00 85.56 830 VAL A N 1
ATOM 6394 C CA . VAL A 1 830 ? -1.985 1.839 -9.119 1.00 85.56 830 VAL A CA 1
ATOM 6395 C C . VAL A 1 830 ? -2.113 3.234 -8.512 1.00 85.56 830 VAL A C 1
ATOM 6397 O O . VAL A 1 830 ? -1.448 3.565 -7.532 1.00 85.56 830 VAL A O 1
ATOM 6400 N N . GLU A 1 831 ? -2.979 4.066 -9.087 1.00 86.25 831 GLU A N 1
ATOM 6401 C CA . GLU A 1 831 ? -3.313 5.374 -8.520 1.00 86.25 831 GLU A CA 1
ATOM 6402 C C . GLU A 1 831 ? -4.023 5.199 -7.151 1.00 86.25 831 GLU A C 1
ATOM 6404 O O . GLU A 1 831 ? -4.896 4.332 -7.043 1.00 86.25 831 GLU A O 1
ATOM 6409 N N . PRO A 1 832 ? -3.661 5.964 -6.097 1.00 85.31 832 PRO A N 1
ATOM 6410 C CA . PRO A 1 832 ? -4.139 5.712 -4.733 1.00 85.31 832 PRO A CA 1
ATOM 6411 C C . PRO A 1 832 ? -5.662 5.692 -4.542 1.00 85.31 832 PRO A C 1
ATOM 6413 O O . PRO A 1 832 ? -6.154 4.868 -3.772 1.00 85.31 832 PRO A O 1
ATOM 6416 N N . THR A 1 833 ? -6.410 6.559 -5.227 1.00 84.69 833 THR A N 1
ATOM 6417 C CA . THR A 1 833 ? -7.877 6.653 -5.127 1.00 84.69 833 THR A CA 1
ATOM 6418 C C . THR A 1 833 ? -8.541 5.409 -5.718 1.00 84.69 833 THR A C 1
ATOM 6420 O O . THR A 1 833 ? -9.382 4.781 -5.072 1.00 84.69 833 THR A O 1
ATOM 6423 N N . ILE A 1 834 ? -8.117 4.992 -6.917 1.00 90.12 834 ILE A N 1
ATOM 6424 C CA . ILE A 1 834 ? -8.541 3.734 -7.549 1.00 90.12 834 ILE A CA 1
ATOM 6425 C C . ILE A 1 834 ? -8.145 2.527 -6.696 1.00 90.12 834 ILE A C 1
ATOM 6427 O O . ILE A 1 834 ? -8.975 1.646 -6.481 1.00 90.12 834 ILE A O 1
ATOM 6431 N N . LEU A 1 835 ? -6.919 2.483 -6.166 1.00 92.62 835 LEU A N 1
ATOM 6432 C CA . LEU A 1 835 ? -6.476 1.386 -5.302 1.00 92.62 835 LEU A CA 1
ATOM 6433 C C . LEU A 1 835 ? -7.331 1.292 -4.033 1.00 92.62 835 LEU A C 1
ATOM 6435 O O . LEU A 1 835 ? -7.771 0.204 -3.670 1.00 92.62 835 LEU A O 1
ATOM 6439 N N . GLY A 1 836 ? -7.610 2.427 -3.392 1.00 91.38 836 GLY A N 1
ATOM 6440 C CA . GLY A 1 836 ? -8.462 2.499 -2.210 1.00 91.38 836 GLY A CA 1
ATOM 6441 C C . GLY A 1 836 ? -9.878 1.981 -2.462 1.00 91.38 836 GLY A C 1
ATOM 6442 O O . GLY A 1 836 ? -10.390 1.177 -1.685 1.00 91.38 836 GLY A O 1
ATOM 6443 N N . LEU A 1 837 ? -10.481 2.354 -3.595 1.00 92.38 837 LEU A N 1
ATOM 6444 C CA . LEU A 1 837 ? -11.803 1.870 -4.009 1.00 92.38 837 LEU A CA 1
ATOM 6445 C C . LEU A 1 837 ? -11.793 0.377 -4.390 1.00 92.38 837 LEU A C 1
ATOM 6447 O O . LEU A 1 837 ? -12.702 -0.358 -4.003 1.00 92.38 837 LEU A O 1
ATOM 6451 N N . GLN A 1 838 ? -10.757 -0.108 -5.084 1.00 95.44 838 GLN A N 1
ATOM 6452 C CA . GLN A 1 838 ? -10.590 -1.542 -5.360 1.00 95.44 838 GLN A CA 1
ATOM 6453 C C . GLN A 1 838 ? -10.516 -2.356 -4.061 1.00 95.44 838 GLN A C 1
ATOM 6455 O O . GLN A 1 838 ? -11.184 -3.383 -3.936 1.00 95.44 838 GLN A O 1
ATOM 6460 N N . GLU A 1 839 ? -9.743 -1.892 -3.078 1.00 95.69 839 GLU A N 1
ATOM 6461 C CA . GLU A 1 839 ? -9.624 -2.561 -1.783 1.00 95.69 839 GLU A CA 1
ATOM 6462 C C . GLU A 1 839 ? -10.896 -2.429 -0.936 1.00 95.69 839 GLU A C 1
ATOM 6464 O O . GLU A 1 839 ? -11.302 -3.401 -0.308 1.00 95.69 839 GLU A O 1
ATOM 6469 N N . MET A 1 840 ? -11.598 -1.292 -0.984 1.00 95.56 840 MET A N 1
ATOM 6470 C CA . MET A 1 840 ? -12.917 -1.121 -0.361 1.00 95.56 840 MET A CA 1
ATOM 6471 C C . MET A 1 840 ? -13.936 -2.143 -0.891 1.00 95.56 840 MET A C 1
ATOM 6473 O O . MET A 1 840 ? -14.695 -2.707 -0.102 1.00 95.56 840 MET A O 1
ATOM 6477 N N . LEU A 1 841 ? -13.907 -2.455 -2.194 1.00 97.94 841 LEU A N 1
ATOM 6478 C CA . LEU A 1 841 ? -14.712 -3.535 -2.773 1.00 97.94 841 LEU A CA 1
ATOM 6479 C C . LEU A 1 841 ? -14.259 -4.922 -2.285 1.00 97.94 841 LEU A C 1
ATOM 6481 O O . LEU A 1 841 ? -15.105 -5.710 -1.868 1.00 97.94 841 LEU A O 1
ATOM 6485 N N . VAL A 1 842 ? -12.952 -5.222 -2.270 1.00 98.31 842 VAL A N 1
ATOM 6486 C CA . VAL A 1 842 ? -12.422 -6.498 -1.732 1.00 98.31 842 VAL A CA 1
ATOM 6487 C C . VAL A 1 842 ? -12.815 -6.689 -0.262 1.00 98.31 842 VAL A C 1
ATOM 6489 O O . VAL A 1 842 ? -13.176 -7.794 0.142 1.00 98.31 842 VAL A O 1
ATOM 6492 N N . TYR A 1 843 ? -12.783 -5.628 0.544 1.00 98.38 843 TYR A N 1
ATOM 6493 C CA . TYR A 1 843 ? -13.157 -5.673 1.957 1.00 98.38 843 TYR A CA 1
ATOM 6494 C C . TYR A 1 843 ? -14.681 -5.762 2.146 1.00 98.38 843 TYR A C 1
ATOM 6496 O O . TYR A 1 843 ? -15.130 -6.455 3.054 1.00 98.38 843 TYR A O 1
ATOM 6504 N N . GLY A 1 844 ? -15.484 -5.171 1.255 1.00 98.44 844 GLY A N 1
ATOM 6505 C CA . GLY A 1 844 ? -16.928 -5.414 1.189 1.00 98.44 844 GLY A CA 1
ATOM 6506 C C . GLY A 1 844 ? -17.261 -6.877 0.872 1.00 98.44 844 GLY A C 1
ATOM 6507 O O . GLY A 1 844 ? -17.992 -7.518 1.623 1.00 98.44 844 GLY A O 1
ATOM 6508 N N . VAL A 1 845 ? -16.653 -7.441 -0.179 1.00 98.75 845 VAL A N 1
ATOM 6509 C CA . VAL A 1 845 ? -16.823 -8.855 -0.572 1.00 98.75 845 VAL A CA 1
ATOM 6510 C C . VAL A 1 845 ? -16.364 -9.804 0.543 1.00 98.75 845 VAL A C 1
ATOM 6512 O O . VAL A 1 845 ? -17.033 -10.795 0.817 1.00 98.75 845 VAL A O 1
ATOM 6515 N N . ARG A 1 846 ? -15.289 -9.470 1.272 1.00 98.56 846 ARG A N 1
ATOM 6516 C CA . ARG A 1 846 ? -14.885 -10.186 2.495 1.00 98.56 846 ARG A CA 1
ATOM 6517 C C . ARG A 1 846 ? -16.010 -10.229 3.542 1.00 98.56 846 ARG A C 1
ATOM 6519 O O . ARG A 1 846 ? -16.335 -11.310 4.029 1.00 98.56 846 ARG A O 1
ATOM 6526 N N . GLY A 1 847 ? -16.628 -9.091 3.863 1.00 98.44 847 GLY A N 1
ATOM 6527 C CA . GLY A 1 847 ? -17.767 -9.042 4.789 1.00 98.44 847 GLY A CA 1
ATOM 6528 C C . GLY A 1 847 ? -18.976 -9.852 4.302 1.00 98.44 847 GLY A C 1
ATOM 6529 O O . GLY A 1 847 ? -19.530 -10.643 5.064 1.00 98.44 847 GLY A O 1
ATOM 6530 N N . LEU A 1 848 ? -19.331 -9.705 3.021 1.00 98.75 848 LEU A N 1
ATOM 6531 C CA . LEU A 1 848 ? -20.428 -10.421 2.361 1.00 98.75 848 LEU A CA 1
ATOM 6532 C C . LEU A 1 848 ? -20.264 -11.948 2.452 1.00 98.75 848 LEU A C 1
ATOM 6534 O O . LEU A 1 848 ? -21.179 -12.656 2.880 1.00 98.75 848 LEU A O 1
ATOM 6538 N N . CYS A 1 849 ? -19.088 -12.462 2.083 1.00 98.62 849 CYS A N 1
ATOM 6539 C CA . CYS A 1 849 ? -18.792 -13.894 2.085 1.00 98.62 849 CYS A CA 1
ATOM 6540 C C . CYS A 1 849 ? -18.912 -14.523 3.481 1.00 98.62 849 CYS A C 1
ATOM 6542 O O . CYS A 1 849 ? -19.385 -15.651 3.595 1.00 98.62 849 CYS A O 1
ATOM 6544 N N . ALA A 1 850 ? -18.551 -13.793 4.544 1.00 98.38 850 ALA A N 1
ATOM 6545 C CA . ALA A 1 850 ? -18.701 -14.270 5.919 1.00 98.38 850 ALA A CA 1
ATOM 6546 C C . ALA A 1 850 ? -20.176 -14.500 6.297 1.00 98.38 850 ALA A C 1
ATOM 6548 O O . ALA A 1 850 ? -20.520 -15.538 6.861 1.00 98.38 850 ALA A O 1
ATOM 6549 N N . TYR A 1 851 ? -21.067 -13.565 5.950 1.00 98.56 851 TYR A N 1
ATOM 6550 C CA . TYR A 1 851 ? -22.502 -13.729 6.200 1.00 98.56 851 TYR A CA 1
ATOM 6551 C C . TYR A 1 851 ? -23.144 -14.779 5.284 1.00 98.56 851 TYR A C 1
ATOM 6553 O O . TYR A 1 851 ? -23.987 -15.547 5.745 1.00 98.56 851 TYR A O 1
ATOM 6561 N N . THR A 1 852 ? -22.714 -14.863 4.020 1.00 98.12 852 THR A N 1
ATOM 6562 C CA . THR A 1 852 ? -23.218 -15.871 3.067 1.00 98.12 852 THR A CA 1
ATOM 6563 C C . THR A 1 852 ? -22.841 -17.286 3.513 1.00 98.12 852 THR A C 1
ATOM 6565 O O . THR A 1 852 ? -23.685 -18.176 3.505 1.00 98.12 852 THR A O 1
ATOM 6568 N N . HIS A 1 853 ? -21.615 -17.483 4.010 1.00 96.88 853 HIS A N 1
ATOM 6569 C CA . HIS A 1 853 ? -21.163 -18.759 4.569 1.00 96.88 853 HIS A CA 1
ATOM 6570 C C . HIS A 1 853 ? -22.025 -19.213 5.761 1.00 96.88 853 HIS A C 1
ATOM 6572 O O . HIS A 1 853 ? -22.503 -20.345 5.768 1.00 96.88 853 HIS A O 1
ATOM 6578 N N . HIS A 1 854 ? -22.284 -18.338 6.742 1.00 97.44 854 HIS A N 1
ATOM 6579 C CA . HIS A 1 854 ? -23.151 -18.689 7.877 1.00 97.44 854 HIS A CA 1
ATOM 6580 C C . HIS A 1 854 ? -24.610 -18.947 7.446 1.00 97.44 854 HIS A C 1
ATOM 6582 O O . HIS A 1 854 ? -25.267 -19.819 8.013 1.00 97.44 854 HIS A O 1
ATOM 6588 N N . ALA A 1 855 ? -25.116 -18.257 6.415 1.00 97.62 855 ALA A N 1
ATOM 6589 C CA . ALA A 1 855 ? -26.432 -18.554 5.847 1.00 97.62 855 ALA A CA 1
ATOM 6590 C C . ALA A 1 855 ? -26.466 -19.964 5.221 1.00 97.62 855 ALA A C 1
ATOM 6592 O O . ALA A 1 855 ? -27.377 -20.744 5.504 1.00 97.62 855 ALA A O 1
ATOM 6593 N N . GLU A 1 856 ? -25.442 -20.338 4.448 1.00 95.62 856 GLU A N 1
ATOM 6594 C CA . GLU A 1 856 ? -25.334 -21.668 3.837 1.00 95.62 856 GLU A CA 1
ATOM 6595 C C . GLU A 1 856 ? -25.188 -22.796 4.869 1.00 95.62 856 GLU A C 1
ATOM 6597 O O . GLU A 1 856 ? -25.790 -23.856 4.692 1.00 95.62 856 GLU A O 1
ATOM 6602 N N . VAL A 1 857 ? -24.474 -22.566 5.979 1.00 95.00 857 VAL A N 1
ATOM 6603 C CA . VAL A 1 857 ? -24.414 -23.498 7.126 1.00 95.00 857 VAL A CA 1
ATOM 6604 C C . VAL A 1 857 ? -25.810 -23.769 7.712 1.00 95.00 857 VAL A C 1
ATOM 6606 O O . VAL A 1 857 ? -26.085 -24.877 8.171 1.00 95.00 857 VAL A O 1
ATOM 6609 N N . LEU A 1 858 ? -26.722 -22.796 7.635 1.00 96.12 858 LEU A N 1
ATOM 6610 C CA . LEU A 1 858 ? -28.126 -22.909 8.054 1.00 96.12 858 LEU A CA 1
ATOM 6611 C C . LEU A 1 858 ? -29.060 -23.393 6.923 1.00 96.12 858 LEU A C 1
ATOM 6613 O O . LEU A 1 858 ? -30.279 -23.411 7.091 1.00 96.12 858 LEU A O 1
ATOM 6617 N N . GLY A 1 859 ? -28.513 -23.782 5.765 1.00 94.00 859 GLY A N 1
ATOM 6618 C CA . GLY A 1 859 ? -29.270 -24.227 4.591 1.00 94.00 859 GLY A CA 1
ATOM 6619 C C . GLY A 1 859 ? -29.919 -23.100 3.774 1.00 94.00 859 GLY A C 1
ATOM 6620 O O . GLY A 1 859 ? -30.700 -23.381 2.863 1.00 94.00 859 GLY A O 1
ATOM 6621 N N . LYS A 1 860 ? -29.609 -21.831 4.066 1.00 95.50 860 LYS A N 1
ATOM 6622 C CA . LYS A 1 860 ? -30.100 -20.650 3.342 1.00 95.50 860 LYS A CA 1
ATOM 6623 C C . LYS A 1 860 ? -29.058 -20.191 2.326 1.00 95.50 860 LYS A C 1
ATOM 6625 O O . LYS A 1 860 ? -28.036 -19.621 2.687 1.00 95.50 860 LYS A O 1
ATOM 6630 N N . ARG A 1 861 ? -29.330 -20.408 1.041 1.00 93.69 861 ARG A N 1
ATOM 6631 C CA . ARG A 1 861 ? -28.458 -19.959 -0.053 1.00 93.69 861 ARG A CA 1
ATOM 6632 C C . ARG A 1 861 ? -29.038 -18.731 -0.748 1.00 93.69 861 ARG A C 1
ATOM 6634 O O . ARG A 1 861 ? -30.253 -18.641 -0.908 1.00 93.69 861 ARG A O 1
ATOM 6641 N N . VAL A 1 862 ? -28.167 -17.808 -1.151 1.00 95.50 862 VAL A N 1
ATOM 6642 C CA . VAL A 1 862 ? -28.521 -16.496 -1.716 1.00 95.50 862 VAL A CA 1
ATOM 6643 C C . VAL A 1 862 ? -27.911 -16.397 -3.124 1.00 95.50 862 VAL A C 1
ATOM 6645 O O . VAL A 1 862 ? -26.731 -16.060 -3.245 1.00 95.50 862 VAL A O 1
ATOM 6648 N N . PRO A 1 863 ? -28.665 -16.730 -4.193 1.00 94.00 863 PRO A N 1
ATOM 6649 C CA . PRO A 1 863 ? -28.147 -16.781 -5.567 1.00 94.00 863 PRO A CA 1
ATOM 6650 C C . PRO A 1 863 ? -27.543 -15.466 -6.065 1.00 94.00 863 PRO A C 1
ATOM 6652 O O . PRO A 1 863 ? -26.628 -15.463 -6.887 1.00 94.00 863 PRO A O 1
ATOM 6655 N N . GLU A 1 864 ? -28.028 -14.343 -5.546 1.00 96.81 864 GLU A N 1
ATOM 6656 C CA . GLU A 1 864 ? -27.504 -13.013 -5.826 1.00 96.81 864 GLU A CA 1
ATOM 6657 C C . GLU A 1 864 ? -26.074 -12.851 -5.288 1.00 96.81 864 GLU A C 1
ATOM 6659 O O . GLU A 1 864 ? -25.241 -12.249 -5.961 1.00 96.81 864 GLU A O 1
ATOM 6664 N N . ALA A 1 865 ? -25.757 -13.445 -4.130 1.00 96.94 865 ALA A N 1
ATOM 6665 C CA . ALA A 1 865 ? -24.403 -13.479 -3.576 1.00 96.94 865 ALA A CA 1
ATOM 6666 C C . ALA A 1 865 ? -23.502 -14.465 -4.336 1.00 96.94 865 ALA A C 1
ATOM 6668 O O . ALA A 1 865 ? -22.396 -14.082 -4.721 1.00 96.94 865 ALA A O 1
ATOM 6669 N N . ASP A 1 866 ? -24.003 -15.673 -4.648 1.00 93.94 866 ASP A N 1
ATOM 6670 C CA . ASP A 1 866 ? -23.291 -16.675 -5.466 1.00 93.94 866 ASP A CA 1
ATOM 6671 C C . ASP A 1 866 ? -22.764 -16.071 -6.784 1.00 93.94 866 ASP A C 1
ATOM 6673 O O . ASP A 1 866 ? -21.634 -16.331 -7.208 1.00 93.94 866 ASP A O 1
ATOM 6677 N N . ALA A 1 867 ? -23.610 -15.280 -7.454 1.00 94.44 867 ALA A N 1
ATOM 6678 C CA . ALA A 1 867 ? -23.277 -14.604 -8.700 1.00 94.44 867 ALA A CA 1
ATOM 6679 C C . ALA A 1 867 ? -22.384 -13.378 -8.460 1.00 94.44 867 ALA A C 1
ATOM 6681 O O . ALA A 1 867 ? -21.359 -13.223 -9.125 1.00 94.44 867 ALA A O 1
ATOM 6682 N N . PHE A 1 868 ? -22.730 -12.525 -7.490 1.00 98.50 868 PHE A N 1
ATOM 6683 C CA . PHE A 1 868 ? -22.016 -11.273 -7.244 1.00 98.50 868 PHE A CA 1
ATOM 6684 C C . PHE A 1 868 ? -20.566 -11.472 -6.785 1.00 98.50 868 PHE A C 1
ATOM 6686 O O . PHE A 1 868 ? -19.700 -10.690 -7.166 1.00 98.50 868 PHE A O 1
ATOM 6693 N N . VAL A 1 869 ? -20.255 -12.511 -6.006 1.00 98.44 869 VAL A N 1
ATOM 6694 C CA . VAL A 1 869 ? -18.868 -12.780 -5.579 1.00 98.44 869 VAL A CA 1
ATOM 6695 C C . VAL A 1 869 ? -17.986 -13.165 -6.777 1.00 98.44 869 VAL A C 1
ATOM 6697 O O . VAL A 1 869 ? -16.823 -12.755 -6.850 1.00 98.44 869 VAL A O 1
ATOM 6700 N N . ALA A 1 870 ? -18.538 -13.871 -7.770 1.00 97.44 870 ALA A N 1
ATOM 6701 C CA . ALA A 1 870 ? -17.860 -14.090 -9.046 1.00 97.44 870 ALA A CA 1
ATOM 6702 C C . ALA A 1 870 ? -17.752 -12.784 -9.859 1.00 97.44 870 ALA A C 1
ATOM 6704 O O . ALA A 1 870 ? -16.658 -12.417 -10.292 1.00 97.44 870 ALA A O 1
ATOM 6705 N N . GLU A 1 871 ? -18.853 -12.042 -10.000 1.00 98.56 871 GLU A N 1
ATOM 6706 C CA . GLU A 1 871 ? -18.918 -10.779 -10.744 1.00 98.56 871 GLU A CA 1
ATOM 6707 C C . GLU A 1 871 ? -17.929 -9.729 -10.212 1.00 98.56 871 GLU A C 1
ATOM 6709 O O . GLU A 1 871 ? -17.166 -9.161 -10.989 1.00 98.56 871 GLU A O 1
ATOM 6714 N N . ALA A 1 872 ? -17.876 -9.493 -8.899 1.00 98.75 872 ALA A N 1
ATOM 6715 C CA . ALA A 1 872 ? -17.039 -8.468 -8.277 1.00 98.75 872 ALA A CA 1
ATOM 6716 C C . ALA A 1 872 ? -15.538 -8.790 -8.382 1.00 98.75 872 ALA A C 1
ATOM 6718 O O . ALA A 1 872 ? -14.723 -7.909 -8.679 1.00 98.75 872 ALA A O 1
ATOM 6719 N N . TYR A 1 873 ? -15.148 -10.056 -8.197 1.00 98.69 873 TYR A N 1
ATOM 6720 C CA . TYR A 1 873 ? -13.759 -10.478 -8.392 1.00 98.69 873 TYR A CA 1
ATOM 6721 C C . TYR A 1 873 ? -13.353 -10.494 -9.878 1.00 98.69 873 TYR A C 1
ATOM 6723 O O . TYR A 1 873 ? -12.212 -10.143 -10.188 1.00 98.69 873 TYR A O 1
ATOM 6731 N N . ALA A 1 874 ? -14.266 -10.815 -10.803 1.00 98.50 874 ALA A N 1
ATOM 6732 C CA . ALA A 1 874 ? -14.035 -10.681 -12.244 1.00 98.50 874 ALA A CA 1
ATOM 6733 C C . ALA A 1 874 ? -13.970 -9.204 -12.688 1.00 98.50 874 ALA A C 1
ATOM 6735 O O . ALA A 1 874 ? -13.111 -8.831 -13.488 1.00 98.50 874 ALA A O 1
ATOM 6736 N N . PHE A 1 875 ? -14.802 -8.332 -12.111 1.00 98.69 875 PHE A N 1
ATOM 6737 C CA . PHE A 1 875 ? -14.791 -6.882 -12.325 1.00 98.69 875 PHE A CA 1
ATOM 6738 C C . PHE A 1 875 ? -13.443 -6.267 -11.937 1.00 98.69 875 PHE A C 1
ATOM 6740 O O . PHE A 1 875 ? -12.881 -5.500 -12.718 1.00 98.69 875 PHE A O 1
ATOM 6747 N N . LEU A 1 876 ? -12.869 -6.671 -10.796 1.00 98.44 876 LEU A N 1
ATOM 6748 C CA . LEU A 1 876 ? -11.511 -6.298 -10.361 1.00 98.44 876 LEU A CA 1
ATOM 6749 C C . LEU A 1 876 ? -10.392 -6.805 -11.299 1.00 98.44 876 LEU A C 1
ATOM 6751 O O . LEU A 1 876 ? -9.228 -6.429 -11.133 1.00 98.44 876 LEU A O 1
ATOM 6755 N N . CYS A 1 877 ? -10.736 -7.636 -12.286 1.00 97.94 877 CYS A N 1
ATOM 6756 C CA . CYS A 1 877 ? -9.864 -8.070 -13.376 1.00 97.94 877 CYS A CA 1
ATOM 6757 C C . CYS A 1 877 ? -10.218 -7.429 -14.734 1.00 97.94 877 CYS A C 1
ATOM 6759 O O . CYS A 1 877 ? -9.688 -7.812 -15.772 1.00 97.94 877 CYS A O 1
ATOM 6761 N N . SER A 1 878 ? -11.116 -6.448 -14.758 1.00 97.19 878 SER A N 1
ATOM 6762 C CA . SER A 1 878 ? -11.547 -5.757 -15.973 1.00 97.19 878 SER A CA 1
ATOM 6763 C C . SER A 1 878 ? -10.942 -4.353 -16.078 1.00 97.19 878 SER A C 1
ATOM 6765 O O . SER A 1 878 ? -10.494 -3.768 -15.092 1.00 97.19 878 SER A O 1
ATOM 6767 N N . ARG A 1 879 ? -11.002 -3.759 -17.278 1.00 95.00 879 ARG A N 1
ATOM 6768 C CA . ARG A 1 879 ? -10.679 -2.331 -17.480 1.00 95.00 879 ARG A CA 1
ATOM 6769 C C . ARG A 1 879 ? -11.622 -1.389 -16.734 1.00 95.00 879 ARG A C 1
ATOM 6771 O O . ARG A 1 879 ? -11.262 -0.242 -16.493 1.00 95.00 879 ARG A O 1
ATOM 6778 N N . ASP A 1 880 ? -12.802 -1.859 -16.345 1.00 96.81 880 ASP A N 1
ATOM 6779 C CA . ASP A 1 880 ? -13.788 -1.031 -15.659 1.00 96.81 880 ASP A CA 1
ATOM 6780 C C . ASP A 1 880 ? -13.409 -0.763 -14.192 1.00 96.81 880 ASP A C 1
ATOM 6782 O O . ASP A 1 880 ? -13.759 0.292 -13.667 1.00 96.81 880 ASP A O 1
ATOM 6786 N N . ALA A 1 881 ? -12.573 -1.611 -13.578 1.00 95.38 881 ALA A N 1
ATOM 6787 C CA . ALA A 1 881 ? -11.953 -1.354 -12.272 1.00 95.38 881 ALA A CA 1
ATOM 6788 C C . ALA A 1 881 ? -10.834 -0.286 -12.296 1.00 95.38 881 ALA A C 1
ATOM 6790 O O . ALA A 1 881 ? -10.221 -0.015 -11.262 1.00 95.38 881 ALA A O 1
ATOM 6791 N N . ALA A 1 882 ? -10.560 0.333 -13.454 1.00 92.25 882 ALA A N 1
ATOM 6792 C CA . ALA A 1 882 ? -9.769 1.564 -13.562 1.00 92.25 882 ALA A CA 1
ATOM 6793 C C . ALA A 1 882 ? -10.635 2.844 -13.514 1.00 92.25 882 ALA A C 1
ATOM 6795 O O . ALA A 1 882 ? -10.098 3.948 -13.546 1.00 92.25 882 ALA A O 1
ATOM 6796 N N . SER A 1 883 ? -11.969 2.722 -13.464 1.00 93.12 883 SER A N 1
ATOM 6797 C CA . SER A 1 883 ? -12.903 3.852 -13.393 1.00 93.12 883 SER A CA 1
ATOM 6798 C C . SER A 1 883 ? -13.439 4.028 -11.973 1.00 93.12 883 SER A C 1
ATOM 6800 O O . SER A 1 883 ? -13.981 3.088 -11.388 1.00 93.12 883 SER A O 1
ATOM 6802 N N . VAL A 1 884 ? -13.338 5.254 -11.444 1.00 88.19 884 VAL A N 1
ATOM 6803 C CA . VAL A 1 884 ? -13.898 5.643 -10.138 1.00 88.19 884 VAL A CA 1
ATOM 6804 C C . VAL A 1 884 ? -15.399 5.352 -10.091 1.00 88.19 884 VAL A C 1
ATOM 6806 O O . VAL A 1 884 ? -15.847 4.624 -9.210 1.00 88.19 884 VAL A O 1
ATOM 6809 N N . ASP A 1 885 ? -16.165 5.845 -11.070 1.00 90.50 885 ASP A N 1
ATOM 6810 C CA . ASP A 1 885 ? -17.628 5.720 -11.087 1.00 90.50 885 ASP A CA 1
ATOM 6811 C C . ASP A 1 885 ? -18.098 4.266 -11.180 1.00 90.50 885 ASP A C 1
ATOM 6813 O O . ASP A 1 885 ? -19.014 3.863 -10.463 1.00 90.50 885 ASP A O 1
ATOM 6817 N N . LYS A 1 886 ? -17.454 3.447 -12.025 1.00 95.94 886 LYS A N 1
ATOM 6818 C CA . LYS A 1 886 ? -17.810 2.025 -12.153 1.00 95.94 886 LYS A CA 1
ATOM 6819 C C . LYS A 1 886 ? -17.429 1.226 -10.909 1.00 95.94 886 LYS A C 1
ATOM 6821 O O . LYS A 1 886 ? -18.202 0.373 -10.479 1.00 95.94 886 LYS A O 1
ATOM 6826 N N . THR A 1 887 ? -16.281 1.528 -10.299 1.00 94.56 887 THR A N 1
ATOM 6827 C CA . THR A 1 887 ? -15.859 0.883 -9.045 1.00 94.56 887 THR A CA 1
ATOM 6828 C C . THR A 1 887 ? -16.789 1.277 -7.897 1.00 94.56 887 THR A C 1
ATOM 6830 O O . THR A 1 887 ? -17.220 0.407 -7.147 1.00 94.56 887 THR A O 1
ATOM 6833 N N . LEU A 1 888 ? -17.200 2.548 -7.810 1.00 91.62 888 LEU A N 1
ATOM 6834 C CA . LEU A 1 888 ? -18.212 3.011 -6.856 1.00 91.62 888 LEU A CA 1
ATOM 6835 C C . LEU A 1 888 ? -19.578 2.342 -7.093 1.00 91.62 888 LEU A C 1
ATOM 6837 O O . LEU A 1 888 ? -20.221 1.927 -6.134 1.00 91.62 888 LEU A O 1
ATOM 6841 N N . GLY A 1 889 ? -19.998 2.163 -8.348 1.00 96.06 889 GLY A N 1
ATOM 6842 C CA . GLY A 1 889 ? -21.203 1.398 -8.686 1.00 96.06 889 GLY A CA 1
ATOM 6843 C C . GLY A 1 889 ? -21.144 -0.052 -8.190 1.00 96.06 889 GLY A C 1
ATOM 6844 O O . GLY A 1 889 ? -22.099 -0.538 -7.587 1.00 96.06 889 GLY A O 1
ATOM 6845 N N . MET A 1 890 ? -19.999 -0.721 -8.357 1.00 98.19 890 MET A N 1
ATOM 6846 C CA . MET A 1 890 ? -19.780 -2.085 -7.856 1.00 98.19 890 MET A CA 1
ATOM 6847 C C . MET A 1 890 ? -19.728 -2.149 -6.315 1.00 98.19 890 MET A C 1
ATOM 6849 O O . MET A 1 890 ? -20.220 -3.105 -5.718 1.00 98.19 890 MET A O 1
ATOM 6853 N N . ILE A 1 891 ? -19.206 -1.111 -5.650 1.00 96.56 891 ILE A N 1
ATOM 6854 C CA . ILE A 1 891 ? -19.245 -0.951 -4.184 1.00 96.56 891 ILE A CA 1
ATOM 6855 C C . ILE A 1 891 ? -20.692 -0.801 -3.682 1.00 96.56 891 ILE A C 1
ATOM 6857 O O . ILE A 1 891 ? -21.068 -1.453 -2.709 1.00 96.56 891 ILE A O 1
ATOM 6861 N N . LEU A 1 892 ? -21.526 0.001 -4.351 1.00 97.00 892 LEU A N 1
ATOM 6862 C CA . LEU A 1 892 ? -22.942 0.161 -3.987 1.00 97.00 892 LEU A CA 1
ATOM 6863 C C . LEU A 1 892 ? -23.753 -1.120 -4.251 1.00 97.00 892 LEU A C 1
ATOM 6865 O O . LEU A 1 892 ? -24.606 -1.474 -3.439 1.00 97.00 892 LEU A O 1
ATOM 6869 N N . LYS A 1 893 ? -23.442 -1.868 -5.318 1.00 98.62 893 LYS A N 1
ATOM 6870 C CA . LYS A 1 893 ? -24.023 -3.197 -5.576 1.00 98.62 893 LYS A CA 1
ATOM 6871 C C . LYS A 1 893 ? -23.593 -4.244 -4.533 1.00 98.62 893 LYS A C 1
ATOM 6873 O O . LYS A 1 893 ? -24.385 -5.101 -4.157 1.00 98.62 893 LYS A O 1
ATOM 6878 N N . CYS A 1 894 ? -22.379 -4.138 -3.985 1.00 98.75 894 CYS A N 1
ATOM 6879 C CA . CYS A 1 894 ? -21.955 -4.951 -2.838 1.00 98.75 894 CYS A CA 1
ATOM 6880 C C . CYS A 1 894 ? -22.833 -4.688 -1.599 1.00 98.75 894 CYS A C 1
ATOM 6882 O O . CYS A 1 894 ? -23.186 -5.621 -0.881 1.00 98.75 894 CYS A O 1
ATOM 6884 N N . GLY A 1 895 ? -23.243 -3.431 -1.384 1.00 98.44 895 GLY A N 1
ATOM 6885 C CA . GLY A 1 895 ? -24.221 -3.060 -0.358 1.00 98.44 895 GLY A CA 1
ATOM 6886 C C . GLY A 1 895 ? -25.607 -3.671 -0.592 1.00 98.44 895 GLY A C 1
ATOM 6887 O O . GLY A 1 895 ? -26.165 -4.277 0.320 1.00 98.44 895 GLY A O 1
ATOM 6888 N N . GLU A 1 896 ? -26.125 -3.574 -1.819 1.00 98.44 896 GLU A N 1
ATOM 6889 C CA . GLU A 1 896 ? -27.400 -4.173 -2.253 1.00 98.44 896 GLU A CA 1
ATOM 6890 C C . GLU A 1 896 ? -27.467 -5.678 -1.940 1.00 98.44 896 GLU A C 1
ATOM 6892 O O . GLU A 1 896 ? -28.338 -6.150 -1.206 1.00 98.44 896 GLU A O 1
ATOM 6897 N N . VAL A 1 897 ? -26.489 -6.436 -2.444 1.00 98.69 897 VAL A N 1
ATOM 6898 C CA . VAL A 1 897 ? -26.425 -7.897 -2.299 1.00 98.69 897 VAL A CA 1
ATOM 6899 C C . VAL A 1 897 ? -26.188 -8.310 -0.841 1.00 98.69 897 VAL A C 1
ATOM 6901 O O . VAL A 1 897 ? -26.695 -9.342 -0.388 1.00 98.69 897 VAL A O 1
ATOM 6904 N N . ASN A 1 898 ? -25.487 -7.488 -0.056 1.00 98.69 898 ASN A N 1
ATOM 6905 C CA . ASN A 1 898 ? -25.312 -7.742 1.369 1.00 98.69 898 ASN A CA 1
ATOM 6906 C C . ASN A 1 898 ? -26.615 -7.597 2.172 1.00 98.69 898 ASN A C 1
ATOM 6908 O O . ASN A 1 898 ? -26.811 -8.344 3.129 1.00 98.69 898 ASN A O 1
ATOM 6912 N N . ILE A 1 899 ? -27.546 -6.722 1.778 1.00 98.19 899 ILE A N 1
ATOM 6913 C CA . ILE A 1 899 ? -28.872 -6.641 2.419 1.00 98.19 899 ILE A CA 1
ATOM 6914 C C . ILE A 1 899 ? -29.654 -7.944 2.191 1.00 98.19 899 ILE A C 1
ATOM 6916 O O . ILE A 1 899 ? -30.246 -8.477 3.133 1.00 98.19 899 ILE A O 1
ATOM 6920 N N . LEU A 1 900 ? -29.594 -8.509 0.979 1.00 98.06 900 LEU A N 1
ATOM 6921 C CA . LEU A 1 900 ? -30.189 -9.817 0.662 1.00 98.06 900 LEU A CA 1
ATOM 6922 C C . LEU A 1 900 ? -29.519 -10.958 1.447 1.00 98.06 900 LEU A C 1
ATOM 6924 O O . LEU A 1 900 ? -30.198 -11.849 1.956 1.00 98.06 900 LEU A O 1
ATOM 6928 N N . THR A 1 901 ? -28.199 -10.894 1.616 1.00 98.38 901 THR A N 1
ATOM 6929 C CA . THR A 1 901 ? -27.428 -11.883 2.384 1.00 98.38 901 THR A CA 1
ATOM 6930 C C . THR A 1 901 ? -27.741 -11.838 3.877 1.00 98.38 901 THR A C 1
ATOM 6932 O O . THR A 1 901 ? -28.034 -12.873 4.472 1.00 98.38 901 THR A O 1
ATOM 6935 N N . MET A 1 902 ? -27.739 -10.653 4.496 1.00 98.31 902 MET A N 1
ATOM 6936 C CA . MET A 1 902 ? -28.084 -10.515 5.914 1.00 98.31 902 MET A CA 1
ATOM 6937 C C . MET A 1 902 ? -29.552 -10.882 6.174 1.00 98.31 902 MET A C 1
ATOM 6939 O O . MET A 1 902 ? -29.844 -11.468 7.215 1.00 98.31 902 MET A O 1
ATOM 6943 N N . LYS A 1 903 ? -30.461 -10.637 5.216 1.00 97.56 903 LYS A N 1
ATOM 6944 C CA . LYS A 1 903 ? -31.823 -11.188 5.246 1.00 97.56 903 LYS A CA 1
ATOM 6945 C C . LYS A 1 903 ? -31.804 -12.720 5.263 1.00 97.56 903 LYS A C 1
ATOM 6947 O O . LYS A 1 903 ? -32.403 -13.309 6.156 1.00 97.56 903 LYS A O 1
ATOM 6952 N N . GLY A 1 904 ? -31.110 -13.361 4.319 1.00 97.88 904 GLY A N 1
ATOM 6953 C CA . GLY A 1 904 ? -31.019 -14.825 4.233 1.00 97.88 904 GLY A CA 1
ATOM 6954 C C . GLY A 1 904 ? -30.426 -15.472 5.491 1.00 97.88 904 GLY A C 1
ATOM 6955 O O . GLY A 1 904 ? -30.946 -16.479 5.967 1.00 97.88 904 GLY A O 1
ATOM 6956 N N . LEU A 1 905 ? -29.402 -14.850 6.084 1.00 98.19 905 LEU A N 1
ATOM 6957 C CA . LEU A 1 905 ? -28.832 -15.251 7.374 1.00 98.19 905 LEU A CA 1
ATOM 6958 C C . LEU A 1 905 ? -29.827 -15.060 8.531 1.00 98.19 905 LEU A C 1
ATOM 6960 O O . LEU A 1 905 ? -29.974 -15.951 9.365 1.00 98.19 905 LEU A O 1
ATOM 6964 N N . SER A 1 906 ? -30.547 -13.933 8.568 1.00 97.81 906 SER A N 1
ATOM 6965 C CA . SER A 1 906 ? -31.572 -13.675 9.586 1.00 97.81 906 SER A CA 1
ATOM 6966 C C . SER A 1 906 ? -32.700 -14.708 9.509 1.00 97.81 906 SER A C 1
ATOM 6968 O O . SER A 1 906 ? -33.019 -15.320 10.523 1.00 97.81 906 SER A O 1
ATOM 6970 N N . GLU A 1 907 ? -33.213 -15.005 8.309 1.00 97.50 907 GLU A N 1
ATOM 6971 C CA . GLU A 1 907 ? -34.177 -16.092 8.100 1.00 97.50 907 GLU A CA 1
ATOM 6972 C C . GLU A 1 907 ? -33.612 -17.467 8.490 1.00 97.50 907 GLU A C 1
ATOM 6974 O O . GLU A 1 907 ? -34.338 -18.301 9.021 1.00 97.50 907 GLU A O 1
ATOM 6979 N N . GLY A 1 908 ? -32.326 -17.730 8.238 1.00 97.25 908 GLY A N 1
ATOM 6980 C CA . GLY A 1 908 ? -31.667 -18.975 8.645 1.00 97.25 908 GLY A CA 1
ATOM 6981 C C . GLY A 1 908 ? -31.646 -19.143 10.158 1.00 97.25 908 GLY A C 1
ATOM 6982 O O . GLY A 1 908 ? -32.009 -20.200 10.672 1.00 97.25 908 GLY A O 1
ATOM 6983 N N . HIS A 1 909 ? -31.292 -18.082 10.885 1.00 97.94 909 HIS A N 1
ATOM 6984 C CA . HIS A 1 909 ? -31.348 -18.070 12.341 1.00 97.94 909 HIS A CA 1
ATOM 6985 C C . HIS A 1 909 ? -32.786 -18.216 12.866 1.00 97.94 909 HIS A C 1
ATOM 6987 O O . HIS A 1 909 ? -33.010 -18.978 13.810 1.00 97.94 909 HIS A O 1
ATOM 6993 N N . THR A 1 910 ? -33.772 -17.529 12.277 1.00 97.00 910 THR A N 1
ATOM 6994 C CA . THR A 1 910 ? -35.150 -17.532 12.796 1.00 97.00 910 THR A CA 1
ATOM 6995 C C . THR A 1 910 ? -35.937 -18.792 12.441 1.00 97.00 910 THR A C 1
ATOM 6997 O O . THR A 1 910 ? -36.678 -19.273 13.296 1.00 97.00 910 THR A O 1
ATOM 7000 N N . ASP A 1 911 ? -35.737 -19.392 11.265 1.00 97.25 911 ASP A N 1
ATOM 7001 C CA . ASP A 1 911 ? -36.323 -20.698 10.917 1.00 97.25 911 ASP A CA 1
ATOM 7002 C C . ASP A 1 911 ? -35.736 -21.824 11.789 1.00 97.25 911 ASP A C 1
ATOM 7004 O O . ASP A 1 911 ? -36.450 -22.735 12.216 1.00 97.25 911 ASP A O 1
ATOM 7008 N N . ARG A 1 912 ? -34.427 -21.767 12.076 1.00 96.94 912 ARG A N 1
ATOM 7009 C CA . ARG A 1 912 ? -33.704 -22.817 12.809 1.00 96.94 912 ARG A CA 1
ATOM 7010 C C . ARG A 1 912 ? -33.854 -22.714 14.329 1.00 96.94 912 ARG A C 1
ATOM 7012 O O . ARG A 1 912 ? -33.958 -23.745 14.998 1.00 96.94 912 ARG A O 1
ATOM 7019 N N . PHE A 1 913 ? -33.860 -21.498 14.880 1.00 98.12 913 PHE A N 1
ATOM 7020 C CA . PHE A 1 913 ? -33.829 -21.247 16.327 1.00 98.12 913 PHE A CA 1
ATOM 7021 C C . PHE A 1 913 ? -34.991 -20.379 16.850 1.00 98.12 913 PHE A C 1
ATOM 7023 O O . PHE A 1 913 ? -35.051 -20.112 18.053 1.00 98.12 913 PHE A O 1
ATOM 7030 N N . GLY A 1 914 ? -35.937 -19.974 15.998 1.00 98.06 914 GLY A N 1
ATOM 7031 C CA . GLY A 1 914 ? -37.028 -19.052 16.338 1.00 98.06 914 GLY A CA 1
ATOM 7032 C C . GLY A 1 914 ? -36.589 -17.583 16.352 1.00 98.06 914 GLY A C 1
ATOM 7033 O O . GLY A 1 914 ? -35.402 -17.275 16.393 1.00 98.06 914 GLY A O 1
ATOM 7034 N N . HIS A 1 915 ? -37.537 -16.644 16.342 1.00 97.69 915 HIS A N 1
ATOM 7035 C CA . HIS A 1 915 ? -37.197 -15.222 16.487 1.00 97.69 915 HIS A CA 1
ATOM 7036 C C . HIS A 1 915 ? -36.569 -14.930 17.864 1.00 97.69 915 HIS A C 1
ATOM 7038 O O . HIS A 1 915 ? -37.085 -15.434 18.868 1.00 97.69 915 HIS A O 1
ATOM 7044 N N . PRO A 1 916 ? -35.518 -14.087 17.944 1.00 97.44 916 PRO A N 1
ATOM 7045 C CA . PRO A 1 916 ? -35.008 -13.578 19.212 1.00 97.44 916 PRO A CA 1
ATOM 7046 C C . PRO A 1 916 ? -36.109 -12.939 20.058 1.00 97.44 916 PRO A C 1
ATOM 7048 O O . PRO A 1 916 ? -36.981 -12.239 19.536 1.00 97.44 916 PRO A O 1
ATOM 7051 N N . VAL A 1 917 ? -36.045 -13.163 21.370 1.00 97.06 917 VAL A N 1
ATOM 7052 C CA . VAL A 1 917 ? -36.915 -12.503 22.350 1.00 97.06 917 VAL A CA 1
ATOM 7053 C C . VAL A 1 917 ? -36.084 -11.905 23.492 1.00 97.06 917 VAL A C 1
ATOM 7055 O O . VAL A 1 917 ? -35.060 -12.498 23.854 1.00 97.06 917 VAL A O 1
ATOM 7058 N N . PRO A 1 918 ? -36.525 -10.793 24.115 1.00 96.38 918 PRO A N 1
ATOM 7059 C CA . PRO A 1 918 ? -35.826 -10.178 25.241 1.00 96.38 918 PRO A CA 1
ATOM 7060 C C . PRO A 1 918 ? -35.550 -11.188 26.360 1.00 96.38 918 PRO A C 1
ATOM 7062 O O . PRO A 1 918 ? -36.470 -11.797 26.910 1.00 96.38 918 PRO A O 1
ATOM 7065 N N . THR A 1 919 ? -34.270 -11.401 26.660 1.00 96.81 919 THR A N 1
ATOM 7066 C CA . THR A 1 919 ? -33.797 -12.457 27.560 1.00 96.81 919 THR A CA 1
ATOM 7067 C C . THR A 1 919 ? -32.692 -11.924 28.472 1.00 96.81 919 THR A C 1
ATOM 7069 O O . THR A 1 919 ? -31.692 -11.417 27.956 1.00 96.81 919 THR A O 1
ATOM 7072 N N . PRO A 1 920 ? -32.839 -12.017 29.809 1.00 95.94 920 PRO A N 1
ATOM 7073 C CA . PRO A 1 920 ? -31.761 -11.696 30.733 1.00 95.94 920 PRO A CA 1
ATOM 7074 C C . PRO A 1 920 ? -30.700 -12.803 30.698 1.00 95.94 920 PRO A C 1
ATOM 7076 O O . PRO A 1 920 ? -31.021 -13.985 30.809 1.00 95.94 920 PRO A O 1
ATOM 7079 N N . VAL A 1 921 ? -29.438 -12.411 30.555 1.00 97.62 921 VAL A N 1
ATOM 7080 C CA . VAL A 1 921 ? -28.278 -13.299 30.432 1.00 97.62 921 VAL A CA 1
ATOM 7081 C C . VAL A 1 921 ? -27.387 -13.131 31.653 1.00 97.62 921 VAL A C 1
ATOM 7083 O O . VAL A 1 921 ? -26.995 -12.013 31.984 1.00 97.62 921 VAL A O 1
ATOM 7086 N N . ASN A 1 922 ? -27.058 -14.241 32.310 1.00 96.56 922 ASN A N 1
ATOM 7087 C CA . ASN A 1 922 ? -26.064 -14.300 33.380 1.00 96.56 922 ASN A CA 1
ATOM 7088 C C . ASN A 1 922 ? -24.657 -13.985 32.835 1.00 96.56 922 ASN A C 1
ATOM 7090 O O . ASN A 1 922 ? -24.295 -14.481 31.771 1.00 96.56 922 ASN A O 1
ATOM 7094 N N . LEU A 1 923 ? -23.863 -13.195 33.566 1.00 96.31 923 LEU A N 1
ATOM 7095 C CA . LEU A 1 923 ? -22.451 -12.918 33.252 1.00 96.31 923 LEU A CA 1
ATOM 7096 C C . LEU A 1 923 ? -21.457 -13.572 34.231 1.00 96.31 923 LEU A C 1
ATOM 7098 O O . LEU A 1 923 ? -20.246 -13.522 34.010 1.00 96.31 923 LEU A O 1
ATOM 7102 N N . ASN A 1 924 ? -21.941 -14.185 35.314 1.00 94.62 924 ASN A N 1
ATOM 7103 C CA . ASN A 1 924 ? -21.096 -14.850 36.303 1.00 94.62 924 ASN A CA 1
ATOM 7104 C C . ASN A 1 924 ? -20.780 -16.305 35.889 1.00 94.62 924 ASN A C 1
ATOM 7106 O O . ASN A 1 924 ? -21.568 -16.929 35.167 1.00 94.62 924 ASN A O 1
ATOM 7110 N N . PRO A 1 925 ? -19.663 -16.885 36.371 1.00 95.12 925 PRO A N 1
ATOM 7111 C CA . PRO A 1 925 ? -19.438 -18.328 36.356 1.00 95.12 925 PRO A CA 1
ATOM 7112 C C . PRO A 1 925 ? -20.562 -19.104 37.051 1.00 95.12 925 PRO A C 1
ATOM 7114 O O . PRO A 1 925 ? -21.186 -18.618 37.993 1.00 95.12 925 PRO A O 1
ATOM 7117 N N . VAL A 1 926 ? -20.770 -20.338 36.603 1.00 95.06 926 VAL A N 1
ATOM 7118 C CA . VAL A 1 926 ? -21.664 -21.338 37.193 1.00 95.06 926 VAL A CA 1
ATOM 7119 C C . VAL A 1 926 ? -20.819 -22.572 37.544 1.00 95.06 926 VAL A C 1
ATOM 7121 O O . VAL A 1 926 ? -20.078 -23.044 36.674 1.00 95.06 926 VAL A O 1
ATOM 7124 N N . PRO A 1 927 ? -20.900 -23.110 38.777 1.00 95.06 927 PRO A N 1
ATOM 7125 C CA . PRO A 1 927 ? -20.118 -24.276 39.184 1.00 95.06 927 PRO A CA 1
ATOM 7126 C C . PRO A 1 927 ? -20.332 -25.501 38.282 1.00 95.06 927 PRO A C 1
ATOM 7128 O O . PRO A 1 927 ? -21.438 -25.757 37.795 1.00 95.06 927 PRO A O 1
ATOM 7131 N N . GLY A 1 928 ? -19.266 -26.279 38.086 1.00 96.00 928 GLY A N 1
ATOM 7132 C CA . GLY A 1 928 ? -19.250 -27.465 37.225 1.00 96.00 928 GLY A CA 1
ATOM 7133 C C . GLY A 1 928 ? -18.231 -27.388 36.085 1.00 96.00 928 GLY A C 1
ATOM 7134 O O . GLY A 1 928 ? -17.451 -26.441 35.975 1.00 96.00 928 GLY A O 1
ATOM 7135 N N . LYS A 1 929 ? -18.216 -28.420 35.232 1.00 98.38 929 LYS A N 1
ATOM 7136 C CA . LYS A 1 929 ? -17.362 -28.474 34.032 1.00 98.38 929 LYS A CA 1
ATOM 7137 C C . LYS A 1 929 ? -17.806 -27.392 33.042 1.00 98.38 929 LYS A C 1
ATOM 7139 O O . LYS A 1 929 ? -18.976 -27.025 33.036 1.00 98.38 929 LYS A O 1
ATOM 7144 N N . ALA A 1 930 ? -16.898 -26.877 32.219 1.00 98.38 930 ALA A N 1
ATOM 7145 C CA . ALA A 1 930 ? -17.157 -25.688 31.406 1.00 98.38 930 ALA A CA 1
ATOM 7146 C C . ALA A 1 930 ? -16.603 -25.824 29.979 1.00 98.38 930 ALA A C 1
ATOM 7148 O O . ALA A 1 930 ? -15.550 -26.428 29.802 1.00 98.38 930 ALA A O 1
ATOM 7149 N N . ILE A 1 931 ? -17.267 -25.229 28.983 1.00 98.81 931 ILE A N 1
ATOM 7150 C CA . ILE A 1 931 ? -16.726 -24.952 27.635 1.00 98.81 931 ILE A CA 1
ATOM 7151 C C . ILE A 1 931 ? -17.120 -23.526 27.243 1.00 98.81 931 ILE A C 1
ATOM 7153 O O . ILE A 1 931 ? -18.269 -23.136 27.446 1.00 98.81 931 ILE A O 1
ATOM 7157 N N . LEU A 1 932 ? -16.195 -22.762 26.661 1.00 98.81 932 LEU A N 1
ATOM 7158 C CA . LEU A 1 932 ? -16.467 -21.435 26.102 1.00 98.81 932 LEU A CA 1
ATOM 7159 C C . LEU A 1 932 ? -16.555 -21.508 24.578 1.00 98.81 932 LEU A C 1
ATOM 7161 O O . LEU A 1 932 ? -15.624 -21.997 23.944 1.00 98.81 932 LEU A O 1
ATOM 7165 N N . ILE A 1 933 ? -17.620 -20.979 23.979 1.00 98.81 933 ILE A N 1
ATOM 7166 C CA . ILE A 1 933 ? -17.742 -20.818 22.526 1.00 98.81 933 ILE A CA 1
ATOM 7167 C C . ILE A 1 933 ? -17.811 -19.338 22.141 1.00 98.81 933 ILE A C 1
ATOM 7169 O O . ILE A 1 933 ? -18.494 -18.520 22.760 1.00 98.81 933 ILE A O 1
ATOM 7173 N N . SER A 1 934 ? -17.034 -18.996 21.120 1.00 98.75 934 SER A N 1
ATOM 7174 C CA . SER A 1 934 ? -16.721 -17.639 20.691 1.00 98.75 934 SER A CA 1
ATOM 7175 C C . SER A 1 934 ? -16.746 -17.558 19.163 1.00 98.75 934 SER A C 1
ATOM 7177 O O . SER A 1 934 ? -16.565 -18.560 18.466 1.00 98.75 934 SER A O 1
ATOM 7179 N N . GLY A 1 935 ? -16.970 -16.359 18.634 1.00 97.81 935 GLY A N 1
ATOM 7180 C CA . GLY A 1 935 ? -17.221 -16.120 17.216 1.00 97.81 935 GLY A CA 1
ATOM 7181 C C . GLY A 1 935 ? -18.687 -15.774 16.966 1.00 97.81 935 GLY A C 1
ATOM 7182 O O . GLY A 1 935 ? -19.244 -15.015 17.755 1.00 97.81 935 GLY A O 1
ATOM 7183 N N . HIS A 1 936 ? -19.273 -16.271 15.872 1.00 98.50 936 HIS A N 1
ATOM 7184 C CA . HIS A 1 936 ? -20.622 -15.890 15.422 1.00 98.50 936 HIS A CA 1
ATOM 7185 C C . HIS A 1 936 ? -21.553 -17.076 15.107 1.00 98.50 936 HIS A C 1
ATOM 7187 O O . HIS A 1 936 ? -22.757 -16.853 14.986 1.00 98.50 936 HIS A O 1
ATOM 7193 N N . ASP A 1 937 ? -21.044 -18.305 14.947 1.00 97.69 937 ASP A N 1
ATOM 7194 C CA . ASP A 1 937 ? -21.846 -19.391 14.369 1.00 97.69 937 ASP A CA 1
ATOM 7195 C C . ASP A 1 937 ? -22.824 -20.029 15.375 1.00 97.69 937 ASP A C 1
ATOM 7197 O O . ASP A 1 937 ? -22.438 -20.697 16.340 1.00 97.69 937 ASP A O 1
ATOM 7201 N N . MET A 1 938 ? -24.120 -19.822 15.133 1.00 97.38 938 MET A N 1
ATOM 7202 C CA . MET A 1 938 ? -25.204 -20.313 15.987 1.00 97.38 938 MET A CA 1
ATOM 7203 C C . MET A 1 938 ? -25.522 -21.803 15.777 1.00 97.38 938 MET A C 1
ATOM 7205 O O . MET A 1 938 ? -26.074 -22.436 16.680 1.00 97.38 938 MET A O 1
ATOM 7209 N N . GLN A 1 939 ? -25.158 -22.390 14.631 1.00 97.19 939 GLN A N 1
ATOM 7210 C CA . GLN A 1 939 ? -25.319 -23.824 14.372 1.00 97.19 939 GLN A CA 1
ATOM 7211 C C . GLN A 1 939 ? -24.206 -24.631 15.060 1.00 97.19 939 GLN A C 1
ATOM 7213 O O . GLN A 1 939 ? -24.485 -25.700 15.603 1.00 97.19 939 GLN A O 1
ATOM 7218 N N . ASP A 1 940 ? -23.000 -24.073 15.179 1.00 97.75 940 ASP A N 1
ATOM 7219 C CA . ASP A 1 940 ? -21.930 -24.620 16.026 1.00 97.75 940 ASP A CA 1
ATOM 7220 C C . ASP A 1 940 ? -22.312 -24.617 17.514 1.00 97.75 940 ASP A C 1
ATOM 7222 O O . ASP A 1 940 ? -22.105 -25.609 18.216 1.00 97.75 940 ASP A O 1
ATOM 7226 N N . LEU A 1 941 ? -22.924 -23.529 18.003 1.00 98.50 941 LEU A N 1
ATOM 7227 C CA . LEU A 1 941 ? -23.468 -23.464 19.366 1.00 98.50 941 LEU A CA 1
ATOM 7228 C C . LEU A 1 941 ? -24.586 -24.493 19.579 1.00 98.50 941 LEU A C 1
ATOM 7230 O O . LEU A 1 941 ? -24.605 -25.164 20.611 1.00 98.50 941 LEU A O 1
ATOM 7234 N N . HIS A 1 942 ? -25.492 -24.656 18.613 1.00 98.12 942 HIS A N 1
ATOM 7235 C CA . HIS A 1 942 ? -26.534 -25.681 18.669 1.00 98.12 942 HIS A CA 1
ATOM 7236 C C . HIS A 1 942 ? -25.953 -27.095 18.766 1.00 98.12 942 HIS A C 1
ATOM 7238 O O . HIS A 1 942 ? -26.358 -27.867 19.635 1.00 98.12 942 HIS A O 1
ATOM 7244 N N . ASP A 1 943 ? -25.007 -27.444 17.895 1.00 97.38 943 ASP A N 1
ATOM 7245 C CA . ASP A 1 943 ? -24.486 -28.808 17.819 1.00 97.38 943 ASP A CA 1
ATOM 7246 C C . ASP A 1 943 ? -23.574 -29.138 19.010 1.00 97.38 943 ASP A C 1
ATOM 7248 O O . ASP A 1 943 ? -23.617 -30.264 19.510 1.00 97.38 943 ASP A O 1
ATOM 7252 N N . LEU A 1 944 ? -22.861 -28.147 19.560 1.00 98.44 944 LEU A N 1
ATOM 7253 C CA . LEU A 1 944 ? -22.190 -28.256 20.856 1.00 98.44 944 LEU A CA 1
ATOM 7254 C C . LEU A 1 944 ? -23.189 -28.476 22.006 1.00 98.44 944 LEU A C 1
ATOM 7256 O O . LEU A 1 944 ? -22.954 -29.340 22.852 1.00 98.44 944 LEU A O 1
ATOM 7260 N N . LEU A 1 945 ? -24.299 -27.728 22.058 1.00 98.69 945 LEU A N 1
ATOM 7261 C CA . LEU A 1 945 ? -25.323 -27.881 23.103 1.00 98.69 945 LEU A CA 1
ATOM 7262 C C . LEU A 1 945 ? -25.981 -29.267 23.053 1.00 98.69 945 LEU A C 1
ATOM 7264 O O . LEU A 1 945 ? -26.108 -29.902 24.098 1.00 98.69 945 LEU A O 1
ATOM 7268 N N . VAL A 1 946 ? -26.313 -29.764 21.857 1.00 98.19 946 VAL A N 1
ATOM 7269 C CA . VAL A 1 946 ? -26.854 -31.119 21.646 1.00 98.19 946 VAL A CA 1
ATOM 7270 C C . VAL A 1 946 ? -25.856 -32.195 22.080 1.00 98.19 946 VAL A C 1
ATOM 7272 O O . VAL A 1 946 ? -26.229 -33.122 22.792 1.00 98.19 946 VAL A O 1
ATOM 7275 N N . GLN A 1 947 ? -24.584 -32.088 21.686 1.00 98.12 947 GLN A N 1
ATOM 7276 C CA . GLN A 1 947 ? -23.578 -33.116 21.995 1.00 98.12 947 GLN A CA 1
ATOM 7277 C C . GLN A 1 947 ? -23.117 -33.098 23.461 1.00 98.12 947 GLN A C 1
ATOM 7279 O O . GLN A 1 947 ? -22.665 -34.120 23.975 1.00 98.12 947 GLN A O 1
ATOM 7284 N N . SER A 1 948 ? -23.246 -31.959 24.148 1.00 98.12 948 SER A N 1
ATOM 7285 C CA . SER A 1 948 ? -22.943 -31.815 25.579 1.00 98.12 948 SER A CA 1
ATOM 7286 C C . SER A 1 948 ? -24.148 -32.039 26.503 1.00 98.12 948 SER A C 1
ATOM 7288 O O . SER A 1 948 ? -23.977 -32.047 27.726 1.00 98.12 948 SER A O 1
ATOM 7290 N N . GLU A 1 949 ? -25.356 -32.250 25.975 1.00 97.75 949 GLU A N 1
ATOM 7291 C CA . GLU A 1 949 ? -26.550 -32.473 26.794 1.00 97.75 949 GLU A CA 1
ATOM 7292 C C . GLU A 1 949 ? -26.384 -33.705 27.708 1.00 97.75 949 GLU A C 1
ATOM 7294 O O . GLU A 1 949 ? -25.901 -34.763 27.306 1.00 97.75 949 GLU A O 1
ATOM 7299 N N . GLY A 1 950 ? -26.724 -33.553 28.992 1.00 96.12 950 GLY A N 1
ATOM 7300 C CA . GLY A 1 950 ? -26.570 -34.607 30.003 1.00 96.12 950 GLY A CA 1
ATOM 7301 C C . GLY A 1 950 ? -25.133 -34.890 30.480 1.00 96.12 950 GLY A C 1
ATOM 7302 O O . GLY A 1 950 ? -24.967 -35.652 31.430 1.00 96.12 950 GLY A O 1
ATOM 7303 N N . THR A 1 951 ? -24.097 -34.264 29.906 1.00 97.38 951 THR A N 1
ATOM 7304 C CA . THR A 1 951 ? -22.684 -34.494 30.301 1.00 97.38 951 THR A CA 1
ATOM 7305 C C . THR A 1 951 ? -22.269 -33.838 31.624 1.00 97.38 951 THR A C 1
ATOM 7307 O O . THR A 1 951 ? -21.223 -34.176 32.177 1.00 97.38 951 THR A O 1
ATOM 7310 N N . GLY A 1 952 ? -23.055 -32.881 32.130 1.00 96.00 952 GLY A N 1
ATOM 7311 C CA . GLY A 1 952 ? -22.688 -32.046 33.283 1.00 96.00 952 GLY A CA 1
ATOM 7312 C C . GLY A 1 952 ? -21.729 -30.890 32.955 1.00 96.00 952 GLY A C 1
ATOM 7313 O O . GLY A 1 952 ? -21.174 -30.280 33.870 1.00 96.00 952 GLY A O 1
ATOM 7314 N N . ILE A 1 953 ? -21.526 -30.593 31.667 1.00 98.62 953 ILE A N 1
ATOM 7315 C CA . ILE A 1 953 ? -20.776 -29.431 31.180 1.00 98.62 953 ILE A CA 1
ATOM 7316 C C . ILE A 1 953 ? -21.722 -28.239 30.991 1.00 98.62 953 ILE A C 1
ATOM 7318 O O . ILE A 1 953 ? -22.733 -28.347 30.304 1.00 98.62 953 ILE A O 1
ATOM 7322 N N . GLN A 1 954 ? -21.342 -27.092 31.547 1.00 98.50 954 GLN A N 1
ATOM 7323 C CA . GLN A 1 954 ? -21.941 -25.786 31.291 1.00 98.50 954 GLN A CA 1
ATOM 7324 C C . GLN A 1 954 ? -21.310 -25.155 30.038 1.00 98.50 954 GLN A C 1
ATOM 7326 O O . GLN A 1 954 ? -20.083 -25.053 29.930 1.00 98.50 954 GLN A O 1
ATOM 7331 N N . ILE A 1 955 ? -22.138 -24.702 29.101 1.00 98.75 955 ILE A N 1
ATOM 7332 C CA . ILE A 1 955 ? -21.727 -23.996 27.886 1.00 98.75 955 ILE A CA 1
ATOM 7333 C C . ILE A 1 955 ? -21.836 -22.487 28.113 1.00 98.75 955 ILE A C 1
ATOM 7335 O O . ILE A 1 955 ? -22.871 -21.971 28.537 1.00 98.75 955 ILE A O 1
ATOM 7339 N N . TYR A 1 956 ? -20.751 -21.781 27.809 1.00 98.81 956 TYR A N 1
ATOM 7340 C CA . TYR A 1 956 ? -20.618 -20.336 27.940 1.00 98.81 956 TYR A CA 1
ATOM 7341 C C . TYR A 1 956 ? -20.469 -19.694 26.564 1.00 98.81 956 TYR A C 1
ATOM 7343 O O . TYR A 1 956 ? -19.730 -20.202 25.723 1.00 98.81 956 TYR A O 1
ATOM 7351 N N . THR A 1 957 ? -21.094 -18.540 26.350 1.00 98.75 957 THR A N 1
ATOM 7352 C CA . THR A 1 957 ? -20.853 -17.701 25.163 1.00 98.75 957 THR A CA 1
ATOM 7353 C C . THR A 1 957 ? -19.794 -16.632 25.447 1.00 98.75 957 THR A C 1
ATOM 7355 O O . THR A 1 957 ? -19.606 -16.237 26.596 1.00 98.75 957 THR A O 1
ATOM 7358 N N . HIS A 1 958 ? -19.117 -16.133 24.412 1.00 98.62 958 HIS A N 1
ATOM 7359 C CA . HIS A 1 958 ? -18.237 -14.958 24.478 1.00 98.62 958 HIS A CA 1
ATOM 7360 C C . HIS A 1 958 ? -18.348 -14.113 23.199 1.00 98.62 958 HIS A C 1
ATOM 7362 O O . HIS A 1 958 ? -18.512 -14.644 22.096 1.00 98.62 958 HIS A O 1
ATOM 7368 N N . GLY A 1 959 ? -18.226 -12.789 23.334 1.00 97.31 959 GLY A N 1
ATOM 7369 C CA . GLY A 1 959 ? -18.245 -11.855 22.210 1.00 97.31 959 GLY A CA 1
ATOM 7370 C C . GLY A 1 959 ? -19.561 -11.876 21.422 1.00 97.31 959 GLY A C 1
ATOM 7371 O O . GLY A 1 959 ? -20.646 -11.706 21.973 1.00 97.31 959 GLY A O 1
ATOM 7372 N N . GLU A 1 960 ? -19.471 -12.083 20.109 1.00 98.06 960 GLU A N 1
ATOM 7373 C CA . GLU A 1 960 ? -20.629 -12.084 19.195 1.00 98.06 960 GLU A CA 1
ATOM 7374 C C . GLU A 1 960 ? -21.522 -13.338 19.346 1.00 98.06 960 GLU A C 1
ATOM 7376 O O . GLU A 1 960 ? -22.535 -13.452 18.661 1.00 98.06 960 GLU A O 1
ATOM 7381 N N . MET A 1 961 ? -21.224 -14.238 20.295 1.00 98.44 961 MET A N 1
ATOM 7382 C CA . MET A 1 961 ? -22.116 -15.338 20.687 1.00 98.44 961 MET A CA 1
ATOM 7383 C C . MET A 1 961 ? -23.170 -14.944 21.741 1.00 98.44 961 MET A C 1
ATOM 7385 O O . MET A 1 961 ? -24.136 -15.686 21.914 1.00 98.44 961 MET A O 1
ATOM 7389 N N . LEU A 1 962 ? -23.046 -13.790 22.421 1.00 98.31 962 LEU A N 1
ATOM 7390 C CA . LEU A 1 962 ? -24.029 -13.314 23.417 1.00 98.31 962 LEU A CA 1
ATOM 7391 C C . LEU A 1 962 ? -25.498 -13.354 22.923 1.00 98.31 962 LEU A C 1
ATOM 7393 O O . LEU A 1 962 ? -26.351 -13.820 23.681 1.00 98.31 962 LEU A O 1
ATOM 7397 N N . PRO A 1 963 ? -25.830 -12.946 21.678 1.00 98.06 963 PRO A N 1
ATOM 7398 C CA . PRO A 1 963 ? -27.209 -12.981 21.182 1.00 98.06 963 PRO A CA 1
ATOM 7399 C C . PRO A 1 963 ? -27.818 -14.386 21.095 1.00 98.06 963 PRO A C 1
ATOM 7401 O O . PRO A 1 963 ? -29.041 -14.499 21.046 1.00 98.06 963 PRO A O 1
ATOM 7404 N N . GLY A 1 964 ? -27.007 -15.454 21.138 1.00 97.88 964 GLY A N 1
ATOM 7405 C CA . GLY A 1 964 ? -27.471 -16.847 21.160 1.00 97.88 964 GLY A CA 1
ATOM 7406 C C . GLY A 1 964 ? -28.456 -17.136 22.298 1.00 97.88 964 GLY A C 1
ATOM 7407 O O . GLY A 1 964 ? -29.413 -17.887 22.118 1.00 97.88 964 GLY A O 1
ATOM 7408 N N . HIS A 1 965 ? -28.303 -16.451 23.437 1.00 98.50 965 HIS A N 1
ATOM 7409 C CA . HIS A 1 965 ? -29.235 -16.522 24.569 1.00 98.50 965 HIS A CA 1
ATOM 7410 C C . HIS A 1 965 ? -30.625 -15.945 24.261 1.00 98.50 965 HIS A C 1
ATOM 7412 O O . HIS A 1 965 ? -31.589 -16.299 24.933 1.00 98.50 965 HIS A O 1
ATOM 7418 N N . GLY A 1 966 ? -30.765 -15.074 23.257 1.00 97.81 966 GLY A N 1
ATOM 7419 C CA . GLY A 1 966 ? -32.055 -14.519 22.837 1.00 97.81 966 GLY A CA 1
ATOM 7420 C C . GLY A 1 966 ? -32.932 -15.510 22.063 1.00 97.81 966 GLY A C 1
ATOM 7421 O O . GLY A 1 966 ? -34.158 -15.385 22.085 1.00 97.81 966 GLY A O 1
ATOM 7422 N N . TYR A 1 967 ? -32.326 -16.505 21.406 1.00 98.56 967 TYR A N 1
ATOM 7423 C CA . TYR A 1 967 ? -33.001 -17.441 20.503 1.00 98.56 967 TYR A CA 1
ATOM 7424 C C . TYR A 1 967 ? -33.699 -18.590 21.265 1.00 98.56 967 TYR A C 1
ATOM 7426 O O . TYR A 1 967 ? -33.022 -19.383 21.932 1.00 98.56 967 TYR A O 1
ATOM 7434 N N . PRO A 1 968 ? -35.037 -18.757 21.151 1.00 98.25 968 PRO A N 1
ATOM 7435 C CA . PRO A 1 968 ? -35.794 -19.808 21.842 1.00 98.25 968 PRO A CA 1
ATOM 7436 C C . PRO A 1 968 ? -35.259 -21.234 21.632 1.00 98.25 968 PRO A C 1
ATOM 7438 O O . PRO A 1 968 ? -35.228 -22.031 22.567 1.00 98.25 968 PRO A O 1
ATOM 7441 N N . GLY A 1 969 ? -34.810 -21.554 20.417 1.00 97.94 969 GLY A N 1
ATOM 7442 C CA . GLY A 1 969 ? -34.301 -22.869 20.029 1.00 97.94 969 GLY A CA 1
ATOM 7443 C C . GLY A 1 969 ? -32.921 -23.221 20.592 1.00 97.94 969 GLY A C 1
ATOM 7444 O O . GLY A 1 969 ? -32.570 -24.404 20.578 1.00 97.94 969 GLY A O 1
ATOM 7445 N N . LEU A 1 970 ? -32.179 -22.232 21.104 1.00 98.44 970 LEU A N 1
ATOM 7446 C CA . LEU A 1 970 ? -30.891 -22.398 21.787 1.00 98.44 970 LEU A CA 1
ATOM 7447 C C . LEU A 1 970 ? -31.078 -22.361 23.310 1.00 98.44 970 LEU A C 1
ATOM 7449 O O . LEU A 1 970 ? -30.719 -23.313 23.997 1.00 98.44 970 LEU A O 1
ATOM 7453 N N . LYS A 1 971 ? -31.750 -21.331 23.842 1.00 96.44 971 LYS A N 1
ATOM 7454 C CA . LYS A 1 971 ? -31.966 -21.162 25.294 1.00 96.44 971 LYS A CA 1
ATOM 7455 C C . LYS A 1 971 ? -32.906 -22.188 25.946 1.00 96.44 971 LYS A C 1
ATOM 7457 O O . LYS A 1 971 ? -33.101 -22.158 27.157 1.00 96.44 971 LYS A O 1
ATOM 7462 N N . LYS A 1 972 ? -33.498 -23.096 25.160 1.00 97.25 972 LYS A N 1
ATOM 7463 C CA . LYS A 1 972 ? -34.195 -24.293 25.667 1.00 97.25 972 LYS A CA 1
ATOM 7464 C C . LYS A 1 972 ? -33.253 -25.242 26.426 1.00 97.25 972 LYS A C 1
ATOM 7466 O O . LYS A 1 972 ? -33.723 -26.009 27.259 1.00 97.25 972 LYS A O 1
ATOM 7471 N N . PHE A 1 973 ? -31.956 -25.213 26.109 1.00 98.31 973 PHE A N 1
ATOM 7472 C CA . PHE A 1 973 ? -30.932 -26.042 26.733 1.00 98.31 973 PHE A CA 1
ATOM 7473 C C . PHE A 1 973 ? -30.477 -25.391 28.053 1.00 98.31 973 PHE A C 1
ATOM 7475 O O . PHE A 1 973 ? -29.854 -24.329 28.014 1.00 98.31 973 PHE A O 1
ATOM 7482 N N . PRO A 1 974 ? -30.765 -25.983 29.229 1.00 96.62 974 PRO A N 1
ATOM 7483 C CA . PRO A 1 974 ? -30.535 -25.331 30.523 1.00 96.62 974 PRO A CA 1
ATOM 7484 C C . PRO A 1 974 ? -29.050 -25.214 30.900 1.00 96.62 974 PRO A C 1
ATOM 7486 O O . PRO A 1 974 ? -28.718 -24.489 31.833 1.00 96.62 974 PRO A O 1
ATOM 7489 N N . HIS A 1 975 ? -28.161 -25.915 30.190 1.00 97.94 975 HIS A N 1
ATOM 7490 C CA . HIS A 1 975 ? -26.708 -25.807 30.325 1.00 97.94 975 HIS A CA 1
ATOM 7491 C C . HIS A 1 975 ? -26.088 -24.716 29.437 1.00 97.94 975 HIS A C 1
ATOM 7493 O O . HIS A 1 975 ? -24.878 -24.518 29.498 1.00 97.94 975 HIS A O 1
ATOM 7499 N N . LEU A 1 976 ? -26.880 -23.956 28.666 1.00 98.50 976 LEU A N 1
ATOM 7500 C CA . LEU A 1 976 ? -26.453 -22.664 28.111 1.00 98.50 976 LEU A CA 1
ATOM 7501 C C . LEU A 1 976 ? -26.440 -21.619 29.243 1.00 98.50 976 LEU A C 1
ATOM 7503 O O . LEU A 1 976 ? -27.416 -20.912 29.480 1.00 98.50 976 LEU A O 1
ATOM 7507 N N . ALA A 1 977 ? -25.350 -21.586 30.008 1.00 96.94 977 ALA A N 1
ATOM 7508 C CA . ALA A 1 977 ? -25.378 -21.142 31.402 1.00 96.94 977 ALA A CA 1
ATOM 7509 C C . ALA A 1 977 ? -25.104 -19.643 31.628 1.00 96.94 977 ALA A C 1
ATOM 7511 O O . ALA A 1 977 ? -25.542 -19.073 32.633 1.00 96.94 977 ALA A O 1
ATOM 7512 N N . SER A 1 978 ? -24.305 -19.014 30.759 1.00 97.62 978 SER A N 1
ATOM 7513 C CA . SER A 1 978 ? -23.763 -17.663 30.983 1.00 97.62 978 SER A CA 1
ATOM 7514 C C . SER A 1 978 ? -23.077 -17.106 29.725 1.00 97.62 978 SER A C 1
ATOM 7516 O O . SER A 1 978 ? -22.715 -17.863 28.820 1.00 97.62 978 SER A O 1
ATOM 7518 N N . ASN A 1 979 ? -22.854 -15.791 29.671 1.00 98.38 979 ASN A N 1
ATOM 7519 C CA . ASN A 1 979 ? -21.900 -15.172 28.754 1.00 98.38 979 ASN A CA 1
ATOM 7520 C C . ASN A 1 979 ? -20.654 -14.706 29.518 1.00 98.38 979 ASN A C 1
ATOM 7522 O O . ASN A 1 979 ? -20.710 -13.749 30.285 1.00 98.38 979 ASN A O 1
ATOM 7526 N N . TYR A 1 980 ? -19.509 -15.327 29.249 1.00 97.25 980 TYR A N 1
ATOM 7527 C CA . TYR A 1 980 ? -18.248 -15.015 29.913 1.00 97.25 980 TYR A CA 1
ATOM 7528 C C . TYR A 1 980 ? -17.455 -13.933 29.163 1.00 97.25 980 TYR A C 1
ATOM 7530 O O . TYR A 1 980 ? -17.305 -13.983 27.941 1.00 97.25 980 TYR A O 1
ATOM 7538 N N . GLY A 1 981 ? -16.878 -12.985 29.904 1.00 95.00 981 GLY A N 1
ATOM 7539 C CA . GLY A 1 981 ? -15.998 -11.955 29.344 1.00 95.00 981 GLY A CA 1
ATOM 7540 C C . GLY A 1 981 ? -16.731 -10.866 28.552 1.00 95.00 981 GLY A C 1
ATOM 7541 O O . GLY A 1 981 ? -17.887 -10.548 28.832 1.00 95.00 981 GLY A O 1
ATOM 7542 N N . GLY A 1 982 ? -16.038 -10.250 27.592 1.00 94.38 982 GLY A N 1
ATOM 7543 C CA . GLY A 1 982 ? -16.550 -9.116 26.818 1.00 94.38 982 GLY A CA 1
ATOM 7544 C C . GLY A 1 982 ? -16.209 -9.158 25.326 1.00 94.38 982 GLY A C 1
ATOM 7545 O O . GLY A 1 982 ? -16.357 -10.178 24.658 1.00 94.38 982 GLY A O 1
ATOM 7546 N N . ALA A 1 983 ? -15.769 -8.018 24.782 1.00 94.62 983 ALA A N 1
ATOM 7547 C CA . ALA A 1 983 ? -15.296 -7.930 23.403 1.00 94.62 983 ALA A CA 1
ATOM 7548 C C . ALA A 1 983 ? -13.958 -8.660 23.195 1.00 94.62 983 ALA A C 1
ATOM 7550 O O . ALA A 1 983 ? -13.045 -8.570 24.020 1.00 94.62 983 ALA A O 1
ATOM 7551 N N . TRP A 1 984 ? -13.819 -9.269 22.012 1.00 96.06 984 TRP A N 1
ATOM 7552 C CA . TRP A 1 984 ? -12.716 -10.144 21.587 1.00 96.06 984 TRP A CA 1
ATOM 7553 C C . TRP A 1 984 ? -11.296 -9.668 21.936 1.00 96.06 984 TRP A C 1
ATOM 7555 O O . TRP A 1 984 ? -10.412 -10.488 22.175 1.00 96.06 984 TRP A O 1
ATOM 7565 N N . TYR A 1 985 ? -11.031 -8.360 21.976 1.00 93.94 985 TYR A N 1
ATOM 7566 C CA . TYR A 1 985 ? -9.684 -7.847 22.236 1.00 93.94 985 TYR A CA 1
ATOM 7567 C C . TYR A 1 985 ? -9.197 -8.148 23.668 1.00 93.94 985 TYR A C 1
ATOM 7569 O O . TYR A 1 985 ? -7.994 -8.124 23.930 1.00 93.94 985 TYR A O 1
ATOM 7577 N N . LYS A 1 986 ? -10.117 -8.448 24.597 1.00 95.56 986 LYS A N 1
ATOM 7578 C CA . LYS A 1 986 ? -9.823 -8.836 25.985 1.00 95.56 986 LYS A CA 1
ATOM 7579 C C . LYS A 1 986 ? -9.502 -10.330 26.137 1.00 95.56 986 LYS A C 1
ATOM 7581 O O . LYS A 1 986 ? -8.972 -10.730 27.178 1.00 95.56 986 LYS A O 1
ATOM 7586 N N . GLN A 1 987 ? -9.765 -11.148 25.111 1.00 96.12 987 GLN A N 1
ATOM 7587 C CA . GLN A 1 987 ? -9.768 -12.612 25.213 1.00 96.12 987 GLN A CA 1
ATOM 7588 C C . GLN A 1 987 ? -8.439 -13.207 25.703 1.00 96.12 987 GLN A C 1
ATOM 7590 O O . GLN A 1 987 ? -8.453 -14.178 26.442 1.00 96.12 987 GLN A O 1
ATOM 7595 N N . GLN A 1 988 ? -7.283 -12.596 25.408 1.00 95.06 988 GLN A N 1
ATOM 7596 C CA . GLN A 1 988 ? -5.992 -13.091 25.915 1.00 95.06 988 GLN A CA 1
ATOM 7597 C C . GLN A 1 988 ? -5.892 -13.096 27.451 1.00 95.06 988 GLN A C 1
ATOM 7599 O O . GLN A 1 988 ? -5.120 -13.878 27.997 1.00 95.06 988 GLN A O 1
ATOM 7604 N N . LYS A 1 989 ? -6.665 -12.248 28.144 1.00 95.88 989 LYS A N 1
ATOM 7605 C CA . LYS A 1 989 ? -6.812 -12.273 29.606 1.00 95.88 989 LYS A CA 1
ATOM 7606 C C . LYS A 1 989 ? -7.997 -13.140 30.031 1.00 95.88 989 LYS A C 1
ATOM 7608 O O . LYS A 1 989 ? -7.887 -13.891 30.992 1.00 95.88 989 LYS A O 1
ATOM 7613 N N . GLU A 1 990 ? -9.129 -13.018 29.345 1.00 96.56 990 GLU A N 1
ATOM 7614 C CA . GLU A 1 990 ? -10.378 -13.679 29.742 1.00 96.56 990 GLU A CA 1
ATOM 7615 C C . GLU A 1 990 ? -10.303 -15.201 29.517 1.00 96.56 990 GLU A C 1
ATOM 7617 O O . GLU A 1 990 ? -10.649 -15.966 30.414 1.00 96.56 990 GLU A O 1
ATOM 7622 N N . PHE A 1 991 ? -9.709 -15.656 28.409 1.00 97.62 991 PHE A N 1
ATOM 7623 C CA . PHE A 1 991 ? -9.398 -17.068 28.158 1.00 97.62 991 PHE A CA 1
ATOM 7624 C C . PHE A 1 991 ? -8.253 -17.582 29.045 1.00 97.62 991 PHE A C 1
ATOM 7626 O O . PHE A 1 991 ? -8.248 -18.755 29.388 1.00 97.62 991 PHE A O 1
ATOM 7633 N N . GLU A 1 992 ? -7.316 -16.736 29.490 1.00 95.38 992 GLU A N 1
ATOM 7634 C CA . GLU A 1 992 ? -6.300 -17.130 30.485 1.00 95.38 992 GLU A CA 1
ATOM 7635 C C . GLU A 1 992 ? -6.904 -17.337 31.883 1.00 95.38 992 GLU A C 1
ATOM 7637 O O . GLU A 1 992 ? -6.360 -18.097 32.683 1.00 95.38 992 GLU A O 1
ATOM 7642 N N . THR A 1 993 ? -8.043 -16.717 32.197 1.00 94.19 993 THR A N 1
ATOM 7643 C CA . THR A 1 993 ? -8.828 -17.091 33.381 1.00 94.19 993 THR A CA 1
ATOM 7644 C C . THR A 1 993 ? -9.652 -18.349 33.093 1.00 94.19 993 THR A C 1
ATOM 7646 O O . THR A 1 993 ? -9.479 -19.350 33.781 1.00 94.19 993 THR A O 1
ATOM 7649 N N . PHE A 1 994 ? -10.485 -18.347 32.045 1.00 96.50 994 PHE A N 1
ATOM 7650 C CA . PHE A 1 994 ? -11.397 -19.455 31.723 1.00 96.50 994 PHE A CA 1
ATOM 7651 C C . PHE A 1 994 ? -10.679 -20.790 31.451 1.00 96.50 994 PHE A C 1
ATOM 7653 O O . PHE A 1 994 ? -11.123 -21.841 31.907 1.00 96.50 994 PHE A O 1
ATOM 7660 N N . GLY A 1 995 ? -9.536 -20.754 30.762 1.00 93.31 995 GLY A N 1
ATOM 7661 C CA . GLY A 1 995 ? -8.750 -21.911 30.317 1.00 93.31 995 GLY A CA 1
ATOM 7662 C C . GLY A 1 995 ? -8.120 -22.756 31.425 1.00 93.31 995 GLY A C 1
ATOM 7663 O O . GLY A 1 995 ? -7.504 -23.782 31.137 1.00 93.31 995 GLY A O 1
ATOM 7664 N N . LYS A 1 996 ? -8.287 -22.342 32.686 1.00 93.38 996 LYS A N 1
ATOM 7665 C CA . LYS A 1 996 ? -7.984 -23.124 33.896 1.00 93.38 996 LYS A CA 1
ATOM 7666 C C . LYS A 1 996 ? -9.140 -24.042 34.306 1.00 93.38 996 LYS A C 1
ATOM 7668 O O . LYS A 1 996 ? -8.916 -25.007 35.028 1.00 93.38 996 LYS A O 1
ATOM 7673 N N . HIS A 1 997 ? -10.347 -23.755 33.824 1.00 96.00 997 HIS A N 1
ATOM 7674 C CA . HIS A 1 997 ? -11.602 -24.408 34.191 1.00 96.00 997 HIS A CA 1
ATOM 7675 C C . HIS A 1 997 ? -12.190 -25.222 33.027 1.00 96.00 997 HIS A C 1
ATOM 7677 O O . HIS A 1 997 ? -12.689 -26.322 33.264 1.00 96.00 997 HIS A O 1
ATOM 7683 N N . GLY A 1 998 ? -12.082 -24.740 31.782 1.00 97.25 998 GLY A N 1
ATOM 7684 C CA . GLY A 1 998 ? -12.587 -25.430 30.588 1.00 97.25 998 GLY A CA 1
ATOM 7685 C C . GLY A 1 998 ? -11.922 -24.996 29.271 1.00 97.25 998 GLY A C 1
ATOM 7686 O O . GLY A 1 998 ? -11.234 -23.974 29.250 1.00 97.25 998 GLY A O 1
ATOM 7687 N N . PRO A 1 999 ? -12.088 -25.755 28.171 1.00 98.31 999 PRO A N 1
ATOM 7688 C CA . PRO A 1 999 ? -11.546 -25.402 26.862 1.00 98.31 999 PRO A CA 1
ATOM 7689 C C . PRO A 1 999 ? -12.366 -24.315 26.145 1.00 98.31 999 PRO A C 1
ATOM 7691 O O . PRO A 1 999 ? -13.489 -23.988 26.537 1.00 98.31 999 PRO A O 1
ATOM 7694 N N . VAL A 1 1000 ? -11.790 -23.762 25.073 1.00 98.62 1000 VAL A N 1
ATOM 7695 C CA . VAL A 1 1000 ? -12.348 -22.643 24.292 1.00 98.62 1000 VAL A CA 1
ATOM 7696 C C . VAL A 1 1000 ? -12.482 -23.024 22.815 1.00 98.62 1000 VAL A C 1
ATOM 7698 O O . VAL A 1 1000 ? -11.570 -23.622 22.254 1.00 98.62 1000 VAL A O 1
ATOM 7701 N N . ILE A 1 1001 ? -13.585 -22.651 22.167 1.00 98.69 1001 ILE A N 1
ATOM 7702 C CA . ILE A 1 1001 ? -13.887 -22.921 20.753 1.00 98.69 1001 ILE A CA 1
ATOM 7703 C C . ILE A 1 1001 ? -14.048 -21.596 20.001 1.00 98.69 1001 ILE A C 1
ATOM 7705 O O . ILE A 1 1001 ? -14.844 -20.744 20.400 1.00 98.69 1001 ILE A O 1
ATOM 7709 N N . MET A 1 1002 ? -13.332 -21.445 18.886 1.00 98.56 1002 MET A N 1
ATOM 7710 C CA . MET A 1 1002 ? -13.433 -20.300 17.975 1.00 98.56 1002 MET A CA 1
ATOM 7711 C C . MET A 1 1002 ? -14.121 -20.714 16.665 1.00 98.56 1002 MET A C 1
ATOM 7713 O O . MET A 1 1002 ? -13.533 -21.438 15.862 1.00 98.56 1002 MET A O 1
ATOM 7717 N N . THR A 1 1003 ? -15.357 -20.244 16.461 1.00 98.19 1003 THR A N 1
ATOM 7718 C CA . THR A 1 1003 ? -16.202 -20.529 15.275 1.00 98.19 1003 THR A CA 1
ATOM 7719 C C . THR A 1 1003 ? -15.956 -19.580 14.101 1.00 98.19 1003 THR A C 1
ATOM 7721 O O . THR A 1 1003 ? -16.199 -19.922 12.949 1.00 98.19 1003 THR A O 1
ATOM 7724 N N . SER A 1 1004 ? -15.466 -18.372 14.387 1.00 98.12 1004 SER A N 1
ATOM 7725 C CA . SER A 1 1004 ? -15.175 -17.317 13.412 1.00 98.12 1004 SER A CA 1
ATOM 7726 C C . SER A 1 1004 ? -14.081 -16.381 13.945 1.00 98.12 1004 SER A C 1
ATOM 7728 O O . SER A 1 1004 ? -13.500 -16.624 15.008 1.00 98.12 1004 SER A O 1
ATOM 7730 N N . ASN A 1 1005 ? -13.876 -15.231 13.288 1.00 96.62 1005 ASN A N 1
ATOM 7731 C CA . ASN A 1 1005 ? -13.191 -14.114 13.935 1.00 96.62 1005 ASN A CA 1
ATOM 7732 C C . ASN A 1 1005 ? -13.902 -13.661 15.228 1.00 96.62 1005 ASN A C 1
ATOM 7734 O O . ASN A 1 1005 ? -15.114 -13.821 15.370 1.00 96.62 1005 ASN A O 1
ATOM 7738 N N . CYS A 1 1006 ? -13.190 -13.104 16.209 1.00 97.56 1006 CYS A N 1
ATOM 7739 C CA . CYS A 1 1006 ? -11.770 -12.730 16.179 1.00 97.56 1006 CYS A CA 1
ATOM 7740 C C . CYS A 1 1006 ? -10.897 -13.639 17.054 1.00 97.56 1006 CYS A C 1
ATOM 7742 O O . CYS A 1 1006 ? -10.928 -13.470 18.269 1.00 97.56 1006 CYS A O 1
ATOM 7744 N N . ILE A 1 1007 ? -10.058 -14.502 16.468 1.00 97.56 1007 ILE A N 1
ATOM 7745 C CA . ILE A 1 1007 ? -8.945 -15.157 17.181 1.00 97.56 1007 ILE A CA 1
ATOM 7746 C C . ILE A 1 1007 ? -7.696 -14.261 17.188 1.00 97.56 1007 ILE A C 1
ATOM 7748 O O . ILE A 1 1007 ? -7.374 -13.604 16.198 1.00 97.56 1007 ILE A O 1
ATOM 7752 N N . ILE A 1 1008 ? -6.984 -14.239 18.313 1.00 95.50 1008 ILE A N 1
ATOM 7753 C CA . ILE A 1 1008 ? -5.623 -13.694 18.440 1.00 95.50 1008 ILE A CA 1
ATOM 7754 C C . ILE A 1 1008 ? -4.717 -14.769 19.038 1.00 95.50 1008 ILE A C 1
ATOM 7756 O O . ILE A 1 1008 ? -5.223 -15.745 19.587 1.00 95.50 1008 ILE A O 1
ATOM 7760 N N . GLU A 1 1009 ? -3.399 -14.565 18.970 1.00 95.19 1009 GLU A N 1
ATOM 7761 C CA . GLU A 1 1009 ? -2.384 -15.526 19.425 1.00 95.19 1009 GLU A CA 1
ATOM 7762 C C . GLU A 1 1009 ? -2.747 -16.197 20.767 1.00 95.19 1009 GLU A C 1
ATOM 7764 O O . GLU A 1 1009 ? -2.792 -15.509 21.798 1.00 95.19 1009 GLU A O 1
ATOM 7769 N N . PRO A 1 1010 ? -2.987 -17.522 20.778 1.00 95.25 1010 PRO A N 1
ATOM 7770 C CA . PRO A 1 1010 ? -3.191 -18.278 22.004 1.00 95.25 1010 PRO A CA 1
ATOM 7771 C C . PRO A 1 1010 ? -1.926 -18.279 22.859 1.00 95.25 1010 PRO A C 1
ATOM 7773 O O . PRO A 1 1010 ? -0.819 -18.484 22.363 1.00 95.25 1010 PRO A O 1
ATOM 7776 N N . ARG A 1 1011 ? -2.078 -18.043 24.162 1.00 92.56 1011 ARG A N 1
ATOM 7777 C CA . ARG A 1 1011 ? -0.961 -17.898 25.109 1.00 92.56 1011 ARG A CA 1
ATOM 7778 C C . ARG A 1 1011 ? -1.280 -18.595 26.434 1.00 92.56 1011 ARG A C 1
ATOM 7780 O O . ARG A 1 1011 ? -2.420 -18.969 26.686 1.00 92.56 1011 ARG A O 1
ATOM 7787 N N . GLY A 1 1012 ? -0.270 -18.739 27.290 1.00 88.56 1012 GLY A N 1
ATOM 7788 C CA . GLY A 1 1012 ? -0.455 -19.163 28.680 1.00 88.56 1012 GLY A CA 1
ATOM 7789 C C . GLY A 1 1012 ? -1.104 -20.543 28.840 1.00 88.56 1012 GLY A C 1
ATOM 7790 O O . GLY A 1 1012 ? -0.769 -21.485 28.126 1.00 88.56 1012 GLY A O 1
ATOM 7791 N N . SER A 1 1013 ? -2.007 -20.665 29.811 1.00 81.38 1013 SER A N 1
ATOM 7792 C CA . SER A 1 1013 ? -2.631 -21.930 30.217 1.00 81.38 1013 SER A CA 1
ATOM 7793 C C . SER A 1 1013 ? -3.723 -22.425 29.263 1.00 81.38 1013 SER A C 1
ATOM 7795 O O . SER A 1 1013 ? -3.993 -23.625 29.230 1.00 81.38 1013 SER A O 1
ATOM 7797 N N . TYR A 1 1014 ? -4.312 -21.546 28.444 1.00 94.06 1014 TYR A N 1
ATOM 7798 C CA . TYR A 1 1014 ? -5.374 -21.921 27.501 1.00 94.06 1014 TYR A CA 1
ATOM 7799 C C . TYR A 1 1014 ? -4.869 -22.332 26.111 1.00 94.06 1014 TYR A C 1
ATOM 7801 O O . TYR A 1 1014 ? -5.632 -22.922 25.350 1.00 94.06 1014 TYR A O 1
ATOM 7809 N N . ALA A 1 1015 ? -3.596 -22.087 25.774 1.00 94.12 1015 ALA A N 1
ATOM 7810 C CA . ALA A 1 1015 ? -3.041 -22.394 24.449 1.00 94.12 1015 ALA A CA 1
ATOM 7811 C C . ALA A 1 1015 ? -3.132 -23.885 24.056 1.00 94.12 1015 ALA A C 1
ATOM 7813 O O . ALA A 1 1015 ? -3.270 -24.196 22.879 1.00 94.12 1015 ALA A O 1
ATOM 7814 N N . ALA A 1 1016 ? -3.113 -24.800 25.033 1.00 91.75 1016 ALA A N 1
ATOM 7815 C CA . ALA A 1 1016 ? -3.300 -26.242 24.821 1.00 91.75 1016 ALA A CA 1
ATOM 7816 C C . ALA A 1 1016 ? -4.769 -26.711 24.944 1.00 91.75 1016 ALA A C 1
ATOM 7818 O O . ALA A 1 1016 ? -5.048 -27.898 24.798 1.00 91.75 1016 ALA A O 1
ATOM 7819 N N . ASN A 1 1017 ? -5.698 -25.797 25.248 1.00 95.06 1017 ASN A N 1
ATOM 7820 C CA . ASN A 1 1017 ? -7.120 -26.067 25.493 1.00 95.06 1017 ASN A CA 1
ATOM 7821 C C . ASN A 1 1017 ? -8.039 -25.250 24.558 1.00 95.06 1017 ASN A C 1
ATOM 7823 O O . ASN A 1 1017 ? -9.249 -25.209 24.773 1.00 95.06 1017 ASN A O 1
ATOM 7827 N N . ILE A 1 1018 ? -7.489 -24.569 23.548 1.00 97.94 1018 ILE A N 1
ATOM 7828 C CA . ILE A 1 1018 ? -8.257 -23.853 22.524 1.00 97.94 1018 ILE A CA 1
ATOM 7829 C C . ILE A 1 1018 ? -8.418 -24.719 21.269 1.00 97.94 1018 ILE A C 1
ATOM 7831 O O . ILE A 1 1018 ? -7.551 -25.528 20.940 1.00 97.94 1018 ILE A O 1
ATOM 7835 N N . TYR A 1 1019 ? -9.539 -24.534 20.581 1.00 98.50 1019 TYR A N 1
ATOM 7836 C CA . TYR A 1 1019 ? -9.936 -25.239 19.371 1.00 98.50 1019 TYR A CA 1
ATOM 7837 C C . TYR A 1 1019 ? -10.431 -24.231 18.326 1.00 98.50 1019 TYR A C 1
ATOM 7839 O O . TYR A 1 1019 ? -11.037 -23.211 18.663 1.00 98.50 1019 TYR A O 1
ATOM 7847 N N . THR A 1 1020 ? -10.205 -24.531 17.050 1.00 98.38 1020 THR A N 1
ATOM 7848 C CA . THR A 1 1020 ? -10.736 -23.767 15.906 1.00 98.38 1020 THR A CA 1
ATOM 7849 C C . THR A 1 1020 ? -11.745 -24.603 15.127 1.00 98.38 1020 THR A C 1
ATOM 7851 O O . THR A 1 1020 ? -11.735 -25.827 15.227 1.00 98.38 1020 THR A O 1
ATOM 7854 N N . THR A 1 1021 ? -12.629 -23.973 14.357 1.00 96.88 1021 THR A N 1
ATOM 7855 C CA . THR A 1 1021 ? -13.526 -24.671 13.423 1.00 96.88 1021 THR A CA 1
ATOM 7856 C C . THR A 1 1021 ? -13.977 -23.742 12.291 1.00 96.88 1021 THR A C 1
ATOM 7858 O O . THR A 1 1021 ? -13.675 -22.547 12.311 1.00 96.88 1021 THR A O 1
ATOM 7861 N N . GLY A 1 1022 ? -14.655 -24.292 11.281 1.00 93.75 1022 GLY A N 1
ATOM 7862 C CA . GLY A 1 1022 ? -15.042 -23.562 10.072 1.00 93.75 1022 GLY A CA 1
ATOM 7863 C C . GLY A 1 1022 ? -13.811 -23.001 9.363 1.00 93.75 1022 GLY A C 1
ATOM 7864 O O . GLY A 1 1022 ? -12.842 -23.721 9.120 1.00 93.75 1022 GLY A O 1
ATOM 7865 N N . GLU A 1 1023 ? -13.814 -21.698 9.091 1.00 95.50 1023 GLU A N 1
ATOM 7866 C CA . GLU A 1 1023 ? -12.713 -21.023 8.393 1.00 95.50 1023 GLU A CA 1
ATOM 7867 C C . GLU A 1 1023 ? -11.579 -20.553 9.320 1.00 95.50 1023 GLU A C 1
ATOM 7869 O O . GLU A 1 1023 ? -10.538 -20.105 8.835 1.00 95.50 1023 GLU A O 1
ATOM 7874 N N . VAL A 1 1024 ? -11.741 -20.667 10.646 1.00 98.19 1024 VAL A N 1
ATOM 7875 C CA . VAL A 1 1024 ? -10.731 -20.260 11.638 1.00 98.19 1024 VAL A CA 1
ATOM 7876 C C . VAL A 1 1024 ? -9.550 -21.229 11.636 1.00 98.19 1024 VAL A C 1
ATOM 7878 O O . VAL A 1 1024 ? -9.732 -22.445 11.637 1.00 98.19 1024 VAL A O 1
ATOM 7881 N N . GLY A 1 1025 ? -8.330 -20.697 11.715 1.00 96.94 1025 GLY A N 1
ATOM 7882 C CA . GLY A 1 1025 ? -7.114 -21.505 11.809 1.00 96.94 1025 GLY A CA 1
ATOM 7883 C C . GLY A 1 1025 ? -5.986 -20.778 12.533 1.00 96.94 1025 GLY A C 1
ATOM 7884 O O . GLY A 1 1025 ? -5.824 -19.564 12.394 1.00 96.94 1025 GLY A O 1
ATOM 7885 N N . TRP A 1 1026 ? -5.207 -21.523 13.316 1.00 97.12 1026 TRP A N 1
ATOM 7886 C CA . TRP A 1 1026 ? -3.996 -21.033 13.971 1.00 97.12 1026 TRP A CA 1
ATOM 7887 C C . TRP A 1 1026 ? -2.961 -22.170 14.057 1.00 97.12 1026 TRP A C 1
ATOM 7889 O O . TRP A 1 1026 ? -3.333 -23.265 14.487 1.00 97.12 1026 TRP A O 1
ATOM 7899 N N . PRO A 1 1027 ? -1.679 -21.948 13.702 1.00 94.06 1027 PRO A N 1
ATOM 7900 C CA . PRO A 1 1027 ? -0.666 -23.002 13.686 1.00 94.06 1027 PRO A CA 1
ATOM 7901 C C . PRO A 1 1027 ? -0.562 -23.768 15.012 1.00 94.06 1027 PRO A C 1
ATOM 7903 O O . PRO A 1 1027 ? -0.331 -23.178 16.068 1.00 94.06 1027 PRO A O 1
ATOM 7906 N N . GLY A 1 1028 ? -0.721 -25.091 14.950 1.00 92.00 1028 GLY A N 1
ATOM 7907 C CA . GLY A 1 1028 ? -0.634 -25.984 16.112 1.00 92.00 1028 GLY A CA 1
ATOM 7908 C C . GLY A 1 1028 ? -1.873 -26.024 17.019 1.00 92.00 1028 GLY A C 1
ATOM 7909 O O . GLY A 1 1028 ? -1.845 -26.734 18.022 1.00 92.00 1028 GLY A O 1
ATOM 7910 N N . VAL A 1 1029 ? -2.956 -25.313 16.686 1.00 96.31 1029 VAL A N 1
ATOM 7911 C CA . VAL A 1 1029 ? -4.242 -25.409 17.395 1.00 96.31 1029 VAL A CA 1
ATOM 7912 C C . VAL A 1 1029 ? -5.112 -26.493 16.762 1.00 96.31 1029 VAL A C 1
ATOM 7914 O O . VAL A 1 1029 ? -5.234 -26.569 15.542 1.00 96.31 1029 VAL A O 1
ATOM 7917 N N . THR A 1 1030 ? -5.760 -27.318 17.586 1.00 95.56 1030 THR A N 1
ATOM 7918 C CA . THR A 1 1030 ? -6.657 -28.381 17.106 1.00 95.56 1030 THR A CA 1
ATOM 7919 C C . THR A 1 1030 ? -7.840 -27.790 16.335 1.00 95.56 1030 THR A C 1
ATOM 7921 O O . THR A 1 1030 ? -8.551 -26.920 16.845 1.00 95.56 1030 THR A O 1
ATOM 7924 N N . HIS A 1 1031 ? -8.080 -28.283 15.121 1.00 96.62 1031 HIS A N 1
ATOM 7925 C CA . HIS A 1 1031 ? -9.248 -27.925 14.319 1.00 96.62 1031 HIS A CA 1
ATOM 7926 C C . HIS A 1 1031 ? -10.346 -28.986 14.470 1.00 96.62 1031 HIS A C 1
ATOM 7928 O O . HIS A 1 1031 ? -10.067 -30.182 14.396 1.00 96.62 1031 HIS A O 1
ATOM 7934 N N . ILE A 1 1032 ? -11.588 -28.554 14.693 1.00 96.12 1032 ILE A N 1
ATOM 7935 C CA . ILE A 1 1032 ? -12.764 -29.418 14.835 1.00 96.12 1032 ILE A CA 1
ATOM 7936 C C . ILE A 1 1032 ? -13.370 -29.646 13.441 1.00 96.12 1032 ILE A C 1
ATOM 7938 O O . ILE A 1 1032 ? -13.834 -28.674 12.831 1.00 96.12 1032 ILE A O 1
ATOM 7942 N N . PRO A 1 1033 ? -13.375 -30.891 12.929 1.00 86.81 1033 PRO A N 1
ATOM 7943 C CA . PRO A 1 1033 ? -13.883 -31.208 11.602 1.00 86.81 1033 PRO A CA 1
ATOM 7944 C C . PRO A 1 1033 ? -15.412 -31.343 11.576 1.00 86.81 1033 PRO A C 1
ATOM 7946 O O . PRO A 1 1033 ? -16.071 -31.596 12.589 1.00 86.81 1033 PRO A O 1
ATOM 7949 N N . TYR A 1 1034 ? -15.967 -31.270 10.368 1.00 83.50 1034 TYR A N 1
ATOM 7950 C CA . TYR A 1 1034 ? -17.298 -31.797 10.087 1.00 83.50 1034 TYR A CA 1
ATOM 7951 C C . TYR A 1 1034 ? -17.308 -33.330 10.237 1.00 83.50 1034 TYR A C 1
ATOM 7953 O O . TYR A 1 1034 ? -16.407 -34.007 9.740 1.00 83.50 1034 TYR A O 1
ATOM 7961 N N . ALA A 1 1035 ? -18.340 -33.894 10.870 1.00 74.12 1035 ALA A N 1
ATOM 7962 C CA . ALA A 1 1035 ? -18.480 -35.346 11.045 1.00 74.12 1035 ALA A CA 1
ATOM 7963 C C . ALA A 1 1035 ? -18.794 -36.079 9.721 1.00 74.12 1035 ALA A C 1
ATOM 7965 O O . ALA A 1 1035 ? -18.560 -37.279 9.587 1.00 74.12 1035 ALA A O 1
ATOM 7966 N N . THR A 1 1036 ? -19.310 -35.351 8.725 1.00 69.69 1036 THR A N 1
ATOM 7967 C CA . THR A 1 1036 ? -19.477 -35.791 7.329 1.00 69.69 1036 THR A CA 1
ATOM 7968 C C . THR A 1 1036 ? -19.110 -34.636 6.395 1.00 69.69 1036 THR A C 1
ATOM 7970 O O . THR A 1 1036 ? -19.212 -33.481 6.788 1.00 69.69 1036 THR A O 1
ATOM 7973 N N . HIS A 1 1037 ? -18.637 -34.910 5.176 1.00 69.94 1037 HIS A N 1
ATOM 7974 C CA . HIS A 1 1037 ? -18.183 -33.844 4.272 1.00 69.94 1037 HIS A CA 1
ATOM 7975 C C . HIS A 1 1037 ? -19.367 -33.045 3.698 1.00 69.94 1037 HIS A C 1
ATOM 7977 O O . HIS A 1 1037 ? -20.212 -33.615 3.008 1.00 69.94 1037 HIS A O 1
ATOM 7983 N N . GLY A 1 1038 ? -19.387 -31.729 3.929 1.00 71.25 1038 GLY A N 1
ATOM 7984 C CA . GLY A 1 1038 ? -20.347 -30.789 3.340 1.00 71.25 1038 GLY A CA 1
ATOM 7985 C C . GLY A 1 1038 ? -20.577 -29.553 4.216 1.00 71.25 1038 GLY A C 1
ATOM 7986 O O . GLY A 1 1038 ? -20.452 -29.625 5.436 1.00 71.25 1038 GLY A O 1
ATOM 7987 N N . ILE A 1 1039 ? -20.927 -28.417 3.604 1.00 83.25 1039 ILE A N 1
ATOM 7988 C CA . ILE A 1 1039 ? -21.384 -27.234 4.351 1.00 83.25 1039 ILE A CA 1
ATOM 7989 C C . ILE A 1 1039 ? -22.751 -27.519 4.996 1.00 83.25 1039 ILE A C 1
ATOM 7991 O O . ILE A 1 1039 ? -23.571 -28.237 4.424 1.00 83.25 1039 ILE A O 1
ATOM 7995 N N . GLY A 1 1040 ? -22.968 -27.024 6.217 1.00 80.81 1040 GLY A N 1
ATOM 7996 C CA . GLY A 1 1040 ? -24.170 -27.325 7.010 1.00 80.81 1040 GLY A CA 1
ATOM 7997 C C . GLY A 1 1040 ? -24.239 -28.751 7.580 1.00 80.81 1040 GLY A C 1
ATOM 7998 O O . GLY A 1 1040 ? -25.243 -29.119 8.190 1.00 80.81 1040 GLY A O 1
ATOM 7999 N N . ALA A 1 1041 ? -23.190 -29.567 7.422 1.00 87.00 1041 ALA A N 1
ATOM 8000 C CA . ALA A 1 1041 ? -23.067 -30.827 8.148 1.00 87.00 1041 ALA A CA 1
ATOM 8001 C C . ALA A 1 1041 ? -22.789 -30.579 9.644 1.00 87.00 1041 ALA A C 1
ATOM 8003 O O . ALA A 1 1041 ? -22.137 -29.605 10.018 1.00 87.00 1041 ALA A O 1
ATOM 8004 N N . THR A 1 1042 ? -23.223 -31.494 10.514 1.00 89.88 1042 THR A N 1
ATOM 8005 C CA . THR A 1 1042 ? -22.876 -31.448 11.944 1.00 89.88 1042 THR A CA 1
ATOM 8006 C C . THR A 1 1042 ? -21.377 -31.691 12.158 1.00 89.88 1042 THR A C 1
ATOM 8008 O O . THR A 1 1042 ? -20.781 -32.577 11.537 1.00 89.88 1042 THR A O 1
ATOM 8011 N N . LYS A 1 1043 ? -20.768 -30.909 13.053 1.00 94.38 1043 LYS A N 1
ATOM 8012 C CA . LYS A 1 1043 ? -19.361 -31.016 13.490 1.00 94.38 1043 LYS A CA 1
ATOM 8013 C C . LYS A 1 1043 ? -19.212 -31.956 14.689 1.00 94.38 1043 LYS A C 1
ATOM 8015 O O . LYS A 1 1043 ? -20.154 -32.114 15.461 1.00 94.38 1043 LYS A O 1
ATOM 8020 N N . ASP A 1 1044 ? -18.045 -32.580 14.847 1.00 94.75 1044 ASP A N 1
ATOM 8021 C CA . ASP A 1 1044 ? -17.772 -33.516 15.952 1.00 94.75 1044 ASP A CA 1
ATOM 8022 C C . ASP A 1 1044 ? -17.088 -32.814 17.140 1.00 94.75 1044 ASP A C 1
ATOM 8024 O O . ASP A 1 1044 ? -15.872 -32.618 17.156 1.00 94.75 1044 ASP A O 1
ATOM 8028 N N . TYR A 1 1045 ? -17.865 -32.462 18.167 1.00 97.25 1045 TYR A N 1
ATOM 8029 C CA . TYR A 1 1045 ? -17.361 -31.823 19.386 1.00 97.25 1045 TYR A CA 1
ATOM 8030 C C . TYR A 1 1045 ? -16.869 -32.827 20.447 1.00 97.25 1045 TYR A C 1
ATOM 8032 O O . TYR A 1 1045 ? -16.472 -32.410 21.539 1.00 97.25 1045 TYR A O 1
ATOM 8040 N N . SER A 1 1046 ? -16.832 -34.137 20.160 1.00 95.88 1046 SER A N 1
ATOM 8041 C CA . SER A 1 1046 ? -16.445 -35.168 21.138 1.00 95.88 1046 SER A CA 1
ATOM 8042 C C . SER A 1 1046 ? -15.063 -34.932 21.758 1.00 95.88 1046 SER A C 1
ATOM 8044 O O . SER A 1 1046 ? -14.899 -35.100 22.966 1.00 95.88 1046 SER A O 1
ATOM 8046 N N . ALA A 1 1047 ? -14.086 -34.462 20.975 1.00 95.69 1047 ALA A N 1
ATOM 8047 C CA . ALA A 1 1047 ? -12.729 -34.186 21.448 1.00 95.69 1047 ALA A CA 1
ATOM 8048 C C . ALA A 1 1047 ? -12.665 -33.041 22.480 1.00 95.69 1047 ALA A C 1
ATOM 8050 O O . ALA A 1 1047 ? -11.947 -33.143 23.477 1.00 95.69 1047 ALA A O 1
ATOM 8051 N N . VAL A 1 1048 ? -13.429 -31.962 22.273 1.00 97.75 1048 VAL A N 1
ATOM 8052 C CA . VAL A 1 1048 ? -13.468 -30.816 23.201 1.00 97.75 1048 VAL A CA 1
ATOM 8053 C C . VAL A 1 1048 ? -14.367 -31.094 24.412 1.00 97.75 1048 VAL A C 1
ATOM 8055 O O . VAL A 1 1048 ? -14.045 -30.671 25.521 1.00 97.75 1048 VAL A O 1
ATOM 8058 N N . ILE A 1 1049 ? -15.421 -31.900 24.244 1.00 98.56 1049 ILE A N 1
ATOM 8059 C CA . ILE A 1 1049 ? -16.249 -32.424 25.342 1.00 98.56 1049 ILE A CA 1
ATOM 8060 C C . ILE A 1 1049 ? -15.424 -33.340 26.255 1.00 98.56 1049 ILE A C 1
ATOM 8062 O O . ILE A 1 1049 ? -15.405 -33.135 27.468 1.00 98.56 1049 ILE A O 1
ATOM 8066 N N . ALA A 1 1050 ? -14.672 -34.294 25.694 1.00 98.12 1050 ALA A N 1
ATOM 8067 C CA . ALA A 1 1050 ? -13.764 -35.148 26.459 1.00 98.12 1050 ALA A CA 1
ATOM 8068 C C . ALA A 1 1050 ? -12.739 -34.311 27.242 1.00 98.12 1050 ALA A C 1
ATOM 8070 O O . ALA A 1 1050 ? -12.563 -34.515 28.445 1.00 98.12 1050 ALA A O 1
ATOM 8071 N N . ARG A 1 1051 ? -12.138 -33.299 26.599 1.00 97.69 1051 ARG A N 1
ATOM 8072 C CA . ARG A 1 1051 ? -11.192 -32.391 27.257 1.00 97.69 1051 ARG A CA 1
ATOM 8073 C C . ARG A 1 1051 ? -11.829 -31.589 28.396 1.00 97.69 1051 ARG A C 1
ATOM 8075 O O . ARG A 1 1051 ? -11.219 -31.436 29.452 1.00 97.69 1051 ARG A O 1
ATOM 8082 N N . ALA A 1 1052 ? -13.063 -31.119 28.228 1.00 98.31 1052 ALA A N 1
ATOM 8083 C CA . ALA A 1 1052 ? -13.792 -30.413 29.279 1.00 98.31 1052 ALA A CA 1
ATOM 8084 C C . ALA A 1 1052 ? -14.086 -31.299 30.501 1.00 98.31 1052 ALA A C 1
ATOM 8086 O O . ALA A 1 1052 ? -14.040 -30.806 31.627 1.00 98.31 1052 ALA A O 1
ATOM 8087 N N . LEU A 1 1053 ? -14.328 -32.603 30.310 1.00 98.31 1053 LEU A N 1
ATOM 8088 C CA . LEU A 1 1053 ? -14.510 -33.557 31.412 1.00 98.31 1053 LEU A CA 1
ATOM 8089 C C . LEU A 1 1053 ? -13.216 -33.788 32.212 1.00 98.31 1053 LEU A C 1
ATOM 8091 O O . LEU A 1 1053 ? -13.287 -33.950 33.433 1.00 98.31 1053 LEU A O 1
ATOM 8095 N N . GLU A 1 1054 ? -12.045 -33.752 31.571 1.00 97.50 1054 GLU A N 1
ATOM 8096 C CA . GLU A 1 1054 ? -10.739 -33.831 32.249 1.00 97.50 1054 GLU A CA 1
ATOM 8097 C C . GLU A 1 1054 ? -10.423 -32.581 33.088 1.00 97.50 1054 GLU A C 1
ATOM 8099 O O . GLU A 1 1054 ? -9.817 -32.683 34.156 1.00 97.50 1054 GLU A O 1
ATOM 8104 N N . MET A 1 1055 ? -10.816 -31.397 32.610 1.00 97.12 1055 MET A N 1
ATOM 8105 C CA . MET A 1 1055 ? -10.448 -30.113 33.217 1.00 97.12 1055 MET A CA 1
ATOM 8106 C C . MET A 1 1055 ? -11.192 -29.832 34.540 1.00 97.12 1055 MET A C 1
ATOM 8108 O O . MET A 1 1055 ? -12.256 -30.404 34.781 1.00 97.12 1055 MET A O 1
ATOM 8112 N N . PRO A 1 1056 ? -10.662 -28.975 35.439 1.00 95.75 1056 PRO A N 1
ATOM 8113 C CA . PRO A 1 1056 ? -11.223 -28.783 36.782 1.00 95.75 1056 PRO A CA 1
ATOM 8114 C C . PRO A 1 1056 ? -12.699 -28.363 36.833 1.00 95.75 1056 PRO A C 1
ATOM 8116 O O . PRO A 1 1056 ? -13.428 -28.846 37.698 1.00 95.75 1056 PRO A O 1
ATOM 8119 N N . GLY A 1 1057 ? -13.149 -27.514 35.905 1.00 96.62 1057 GLY A N 1
ATOM 8120 C CA . GLY A 1 1057 ? -14.406 -26.776 36.033 1.00 96.62 1057 GLY A CA 1
ATOM 8121 C C . GLY A 1 1057 ? -14.306 -25.572 36.978 1.00 96.62 1057 GLY A C 1
ATOM 8122 O O . GLY A 1 1057 ? -13.254 -25.304 37.564 1.00 96.62 1057 GLY A O 1
ATOM 8123 N N . PHE A 1 1058 ? -15.403 -24.827 37.111 1.00 96.94 1058 PHE A N 1
ATOM 8124 C CA . PHE A 1 1058 ? -15.560 -23.773 38.117 1.00 96.94 1058 PHE A CA 1
ATOM 8125 C C . PHE A 1 1058 ? -16.060 -24.357 39.443 1.00 96.94 1058 PHE A C 1
ATOM 8127 O O . PHE A 1 1058 ? -16.859 -25.297 39.466 1.00 96.94 1058 PHE A O 1
ATOM 8134 N N . SER A 1 1059 ? -15.611 -23.767 40.546 1.00 95.81 1059 SER A N 1
ATOM 8135 C CA . SER A 1 1059 ? -16.038 -24.062 41.913 1.00 95.81 1059 SER A CA 1
ATOM 8136 C C . SER A 1 1059 ? -16.902 -22.934 42.485 1.00 95.81 1059 SER A C 1
ATOM 8138 O O . SER A 1 1059 ? -16.919 -21.825 41.957 1.00 95.81 1059 SER A O 1
ATOM 8140 N N . GLU A 1 1060 ? -17.561 -23.182 43.620 1.00 93.81 1060 GLU A N 1
ATOM 8141 C CA . GLU A 1 1060 ? -18.296 -22.149 44.376 1.00 93.81 1060 GLU A CA 1
ATOM 8142 C C . GLU A 1 1060 ? -17.421 -20.933 44.746 1.00 93.81 1060 GLU A C 1
ATOM 8144 O O . GLU A 1 1060 ? -17.926 -19.826 44.899 1.00 93.81 1060 GLU A O 1
ATOM 8149 N N . ALA A 1 1061 ? -16.100 -21.116 44.877 1.00 92.25 1061 ALA A N 1
ATOM 8150 C CA . ALA A 1 1061 ? -15.162 -20.040 45.202 1.00 92.25 1061 ALA A CA 1
ATOM 8151 C C . ALA A 1 1061 ? -14.811 -19.142 43.998 1.00 92.25 1061 ALA A C 1
ATOM 8153 O O . ALA A 1 1061 ? -14.247 -18.066 44.192 1.00 92.25 1061 ALA A O 1
ATOM 8154 N N . ASP A 1 1062 ? -15.144 -19.566 42.774 1.00 91.31 1062 ASP A N 1
ATOM 8155 C CA . ASP A 1 1062 ? -14.932 -18.795 41.544 1.00 91.31 1062 ASP A CA 1
ATOM 8156 C C . ASP A 1 1062 ? -16.151 -17.919 41.180 1.00 91.31 1062 ASP A C 1
ATOM 8158 O O . ASP A 1 1062 ? -16.081 -17.109 40.254 1.00 91.31 1062 ASP A O 1
ATOM 8162 N N . VAL A 1 1063 ? -17.275 -18.072 41.894 1.00 90.50 1063 VAL A N 1
ATOM 8163 C CA . VAL A 1 1063 ? -18.528 -17.341 41.652 1.00 90.50 1063 VAL A CA 1
ATOM 8164 C C . VAL A 1 1063 ? -18.522 -16.002 42.413 1.00 90.50 1063 VAL A C 1
ATOM 8166 O O . VAL A 1 1063 ? -18.406 -15.997 43.640 1.00 90.50 1063 VAL A O 1
ATOM 8169 N N . PRO A 1 1064 ? -18.678 -14.844 41.738 1.00 89.00 1064 PRO A N 1
ATOM 8170 C CA . PRO A 1 1064 ? -18.840 -13.556 42.408 1.00 89.00 1064 PRO A CA 1
ATOM 8171 C C . PRO A 1 1064 ? -20.103 -13.507 43.276 1.00 89.00 1064 PRO A C 1
ATOM 8173 O O . PRO A 1 1064 ? -21.164 -13.976 42.869 1.00 89.00 1064 PRO A O 1
ATOM 8176 N N . ALA A 1 1065 ? -20.004 -12.873 44.448 1.00 85.81 1065 ALA A N 1
ATOM 8177 C CA . ALA A 1 1065 ? -21.105 -12.786 45.414 1.00 85.81 1065 ALA A CA 1
ATOM 8178 C C . ALA A 1 1065 ? -22.313 -11.953 44.932 1.00 85.81 1065 ALA A C 1
ATOM 8180 O O . ALA A 1 1065 ? -23.416 -12.126 45.448 1.00 85.81 1065 ALA A O 1
ATOM 8181 N N . GLU A 1 1066 ? -22.117 -11.058 43.960 1.00 88.00 1066 GLU A N 1
ATOM 8182 C CA . GLU A 1 1066 ? -23.179 -10.241 43.365 1.00 88.00 1066 GLU A CA 1
ATOM 8183 C C . GLU A 1 1066 ? -23.578 -10.811 41.990 1.00 88.00 1066 GLU A C 1
ATOM 8185 O O . GLU A 1 1066 ? -22.706 -10.994 41.132 1.00 88.00 1066 GLU A O 1
ATOM 8190 N N . PRO A 1 1067 ? -24.870 -11.108 41.744 1.00 86.44 1067 PRO A N 1
ATOM 8191 C CA . PRO A 1 1067 ? -25.332 -11.619 40.458 1.00 86.44 1067 PRO A CA 1
ATOM 8192 C C . PRO A 1 1067 ? -25.341 -10.501 39.409 1.00 86.44 1067 PRO A C 1
ATOM 8194 O O . PRO A 1 1067 ? -26.098 -9.540 39.535 1.00 86.44 1067 PRO A O 1
ATOM 8197 N N . LYS A 1 1068 ? -24.537 -10.637 38.347 1.00 92.56 1068 LYS A N 1
ATOM 8198 C CA . LYS A 1 1068 ? -24.540 -9.692 37.222 1.00 92.56 1068 LYS A CA 1
ATOM 8199 C C . LYS A 1 1068 ? -25.282 -10.262 36.013 1.00 92.56 1068 LYS A C 1
ATOM 8201 O O . LYS A 1 1068 ? -24.995 -11.373 35.567 1.00 92.56 1068 LYS A O 1
ATOM 8206 N N . THR A 1 1069 ? -26.196 -9.470 35.453 1.00 94.62 1069 THR A N 1
ATOM 8207 C CA . THR A 1 1069 ? -26.972 -9.817 34.254 1.00 94.62 1069 THR A CA 1
ATOM 8208 C C . THR A 1 1069 ? -27.037 -8.666 33.255 1.00 94.62 1069 THR A C 1
ATOM 8210 O O . THR A 1 1069 ? -27.003 -7.507 33.657 1.00 94.62 1069 THR A O 1
ATOM 8213 N N . VAL A 1 1070 ? -27.209 -8.984 31.971 1.00 95.94 1070 VAL A N 1
ATOM 8214 C CA . VAL A 1 1070 ? -27.511 -8.030 30.881 1.00 95.94 1070 VAL A CA 1
ATOM 8215 C C . VAL A 1 1070 ? -28.698 -8.524 30.053 1.00 95.94 1070 VAL A C 1
ATOM 8217 O O . VAL A 1 1070 ? -29.113 -9.669 30.207 1.00 95.94 1070 VAL A O 1
ATOM 8220 N N . LEU A 1 1071 ? -29.266 -7.685 29.186 1.00 95.06 1071 LEU A N 1
ATOM 8221 C CA . LEU A 1 1071 ? -30.472 -8.001 28.412 1.00 95.06 1071 LEU A CA 1
ATOM 8222 C C . LEU A 1 1071 ? -30.149 -8.072 26.910 1.00 95.06 1071 LEU A C 1
ATOM 8224 O O . LEU A 1 1071 ? -29.600 -7.121 26.361 1.00 95.06 1071 LEU A O 1
ATOM 8228 N N . THR A 1 1072 ? -30.496 -9.180 26.246 1.00 96.38 1072 THR A N 1
ATOM 8229 C CA . THR A 1 1072 ? -30.289 -9.374 24.794 1.00 96.38 1072 THR A CA 1
ATOM 8230 C C . THR A 1 1072 ? -31.549 -9.885 24.092 1.00 96.38 1072 THR A C 1
ATOM 8232 O O . THR A 1 1072 ? -32.516 -10.268 24.752 1.00 96.38 1072 THR A O 1
ATOM 8235 N N . GLY A 1 1073 ? -31.542 -9.916 22.757 1.00 96.19 1073 GLY A N 1
ATOM 8236 C CA . GLY A 1 1073 ? -32.604 -10.516 21.943 1.00 96.19 1073 GLY A CA 1
ATOM 8237 C C . GLY A 1 1073 ? -33.649 -9.539 21.396 1.00 96.19 1073 GLY A C 1
ATOM 8238 O O . GLY A 1 1073 ? -34.770 -9.958 21.115 1.00 96.19 1073 GLY A O 1
ATOM 8239 N N . PHE A 1 1074 ? -33.306 -8.260 21.210 1.00 96.44 1074 PHE A N 1
ATOM 8240 C CA . PHE A 1 1074 ? -34.175 -7.263 20.570 1.00 96.44 1074 PHE A CA 1
ATOM 8241 C C . PHE A 1 1074 ? -34.037 -7.265 19.037 1.00 96.44 1074 PHE A C 1
ATOM 8243 O O . PHE A 1 1074 ? -33.853 -6.224 18.411 1.00 96.44 1074 PHE A O 1
ATOM 8250 N N . GLY A 1 1075 ? -34.147 -8.442 18.413 1.00 94.69 1075 GLY A N 1
ATOM 8251 C CA . GLY A 1 1075 ? -34.245 -8.542 16.952 1.00 94.69 1075 GLY A CA 1
ATOM 8252 C C . GLY A 1 1075 ? -35.511 -7.851 16.420 1.00 94.69 1075 GLY A C 1
ATOM 8253 O O . GLY A 1 1075 ? -36.438 -7.567 17.183 1.00 94.69 1075 GLY A O 1
ATOM 8254 N N . HIS A 1 1076 ? -35.592 -7.615 15.106 1.00 94.94 1076 HIS A N 1
ATOM 8255 C CA . HIS A 1 1076 ? -36.673 -6.820 14.495 1.00 94.94 1076 HIS A CA 1
ATOM 8256 C C . HIS A 1 1076 ? -38.084 -7.259 14.924 1.00 94.94 1076 HIS A C 1
ATOM 8258 O O . HIS A 1 1076 ? -38.902 -6.412 15.261 1.00 94.94 1076 HIS A O 1
ATOM 8264 N N . ASN A 1 1077 ? -38.365 -8.564 15.010 1.00 95.44 1077 ASN A N 1
ATOM 8265 C CA . ASN A 1 1077 ? -39.669 -9.074 15.449 1.00 95.44 1077 ASN A CA 1
ATOM 8266 C C . ASN A 1 1077 ? -40.025 -8.674 16.899 1.00 95.44 1077 ASN A C 1
ATOM 8268 O O . ASN A 1 1077 ? -41.186 -8.406 17.198 1.00 95.44 1077 ASN A O 1
ATOM 8272 N N . ALA A 1 1078 ? -39.041 -8.593 17.800 1.00 94.69 1078 ALA A N 1
ATOM 8273 C CA . ALA A 1 1078 ? -39.255 -8.169 19.184 1.00 94.69 1078 ALA A CA 1
ATOM 8274 C C . ALA A 1 1078 ? -39.494 -6.654 19.304 1.00 94.69 1078 ALA A C 1
ATOM 8276 O O . ALA A 1 1078 ? -40.316 -6.233 20.117 1.00 94.69 1078 ALA A O 1
ATOM 8277 N N . ILE A 1 1079 ? -38.811 -5.842 18.488 1.00 92.69 1079 ILE A N 1
ATOM 8278 C CA . ILE A 1 1079 ? -38.999 -4.381 18.453 1.00 92.69 1079 ILE A CA 1
ATOM 8279 C C . ILE A 1 1079 ? -40.324 -4.024 17.760 1.00 92.69 1079 ILE A C 1
ATOM 8281 O O . ILE A 1 1079 ? -41.120 -3.261 18.304 1.00 92.69 1079 ILE A O 1
ATOM 8285 N N . LEU A 1 1080 ? -40.611 -4.619 16.599 1.00 92.44 1080 LEU A N 1
ATOM 8286 C CA . LEU A 1 1080 ? -41.855 -4.381 15.861 1.00 92.44 1080 LEU A CA 1
ATOM 8287 C C . LEU A 1 1080 ? -43.089 -4.911 16.608 1.00 92.44 1080 LEU A C 1
ATOM 8289 O O . LEU A 1 1080 ? -44.148 -4.294 16.545 1.00 92.44 1080 LEU A O 1
ATOM 8293 N N . GLY A 1 1081 ? -42.941 -5.966 17.418 1.00 90.31 1081 GLY A N 1
ATOM 8294 C CA . GLY A 1 1081 ? -43.972 -6.428 18.356 1.00 90.31 1081 GLY A CA 1
ATOM 8295 C C . GLY A 1 1081 ? -44.367 -5.410 19.442 1.00 90.31 1081 GLY A C 1
ATOM 8296 O O . GLY A 1 1081 ? -45.325 -5.649 20.177 1.00 90.31 1081 GLY A O 1
ATOM 8297 N N . VAL A 1 1082 ? -43.662 -4.276 19.550 1.00 89.31 1082 VAL A N 1
ATOM 8298 C CA . VAL A 1 1082 ? -44.042 -3.115 20.372 1.00 89.31 1082 VAL A CA 1
ATOM 8299 C C . VAL A 1 1082 ? -44.056 -1.794 19.582 1.00 89.31 1082 VAL A C 1
ATOM 8301 O O . VAL A 1 1082 ? -44.059 -0.731 20.204 1.00 89.31 1082 VAL A O 1
ATOM 8304 N N . ALA A 1 1083 ? -44.105 -1.837 18.242 1.00 85.94 1083 ALA A N 1
ATOM 8305 C CA . ALA A 1 1083 ? -44.030 -0.658 17.368 1.00 85.94 1083 ALA A CA 1
ATOM 8306 C C . ALA A 1 1083 ? -45.029 0.443 17.753 1.00 85.94 1083 ALA A C 1
ATOM 8308 O O . ALA A 1 1083 ? -44.620 1.591 17.908 1.00 85.94 1083 ALA A O 1
ATOM 8309 N N . ASP A 1 1084 ? -46.294 0.092 18.017 1.00 86.81 1084 ASP A N 1
ATOM 8310 C CA . ASP A 1 1084 ? -47.333 1.038 18.455 1.00 86.81 1084 ASP A CA 1
ATOM 8311 C C . ASP A 1 1084 ? -46.884 1.876 19.662 1.00 86.81 1084 ASP A C 1
ATOM 8313 O O . ASP A 1 1084 ? -47.079 3.086 19.692 1.00 86.81 1084 ASP A O 1
ATOM 8317 N N . LYS A 1 1085 ? -46.201 1.258 20.638 1.00 90.00 1085 LYS A N 1
ATOM 8318 C CA . LYS A 1 1085 ? -45.705 1.948 21.841 1.00 90.00 1085 LYS A CA 1
ATOM 8319 C C . LYS A 1 1085 ? -44.527 2.872 21.547 1.00 90.00 1085 LYS A C 1
ATOM 8321 O O . LYS A 1 1085 ? -44.376 3.877 22.234 1.00 90.00 1085 LYS A O 1
ATOM 8326 N N . VAL A 1 1086 ? -43.686 2.527 20.572 1.00 88.62 1086 VAL A N 1
ATOM 8327 C CA . VAL A 1 1086 ? -42.566 3.372 20.122 1.00 88.62 1086 VAL A CA 1
ATOM 8328 C C . VAL A 1 1086 ? -43.116 4.579 19.360 1.00 88.62 1086 VAL A C 1
ATOM 8330 O O . VAL A 1 1086 ? -42.751 5.715 19.653 1.00 88.62 1086 VAL A O 1
ATOM 8333 N N . VAL A 1 1087 ? -44.062 4.346 18.449 1.00 88.31 1087 VAL A N 1
ATOM 8334 C CA . VAL A 1 1087 ? -44.749 5.380 17.665 1.00 88.31 1087 VAL A CA 1
ATOM 8335 C C . VAL A 1 1087 ? -45.555 6.322 18.568 1.00 88.31 1087 VAL A C 1
ATOM 8337 O O . VAL A 1 1087 ? -45.459 7.538 18.404 1.00 88.31 1087 VAL A O 1
ATOM 8340 N N . ASP A 1 1088 ? -46.275 5.802 19.566 1.00 90.44 1088 ASP A N 1
ATOM 8341 C CA . ASP A 1 1088 ? -46.957 6.610 20.585 1.00 90.44 1088 ASP A CA 1
ATOM 8342 C C . ASP A 1 1088 ? -45.968 7.377 21.474 1.00 90.44 1088 ASP A C 1
ATOM 8344 O O . ASP A 1 1088 ? -46.229 8.530 21.824 1.00 90.44 1088 ASP A O 1
ATOM 8348 N N . ALA A 1 1089 ? -44.820 6.791 21.838 1.00 92.06 1089 ALA A N 1
ATOM 8349 C CA . ALA A 1 1089 ? -43.800 7.492 22.618 1.00 92.06 1089 ALA A CA 1
ATOM 8350 C C . ALA A 1 1089 ? -43.231 8.701 21.855 1.00 92.06 1089 ALA A C 1
ATOM 8352 O O . ALA A 1 1089 ? -43.103 9.772 22.448 1.00 92.06 1089 ALA A O 1
ATOM 8353 N N . VAL A 1 1090 ? -42.982 8.570 20.547 1.00 90.06 1090 VAL A N 1
ATOM 8354 C CA . VAL A 1 1090 ? -42.577 9.697 19.686 1.00 90.06 1090 VAL A CA 1
ATOM 8355 C C . VAL A 1 1090 ? -43.710 10.717 19.556 1.00 90.06 1090 VAL A C 1
ATOM 8357 O O . VAL A 1 1090 ? -43.526 11.892 19.868 1.00 90.06 1090 VAL A O 1
ATOM 8360 N N . LYS A 1 1091 ? -44.926 10.281 19.195 1.00 88.38 1091 LYS A N 1
ATOM 8361 C CA . LYS A 1 1091 ? -46.097 11.168 19.020 1.00 88.38 1091 LYS A CA 1
ATOM 8362 C C . LYS A 1 1091 ? -46.521 11.895 20.305 1.00 88.38 1091 LYS A C 1
ATOM 8364 O O . LYS A 1 1091 ? -47.205 12.912 20.221 1.00 88.38 1091 LYS A O 1
ATOM 8369 N N . THR A 1 1092 ? -46.114 11.410 21.482 1.00 91.12 1092 THR A N 1
ATOM 8370 C CA . THR A 1 1092 ? -46.363 12.056 22.785 1.00 91.12 1092 THR A CA 1
ATOM 8371 C C . THR A 1 1092 ? -45.146 12.778 23.381 1.00 91.12 1092 THR A C 1
ATOM 8373 O O . THR A 1 1092 ? -45.246 13.274 24.503 1.00 91.12 1092 THR A O 1
ATOM 8376 N N . GLY A 1 1093 ? -44.015 12.870 22.666 1.00 89.75 1093 GLY A N 1
ATOM 8377 C CA . GLY A 1 1093 ? -42.799 13.549 23.143 1.00 89.75 1093 GLY A CA 1
ATOM 8378 C C . GLY A 1 1093 ? -42.115 12.864 24.336 1.00 89.75 1093 GLY A C 1
ATOM 8379 O O . GLY A 1 1093 ? -41.410 13.514 25.104 1.00 89.75 1093 GLY A O 1
ATOM 8380 N N . LYS A 1 1094 ? -42.361 11.560 24.525 1.00 93.81 1094 LYS A N 1
ATOM 8381 C CA . LYS A 1 1094 ? -41.675 10.695 25.506 1.00 93.81 1094 LYS A CA 1
ATOM 8382 C C . LYS A 1 1094 ? -40.413 10.043 24.939 1.00 93.81 1094 LYS A C 1
ATOM 8384 O O . LYS A 1 1094 ? -39.596 9.546 25.709 1.00 93.81 1094 LYS A O 1
ATOM 8389 N N . LEU A 1 1095 ? -40.306 9.993 23.613 1.00 94.31 1095 LEU A N 1
ATOM 8390 C CA . LEU A 1 1095 ? -39.146 9.535 22.862 1.00 94.31 1095 LEU A CA 1
ATOM 8391 C C . LEU A 1 1095 ? -38.815 10.595 21.812 1.00 94.31 1095 LEU A C 1
ATOM 8393 O O . LEU A 1 1095 ? -39.529 10.713 20.822 1.00 94.31 1095 LEU A O 1
ATOM 8397 N N . ASN A 1 1096 ? -37.758 11.368 22.043 1.00 93.69 1096 ASN A N 1
ATOM 8398 C CA . ASN A 1 1096 ? -37.366 12.472 21.169 1.00 93.69 1096 ASN A CA 1
ATOM 8399 C C . ASN A 1 1096 ? -36.267 12.080 20.167 1.00 93.69 1096 ASN A C 1
ATOM 8401 O O . ASN A 1 1096 ? -36.229 12.655 19.085 1.00 93.69 1096 ASN A O 1
ATOM 8405 N N . HIS A 1 1097 ? -35.421 11.084 20.476 1.00 95.62 1097 HIS A N 1
ATOM 8406 C CA . HIS A 1 1097 ? -34.366 10.620 19.560 1.00 95.62 1097 HIS A CA 1
ATOM 8407 C C . HIS A 1 1097 ? -34.020 9.134 19.712 1.00 95.62 1097 HIS A C 1
ATOM 8409 O O . HIS A 1 1097 ? -34.132 8.558 20.797 1.00 95.62 1097 HIS A O 1
ATOM 8415 N N . ILE A 1 1098 ? -33.552 8.516 18.629 1.00 95.31 1098 ILE A N 1
ATOM 8416 C CA . ILE A 1 1098 ? -33.070 7.133 18.582 1.00 95.31 1098 ILE A CA 1
ATOM 8417 C C . ILE A 1 1098 ? -31.610 7.134 18.114 1.00 95.31 1098 ILE A C 1
ATOM 8419 O O . ILE A 1 1098 ? -31.245 7.800 17.148 1.00 95.31 1098 ILE A O 1
ATOM 8423 N N . PHE A 1 1099 ? -30.761 6.343 18.763 1.00 96.81 1099 PHE A N 1
ATOM 8424 C CA . PHE A 1 1099 ? -29.376 6.132 18.352 1.00 96.81 1099 PHE A CA 1
ATOM 8425 C C . PHE A 1 1099 ? -29.150 4.678 17.949 1.00 96.81 1099 PHE A C 1
ATOM 8427 O O . PHE A 1 1099 ? -29.493 3.769 18.703 1.00 96.81 1099 PHE A O 1
ATOM 8434 N N . LEU A 1 1100 ? -28.499 4.446 16.810 1.00 96.44 1100 LEU A N 1
ATOM 8435 C CA . LEU A 1 1100 ? -27.857 3.167 16.508 1.00 96.44 1100 LEU A CA 1
ATOM 8436 C C . LEU A 1 1100 ? -26.375 3.283 16.879 1.00 96.44 1100 LEU A C 1
ATOM 8438 O O . LEU A 1 1100 ? -25.614 3.972 16.200 1.00 96.44 1100 LEU A O 1
ATOM 8442 N N . MET A 1 1101 ? -25.971 2.624 17.968 1.00 96.00 1101 MET A N 1
ATOM 8443 C CA . MET A 1 1101 ? -24.598 2.648 18.479 1.00 96.00 1101 MET A CA 1
ATOM 8444 C C . MET A 1 1101 ? -23.996 1.241 18.512 1.00 96.00 1101 MET A C 1
ATOM 8446 O O . MET A 1 1101 ? -24.638 0.273 18.923 1.00 96.00 1101 MET A O 1
ATOM 8450 N N . GLY A 1 1102 ? -22.724 1.115 18.136 1.00 91.50 1102 GLY A N 1
ATOM 8451 C CA . GLY A 1 1102 ? -22.012 -0.166 18.154 1.00 91.50 1102 GLY A CA 1
ATOM 8452 C C . GLY A 1 1102 ? -21.373 -0.494 16.812 1.00 91.50 1102 GLY A C 1
ATOM 8453 O O . GLY A 1 1102 ? -20.723 0.367 16.233 1.00 91.50 1102 GLY A O 1
ATOM 8454 N N . GLY A 1 1103 ? -21.474 -1.739 16.355 1.00 93.25 1103 GLY A N 1
ATOM 8455 C CA . GLY A 1 1103 ? -20.664 -2.304 15.274 1.00 93.25 1103 GLY A CA 1
ATOM 8456 C C . GLY A 1 1103 ? -19.545 -3.174 15.848 1.00 93.25 1103 GLY A C 1
ATOM 8457 O O . GLY A 1 1103 ? -19.834 -4.130 16.566 1.00 93.25 1103 GLY A O 1
ATOM 8458 N N . CYS A 1 1104 ? -18.275 -2.858 15.578 1.00 95.88 1104 CYS A N 1
ATOM 8459 C CA . CYS A 1 1104 ? -17.131 -3.665 16.023 1.00 95.88 1104 CYS A CA 1
ATOM 8460 C C . CYS A 1 1104 ? -16.184 -2.921 16.977 1.00 95.88 1104 CYS A C 1
ATOM 8462 O O . CYS A 1 1104 ? -15.634 -1.864 16.651 1.00 95.88 1104 CYS A O 1
ATOM 8464 N N . ASP A 1 1105 ? -15.914 -3.532 18.136 1.00 96.25 1105 ASP A N 1
ATOM 8465 C CA . ASP A 1 1105 ? -14.967 -3.016 19.130 1.00 96.25 1105 ASP A CA 1
ATOM 8466 C C . ASP A 1 1105 ? -13.502 -3.421 18.845 1.00 96.25 1105 ASP A C 1
ATOM 8468 O O . ASP A 1 1105 ? -13.236 -4.334 18.065 1.00 96.25 1105 ASP A O 1
ATOM 8472 N N . GLY A 1 1106 ? -12.541 -2.768 19.505 1.00 93.62 1106 GLY A N 1
ATOM 8473 C CA . GLY A 1 1106 ? -11.097 -3.020 19.416 1.00 93.62 1106 GLY A CA 1
ATOM 8474 C C . GLY A 1 1106 ? -10.337 -2.482 20.633 1.00 93.62 1106 GLY A C 1
ATOM 8475 O O . GLY A 1 1106 ? -10.921 -1.856 21.514 1.00 93.62 1106 GLY A O 1
ATOM 8476 N N . SER A 1 1107 ? -9.023 -2.704 20.714 1.00 90.62 1107 SER A N 1
ATOM 8477 C CA . SER A 1 1107 ? -8.267 -2.449 21.959 1.00 90.62 1107 SER A CA 1
ATOM 8478 C C . SER A 1 1107 ? -7.928 -0.982 22.274 1.00 90.62 1107 SER A C 1
ATOM 8480 O O . SER A 1 1107 ? -7.397 -0.706 23.352 1.00 90.62 1107 SER A O 1
ATOM 8482 N N . GLU A 1 1108 ? -8.216 -0.027 21.385 1.00 90.12 1108 GLU A N 1
ATOM 8483 C CA . GLU A 1 1108 ? -7.730 1.352 21.541 1.00 90.12 1108 GLU A CA 1
ATOM 8484 C C . GLU A 1 1108 ? -8.405 2.147 22.682 1.00 90.12 1108 GLU A C 1
ATOM 8486 O O . GLU A 1 1108 ? -9.633 2.122 22.811 1.00 90.12 1108 GLU A O 1
ATOM 8491 N N . PRO A 1 1109 ? -7.649 2.940 23.475 1.00 90.75 1109 PRO A N 1
ATOM 8492 C CA . PRO A 1 1109 ? -8.217 3.795 24.525 1.00 90.75 1109 PRO A CA 1
ATOM 8493 C C . PRO A 1 1109 ? -9.190 4.872 24.020 1.00 90.75 1109 PRO A C 1
ATOM 8495 O O . PRO A 1 1109 ? -10.082 5.276 24.766 1.00 90.75 1109 PRO A O 1
ATOM 8498 N N . THR A 1 1110 ? -9.042 5.312 22.767 1.00 91.88 1110 THR A N 1
ATOM 8499 C CA . THR A 1 1110 ? -9.933 6.257 22.062 1.00 91.88 1110 THR A CA 1
ATOM 8500 C C . THR A 1 1110 ? -11.380 5.771 22.022 1.00 91.88 1110 THR A C 1
ATOM 8502 O O . THR A 1 1110 ? -12.302 6.569 22.155 1.00 91.88 1110 THR A O 1
ATOM 8505 N N . ARG A 1 1111 ? -11.603 4.450 21.968 1.00 94.75 1111 ARG A N 1
ATOM 8506 C CA . ARG A 1 1111 ? -12.935 3.818 21.942 1.00 94.75 1111 ARG A CA 1
ATOM 8507 C C . ARG A 1 1111 ? -13.744 4.009 23.232 1.00 94.75 1111 ARG A C 1
ATOM 8509 O O . ARG A 1 1111 ? -14.920 3.664 23.265 1.00 94.75 1111 ARG A O 1
ATOM 8516 N N . LYS A 1 1112 ? -13.167 4.626 24.274 1.00 94.69 1112 LYS A N 1
ATOM 8517 C CA . LYS A 1 1112 ? -13.934 5.212 25.391 1.00 94.69 1112 LYS A CA 1
ATOM 8518 C C . LYS A 1 1112 ? -14.925 6.294 24.938 1.00 94.69 1112 LYS A C 1
ATOM 8520 O O . LYS A 1 1112 ? -15.881 6.535 25.664 1.00 94.69 1112 LYS A O 1
ATOM 8525 N N . TYR A 1 1113 ? -14.728 6.899 23.763 1.00 96.94 1113 TYR A N 1
ATOM 8526 C CA . TYR A 1 1113 ? -15.704 7.770 23.102 1.00 96.94 1113 TYR A CA 1
ATOM 8527 C C . TYR A 1 1113 ? -17.102 7.123 23.050 1.00 96.94 1113 TYR A C 1
ATOM 8529 O O . TYR A 1 1113 ? -18.031 7.701 23.593 1.00 96.94 1113 TYR A O 1
ATOM 8537 N N . PHE A 1 1114 ? -17.231 5.886 22.549 1.00 96.69 1114 PHE A N 1
ATOM 8538 C CA . PHE A 1 1114 ? -18.533 5.210 22.394 1.00 96.69 1114 PHE A CA 1
ATOM 8539 C C . PHE A 1 1114 ? -19.239 4.901 23.722 1.00 96.69 1114 PHE A C 1
ATOM 8541 O O . PHE A 1 1114 ? -20.461 4.844 23.781 1.00 96.69 1114 PHE A O 1
ATOM 8548 N N . SER A 1 1115 ? -18.461 4.702 24.789 1.00 96.44 1115 SER A N 1
ATOM 8549 C CA . SER A 1 1115 ? -18.977 4.533 26.152 1.00 96.44 1115 SER A CA 1
ATOM 8550 C C . SER A 1 1115 ? -19.564 5.861 26.650 1.00 96.44 1115 SER A C 1
ATOM 8552 O O . SER A 1 1115 ? -20.735 5.929 27.005 1.00 96.44 1115 SER A O 1
ATOM 8554 N N . LYS A 1 1116 ? -18.800 6.957 26.507 1.00 96.62 1116 LYS A N 1
ATOM 8555 C CA . LYS A 1 1116 ? -19.255 8.312 26.843 1.00 96.62 1116 LYS A CA 1
ATOM 8556 C C . LYS A 1 1116 ? -20.453 8.784 26.014 1.00 96.62 1116 LYS A C 1
ATOM 8558 O O . LYS A 1 1116 ? -21.331 9.417 26.574 1.00 96.62 1116 LYS A O 1
ATOM 8563 N N . THR A 1 1117 ? -20.503 8.532 24.703 1.00 96.12 1117 THR A N 1
ATOM 8564 C CA . THR A 1 1117 ? -21.647 8.971 23.882 1.00 96.12 1117 THR A CA 1
ATOM 8565 C C . THR A 1 1117 ? -22.923 8.232 24.257 1.00 96.12 1117 THR A C 1
ATOM 8567 O O . THR A 1 1117 ? -23.987 8.829 24.196 1.00 96.12 1117 THR A O 1
ATOM 8570 N N . ALA A 1 1118 ? -22.835 6.970 24.687 1.00 96.75 1118 ALA A N 1
ATOM 8571 C CA . ALA A 1 1118 ? -23.982 6.272 25.258 1.00 96.75 1118 ALA A CA 1
ATOM 8572 C C . ALA A 1 1118 ? -24.395 6.892 26.610 1.00 96.75 1118 ALA A C 1
ATOM 8574 O O . ALA A 1 1118 ? -25.566 7.206 26.794 1.00 96.75 1118 ALA A O 1
ATOM 8575 N N . ASP A 1 1119 ? -23.439 7.161 27.510 1.00 96.69 1119 ASP A N 1
ATOM 8576 C CA . ASP A 1 1119 ? -23.691 7.799 28.819 1.00 96.69 1119 ASP A CA 1
ATOM 8577 C C . ASP A 1 1119 ? -24.279 9.222 28.724 1.00 96.69 1119 ASP A C 1
ATOM 8579 O O . ASP A 1 1119 ? -24.942 9.682 29.652 1.00 96.69 1119 ASP A O 1
ATOM 8583 N N . LEU A 1 1120 ? -24.030 9.932 27.619 1.00 97.12 1120 LEU A N 1
ATOM 8584 C CA . LEU A 1 1120 ? -24.543 11.282 27.354 1.00 97.12 1120 LEU A CA 1
ATOM 8585 C C . LEU A 1 1120 ? -25.935 11.300 26.697 1.00 97.12 1120 LEU A C 1
ATOM 8587 O O . LEU A 1 1120 ? -26.482 12.381 26.482 1.00 97.12 1120 LEU A O 1
ATOM 8591 N N . ALA A 1 1121 ? -26.513 10.142 26.363 1.00 96.44 1121 ALA A N 1
ATOM 8592 C CA . ALA A 1 1121 ? -27.828 10.065 25.731 1.00 96.44 1121 ALA A CA 1
ATOM 8593 C C . ALA A 1 1121 ? -28.944 10.499 26.716 1.00 96.44 1121 ALA A C 1
ATOM 8595 O O . ALA A 1 1121 ? -29.073 9.891 27.785 1.00 96.44 1121 ALA A O 1
ATOM 8596 N N . PRO A 1 1122 ? -29.782 11.504 26.387 1.00 96.38 1122 PRO A N 1
ATOM 8597 C CA . PRO A 1 1122 ? -30.839 11.991 27.283 1.00 96.38 1122 PRO A CA 1
ATOM 8598 C C . PRO A 1 1122 ? -31.915 10.945 27.634 1.00 96.38 1122 PRO A C 1
ATOM 8600 O O . PRO A 1 1122 ? -32.153 9.997 26.882 1.00 96.38 1122 PRO A O 1
ATOM 8603 N N . ASP A 1 1123 ? -32.588 11.106 28.780 1.00 95.31 1123 ASP A N 1
ATOM 8604 C CA . ASP A 1 1123 ? -33.535 10.117 29.342 1.00 95.31 1123 ASP A CA 1
ATOM 8605 C C . ASP A 1 1123 ? -34.819 9.876 28.520 1.00 95.31 1123 ASP A C 1
ATOM 8607 O O . ASP A 1 1123 ? -35.561 8.926 28.776 1.00 95.31 1123 ASP A O 1
ATOM 8611 N N . ASP A 1 1124 ? -35.063 10.702 27.508 1.00 95.50 1124 ASP A N 1
ATOM 8612 C CA . ASP A 1 1124 ? -36.119 10.599 26.500 1.00 95.50 1124 ASP A CA 1
ATOM 8613 C C . ASP A 1 1124 ? -35.603 10.026 25.161 1.00 95.50 1124 ASP A C 1
ATOM 8615 O O . ASP A 1 1124 ? -36.190 10.267 24.107 1.00 95.50 1124 ASP A O 1
ATOM 8619 N N . THR A 1 1125 ? -34.512 9.248 25.184 1.00 96.25 1125 THR A N 1
ATOM 8620 C CA . THR A 1 1125 ? -33.919 8.618 23.988 1.00 96.25 1125 THR A CA 1
ATOM 8621 C C . THR A 1 1125 ? -33.725 7.104 24.117 1.00 96.25 1125 THR A C 1
ATOM 8623 O O . THR A 1 1125 ? -33.575 6.569 25.222 1.00 96.25 1125 THR A O 1
ATOM 8626 N N . LEU A 1 1126 ? -33.724 6.413 22.968 1.00 95.50 1126 LEU A N 1
ATOM 8627 C CA . LEU A 1 1126 ? -33.399 4.984 22.838 1.00 95.50 1126 LEU A CA 1
ATOM 8628 C C . LEU A 1 1126 ? -31.997 4.771 22.255 1.00 95.50 1126 LEU A C 1
ATOM 8630 O O . LEU A 1 1126 ? -31.603 5.454 21.313 1.00 95.50 1126 LEU A O 1
ATOM 8634 N N . ILE A 1 1127 ? -31.294 3.746 22.737 1.00 96.56 1127 ILE A N 1
ATOM 8635 C CA . ILE A 1 1127 ? -30.026 3.253 22.185 1.00 96.56 1127 ILE A CA 1
ATOM 8636 C C . ILE A 1 1127 ? -30.231 1.821 21.677 1.00 96.56 1127 ILE A C 1
ATOM 8638 O O . ILE A 1 1127 ? -30.370 0.880 22.460 1.00 96.56 1127 ILE A O 1
ATOM 8642 N N . MET A 1 1128 ? -30.192 1.642 20.359 1.00 96.50 1128 MET A N 1
ATOM 8643 C CA . MET A 1 1128 ? -30.057 0.338 19.716 1.00 96.50 1128 MET A CA 1
ATOM 8644 C C . MET A 1 1128 ? -28.579 -0.064 19.700 1.00 96.50 1128 MET A C 1
ATOM 8646 O O . MET A 1 1128 ? -27.757 0.583 19.050 1.00 96.50 1128 MET A O 1
ATOM 8650 N N . GLY A 1 1129 ? -28.240 -1.122 20.436 1.00 95.94 1129 GLY A N 1
ATOM 8651 C CA . GLY A 1 1129 ? -26.906 -1.713 20.482 1.00 95.94 1129 GLY A CA 1
ATOM 8652 C C . GLY A 1 1129 ? -26.711 -2.760 19.392 1.00 95.94 1129 GLY A C 1
ATOM 8653 O O . GLY A 1 1129 ? -27.555 -3.637 19.231 1.00 95.94 1129 GLY A O 1
ATOM 8654 N N . LEU A 1 1130 ? -25.581 -2.708 18.686 1.00 93.75 1130 LEU A N 1
ATOM 8655 C CA . LEU A 1 1130 ? -25.261 -3.646 17.605 1.00 93.75 1130 LEU A CA 1
ATOM 8656 C C . LEU A 1 1130 ? -23.841 -4.219 17.737 1.00 93.75 1130 LEU A C 1
ATOM 8658 O O . LEU A 1 1130 ? -22.906 -3.466 18.013 1.00 93.75 1130 LEU A O 1
ATOM 8662 N N . GLY A 1 1131 ? -23.672 -5.526 17.493 1.00 96.62 1131 GLY A N 1
ATOM 8663 C CA . GLY A 1 1131 ? -22.365 -6.202 17.403 1.00 96.62 1131 GLY A CA 1
ATOM 8664 C C . GLY A 1 1131 ? -21.472 -6.053 18.645 1.00 96.62 1131 GLY A C 1
ATOM 8665 O O . GLY A 1 1131 ? -21.884 -5.531 19.681 1.00 96.62 1131 GLY A O 1
ATOM 8666 N N . CYS A 1 1132 ? -20.219 -6.501 18.588 1.00 97.25 1132 CYS A N 1
ATOM 8667 C CA . CYS A 1 1132 ? -19.301 -6.422 19.731 1.00 97.25 1132 CYS A CA 1
ATOM 8668 C C . CYS A 1 1132 ? -18.947 -4.986 20.159 1.00 97.25 1132 CYS A C 1
ATOM 8670 O O . CYS A 1 1132 ? -18.491 -4.798 21.286 1.00 97.25 1132 CYS A O 1
ATOM 8672 N N . GLY A 1 1133 ? -19.229 -3.973 19.331 1.00 96.06 1133 GLY A N 1
ATOM 8673 C CA . GLY A 1 1133 ? -19.225 -2.556 19.716 1.00 96.06 1133 GLY A CA 1
ATOM 8674 C C . GLY A 1 1133 ? -20.082 -2.267 20.956 1.00 96.06 1133 GLY A C 1
ATOM 8675 O O . GLY A 1 1133 ? -19.718 -1.414 21.766 1.00 96.06 1133 GLY A O 1
ATOM 8676 N N . LYS A 1 1134 ? -21.154 -3.049 21.172 1.00 95.62 1134 LYS A N 1
ATOM 8677 C CA . LYS A 1 1134 ? -22.025 -2.964 22.356 1.00 95.62 1134 LYS A CA 1
ATOM 8678 C C . LYS A 1 1134 ? -21.276 -3.075 23.688 1.00 95.62 1134 LYS A C 1
ATOM 8680 O O . LYS A 1 1134 ? -21.672 -2.443 24.660 1.00 95.62 1134 LYS A O 1
ATOM 8685 N N . TYR A 1 1135 ? -20.161 -3.813 23.750 1.00 97.00 1135 TYR A N 1
ATOM 8686 C CA . TYR A 1 1135 ? -19.389 -4.058 24.983 1.00 97.00 1135 TYR A CA 1
ATOM 8687 C C . TYR A 1 1135 ? -18.702 -2.805 25.575 1.00 97.00 1135 TYR A C 1
ATOM 8689 O O . TYR A 1 1135 ? -17.926 -2.913 26.530 1.00 97.00 1135 TYR A O 1
ATOM 8697 N N . ARG A 1 1136 ? -18.982 -1.620 25.017 1.00 96.25 1136 ARG A N 1
ATOM 8698 C CA . ARG A 1 1136 ? -18.655 -0.298 25.566 1.00 96.25 1136 ARG A CA 1
ATOM 8699 C C . ARG A 1 1136 ? -19.721 0.282 26.501 1.00 96.25 1136 ARG A C 1
ATOM 8701 O O . ARG A 1 1136 ? -19.395 1.244 27.190 1.00 96.25 1136 ARG A O 1
ATOM 8708 N N . PHE A 1 1137 ? -20.941 -0.259 26.488 1.00 96.00 1137 PHE A N 1
ATOM 8709 C CA . PHE A 1 1137 ? -22.089 0.258 27.249 1.00 96.00 1137 PHE A CA 1
ATOM 8710 C C . PHE A 1 1137 ? -23.190 -0.782 27.566 1.00 96.00 1137 PHE A C 1
ATOM 8712 O O . PHE A 1 1137 ? -24.111 -0.474 28.310 1.00 96.00 1137 PHE A O 1
ATOM 8719 N N . TYR A 1 1138 ? -23.124 -2.018 27.053 1.00 95.06 1138 TYR A N 1
ATOM 8720 C CA . TYR A 1 1138 ? -24.154 -3.066 27.240 1.00 95.06 1138 TYR A CA 1
ATOM 8721 C C . TYR A 1 1138 ? -24.504 -3.426 28.700 1.00 95.06 1138 TYR A C 1
ATOM 8723 O O . TYR A 1 1138 ? -25.545 -4.033 28.946 1.00 95.06 1138 TYR A O 1
ATOM 8731 N N . ASP A 1 1139 ? -23.628 -3.095 29.651 1.00 93.25 1139 ASP A N 1
ATOM 8732 C CA . ASP A 1 1139 ? -23.767 -3.334 31.086 1.00 93.25 1139 ASP A CA 1
ATOM 8733 C C . ASP A 1 1139 ? -23.890 -2.035 31.905 1.00 93.25 1139 ASP A C 1
ATOM 8735 O O . ASP A 1 1139 ? -23.633 -2.040 33.109 1.00 93.25 1139 ASP A O 1
ATOM 8739 N N . HIS A 1 1140 ? -24.288 -0.934 31.255 1.00 94.88 1140 HIS A N 1
ATOM 8740 C CA . HIS A 1 1140 ? -24.657 0.338 31.882 1.00 94.88 1140 HIS A CA 1
ATOM 8741 C C . HIS A 1 1140 ? -26.180 0.402 32.144 1.00 94.88 1140 HIS A C 1
ATOM 8743 O O . HIS A 1 1140 ? -26.989 -0.125 31.375 1.00 94.88 1140 HIS A O 1
ATOM 8749 N N . GLU A 1 1141 ? -26.600 1.074 33.220 1.00 92.12 1141 GLU A N 1
ATOM 8750 C CA . GLU A 1 1141 ? -28.009 1.132 33.647 1.00 92.12 1141 GLU A CA 1
ATOM 8751 C C . GLU A 1 1141 ? -28.794 2.292 33.001 1.00 92.12 1141 GLU A C 1
ATOM 8753 O O . GLU A 1 1141 ? -29.096 3.297 33.638 1.00 92.12 1141 GLU A O 1
ATOM 8758 N N . PHE A 1 1142 ? -29.189 2.142 31.732 1.00 94.81 1142 PHE A N 1
ATOM 8759 C CA . PHE A 1 1142 ? -29.992 3.156 31.018 1.00 94.81 1142 PHE A CA 1
ATOM 8760 C C . PHE A 1 1142 ? -31.463 3.262 31.467 1.00 94.81 1142 PHE A C 1
ATOM 8762 O O . PHE A 1 1142 ? -32.147 4.230 31.131 1.00 94.81 1142 PHE A O 1
ATOM 8769 N N . GLY A 1 1143 ? -31.978 2.269 32.198 1.00 94.06 1143 GLY A N 1
ATOM 8770 C CA . GLY A 1 1143 ? -33.365 2.241 32.674 1.00 94.06 1143 GLY A CA 1
ATOM 8771 C C . GLY A 1 1143 ? -34.414 2.078 31.561 1.00 94.06 1143 GLY A C 1
ATOM 8772 O O . GLY A 1 1143 ? -34.200 1.385 30.562 1.00 94.06 1143 GLY A O 1
ATOM 8773 N N . THR A 1 1144 ? -35.582 2.697 31.751 1.00 94.88 1144 THR A N 1
ATOM 8774 C CA . THR A 1 1144 ? -36.745 2.612 30.847 1.00 94.88 1144 THR A CA 1
ATOM 8775 C C . THR A 1 1144 ? -37.274 3.992 30.479 1.00 94.88 1144 THR A C 1
ATOM 8777 O O . THR A 1 1144 ? -37.331 4.863 31.347 1.00 94.88 1144 THR A O 1
ATOM 8780 N N . LEU A 1 1145 ? -37.769 4.163 29.249 1.00 93.38 1145 LEU A N 1
ATOM 8781 C CA . LEU A 1 1145 ? -38.454 5.381 28.820 1.00 93.38 1145 LEU A CA 1
ATOM 8782 C C . LEU A 1 1145 ? -39.648 5.672 29.736 1.00 93.38 1145 LEU A C 1
ATOM 8784 O O . LEU A 1 1145 ? -40.538 4.829 29.934 1.00 93.38 1145 LEU A O 1
ATOM 8788 N N . LYS A 1 1146 ? -39.662 6.890 30.277 1.00 88.38 1146 LYS A N 1
ATOM 8789 C CA . LYS A 1 1146 ? -40.606 7.336 31.299 1.00 88.38 1146 LYS A CA 1
ATOM 8790 C C . LYS A 1 1146 ? -42.061 7.121 30.868 1.00 88.38 1146 LYS A C 1
ATOM 8792 O O . LYS A 1 1146 ? -42.469 7.495 29.772 1.00 88.38 1146 LYS A O 1
ATOM 8797 N N . ASP A 1 1147 ? -42.856 6.529 31.757 1.00 87.00 1147 ASP A N 1
ATOM 8798 C CA . ASP A 1 1147 ? -44.287 6.273 31.560 1.00 87.00 1147 ASP A CA 1
ATOM 8799 C C . ASP A 1 1147 ? -44.614 5.467 30.276 1.00 87.00 1147 ASP A C 1
ATOM 8801 O O . ASP A 1 1147 ? -45.672 5.663 29.670 1.00 87.00 1147 ASP A O 1
ATOM 8805 N N . THR A 1 1148 ? -43.712 4.568 29.847 1.00 87.62 1148 THR A N 1
ATOM 8806 C CA . THR A 1 1148 ? -43.942 3.593 28.751 1.00 87.62 1148 THR A CA 1
ATOM 8807 C C . THR A 1 1148 ? -43.630 2.140 29.138 1.00 87.62 1148 THR A C 1
ATOM 8809 O O . THR A 1 1148 ? -44.281 1.218 28.644 1.00 87.62 1148 THR A O 1
ATOM 8812 N N . GLY A 1 1149 ? -42.633 1.924 30.008 1.00 88.56 1149 GLY A N 1
ATOM 8813 C CA . GLY A 1 1149 ? -42.094 0.597 30.327 1.00 88.56 1149 GLY A CA 1
ATOM 8814 C C . GLY A 1 1149 ? -41.181 -0.009 29.249 1.00 88.56 1149 GLY A C 1
ATOM 8815 O O . GLY A 1 1149 ? -40.799 -1.170 29.376 1.00 88.56 1149 GLY A O 1
ATOM 8816 N N . LEU A 1 1150 ? -40.828 0.739 28.197 1.00 91.44 1150 LEU A N 1
ATOM 8817 C CA . LEU A 1 1150 ? -39.851 0.313 27.189 1.00 91.44 1150 LEU A CA 1
ATOM 8818 C C . LEU A 1 1150 ? -38.419 0.471 27.743 1.00 91.44 1150 LEU A C 1
ATOM 8820 O O . LEU A 1 1150 ? -38.101 1.558 28.229 1.00 91.44 1150 LEU A O 1
ATOM 8824 N N . PRO A 1 1151 ? -37.540 -0.547 27.676 1.00 94.38 1151 PRO A N 1
ATOM 8825 C CA . PRO A 1 1151 ? -36.118 -0.390 27.994 1.00 94.38 1151 PRO A CA 1
ATOM 8826 C C . PRO A 1 1151 ? -35.465 0.669 27.101 1.00 94.38 1151 PRO A C 1
ATOM 8828 O O . PRO A 1 1151 ? -35.741 0.710 25.904 1.00 94.38 1151 PRO A O 1
ATOM 8831 N N . ARG A 1 1152 ? -34.589 1.511 27.665 1.00 95.62 1152 ARG A N 1
ATOM 8832 C CA . ARG A 1 1152 ? -33.855 2.517 26.876 1.00 95.62 1152 ARG A CA 1
ATOM 8833 C C . ARG A 1 1152 ? -32.740 1.924 26.027 1.00 95.62 1152 ARG A C 1
ATOM 8835 O O . ARG A 1 1152 ? -32.439 2.460 24.967 1.00 95.62 1152 ARG A O 1
ATOM 8842 N N . TYR A 1 1153 ? -32.155 0.818 26.474 1.00 96.25 1153 TYR A N 1
ATOM 8843 C CA . TYR A 1 1153 ? -31.137 0.085 25.735 1.00 96.25 1153 TYR A CA 1
ATOM 8844 C C . TYR A 1 1153 ? -31.712 -1.206 25.147 1.00 96.25 1153 TYR A C 1
ATOM 8846 O O . TYR A 1 1153 ? -32.309 -2.013 25.863 1.00 96.25 1153 TYR A O 1
ATOM 8854 N N . LEU A 1 1154 ? -31.524 -1.383 23.839 1.00 96.25 1154 LEU A N 1
ATOM 8855 C CA . LEU A 1 1154 ? -32.040 -2.495 23.048 1.00 96.25 1154 LEU A CA 1
ATOM 8856 C C . LEU A 1 1154 ? -30.872 -3.175 22.324 1.00 96.25 1154 LEU A C 1
ATOM 8858 O O . LEU A 1 1154 ? -30.420 -2.693 21.288 1.00 96.25 1154 LEU A O 1
ATOM 8862 N N . ASP A 1 1155 ? -30.360 -4.287 22.852 1.00 97.00 1155 ASP A N 1
ATOM 8863 C CA . ASP A 1 1155 ? -29.371 -5.095 22.132 1.00 97.00 1155 ASP A CA 1
ATOM 8864 C C . ASP A 1 1155 ? -30.027 -5.866 20.972 1.00 97.00 1155 ASP A C 1
ATOM 8866 O O . ASP A 1 1155 ? -30.721 -6.867 21.183 1.00 97.00 1155 ASP A O 1
ATOM 8870 N N . VAL A 1 1156 ? -29.784 -5.381 19.752 1.00 95.81 1156 VAL A N 1
ATOM 8871 C CA . VAL A 1 1156 ? -30.378 -5.865 18.498 1.00 95.81 1156 VAL A CA 1
ATOM 8872 C C . VAL A 1 1156 ? -29.801 -7.218 18.076 1.00 95.81 1156 VAL A C 1
ATOM 8874 O O . VAL A 1 1156 ? -30.504 -8.004 17.440 1.00 95.81 1156 VAL A O 1
ATOM 8877 N N . GLY A 1 1157 ? -28.555 -7.521 18.462 1.00 96.19 1157 GLY A N 1
ATOM 8878 C CA . GLY A 1 1157 ? -27.912 -8.803 18.171 1.00 96.19 1157 GLY A CA 1
ATOM 8879 C C . GLY A 1 1157 ? -26.453 -8.698 17.720 1.00 96.19 1157 GLY A C 1
ATOM 8880 O O . GLY A 1 1157 ? -25.666 -7.910 18.253 1.00 96.19 1157 GLY A O 1
ATOM 8881 N N . GLN A 1 1158 ? -26.062 -9.570 16.797 1.00 97.88 1158 GLN A N 1
ATOM 8882 C CA . GLN A 1 1158 ? -24.716 -9.645 16.221 1.00 97.88 1158 GLN A CA 1
ATOM 8883 C C . GLN A 1 1158 ? -24.500 -8.525 15.194 1.00 97.88 1158 GLN A C 1
ATOM 8885 O O . GLN A 1 1158 ? -25.432 -7.804 14.850 1.00 97.88 1158 GLN A O 1
ATOM 8890 N N . CYS A 1 1159 ? -23.298 -8.397 14.634 1.00 96.31 1159 CYS A N 1
ATOM 8891 C CA . CYS A 1 1159 ? -23.061 -7.498 13.498 1.00 96.31 1159 CYS A CA 1
ATOM 8892 C C . CYS A 1 1159 ? -24.022 -7.740 12.303 1.00 96.31 1159 CYS A C 1
ATOM 8894 O O . CYS A 1 1159 ? -24.543 -6.771 11.752 1.00 96.31 1159 CYS A O 1
ATOM 8896 N N . ASN A 1 1160 ? -24.363 -8.991 11.964 1.00 95.62 1160 ASN A N 1
ATOM 8897 C CA . ASN A 1 1160 ? -25.378 -9.327 10.943 1.00 95.62 1160 ASN A CA 1
ATOM 8898 C C . ASN A 1 1160 ? -26.791 -8.809 11.258 1.00 95.62 1160 ASN A C 1
ATOM 8900 O O . ASN A 1 1160 ? -27.567 -8.543 10.338 1.00 95.62 1160 ASN A O 1
ATOM 8904 N N . ASP A 1 1161 ? -27.130 -8.605 12.532 1.00 96.88 1161 ASP A N 1
ATOM 8905 C CA . ASP A 1 1161 ? -28.428 -8.051 12.928 1.00 96.88 1161 ASP A CA 1
ATOM 8906 C C . ASP A 1 1161 ? -28.546 -6.538 12.636 1.00 96.88 1161 ASP A C 1
ATOM 8908 O O . ASP A 1 1161 ? -29.572 -5.923 12.923 1.00 96.88 1161 ASP A O 1
ATOM 8912 N N . ALA A 1 1162 ? -27.569 -5.951 11.928 1.00 95.50 1162 ALA A N 1
ATOM 8913 C CA . ALA A 1 1162 ? -27.737 -4.702 11.184 1.00 95.50 1162 ALA A CA 1
ATOM 8914 C C . ALA A 1 1162 ? -28.975 -4.750 10.270 1.00 95.50 1162 ALA A C 1
ATOM 8916 O O . ALA A 1 1162 ? -29.681 -3.752 10.140 1.00 95.50 1162 ALA A O 1
ATOM 8917 N N . TYR A 1 1163 ? -29.295 -5.921 9.703 1.00 96.50 1163 TYR A N 1
ATOM 8918 C CA . TYR A 1 1163 ? -30.545 -6.130 8.968 1.00 96.50 1163 TYR A CA 1
ATOM 8919 C C . TYR A 1 1163 ? -31.787 -5.883 9.836 1.00 96.50 1163 TYR A C 1
ATOM 8921 O O . TYR A 1 1163 ? -32.722 -5.225 9.387 1.00 96.50 1163 TYR A O 1
ATOM 8929 N N . SER A 1 1164 ? -31.782 -6.317 11.103 1.00 94.81 1164 SER A N 1
ATOM 8930 C CA . SER A 1 1164 ? -32.875 -6.022 12.037 1.00 94.81 1164 SER A CA 1
ATOM 8931 C C . SER A 1 1164 ? -33.019 -4.518 12.293 1.00 94.81 1164 SER A C 1
ATOM 8933 O O . SER A 1 1164 ? -34.143 -4.022 12.339 1.00 94.81 1164 SER A O 1
ATOM 8935 N N . ALA A 1 1165 ? -31.908 -3.781 12.404 1.00 92.94 1165 ALA A N 1
ATOM 8936 C CA . ALA A 1 1165 ? -31.937 -2.325 12.555 1.00 92.94 1165 ALA A CA 1
ATOM 8937 C C . ALA A 1 1165 ? -32.481 -1.614 11.298 1.00 92.94 1165 ALA A C 1
ATOM 8939 O O . ALA A 1 1165 ? -33.295 -0.703 11.427 1.00 92.94 1165 ALA A O 1
ATOM 8940 N N . VAL A 1 1166 ? -32.108 -2.062 10.091 1.00 93.38 1166 VAL A N 1
ATOM 8941 C CA . VAL A 1 1166 ? -32.646 -1.539 8.817 1.00 93.38 1166 VAL A CA 1
ATOM 8942 C C . VAL A 1 1166 ? -34.145 -1.825 8.676 1.00 93.38 1166 VAL A C 1
ATOM 8944 O O . VAL A 1 1166 ? -34.904 -0.934 8.304 1.00 93.38 1166 VAL A O 1
ATOM 8947 N N . VAL A 1 1167 ? -34.599 -3.036 9.018 1.00 94.31 1167 VAL A N 1
ATOM 8948 C CA . VAL A 1 1167 ? -36.028 -3.403 8.999 1.00 94.31 1167 VAL A CA 1
ATOM 8949 C C . VAL A 1 1167 ? -36.841 -2.544 9.975 1.00 94.31 1167 VAL A C 1
ATOM 8951 O O . VAL A 1 1167 ? -37.915 -2.067 9.615 1.00 94.31 1167 VAL A O 1
ATOM 8954 N N . VAL A 1 1168 ? -36.321 -2.294 11.182 1.00 92.44 1168 VAL A N 1
ATOM 8955 C CA . VAL A 1 1168 ? -36.953 -1.391 12.158 1.00 92.44 1168 VAL A CA 1
ATOM 8956 C C . VAL A 1 1168 ? -36.976 0.054 11.652 1.00 92.44 1168 VAL A C 1
ATOM 8958 O O . VAL A 1 1168 ? -38.013 0.703 11.752 1.00 92.44 1168 VAL A O 1
ATOM 8961 N N . ALA A 1 1169 ? -35.878 0.554 11.078 1.00 92.44 1169 ALA A N 1
ATOM 8962 C CA . ALA A 1 1169 ? -35.815 1.917 10.555 1.00 92.44 1169 ALA A CA 1
ATOM 8963 C C . ALA A 1 1169 ? -36.803 2.137 9.394 1.00 92.44 1169 ALA A C 1
ATOM 8965 O O . ALA A 1 1169 ? -37.558 3.103 9.428 1.00 92.44 1169 ALA A O 1
ATOM 8966 N N . ASN A 1 1170 ? -36.886 1.210 8.432 1.00 91.56 1170 ASN A N 1
ATOM 8967 C CA . ASN A 1 1170 ? -37.869 1.280 7.343 1.00 91.56 1170 ASN A CA 1
ATOM 8968 C C . ASN A 1 1170 ? -39.314 1.295 7.872 1.00 91.56 1170 ASN A C 1
ATOM 8970 O O . ASN A 1 1170 ? -40.103 2.146 7.473 1.00 91.56 1170 ASN A O 1
ATOM 8974 N N . ALA A 1 1171 ? -39.652 0.414 8.819 1.00 91.12 1171 ALA A N 1
ATOM 8975 C CA . ALA A 1 1171 ? -40.994 0.366 9.405 1.00 91.12 1171 ALA A CA 1
ATOM 8976 C C . ALA A 1 1171 ? -41.352 1.640 10.200 1.00 91.12 1171 ALA A C 1
ATOM 8978 O O . ALA A 1 1171 ? -42.511 2.052 10.219 1.00 91.12 1171 ALA A O 1
ATOM 8979 N N . LEU A 1 1172 ? -40.371 2.287 10.842 1.00 90.06 1172 LEU A N 1
ATOM 8980 C CA . LEU A 1 1172 ? -40.568 3.594 11.475 1.00 90.06 1172 LEU A CA 1
ATOM 8981 C C . LEU A 1 1172 ? -40.732 4.709 10.431 1.00 90.06 1172 LEU A C 1
ATOM 8983 O O . LEU A 1 1172 ? -41.597 5.562 10.609 1.00 90.06 1172 LEU A O 1
ATOM 8987 N N . ALA A 1 1173 ? -39.962 4.692 9.339 1.00 92.06 1173 ALA A N 1
ATOM 8988 C CA . ALA A 1 1173 ? -40.084 5.665 8.251 1.00 92.06 1173 ALA A CA 1
ATOM 8989 C C . ALA A 1 1173 ? -41.483 5.610 7.608 1.00 92.06 1173 ALA A C 1
ATOM 8991 O O . ALA A 1 1173 ? -42.148 6.639 7.484 1.00 92.06 1173 ALA A O 1
ATOM 8992 N N . GLU A 1 1174 ? -41.988 4.401 7.334 1.00 91.06 1174 GLU A N 1
ATOM 8993 C CA . GLU A 1 1174 ? -43.372 4.164 6.902 1.00 91.06 1174 GLU A CA 1
ATOM 8994 C C . GLU A 1 1174 ? -44.399 4.682 7.931 1.00 91.06 1174 GLU A C 1
ATOM 8996 O O . GLU A 1 1174 ? -45.334 5.394 7.566 1.00 91.06 1174 GLU A O 1
ATOM 9001 N N . ALA A 1 1175 ? -44.215 4.393 9.227 1.00 88.81 1175 ALA A N 1
ATOM 9002 C CA . ALA A 1 1175 ? -45.141 4.793 10.297 1.00 88.81 1175 ALA A CA 1
ATOM 9003 C C . ALA A 1 1175 ? -45.157 6.306 10.627 1.00 88.81 1175 ALA A C 1
ATOM 9005 O O . ALA A 1 1175 ? -46.058 6.771 11.343 1.00 88.81 1175 ALA A O 1
ATOM 9006 N N . PHE A 1 1176 ? -44.175 7.061 10.123 1.00 89.25 1176 PHE A N 1
ATOM 9007 C CA . PHE A 1 1176 ? -44.077 8.521 10.228 1.00 89.25 1176 PHE A CA 1
ATOM 9008 C C . PHE A 1 1176 ? -44.205 9.247 8.872 1.00 89.25 1176 PHE A C 1
ATOM 9010 O O . PHE A 1 1176 ? -44.040 10.463 8.837 1.00 89.25 1176 PHE A O 1
ATOM 9017 N N . GLU A 1 1177 ? -44.528 8.534 7.784 1.00 92.06 1177 GLU A N 1
ATOM 9018 C CA . GLU A 1 1177 ? -44.677 9.079 6.419 1.00 92.06 1177 GLU A CA 1
ATOM 9019 C C . GLU A 1 1177 ? -43.435 9.871 5.934 1.00 92.06 1177 GLU A C 1
ATOM 9021 O O . GLU A 1 1177 ? -43.544 10.924 5.305 1.00 92.06 1177 GLU A O 1
ATOM 9026 N N . THR A 1 1178 ? -42.236 9.356 6.237 1.00 93.19 1178 THR A N 1
ATOM 9027 C CA . THR A 1 1178 ? -40.930 10.000 5.990 1.00 93.19 1178 THR A CA 1
ATOM 9028 C C . THR A 1 1178 ? -39.931 9.031 5.330 1.00 93.19 1178 THR A C 1
ATOM 9030 O O . THR A 1 117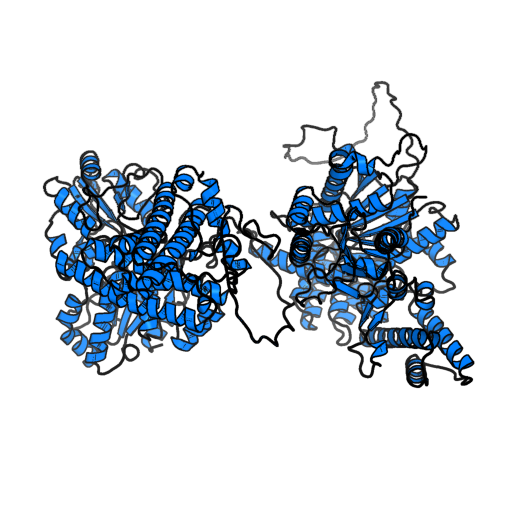8 ? -40.264 7.874 5.076 1.00 93.19 1178 THR A O 1
ATOM 9033 N N . ASP A 1 1179 ? -38.711 9.487 5.025 1.00 91.81 1179 ASP A N 1
ATOM 9034 C CA . ASP A 1 1179 ? -37.604 8.622 4.580 1.00 91.81 1179 ASP A CA 1
ATOM 9035 C C . ASP A 1 1179 ? -36.638 8.276 5.735 1.00 91.81 1179 ASP A C 1
ATOM 9037 O O . ASP A 1 1179 ? -36.807 8.726 6.869 1.00 91.81 1179 ASP A O 1
ATOM 9041 N N . LEU A 1 1180 ? -35.614 7.457 5.464 1.00 91.81 1180 LEU A N 1
ATOM 9042 C CA . LEU A 1 1180 ? -34.630 7.044 6.477 1.00 91.81 1180 LEU A CA 1
ATOM 9043 C C . LEU A 1 1180 ? -33.819 8.205 7.081 1.00 91.81 1180 LEU A C 1
ATOM 9045 O O . LEU A 1 1180 ? -33.329 8.070 8.200 1.00 91.81 1180 LEU A O 1
ATOM 9049 N N . ASN A 1 1181 ? -33.668 9.318 6.359 1.00 93.25 1181 ASN A N 1
ATOM 9050 C CA . ASN A 1 1181 ? -32.900 10.491 6.782 1.00 93.25 1181 ASN A CA 1
ATOM 9051 C C . ASN A 1 1181 ? -33.778 11.515 7.522 1.00 93.25 1181 ASN A C 1
ATOM 9053 O O . ASN A 1 1181 ? -33.279 12.282 8.339 1.00 93.25 1181 ASN A O 1
ATOM 9057 N N . GLY A 1 1182 ? -35.089 11.510 7.265 1.00 92.06 1182 GLY A N 1
ATOM 9058 C CA . GLY A 1 1182 ? -36.102 12.289 7.978 1.00 92.06 1182 GLY A CA 1
ATOM 9059 C C . GLY A 1 1182 ? -36.623 11.638 9.267 1.00 92.06 1182 GLY A C 1
ATOM 9060 O O . GLY A 1 1182 ? -37.632 12.096 9.807 1.00 92.06 1182 GLY A O 1
ATOM 9061 N N . LEU A 1 1183 ? -35.981 10.571 9.754 1.00 92.62 1183 LEU A N 1
ATOM 9062 C CA . LEU A 1 1183 ? -36.230 9.984 11.074 1.00 92.62 1183 LEU A CA 1
ATOM 9063 C C . LEU A 1 1183 ? -35.445 10.716 12.180 1.00 92.62 1183 LEU A C 1
ATOM 9065 O O . LEU A 1 1183 ? -34.336 11.187 11.932 1.00 92.62 1183 LEU A O 1
ATOM 9069 N N . PRO A 1 1184 ? -35.931 10.718 13.438 1.00 92.50 1184 PRO A N 1
ATOM 9070 C CA . PRO A 1 1184 ? -35.141 11.110 14.607 1.00 92.50 1184 PRO A CA 1
ATOM 9071 C C . PRO A 1 1184 ? -34.150 9.986 14.977 1.00 92.50 1184 PRO A C 1
ATOM 9073 O O . PRO A 1 1184 ? -34.269 9.345 16.023 1.00 92.50 1184 PRO A O 1
ATOM 9076 N N . LEU A 1 1185 ? -33.225 9.680 14.061 1.00 94.31 1185 LEU A N 1
ATOM 9077 C CA . LEU A 1 1185 ? -32.294 8.554 14.122 1.00 94.31 1185 LEU A CA 1
ATOM 9078 C C . LEU A 1 1185 ? -30.869 9.013 13.786 1.00 94.31 1185 LEU A C 1
ATOM 9080 O O . LEU A 1 1185 ? -30.620 9.519 12.696 1.00 94.31 1185 LEU A O 1
ATOM 9084 N N . SER A 1 1186 ? -29.910 8.760 14.679 1.00 96.25 1186 SER A N 1
ATOM 9085 C CA . SER A 1 1186 ? -28.479 8.984 14.406 1.00 96.25 1186 SER A CA 1
ATOM 9086 C C . SER A 1 1186 ? -27.667 7.695 14.492 1.00 96.25 1186 SER A C 1
ATOM 9088 O O . SER A 1 1186 ? -27.870 6.870 15.385 1.00 96.25 1186 SER A O 1
ATOM 9090 N N . LEU A 1 1187 ? -26.713 7.530 13.572 1.00 96.56 1187 LEU A N 1
ATOM 9091 C CA . LEU A 1 1187 ? -25.848 6.355 13.479 1.00 96.56 1187 LEU A CA 1
ATOM 9092 C C . LEU A 1 1187 ? -24.435 6.710 13.961 1.00 96.56 1187 LEU A C 1
ATOM 9094 O O . LEU A 1 1187 ? -23.748 7.507 13.325 1.00 96.56 1187 LEU A O 1
ATOM 9098 N N . ASN A 1 1188 ? -23.993 6.098 15.064 1.00 96.31 1188 ASN A N 1
ATOM 9099 C CA . ASN A 1 1188 ? -22.665 6.298 15.653 1.00 96.31 1188 ASN A CA 1
ATOM 9100 C C . ASN A 1 1188 ? -21.909 4.960 15.704 1.00 96.31 1188 ASN A C 1
ATOM 9102 O O . ASN A 1 1188 ? -21.986 4.191 16.669 1.00 96.31 1188 ASN A O 1
ATOM 9106 N N . LEU A 1 1189 ? -21.236 4.648 14.597 1.00 96.19 1189 LEU A N 1
ATOM 9107 C CA . LEU A 1 1189 ? -20.743 3.316 14.276 1.00 96.19 1189 LEU A CA 1
ATOM 9108 C C . LEU A 1 1189 ? -19.248 3.169 14.585 1.00 96.19 1189 LEU A C 1
ATOM 9110 O O . LEU A 1 1189 ? -18.368 3.709 13.912 1.00 96.19 1189 LEU A O 1
ATOM 9114 N N . SER A 1 1190 ? -18.948 2.348 15.585 1.00 95.62 1190 SER A N 1
ATOM 9115 C CA . SER A 1 1190 ? -17.627 1.754 15.759 1.00 95.62 1190 SER A CA 1
ATOM 9116 C C . SER A 1 1190 ? -17.391 0.685 14.687 1.00 95.62 1190 SER A C 1
ATOM 9118 O O . SER A 1 1190 ? -18.204 -0.222 14.516 1.00 95.62 1190 SER A O 1
ATOM 9120 N N . TRP A 1 1191 ? -16.272 0.748 13.970 1.00 96.06 1191 TRP A N 1
ATOM 9121 C CA . TRP A 1 1191 ? -15.889 -0.284 12.996 1.00 96.06 1191 TRP A CA 1
ATOM 9122 C C . TRP A 1 1191 ? -14.526 -0.882 13.352 1.00 96.06 1191 TRP A C 1
ATOM 9124 O O . TRP A 1 1191 ? -13.774 -0.312 14.140 1.00 96.06 1191 TRP A O 1
ATOM 9134 N N . LEU A 1 1192 ? -14.196 -2.047 12.794 1.00 95.44 1192 LEU A N 1
ATOM 9135 C CA . LEU A 1 1192 ? -12.888 -2.682 12.986 1.00 95.44 1192 LEU A CA 1
ATOM 9136 C C . LEU A 1 1192 ? -12.461 -3.475 11.756 1.00 95.44 1192 LEU A C 1
ATOM 9138 O O . LEU A 1 1192 ? -11.328 -3.331 11.306 1.00 95.44 1192 LEU A O 1
ATOM 9142 N N . GLU A 1 1193 ? -13.335 -4.350 11.267 1.00 95.44 1193 GLU A N 1
ATOM 9143 C CA . GLU A 1 1193 ? -13.036 -5.347 10.244 1.00 95.44 1193 GLU A CA 1
ATOM 9144 C C . GLU A 1 1193 ? -14.087 -5.335 9.120 1.00 95.44 1193 GLU A C 1
ATOM 9146 O O . GLU A 1 1193 ? -14.838 -4.372 8.957 1.00 95.44 1193 GLU A O 1
ATOM 9151 N N . GLN A 1 1194 ? -14.073 -6.363 8.277 1.00 98.25 1194 GLN A N 1
ATOM 9152 C CA . GLN A 1 1194 ? -14.701 -6.348 6.959 1.00 98.25 1194 GLN A CA 1
ATOM 9153 C C . GLN A 1 1194 ? -16.227 -6.522 6.995 1.00 98.25 1194 GLN A C 1
ATOM 9155 O O . GLN A 1 1194 ? -16.913 -6.016 6.106 1.00 98.25 1194 GLN A O 1
ATOM 9160 N N . LYS A 1 1195 ? -16.786 -7.151 8.035 1.00 98.44 1195 LYS A N 1
ATOM 9161 C CA . LYS A 1 1195 ? -18.240 -7.203 8.243 1.00 98.44 1195 LYS A CA 1
ATOM 9162 C C . LYS A 1 1195 ? -18.797 -5.821 8.584 1.00 98.44 1195 LYS A C 1
ATOM 9164 O O . LYS A 1 1195 ? -19.844 -5.446 8.059 1.00 98.44 1195 LYS A O 1
ATOM 9169 N N . ALA A 1 1196 ? -18.064 -5.007 9.347 1.00 97.12 1196 ALA A N 1
ATOM 9170 C CA . ALA A 1 1196 ? -18.415 -3.594 9.522 1.00 97.12 1196 ALA A CA 1
ATOM 9171 C C . ALA A 1 1196 ? -18.299 -2.779 8.215 1.00 97.12 1196 ALA A C 1
ATOM 9173 O O . ALA A 1 1196 ? -19.122 -1.896 7.974 1.00 97.12 1196 ALA A O 1
ATOM 9174 N N . VAL A 1 1197 ? -17.329 -3.093 7.342 1.00 97.50 1197 VAL A N 1
ATOM 9175 C CA . VAL A 1 1197 ? -17.206 -2.438 6.022 1.00 97.50 1197 VAL A CA 1
ATOM 9176 C C . VAL A 1 1197 ? -18.424 -2.730 5.144 1.00 97.50 1197 VAL A C 1
ATOM 9178 O O . VAL A 1 1197 ? -19.003 -1.793 4.605 1.00 97.50 1197 VAL A O 1
ATOM 9181 N N . VAL A 1 1198 ? -18.867 -3.987 5.024 1.00 98.31 1198 VAL A N 1
ATOM 9182 C CA . VAL A 1 1198 ? -20.024 -4.311 4.166 1.00 98.31 1198 VAL A CA 1
ATOM 9183 C C . VAL A 1 1198 ? -21.355 -3.769 4.717 1.00 98.31 1198 VAL A C 1
ATOM 9185 O O . VAL A 1 1198 ? -22.229 -3.377 3.940 1.00 98.31 1198 VAL A O 1
ATOM 9188 N N . ILE A 1 1199 ? -21.493 -3.632 6.045 1.00 97.56 1199 ILE A N 1
ATOM 9189 C CA . ILE A 1 1199 ? -22.617 -2.901 6.660 1.00 97.56 1199 ILE A CA 1
ATOM 9190 C C . ILE A 1 1199 ? -22.602 -1.430 6.223 1.00 97.56 1199 ILE A C 1
ATOM 9192 O O . ILE A 1 1199 ? -23.639 -0.922 5.802 1.00 97.56 1199 ILE A O 1
ATOM 9196 N N . LEU A 1 1200 ? -21.443 -0.757 6.241 1.00 96.06 1200 LEU A N 1
ATOM 9197 C CA . LEU A 1 1200 ? -21.333 0.608 5.714 1.00 96.06 1200 LEU A CA 1
ATOM 9198 C C . LEU A 1 1200 ? -21.745 0.662 4.234 1.00 96.06 1200 LEU A C 1
ATOM 9200 O O . LEU A 1 1200 ? -22.540 1.522 3.872 1.00 96.06 1200 LEU A O 1
ATOM 9204 N N . LEU A 1 1201 ? -21.288 -0.275 3.392 1.00 97.06 1201 LEU A N 1
ATOM 9205 C CA . LEU A 1 1201 ? -21.694 -0.313 1.976 1.00 97.06 1201 LEU A CA 1
ATOM 9206 C C . LEU A 1 1201 ? -23.215 -0.460 1.812 1.00 97.06 1201 LEU A C 1
ATOM 9208 O O . LEU A 1 1201 ? -23.798 0.151 0.921 1.00 97.06 1201 LEU A O 1
ATOM 9212 N N . SER A 1 1202 ? -23.858 -1.227 2.697 1.00 97.69 1202 SER A N 1
ATOM 9213 C CA . SER A 1 1202 ? -25.315 -1.416 2.724 1.00 97.69 1202 SER A CA 1
ATOM 9214 C C . SER A 1 1202 ? -26.053 -0.112 3.057 1.00 97.69 1202 SER A C 1
ATOM 9216 O O . SER A 1 1202 ? -27.041 0.221 2.411 1.00 97.69 1202 SER A O 1
ATOM 9218 N N . LEU A 1 1203 ? -25.551 0.660 4.027 1.00 95.81 1203 LEU A N 1
ATOM 9219 C CA . LEU A 1 1203 ? -26.120 1.960 4.408 1.00 95.81 1203 LEU A CA 1
ATOM 9220 C C . LEU A 1 1203 ? -25.926 3.021 3.311 1.00 95.81 1203 LEU A C 1
ATOM 9222 O O . LEU A 1 1203 ? -26.852 3.774 3.017 1.00 95.81 1203 LEU A O 1
ATOM 9226 N N . LEU A 1 1204 ? -24.758 3.035 2.657 1.00 94.69 1204 LEU A N 1
ATOM 9227 C CA . LEU A 1 1204 ? -24.480 3.912 1.512 1.00 94.69 1204 LEU A CA 1
ATOM 9228 C C . LEU A 1 1204 ? -25.356 3.556 0.295 1.00 94.69 1204 LEU A C 1
ATOM 9230 O O . LEU A 1 1204 ? -25.838 4.451 -0.392 1.00 94.69 1204 LEU A O 1
ATOM 9234 N N . HIS A 1 1205 ? -25.618 2.267 0.046 1.00 95.88 1205 HIS A N 1
ATOM 9235 C CA . HIS A 1 1205 ? -26.577 1.826 -0.975 1.00 95.88 1205 HIS A CA 1
ATOM 9236 C C . HIS A 1 1205 ? -28.003 2.324 -0.683 1.00 95.88 1205 HIS A C 1
ATOM 9238 O O . HIS A 1 1205 ? -28.680 2.808 -1.586 1.00 95.88 1205 HIS A O 1
ATOM 9244 N N . LEU A 1 1206 ? -28.437 2.265 0.581 1.00 94.69 1206 LEU A N 1
ATOM 9245 C CA . LEU A 1 1206 ? -29.743 2.763 1.033 1.00 94.69 1206 LEU A CA 1
ATOM 9246 C C . LEU A 1 1206 ? -29.857 4.302 1.054 1.00 94.69 1206 LEU A C 1
ATOM 9248 O O . LEU A 1 1206 ? -30.919 4.821 1.388 1.00 94.69 1206 LEU A O 1
ATOM 9252 N N . GLY A 1 1207 ? -28.792 5.041 0.720 1.00 93.00 1207 GLY A N 1
ATOM 9253 C CA . GLY A 1 1207 ? -28.797 6.507 0.728 1.00 93.00 1207 GLY A CA 1
ATOM 9254 C C . GLY A 1 1207 ? -28.867 7.128 2.128 1.00 93.00 1207 GLY A C 1
ATOM 9255 O O . GLY A 1 1207 ? -29.306 8.271 2.261 1.00 93.00 1207 GLY A O 1
ATOM 9256 N N . VAL A 1 1208 ? -28.454 6.388 3.165 1.00 93.69 1208 VAL A N 1
ATOM 9257 C CA . VAL A 1 1208 ? -28.411 6.879 4.550 1.00 93.69 1208 VAL A CA 1
ATOM 9258 C C . VAL A 1 1208 ? -27.282 7.899 4.700 1.00 93.69 1208 VAL A C 1
ATOM 9260 O O . VAL A 1 1208 ? -26.141 7.635 4.315 1.00 93.69 1208 VAL A O 1
ATOM 9263 N N . GLN A 1 1209 ? -27.608 9.057 5.270 1.00 93.44 1209 GLN A N 1
ATOM 9264 C CA . GLN A 1 1209 ? -26.700 10.183 5.473 1.00 93.44 1209 GLN A CA 1
ATOM 9265 C C . GLN A 1 1209 ? -26.317 10.355 6.953 1.00 93.44 1209 GLN A C 1
ATOM 9267 O O . GLN A 1 1209 ? -26.785 9.617 7.820 1.00 93.44 1209 GLN A O 1
ATOM 9272 N N . ASN A 1 1210 ? -25.443 11.324 7.247 1.00 93.69 1210 ASN A N 1
ATOM 9273 C CA . ASN A 1 1210 ? -25.056 11.749 8.606 1.00 93.69 1210 ASN A CA 1
ATOM 9274 C C . ASN A 1 1210 ? -24.451 10.625 9.481 1.00 93.69 1210 ASN A C 1
ATOM 9276 O O . ASN A 1 1210 ? -24.422 10.699 10.714 1.00 93.69 1210 ASN A O 1
ATOM 9280 N N . ILE A 1 1211 ? -23.949 9.562 8.842 1.00 95.38 1211 ILE A N 1
ATOM 9281 C CA . ILE A 1 1211 ? -23.332 8.415 9.511 1.00 95.38 1211 ILE A CA 1
ATOM 9282 C C . ILE A 1 1211 ? -22.013 8.871 10.140 1.00 95.38 1211 ILE A C 1
ATOM 9284 O O . ILE A 1 1211 ? -21.091 9.264 9.425 1.00 95.38 1211 ILE A O 1
ATOM 9288 N N . ARG A 1 1212 ? -21.878 8.754 11.464 1.00 95.44 1212 ARG A N 1
ATOM 9289 C CA . ARG A 1 1212 ? -20.585 8.889 12.148 1.00 95.44 1212 ARG A CA 1
ATOM 9290 C C . ARG A 1 1212 ? -19.900 7.533 12.209 1.00 95.44 1212 ARG A C 1
ATOM 9292 O O . ARG A 1 1212 ? -20.490 6.564 12.685 1.00 95.44 1212 ARG A O 1
ATOM 9299 N N . ILE A 1 1213 ? -18.651 7.460 11.754 1.00 94.62 1213 ILE A N 1
ATOM 9300 C CA . ILE A 1 1213 ? -17.833 6.243 11.780 1.00 94.62 1213 ILE A CA 1
ATOM 9301 C C . ILE A 1 1213 ? -16.505 6.473 12.518 1.00 94.62 1213 ILE A C 1
ATOM 9303 O O . ILE A 1 1213 ? -15.833 7.488 12.328 1.00 94.62 1213 ILE A O 1
ATOM 9307 N N . GLY A 1 1214 ? -16.122 5.540 13.396 1.00 93.31 1214 GLY A N 1
ATOM 9308 C CA . GLY A 1 1214 ? -14.987 5.738 14.305 1.00 93.31 1214 GLY A CA 1
ATOM 9309 C C . GLY A 1 1214 ? -14.378 4.461 14.901 1.00 93.31 1214 GLY A C 1
ATOM 9310 O O . GLY A 1 1214 ? -14.858 3.355 14.644 1.00 93.31 1214 GLY A O 1
ATOM 9311 N N . PRO A 1 1215 ? -13.313 4.577 15.720 1.00 92.06 1215 PRO A N 1
ATOM 9312 C CA . PRO A 1 1215 ? -12.692 5.813 16.224 1.00 92.06 1215 PRO A CA 1
ATOM 9313 C C . PRO A 1 1215 ? -11.730 6.504 15.235 1.00 92.06 1215 PRO A C 1
ATOM 9315 O O . PRO A 1 1215 ? -11.159 7.540 15.569 1.00 92.06 1215 PRO A O 1
ATOM 9318 N N . LYS A 1 1216 ? -11.503 5.925 14.047 1.00 90.94 1216 LYS A N 1
ATOM 9319 C CA . LYS A 1 1216 ? -10.702 6.507 12.958 1.00 90.94 1216 LYS A CA 1
ATOM 9320 C C . LYS A 1 1216 ? -11.385 6.296 11.607 1.00 90.94 1216 LYS A C 1
ATOM 9322 O O . LYS A 1 1216 ? -12.162 5.355 11.452 1.00 90.94 1216 LYS A O 1
ATOM 9327 N N . ALA A 1 1217 ? -11.013 7.109 10.621 1.00 89.00 1217 ALA A N 1
ATOM 9328 C CA . ALA A 1 1217 ? -11.320 6.855 9.215 1.00 89.00 1217 ALA A CA 1
ATOM 9329 C C . ALA A 1 1217 ? -10.675 5.540 8.713 1.00 89.00 1217 ALA A C 1
ATOM 9331 O O . ALA A 1 1217 ? -9.601 5.166 9.199 1.00 89.00 1217 ALA A O 1
ATOM 9332 N N . PRO A 1 1218 ? -11.273 4.847 7.726 1.00 90.81 1218 PRO A N 1
ATOM 9333 C CA . PRO A 1 1218 ? -10.645 3.696 7.085 1.00 90.81 1218 PRO A CA 1
ATOM 9334 C C . PRO A 1 1218 ? -9.404 4.076 6.275 1.00 90.81 1218 PRO A C 1
ATOM 9336 O O . PRO A 1 1218 ? -9.476 4.877 5.350 1.00 90.81 1218 PRO A O 1
ATOM 9339 N N . ALA A 1 1219 ? -8.270 3.443 6.583 1.00 90.62 1219 ALA A N 1
ATOM 9340 C CA . ALA A 1 1219 ? -6.969 3.715 5.959 1.00 90.62 1219 ALA A CA 1
ATOM 9341 C C . ALA A 1 1219 ? -6.920 3.470 4.436 1.00 90.62 1219 ALA A C 1
ATOM 9343 O O . ALA A 1 1219 ? -6.036 3.982 3.757 1.00 90.62 1219 ALA A O 1
ATOM 9344 N N . PHE A 1 1220 ? -7.862 2.683 3.909 1.00 89.62 1220 PHE A N 1
ATOM 9345 C CA . PHE A 1 1220 ? -8.034 2.419 2.479 1.00 89.62 1220 PHE A CA 1
ATOM 9346 C C . PHE A 1 1220 ? -8.901 3.458 1.752 1.00 89.62 1220 PHE A C 1
ATOM 9348 O O . PHE A 1 1220 ? -9.051 3.368 0.540 1.00 89.62 1220 PHE A O 1
ATOM 9355 N N . VAL A 1 1221 ? -9.470 4.442 2.450 1.00 85.62 1221 VAL A N 1
ATOM 9356 C CA . VAL A 1 1221 ? -10.203 5.554 1.834 1.00 85.62 1221 VAL A CA 1
ATOM 9357 C C . VAL A 1 1221 ? -9.280 6.772 1.832 1.00 85.62 1221 VAL A C 1
ATOM 9359 O O . VAL A 1 1221 ? -8.968 7.325 2.886 1.00 85.62 1221 VAL A O 1
ATOM 9362 N N . THR A 1 1222 ? -8.806 7.178 0.650 1.00 79.50 1222 THR A N 1
ATOM 9363 C CA . THR A 1 1222 ? -7.944 8.365 0.507 1.00 79.50 1222 THR A CA 1
ATOM 9364 C C . THR A 1 1222 ? -8.713 9.651 0.849 1.00 79.50 1222 THR A C 1
ATOM 9366 O O . THR A 1 1222 ? -9.947 9.630 0.854 1.00 79.50 1222 THR A O 1
ATOM 9369 N N . PRO A 1 1223 ? -8.046 10.791 1.115 1.00 81.69 1223 PRO A N 1
ATOM 9370 C CA . PRO A 1 1223 ? -8.731 12.069 1.337 1.00 81.69 1223 PRO A CA 1
ATOM 9371 C C . PRO A 1 1223 ? -9.697 12.452 0.204 1.00 81.69 1223 PRO A C 1
ATOM 9373 O O . PRO A 1 1223 ? -10.766 13.000 0.459 1.00 81.69 1223 PRO A O 1
ATOM 9376 N N . GLU A 1 1224 ? -9.353 12.110 -1.037 1.00 76.62 1224 GLU A N 1
ATOM 9377 C CA . GLU A 1 1224 ? -10.149 12.348 -2.242 1.00 76.62 1224 GLU A CA 1
ATOM 9378 C C . GLU A 1 1224 ? -11.383 11.435 -2.283 1.00 76.62 1224 GLU A C 1
ATOM 9380 O O . GLU A 1 1224 ? -12.496 11.906 -2.515 1.00 76.62 1224 GLU A O 1
ATOM 9385 N N . ALA A 1 1225 ? -11.217 10.141 -1.985 1.00 76.69 1225 ALA A N 1
ATOM 9386 C CA . ALA A 1 1225 ? -12.337 9.208 -1.866 1.00 76.69 1225 ALA A CA 1
ATOM 9387 C C . ALA A 1 1225 ? -13.258 9.566 -0.683 1.00 76.69 1225 ALA A C 1
ATOM 9389 O O . ALA A 1 1225 ? -14.479 9.477 -0.800 1.00 76.69 1225 ALA A O 1
ATOM 9390 N N . MET A 1 1226 ? -12.691 10.034 0.435 1.00 85.88 1226 MET A N 1
ATOM 9391 C CA . MET A 1 1226 ? -13.447 10.518 1.590 1.00 85.88 1226 MET A CA 1
ATOM 9392 C C . MET A 1 1226 ? -14.263 11.760 1.229 1.00 85.88 1226 MET A C 1
ATOM 9394 O O . MET A 1 1226 ? -15.435 11.826 1.580 1.00 85.88 1226 MET A O 1
ATOM 9398 N N . ALA A 1 1227 ? -13.699 12.707 0.471 1.00 84.19 1227 ALA A N 1
ATOM 9399 C CA . ALA A 1 1227 ? -14.428 13.888 0.012 1.00 84.19 1227 ALA A CA 1
ATOM 9400 C C . ALA A 1 1227 ? -15.674 13.525 -0.821 1.00 84.19 1227 ALA A C 1
ATOM 9402 O O . ALA A 1 1227 ? -16.715 14.150 -0.646 1.00 84.19 1227 ALA A O 1
ATOM 9403 N N . VAL A 1 1228 ? -15.614 12.475 -1.652 1.00 79.81 1228 VAL A N 1
ATOM 9404 C CA . VAL A 1 1228 ? -16.786 11.967 -2.399 1.00 79.81 1228 VAL A CA 1
ATOM 9405 C C . VAL A 1 1228 ? -17.843 11.343 -1.475 1.00 79.81 1228 VAL A C 1
ATOM 9407 O O . VAL A 1 1228 ? -19.037 11.457 -1.748 1.00 79.81 1228 VAL A O 1
ATOM 9410 N N . LEU A 1 1229 ? -17.436 10.696 -0.377 1.00 85.38 1229 LEU A N 1
ATOM 9411 C CA . LEU A 1 1229 ? -18.368 10.141 0.614 1.00 85.38 1229 LEU A CA 1
ATOM 9412 C C . LEU A 1 1229 ? -18.991 11.230 1.507 1.00 85.38 1229 LEU A C 1
ATOM 9414 O O . LEU A 1 1229 ? -20.162 11.126 1.870 1.00 85.38 1229 LEU A O 1
ATOM 9418 N N . VAL A 1 1230 ? -18.243 12.292 1.815 1.00 88.88 1230 VAL A N 1
ATOM 9419 C CA . VAL A 1 1230 ? -18.750 13.493 2.499 1.00 88.88 1230 VAL A CA 1
ATOM 9420 C C . VAL A 1 1230 ? -19.761 14.228 1.611 1.00 88.88 1230 VAL A C 1
ATOM 9422 O O . VAL A 1 1230 ? -20.869 14.492 2.059 1.00 88.88 1230 VAL A O 1
ATOM 9425 N N . ASP A 1 1231 ? -19.426 14.493 0.346 1.00 86.81 1231 ASP A N 1
ATOM 9426 C CA . ASP A 1 1231 ? -20.292 15.202 -0.612 1.00 86.81 1231 ASP A CA 1
ATOM 9427 C C . ASP A 1 1231 ? -21.634 14.486 -0.854 1.00 86.81 1231 ASP A C 1
ATOM 9429 O O . ASP A 1 1231 ? -22.686 15.122 -0.875 1.00 86.81 1231 ASP A O 1
ATOM 9433 N N . LYS A 1 1232 ? -21.617 13.151 -0.984 1.00 84.44 1232 LYS A N 1
ATOM 9434 C CA . LYS A 1 1232 ? -22.819 12.365 -1.317 1.00 84.44 1232 LYS A CA 1
ATOM 9435 C C . LYS A 1 1232 ? -23.651 11.896 -0.124 1.00 84.44 1232 LYS A C 1
ATOM 9437 O O . LYS A 1 1232 ? -24.845 11.664 -0.296 1.00 84.44 1232 LYS A O 1
ATOM 9442 N N . PHE A 1 1233 ? -23.038 11.700 1.045 1.00 89.38 1233 PHE A N 1
ATOM 9443 C CA . PHE A 1 1233 ? -23.685 11.051 2.196 1.00 89.38 1233 PHE A CA 1
ATOM 9444 C C . PHE A 1 1233 ? -23.475 11.788 3.527 1.00 89.38 1233 PHE A C 1
ATOM 9446 O O . PHE A 1 1233 ? -23.912 11.300 4.565 1.00 89.38 1233 PHE A O 1
ATOM 9453 N N . ASN A 1 1234 ? -22.770 12.925 3.536 1.00 93.25 1234 ASN A N 1
ATOM 9454 C CA . ASN A 1 1234 ? -22.326 13.606 4.757 1.00 93.25 1234 ASN A CA 1
ATOM 9455 C C . ASN A 1 1234 ? -21.685 12.633 5.774 1.00 93.25 1234 ASN A C 1
ATOM 9457 O O . ASN A 1 1234 ? -21.991 12.656 6.968 1.00 93.25 1234 ASN A O 1
ATOM 9461 N N . LEU A 1 1235 ? -20.835 11.720 5.278 1.00 92.69 1235 LEU A N 1
ATOM 9462 C CA . LEU A 1 1235 ? -20.130 10.729 6.095 1.00 92.69 1235 LEU A CA 1
ATOM 9463 C C . LEU A 1 1235 ? -19.146 11.431 7.041 1.00 92.69 1235 LEU A C 1
ATOM 9465 O O . LEU A 1 1235 ? -18.220 12.106 6.596 1.00 92.69 1235 LEU A O 1
ATOM 9469 N N . GLN A 1 1236 ? -19.316 11.239 8.345 1.00 93.06 1236 GLN A N 1
ATOM 9470 C CA . GLN A 1 1236 ? -18.553 11.930 9.384 1.00 93.06 1236 GLN A CA 1
ATOM 9471 C C . GLN A 1 1236 ? -17.595 10.986 10.109 1.00 93.06 1236 GLN A C 1
ATOM 9473 O O . GLN A 1 1236 ? -17.886 9.810 10.322 1.00 93.06 1236 GLN A O 1
ATOM 9478 N N . ILE A 1 1237 ? -16.454 11.518 10.546 1.00 93.06 1237 ILE A N 1
ATOM 9479 C CA . ILE A 1 1237 ? -15.518 10.809 11.424 1.00 93.06 1237 ILE A CA 1
ATOM 9480 C C . ILE A 1 1237 ? -15.718 11.321 12.849 1.00 93.06 1237 ILE A C 1
ATOM 9482 O O . ILE A 1 1237 ? -15.651 12.525 13.071 1.00 93.06 1237 ILE A O 1
ATOM 9486 N N . THR A 1 1238 ? -15.933 10.412 13.801 1.00 92.81 1238 THR A N 1
ATOM 9487 C CA . THR A 1 1238 ? -16.169 10.733 15.224 1.00 92.81 1238 THR A CA 1
ATOM 9488 C C . THR A 1 1238 ? -15.056 11.606 15.818 1.00 92.81 1238 THR A C 1
ATOM 9490 O O . THR A 1 1238 ? -13.886 11.196 15.745 1.00 92.81 1238 THR A O 1
ATOM 9493 N N . ASP A 1 1239 ? -15.369 12.716 16.499 1.00 93.25 1239 ASP A N 1
ATOM 9494 C CA . ASP A 1 1239 ? -14.360 13.397 17.320 1.00 93.25 1239 ASP A CA 1
ATOM 9495 C C . ASP A 1 1239 ? -14.213 12.687 18.669 1.00 93.25 1239 ASP A C 1
ATOM 9497 O O . ASP A 1 1239 ? -14.841 12.995 19.683 1.00 93.25 1239 ASP A O 1
ATOM 9501 N N . VAL A 1 1240 ? -13.278 11.737 18.695 1.00 92.12 1240 VAL A N 1
ATOM 9502 C CA . VAL A 1 1240 ? -12.907 10.967 19.889 1.00 92.12 1240 VAL A CA 1
ATOM 9503 C C . VAL A 1 1240 ? -12.405 11.815 21.071 1.00 92.12 1240 VAL A C 1
ATOM 9505 O O . VAL A 1 1240 ? -12.186 11.264 22.155 1.00 92.12 1240 VAL A O 1
ATOM 9508 N N . LYS A 1 1241 ? -12.196 13.128 20.894 1.00 93.62 1241 LYS A N 1
ATOM 9509 C CA . LYS A 1 1241 ? -11.871 14.079 21.968 1.00 93.62 1241 LYS A CA 1
ATOM 9510 C C . LYS A 1 1241 ? -13.120 14.724 22.566 1.00 93.62 1241 LYS A C 1
ATOM 9512 O O . LYS A 1 1241 ? -13.131 14.925 23.782 1.00 93.62 1241 LYS A O 1
ATOM 9517 N N . ASP A 1 1242 ? -14.136 15.012 21.751 1.00 95.12 1242 ASP A N 1
ATOM 9518 C CA . ASP A 1 1242 ? -15.345 15.745 22.146 1.00 95.12 1242 ASP A CA 1
ATOM 9519 C C . ASP A 1 1242 ? -16.652 14.970 21.845 1.00 95.12 1242 ASP A C 1
ATOM 9521 O O . ASP A 1 1242 ? -17.421 15.314 20.946 1.00 95.12 1242 ASP A O 1
ATOM 9525 N N . PRO A 1 1243 ? -16.949 13.920 22.638 1.00 95.62 1243 PRO A N 1
ATOM 9526 C CA . PRO A 1 1243 ? -18.218 13.196 22.551 1.00 95.62 1243 PRO A CA 1
ATOM 9527 C C . PRO A 1 1243 ? -19.441 14.032 22.965 1.00 95.62 1243 PRO A C 1
ATOM 9529 O O . PRO A 1 1243 ? -20.561 13.566 22.769 1.00 95.62 1243 PRO A O 1
ATOM 9532 N N . GLN A 1 1244 ? -19.254 15.223 23.554 1.00 96.69 1244 GLN A N 1
ATOM 9533 C CA . GLN A 1 1244 ? -20.357 16.125 23.890 1.00 96.69 1244 GLN A CA 1
ATOM 9534 C C . GLN A 1 1244 ? -20.821 16.859 22.630 1.00 96.69 1244 GLN A C 1
ATOM 9536 O O . GLN A 1 1244 ? -22.006 16.813 22.310 1.00 96.69 1244 GLN A O 1
ATOM 9541 N N . ALA A 1 1245 ? -19.889 17.444 21.873 1.00 95.62 1245 ALA A N 1
ATOM 9542 C CA . ALA A 1 1245 ? -20.188 18.086 20.595 1.00 95.62 1245 ALA A CA 1
ATOM 9543 C C . ALA A 1 1245 ? -20.807 17.104 19.581 1.00 95.62 1245 ALA A C 1
ATOM 9545 O O . ALA A 1 1245 ? -21.773 17.452 18.902 1.00 95.62 1245 ALA A O 1
ATOM 9546 N N . ASP A 1 1246 ? -20.312 15.861 19.514 1.00 95.44 1246 ASP A N 1
ATOM 9547 C CA . ASP A 1 1246 ? -20.909 14.823 18.660 1.00 95.44 1246 ASP A CA 1
ATOM 9548 C C . ASP A 1 1246 ? -22.335 14.440 19.108 1.00 95.44 1246 ASP A C 1
ATOM 9550 O O . ASP A 1 1246 ? -23.208 14.248 18.262 1.00 95.44 1246 ASP A O 1
ATOM 9554 N N . MET A 1 1247 ? -22.612 14.376 20.419 1.00 96.75 1247 MET A N 1
ATOM 9555 C CA . MET A 1 1247 ? -23.963 14.121 20.946 1.00 96.75 1247 MET A CA 1
ATOM 9556 C C . MET A 1 1247 ? -24.932 15.273 20.644 1.00 96.75 1247 MET A C 1
ATOM 9558 O O . MET A 1 1247 ? -26.025 15.038 20.132 1.00 96.75 1247 MET A O 1
ATOM 9562 N N . GLU A 1 1248 ? -24.526 16.517 20.902 1.00 95.94 1248 GLU A N 1
ATOM 9563 C CA . GLU A 1 1248 ? -25.326 17.713 20.601 1.00 95.94 1248 GLU A CA 1
ATOM 9564 C C . GLU A 1 1248 ? -25.625 17.837 19.099 1.00 95.94 1248 GLU A C 1
ATOM 9566 O O . GLU A 1 1248 ? -26.740 18.185 18.714 1.00 95.94 1248 GLU A O 1
ATOM 9571 N N . SER A 1 1249 ? -24.655 17.487 18.249 1.00 94.81 1249 SER A N 1
ATOM 9572 C CA . SER A 1 1249 ? -24.798 17.489 16.791 1.00 94.81 1249 SER A CA 1
ATOM 9573 C C . SER A 1 1249 ? -25.749 16.385 16.294 1.00 94.81 1249 SER A C 1
ATOM 9575 O O . SER A 1 1249 ? -26.650 16.666 15.505 1.00 94.81 1249 SER A O 1
ATOM 9577 N N . MET A 1 1250 ? -25.654 15.159 16.831 1.00 95.44 1250 MET A N 1
ATOM 9578 C CA . MET A 1 1250 ? -26.616 14.084 16.530 1.00 95.44 1250 MET A CA 1
ATOM 9579 C C . MET A 1 1250 ? -28.053 14.454 16.938 1.00 95.44 1250 MET A C 1
ATOM 9581 O O . MET A 1 1250 ? -28.984 14.259 16.157 1.00 95.44 1250 MET A O 1
ATOM 9585 N N . LEU A 1 1251 ? -28.239 15.030 18.132 1.00 94.69 1251 LEU A N 1
ATOM 9586 C CA . LEU A 1 1251 ? -29.546 15.496 18.625 1.00 94.69 1251 LEU A CA 1
ATOM 9587 C C . LEU A 1 1251 ? -30.123 16.667 17.806 1.00 94.69 1251 LEU A C 1
ATOM 9589 O O . LEU A 1 1251 ? -31.331 16.887 17.825 1.00 94.69 1251 LEU A O 1
ATOM 9593 N N . ALA A 1 1252 ? -29.285 17.403 17.070 1.00 91.50 1252 ALA A N 1
ATOM 9594 C CA . ALA A 1 1252 ? -29.711 18.435 16.124 1.00 91.50 1252 ALA A CA 1
ATOM 9595 C C . ALA A 1 1252 ? -30.105 17.880 14.736 1.00 91.50 1252 ALA A C 1
ATOM 9597 O O . ALA A 1 1252 ? -30.538 18.649 13.877 1.00 91.50 1252 ALA A O 1
ATOM 9598 N N . GLY A 1 1253 ? -29.970 16.567 14.501 1.00 81.00 1253 GLY A N 1
ATOM 9599 C CA . GLY A 1 1253 ? -30.216 15.947 13.194 1.00 81.00 1253 GLY A CA 1
ATOM 9600 C C . GLY A 1 1253 ? -29.092 16.190 12.180 1.00 81.00 1253 GLY A C 1
ATOM 9601 O O . GLY A 1 1253 ? -29.353 16.288 10.979 1.00 81.00 1253 GLY A O 1
ATOM 9602 N N . HIS A 1 1254 ? -27.852 16.338 12.652 1.00 68.50 1254 HIS A N 1
ATOM 9603 C CA . HIS A 1 1254 ? -26.651 16.537 11.831 1.00 68.50 1254 HIS A CA 1
ATOM 9604 C C . HIS A 1 1254 ? -25.700 15.347 11.926 1.00 68.50 1254 HIS A C 1
ATOM 9606 O O . HIS A 1 1254 ? -25.727 14.619 12.943 1.00 68.50 1254 HIS A O 1
#

Foldseek 3Di:
DQALFLLVLLLVLVCCLLQVDDAAAAEEEAPQVVLQCVQNDDPVRCVVSNHPYYYYLPDPDDDAQDQVHEYRYEYALALVSLQSLLQCLQVPSYVAYEAEHLFDHDPVSVVSNVVSNPPPRHPYHYYRLNQWRRNTRFEIALADPPPLQCQFPVNDDDDPLVVVLVSLLRNVLSVLLSSLAAAFEKEFFLPVSSVSSSLSNCCCCPPVPVVSNVSVPPDDPAFGAYEYEYACLLPPLVQLADDFAQQQLCCFQQVDDSQKGAPCVPPPDDPLLRIDHDHLVPQVLCVVRRRPGLVVLVVSLLVLLCVVCVVVVNRDDDDDLVSSQVVLVPDDDDDPSSSSSNNSSVSSVSSVCRCVQQVVVLLLLLSLCLQPPDDDLVVSLVSLLVLLLDLRHDLLSNLSSLLSSCQSCVDPCVVSSVVSLVSNVVSVRDPLLSLLSVLSCVSSHDDDPDDSHLDRSRDDCVPLVVVVVVVVVPDPDDDDSSPSDDGCVVVQVLCQQVVNDDCVGMPTPVPPPPDPDDDDDDDDDDDDDDDDDDDDDDDDDDPDPPPRNRHQEYEYEYSSADEVVRVVVLVVLQVCCVVCHDSSPNHHYHYYYNYYHHSVSSSVSSSVVSVVVVVQVVCVVPDDDDDDDDDPDDDDDDDDDDDDDDDDDDDDDDDDDADDDDRSPLAFDQPFLAWDQFWCVAPPLFTDGQAGPLRQHSLNQLLLLLLLLLLLLLLLLVLVCVVVVQDDDPVSLLLLLQSLLLNWAAFARDLVLSLVSSLVSQVSSVVSVVSCVVVVNPDFGDADPPDQLCRNDGQSNPDHDHSVNSVPPDSVRSSRNSSSNGPNRCVVRADQQLQLLLVLLSLLLNLQSPLQLLLVLLVQHQVLNSNLSSVSSNCSSDPLSNDPVSSLVNLLSSLVSSLSSLVSSQCSLCVQQNAFAKDKFWAWFDFWQEEEEEDARLVLLLLVLVVCQPVRYAYEYEFQCVQSCRGNNNVVRPSVHHHYDAAPQCCQVRLLVCLQRAAYEYAHDNDGDHDDSRNQRYEYERSHYDPPHHYWDAPDDDRNGRTDCPVRSVRSVVHHHDDPVRTDPDTAIFIAGLFLCNCVVCVVLVLVCCVVVLALAEEEFFEHDHDDPLLLLSLVLVVPDDLSHAYEYEGSGCRSPRRPPSDARPPRRHGRYYDNHHLSSLSRVVSNLVVVCVSVVHASLPDSYAYAYEYTMSSSSNSVSNCVSSQAANHEYDPDDRSSQDPVNVVVCCVRHVYHYDPSPCSPVVSVVSSVSD

Radius of gyration: 38.91 Å; chains: 1; bounding box: 114×90×90 Å

Secondary structure (DSSP, 8-state):
-----HHHHHHHHHHHHHHSS-SSEEEEE-TTHHHHHHHH--HHHHHHTTEEEEEETT-SSPPP-BTTSEEEEEE---HHHHHHHHHHHHS-SBS-EEEEESSPPPHHHHHHHHTT-TT--EEEEEE----SEEEETTEEE---PSPTTTTSTTS--TTHHHHHHHHHHHHHHHHHHHHT-PPEEEEETT-HHHHHHHHHHHHIIIIISHHHH-TT-SS--SPPPEEEEEEGGG--TGGGSPP-BHHHHHHHTS--BTTEEE-TTSTT--GGGSEEE--TTT-HHHHHHTTSBHHHHHHHHHHHHHHHHHHTT------SHHHHHHHHTT-SS--HHHHHHHHHHHHHHHHHHHHHHTTHHHHHHHHHHHHHS---HHHHHHHHHHHHH-SSS-HHHHHHHHHHHHHHTTTT-HHHHHHHHHHHHHTT--HHHHHHHHHHHHHHS--SS----SS-SS--TTTHHHHHHHHHHHS-SS--TT-----HHHHHHHHHHTT---TTTEEEGGGGSS--S-------------------------S-----PPPSEEEEEEET-B-HHHHHHHHHHHHHHHTT-GGGTT-EEEEEESSB--HHHHHHHHHHHHHHHHHHHHTSSS--------S---S-------------------------TTTT-SS---SSS--B-SSTTSGGGT-B-SS-TT---HHHHHHHHHHHHHHHHHHHHHHHHHHTT----HHHHHHHHHHHHTTSTTTB--HHHHHHHHHHHHHHHHHHHHHHHHTT--------S--GGGSSS--GGG----HHHHTT--HHHHHHHHHHTSHHHHTTTS-HHHHHHHHHHHHHHHHHHHHHHHHHHTT---HHHHHHHHHHHHHTTSGGGG-HHHHHHHHHHHHHHHHHHHHHHHHHHHHHH-----EEEE-S--SBEEEEEESS-HHHHHHHHHHHTTTTEEEEEEGGGGGGGG-HHHHTSTTEEEE-S-SGGGHHHHHHHHTTTS-EEESSS------TTTTTSEEEETT-B-TTPEEE-BSSSSTTPPB--HHHHHHHHHS--B-GGGS-SSPPEEEE---HHHHHTTHHHHHHHHHTTS--EEEEEEE---S-GGGHHHHHHHHTS-TTEEEEEETGGGGGTTTS---B-TTT--BSEEEEESGGGHHHHHHHHHHHHHHTT--SSSSSEEEEEE--SHHHHHHHHHHHHTT--S-EEESS--TTS-HHHHHHHHHHH--EE--TT-HHHHHHHHHTT-

Sequence (1254 aa):
MSSTDLVAILRSYLERALREVPGMKVLLLDTETMRSVSTALSQSDILEQEVYLVQKINSEEKREHLPHLKAVAFLRPTRENIACLRRELREPCFGAYHLYFTNRIEDMRLQDLAEGDSRELVACVHEAFGDFIALESHHAAVPLPRPHLALAPMAWDYGASSDMISRLTEGLASIVLGLRKRFSIKYQRGSDISQRVAQSLHHLAGVEQRELFDFGSRHTGESAPLLLIIDRKDDPVTPLLSQWTYQAMLHEILRSRDNRVSLKQVVGIRPELAEAVLSPLQDAFYAKNMYANFGDVGMAIKSLVDAVSAEGRQARDFQSLDDMASFVENLPEMSHQQGVTAKHVALMTELSHAVERRQLMRVSGVEQEIACAAANLGTHYDAVSELVRSGVVDSRDKLRLIALFALRYERDGRGQISALMTAAAEGGVDPAQLSAVRSLLKHCGCGEENSVRVSDLFSDRSFSSRFATLAKQHIRGVENVYTQHVPPLISILERAAKGKLVDADYLSVDGISSGGSSLMMSMTNGSSSGGLGSSSTNVPGNASLTSLKPPKLIVVFIVGGTTYEEAKAVAELNSSADRGEGWAAGMRFILAGTGPQSSATFLEDWEEISVMERYQKTHQGQGRLRHMSLLTRANFLVAAKTSSPAARPLPLLLRAASNATMPDLNEPIMENKLLCMQCEQTKNGTGCTTVGVCGKTPEINALQELLVYSQKGLSCWAQFAYENGVPLPPTLASFLHASTFSTLTNVNFDAARFREYITECHALRDDVEARLRAAGIETSPAAPNDLPWFDLLAHPARWNLSVSYLATATDEALVKMGQMVSLEHRRHIVEPTILGLQEMLVYGVRGLCAYTHHAEVLGKRVPEADAFVAEAYAFLCSRDAASVDKTLGMILKCGEVNILTMKGLSEGHTDRFGHPVPTPVNLNPVPGKAILISGHDMQDLHDLLVQSEGTGIQIYTHGEMLPGHGYPGLKKFPHLASNYGGAWYKQQKEFETFGKHGPVIMTSNCIIEPRGSYAANIYTTGEVGWPGVTHIPYATHGIGATKDYSAVIARALEMPGFSEADVPAEPKTVLTGFGHNAILGVADKVVDAVKTGKLNHIFLMGGCDGSEPTRKYFSKTADLAPDDTLIMGLGCGKYRFYDHEFGTLKDTGLPRYLDVGQCNDAYSAVVVANALAEAFETDLNGLPLSLNLSWLEQKAVVILLSLLHLGVQNIRIGPKAPAFVTPEAMAVLVDKFNLQITDVKDPQADMESMLAGH